Protein 2NXP (pdb70)

Structure (mmCIF, N/CA/C/O backbone):
data_2NXP
#
_entry.id   2NXP
#
_cell.length_a   93.620
_cell.length_b   61.829
_cell.length_c   133.357
_cell.angle_alpha   90.00
_cell.angle_beta   105.16
_cell.angle_gamma   90.00
#
_symmetry.space_group_name_H-M   'P 1 21 1'
#
loop_
_entity.id
_entity.type
_entity.pdbx_description
1 polymer 'Transcription initiation factor TFIID subunit 5'
2 non-polymer 'CALCIUM ION'
3 water water
#
loop_
_atom_site.group_PDB
_atom_site.id
_atom_site.type_symbol
_atom_site.label_atom_id
_atom_site.label_alt_id
_atom_site.label_comp_id
_atom_site.label_asym_id
_atom_site.label_entity_id
_atom_site.label_seq_id
_atom_site.pdbx_PDB_ins_code
_atom_site.Cartn_x
_atom_site.Cartn_y
_atom_site.Cartn_z
_atom_site.occupancy
_atom_site.B_iso_or_equiv
_atom_site.auth_seq_id
_atom_site.auth_comp_id
_atom_site.auth_asym_id
_atom_site.auth_atom_id
_atom_site.pdbx_PDB_model_num
ATOM 1 N N . GLN A 1 8 ? 28.661 5.922 45.558 1.00 76.99 195 GLN A N 1
ATOM 2 C CA . GLN A 1 8 ? 27.485 6.730 45.990 1.00 77.40 195 GLN A CA 1
ATOM 3 C C . GLN A 1 8 ? 26.263 6.385 45.144 1.00 77.27 195 GLN A C 1
ATOM 4 O O . GLN A 1 8 ? 26.379 6.202 43.932 1.00 76.24 195 GLN A O 1
ATOM 6 N N . PRO A 1 9 ? 25.082 6.296 45.779 1.00 76.99 196 PRO A N 1
ATOM 7 C CA . PRO A 1 9 ? 23.859 5.979 45.048 1.00 75.17 196 PRO A CA 1
ATOM 8 C C . PRO A 1 9 ? 23.350 7.170 44.243 1.00 72.98 196 PRO A C 1
ATOM 9 O O . PRO A 1 9 ? 23.719 8.310 44.526 1.00 70.09 196 PRO A O 1
ATOM 13 N N . ASP A 1 10 ? 22.514 6.902 43.244 1.00 70.59 197 ASP A N 1
ATOM 14 C CA . ASP A 1 10 ? 21.915 7.968 42.443 1.00 68.28 197 ASP A CA 1
ATOM 15 C C . ASP A 1 10 ? 20.704 8.557 43.165 1.00 64.59 197 ASP A C 1
ATOM 16 O O . ASP A 1 10 ? 20.295 8.057 44.213 1.00 59.88 197 ASP A O 1
ATOM 21 N N . VAL A 1 11 ? 20.138 9.621 42.604 1.00 58.57 198 VAL A N 1
ATOM 22 C CA . VAL A 1 11 ? 19.010 10.306 43.229 1.00 55.45 198 VAL A CA 1
ATOM 23 C C . VAL A 1 11 ? 17.827 9.363 43.468 1.00 53.53 198 VAL A C 1
ATOM 24 O O . VAL A 1 11 ? 17.305 9.287 44.578 1.00 50.14 198 VAL A O 1
ATOM 28 N N . SER A 1 12 ? 17.413 8.644 42.430 1.00 52.36 199 SER A N 1
ATOM 29 C CA . SER A 1 12 ? 16.255 7.758 42.530 1.00 51.41 199 SER A CA 1
ATOM 30 C C . SER A 1 12 ? 16.423 6.722 43.643 1.00 49.32 199 SER A C 1
ATOM 31 O O . SER A 1 12 ? 15.451 6.348 44.299 1.00 45.00 199 SER A O 1
ATOM 34 N N . ALA A 1 13 ? 17.654 6.257 43.847 1.00 45.20 200 ALA A N 1
ATOM 35 C CA . ALA A 1 13 ? 17.943 5.303 44.911 1.00 44.95 200 ALA A CA 1
ATOM 36 C C . ALA A 1 13 ? 17.751 5.963 46.273 1.00 43.22 200 ALA A C 1
ATOM 37 O O . ALA A 1 13 ? 17.152 5.380 47.177 1.00 40.13 200 ALA A O 1
ATOM 39 N N . VAL A 1 14 ? 18.257 7.184 46.410 1.00 38.87 201 VAL A N 1
ATOM 40 C CA . VAL A 1 14 ? 18.083 7.958 47.634 1.00 39.68 201 VAL A CA 1
ATOM 41 C C . VAL A 1 14 ? 16.601 8.161 47.955 1.00 39.32 201 VAL A C 1
ATOM 42 O O . VAL A 1 14 ? 16.179 7.984 49.097 1.00 35.49 201 VAL A O 1
ATOM 46 N N . LEU A 1 15 ? 15.816 8.517 46.939 1.00 37.44 202 LEU A N 1
ATOM 47 C CA . LEU A 1 15 ? 14.399 8.825 47.120 1.00 36.24 202 LEU A CA 1
ATOM 48 C C . LEU A 1 15 ? 13.567 7.583 47.431 1.00 37.65 202 LEU A C 1
ATOM 49 O O . LEU A 1 15 ? 12.469 7.684 47.980 1.00 36.67 202 LEU A O 1
ATOM 54 N N . SER A 1 16 ? 14.092 6.413 47.081 1.00 36.90 203 SER A N 1
ATOM 55 C CA . SER A 1 16 ? 13.429 5.155 47.395 1.00 37.22 203 SER A CA 1
ATOM 56 C C . SER A 1 16 ? 13.322 4.974 48.907 1.00 39.54 203 SER A C 1
ATOM 57 O O . SER A 1 16 ? 12.468 4.230 49.395 1.00 39.40 203 SER A O 1
ATOM 60 N N . ALA A 1 17 ? 14.191 5.664 49.642 1.00 40.76 204 ALA A N 1
ATOM 61 C CA . ALA A 1 17 ? 14.218 5.572 51.096 1.00 39.71 204 ALA A CA 1
ATOM 62 C C . ALA A 1 17 ? 12.984 6.195 51.743 1.00 39.40 204 ALA A C 1
ATOM 63 O O . ALA A 1 17 ? 12.664 5.886 52.892 1.00 40.19 204 ALA A O 1
ATOM 65 N N . TYR A 1 18 ? 12.290 7.061 51.009 1.00 37.77 205 TYR A N 1
ATOM 66 C CA . TYR A 1 18 ? 11.149 7.791 51.560 1.00 38.70 205 TYR A CA 1
ATOM 67 C C . TYR A 1 18 ? 9.801 7.261 51.083 1.00 45.34 205 TYR A C 1
ATOM 68 O O . TYR A 1 18 ? 8.788 7.953 51.195 1.00 44.53 205 TYR A O 1
ATOM 77 N N . ASN A 1 19 ? 9.785 6.036 50.563 1.00 50.71 206 ASN A N 1
ATOM 78 C CA . ASN A 1 19 ? 8.553 5.423 50.074 1.00 56.96 206 ASN A CA 1
ATOM 79 C C . ASN A 1 19 ? 7.636 4.971 51.207 1.00 58.21 206 ASN A C 1
ATOM 80 O O . ASN A 1 19 ? 6.476 5.376 51.275 1.00 63.94 206 ASN A O 1
ATOM 85 N N . GLN A 1 20 ? 8.162 4.127 52.089 1.00 60.30 207 GLN A N 1
ATOM 86 C CA . GLN A 1 20 ? 7.364 3.541 53.166 1.00 63.27 207 GLN A CA 1
ATOM 87 C C . GLN A 1 20 ? 7.069 4.546 54.274 1.00 60.15 207 GLN A C 1
ATOM 88 O O . GLN A 1 20 ? 7.731 4.549 55.311 1.00 56.00 207 GLN A O 1
ATOM 94 N N . GLN A 1 21 ? 6.069 5.391 54.049 1.00 56.64 208 GLN A N 1
ATOM 95 C CA . GLN A 1 21 ? 5.604 6.320 55.074 1.00 55.76 208 GLN A CA 1
ATOM 96 C C . GLN A 1 21 ? 4.960 5.567 56.236 1.00 51.90 208 GLN A C 1
ATOM 97 O O . GLN A 1 21 ? 4.501 4.435 56.079 1.00 49.63 208 GLN A O 1
ATOM 103 N N . GLY A 1 22 ? 4.946 6.199 57.405 1.00 46.51 209 GLY A N 1
ATOM 104 C CA . GLY A 1 22 ? 4.155 5.716 58.531 1.00 47.37 209 GLY A CA 1
ATOM 105 C C . GLY A 1 22 ? 2.909 6.574 58.628 1.00 46.32 209 GLY A C 1
ATOM 106 O O . GLY A 1 22 ? 2.568 7.274 57.676 1.00 49.60 209 GLY A O 1
ATOM 107 N N . ASP A 1 23 ? 2.225 6.527 59.767 1.00 43.45 210 ASP A N 1
ATOM 108 C CA . ASP A 1 23 ? 1.104 7.431 60.009 1.00 39.89 210 ASP A CA 1
ATOM 109 C C . ASP A 1 23 ? 1.671 8.835 60.189 1.00 36.99 210 ASP A C 1
ATOM 110 O O . ASP A 1 23 ? 2.306 9.119 61.203 1.00 37.09 210 ASP A O 1
ATOM 115 N N . PRO A 1 24 ? 1.446 9.721 59.205 1.00 35.72 211 PRO A N 1
ATOM 116 C CA . PRO A 1 24 ? 2.060 11.048 59.238 1.00 37.73 211 PRO A CA 1
ATOM 117 C C . PRO A 1 24 ? 1.561 11.919 60.387 1.00 38.96 211 PRO A C 1
ATOM 118 O O . PRO A 1 24 ? 2.222 12.891 60.754 1.00 37.00 211 PRO A O 1
ATOM 122 N N . THR A 1 25 ? 0.404 11.573 60.943 1.00 38.88 212 THR A N 1
ATOM 123 C CA . THR A 1 25 ? -0.168 12.316 62.059 1.00 42.47 212 THR A CA 1
ATOM 124 C C . THR A 1 25 ? 0.558 11.998 63.365 1.00 37.55 212 THR A C 1
ATOM 125 O O . THR A 1 25 ? 0.367 12.684 64.366 1.00 42.29 212 THR A O 1
ATOM 137 N N . TYR A 1 27 ? 4.105 11.346 63.464 1.00 30.65 214 TYR A N 1
ATOM 138 C CA . TYR A 1 27 ? 5.543 11.597 63.377 1.00 29.26 214 TYR A CA 1
ATOM 139 C C . TYR A 1 27 ? 6.046 12.461 64.529 1.00 29.37 214 TYR A C 1
ATOM 140 O O . TYR A 1 27 ? 7.059 12.140 65.149 1.00 31.76 214 TYR A O 1
ATOM 149 N N . GLU A 1 28 ? 5.334 13.544 64.824 1.00 26.46 215 GLU A N 1
ATOM 150 C CA . GLU A 1 28 ? 5.718 14.428 65.923 1.00 27.24 215 GLU A CA 1
ATOM 151 C C . GLU A 1 28 ? 5.689 13.712 67.267 1.00 28.76 215 GLU A C 1
ATOM 152 O O . GLU A 1 28 ? 6.571 13.912 68.099 1.00 31.15 215 GLU A O 1
ATOM 158 N N . GLU A 1 29 ? 4.675 12.875 67.468 1.00 23.03 216 GLU A N 1
ATOM 159 C CA . GLU A 1 29 ? 4.583 12.043 68.659 1.00 30.12 216 GLU A CA 1
ATOM 160 C C . GLU A 1 29 ? 5.794 11.112 68.778 1.00 27.27 216 GLU A C 1
ATOM 161 O O . GLU A 1 29 ? 6.405 11.007 69.839 1.00 21.99 216 GLU A O 1
ATOM 167 N N . TYR A 1 30 ? 6.141 10.438 67.687 1.00 24.75 217 TYR A N 1
ATOM 168 C CA . TYR A 1 30 ? 7.273 9.522 67.706 1.00 26.00 217 TYR A CA 1
ATOM 169 C C . TYR A 1 30 ? 8.569 10.258 68.045 1.00 22.07 217 TYR A C 1
ATOM 170 O O . TYR A 1 30 ? 9.351 9.800 68.872 1.00 21.84 217 TYR A O 1
ATOM 179 N N . TYR A 1 31 ? 8.793 11.401 67.404 1.00 22.49 218 TYR A N 1
ATOM 180 C CA . TYR A 1 31 ? 10.034 12.139 67.589 1.00 19.91 218 TYR A CA 1
ATOM 181 C C . TYR A 1 31 ? 10.096 12.765 68.978 1.00 23.85 218 TYR A C 1
ATOM 182 O O . TYR A 1 31 ? 11.147 12.749 69.624 1.00 21.09 218 TYR A O 1
ATOM 191 N N . SER A 1 32 ? 8.968 13.308 69.435 1.00 16.27 219 SER A N 1
ATOM 192 C CA . SER A 1 32 ? 8.863 13.834 70.793 1.00 20.74 219 SER A CA 1
ATOM 193 C C . SER A 1 32 ? 9.099 12.742 71.825 1.00 19.48 219 SER A C 1
ATOM 194 O O . SER A 1 32 ? 9.724 12.983 72.855 1.00 20.64 219 SER A O 1
ATOM 197 N N . GLY A 1 33 ? 8.583 11.549 71.551 1.00 22.77 220 GLY A N 1
ATOM 198 C CA . GLY A 1 33 ? 8.787 10.401 72.429 1.00 20.92 220 GLY A CA 1
ATOM 199 C C . GLY A 1 33 ? 10.258 10.049 72.543 1.00 21.53 220 GLY A C 1
ATOM 200 O O . GLY A 1 33 ? 10.767 9.814 73.638 1.00 24.80 220 GLY A O 1
ATOM 201 N N . LEU A 1 34 ? 10.947 10.020 71.405 1.00 25.89 221 LEU A N 1
ATOM 202 C CA . LEU A 1 34 ? 12.369 9.693 71.383 1.00 19.43 221 LEU A CA 1
ATOM 203 C C . LEU A 1 34 ? 13.177 10.748 72.118 1.00 20.46 221 LEU A C 1
ATOM 204 O O . LEU A 1 34 ? 14.079 10.428 72.890 1.00 21.12 221 LEU A O 1
ATOM 209 N N . LYS A 1 35 ? 12.848 12.008 71.864 1.00 20.33 222 LYS A N 1
ATOM 210 C CA . LYS A 1 35 ? 13.529 13.125 72.494 1.00 19.78 222 LYS A CA 1
ATOM 211 C C . LYS A 1 35 ? 13.440 13.026 74.014 1.00 20.40 222 LYS A C 1
ATOM 212 O O . LYS A 1 35 ? 14.442 13.165 74.711 1.00 20.50 222 LYS A O 1
ATOM 218 N N . HIS A 1 36 ? 12.235 12.786 74.525 1.00 22.93 223 HIS A N 1
ATOM 219 C CA . HIS A 1 36 ? 12.036 12.662 75.966 1.00 23.40 223 HIS A CA 1
ATOM 220 C C . HIS A 1 36 ? 12.815 11.464 76.520 1.00 19.03 223 HIS A C 1
ATOM 221 O O . HIS A 1 36 ? 13.458 11.558 77.568 1.00 20.29 223 HIS A O 1
ATOM 228 N N . PHE A 1 37 ? 12.755 10.344 75.807 1.00 19.40 224 PHE A N 1
ATOM 229 C CA . PHE A 1 37 ? 13.465 9.134 76.210 1.00 18.00 224 PHE A CA 1
ATOM 230 C C . PHE A 1 37 ? 14.965 9.393 76.300 1.00 20.91 224 PHE A C 1
ATOM 231 O O . PHE A 1 37 ? 15.606 9.075 77.302 1.00 22.96 224 PHE A O 1
ATOM 239 N N . ILE A 1 38 ? 15.513 9.987 75.247 1.00 26.06 225 ILE A N 1
ATOM 240 C CA . ILE A 1 38 ? 16.934 10.302 75.194 1.00 22.30 225 ILE A CA 1
ATOM 241 C C . ILE A 1 38 ? 17.326 11.301 76.287 1.00 26.07 225 ILE A C 1
ATOM 242 O O . ILE A 1 38 ? 18.321 11.107 76.994 1.00 23.74 225 ILE A O 1
ATOM 247 N N . GLU A 1 39 ? 16.537 12.357 76.443 1.00 22.75 226 GLU A N 1
ATOM 248 C CA . GLU A 1 39 ? 16.842 13.387 77.435 1.00 23.76 226 GLU A CA 1
ATOM 249 C C . GLU A 1 39 ? 16.720 12.888 78.881 1.00 25.87 226 GLU A C 1
ATOM 250 O O . GLU A 1 39 ? 17.350 13.436 79.783 1.00 27.76 226 GLU A O 1
ATOM 256 N N . CYS A 1 40 ? 15.930 11.840 79.094 1.00 24.76 227 CYS A N 1
ATOM 257 C CA . CYS A 1 40 ? 15.767 11.258 80.424 1.00 27.89 227 CYS A CA 1
ATOM 258 C C . CYS A 1 40 ? 16.702 10.074 80.691 1.00 30.30 227 CYS A C 1
ATOM 259 O O . CYS A 1 40 ? 16.645 9.473 81.759 1.00 27.06 227 CYS A O 1
ATOM 262 N N . SER A 1 41 ? 17.552 9.736 79.726 1.00 24.24 228 SER A N 1
ATOM 263 C CA . SER A 1 41 ? 18.491 8.635 79.889 1.00 25.18 228 SER A CA 1
ATOM 264 C C . SER A 1 41 ? 19.682 9.062 80.740 1.00 22.10 228 SER A C 1
ATOM 265 O O . SER A 1 41 ? 19.938 10.253 80.915 1.00 25.30 228 SER A O 1
ATOM 268 N N . LEU A 1 42 ? 20.412 8.079 81.257 1.00 24.47 229 LEU A N 1
ATOM 269 C CA . LEU A 1 42 ? 21.697 8.332 81.899 1.00 28.01 229 LEU A CA 1
ATOM 270 C C . LEU A 1 42 ? 22.609 9.075 80.930 1.00 26.58 229 LEU A C 1
ATOM 271 O O . LEU A 1 42 ? 22.510 8.899 79.715 1.00 24.15 229 LEU A O 1
ATOM 276 N N . ASP A 1 43 ? 23.503 9.896 81.474 1.00 27.97 230 ASP A N 1
ATOM 277 C CA . ASP A 1 43 ? 24.407 10.704 80.661 1.00 26.55 230 ASP A CA 1
ATOM 278 C C . ASP A 1 43 ? 25.083 9.904 79.548 1.00 29.06 230 ASP A C 1
ATOM 279 O O . ASP A 1 43 ? 25.144 10.360 78.406 1.00 27.11 230 ASP A O 1
ATOM 284 N N . CYS A 1 44 ? 25.593 8.721 79.884 1.00 26.93 231 CYS A N 1
ATOM 285 C CA . CYS A 1 44 ? 26.331 7.900 78.923 1.00 32.26 231 CYS A CA 1
ATOM 286 C C . CYS A 1 44 ? 25.459 7.477 77.737 1.00 29.37 231 CYS A C 1
ATOM 287 O O . CYS A 1 44 ? 25.882 7.556 76.585 1.00 30.56 231 CYS A O 1
ATOM 290 N N . HIS A 1 45 ? 24.238 7.042 78.020 1.00 28.17 232 HIS A N 1
ATOM 291 C CA . HIS A 1 45 ? 23.320 6.642 76.964 1.00 26.30 232 HIS A CA 1
ATOM 292 C C . HIS A 1 45 ? 22.841 7.854 76.168 1.00 27.98 232 HIS A C 1
ATOM 293 O O . HIS A 1 45 ? 22.725 7.792 74.946 1.00 25.32 232 HIS A O 1
ATOM 300 N N . ARG A 1 46 ? 22.576 8.957 76.864 1.00 27.15 233 ARG A N 1
ATOM 301 C CA . ARG A 1 46 ? 22.109 10.174 76.211 1.00 25.79 233 ARG A CA 1
ATOM 302 C C . ARG A 1 46 ? 23.140 10.743 75.235 1.00 23.28 233 ARG A C 1
ATOM 303 O O . ARG A 1 46 ? 22.781 11.217 74.157 1.00 20.70 233 ARG A O 1
ATOM 311 N N . ALA A 1 47 ? 24.413 10.712 75.615 1.00 25.21 234 ALA A N 1
ATOM 312 C CA . ALA A 1 47 ? 25.479 11.213 74.744 1.00 23.04 234 ALA A CA 1
ATOM 313 C C . ALA A 1 47 ? 25.512 10.441 73.424 1.00 25.59 234 ALA A C 1
ATOM 314 O O . ALA A 1 47 ? 25.606 11.034 72.350 1.00 32.85 234 ALA A O 1
ATOM 316 N N . GLU A 1 48 ? 25.425 9.119 73.513 1.00 27.26 235 GLU A N 1
ATOM 317 C CA . GLU A 1 48 ? 25.465 8.263 72.334 1.00 25.38 235 GLU A CA 1
ATOM 318 C C . GLU A 1 48 ? 24.219 8.408 71.472 1.00 22.75 235 GLU A C 1
ATOM 319 O O . GLU A 1 48 ? 24.315 8.609 70.266 1.00 28.28 235 GLU A O 1
ATOM 325 N N . LEU A 1 49 ? 23.050 8.314 72.098 1.00 28.33 236 LEU A N 1
ATOM 326 C CA . LEU A 1 49 ? 21.785 8.330 71.369 1.00 23.88 236 LEU A CA 1
ATOM 327 C C . LEU A 1 49 ? 21.469 9.678 70.731 1.00 24.00 236 LEU A C 1
ATOM 328 O O . LEU A 1 49 ? 20.767 9.738 69.719 1.00 22.81 236 LEU A O 1
ATOM 333 N N . SER A 1 50 ? 21.990 10.755 71.312 1.00 22.39 237 SER A N 1
ATOM 334 C CA . SER A 1 50 ? 21.814 12.095 70.745 1.00 27.40 237 SER A CA 1
ATOM 335 C C . SER A 1 50 ? 22.285 12.177 69.291 1.00 22.26 237 SER A C 1
ATOM 336 O O . SER A 1 50 ? 21.836 13.043 68.536 1.00 22.58 237 SER A O 1
ATOM 339 N N . GLN A 1 51 ? 23.183 11.271 68.909 1.00 25.87 238 GLN A N 1
ATOM 340 C CA . GLN A 1 51 ? 23.632 11.148 67.523 1.00 27.32 238 GLN A CA 1
ATOM 341 C C . GLN A 1 51 ? 22.463 10.899 66.564 1.00 26.83 238 GLN A C 1
ATOM 342 O O . GLN A 1 51 ? 22.550 11.224 65.381 1.00 28.20 238 GLN A O 1
ATOM 348 N N . LEU A 1 52 ? 21.384 10.310 67.073 1.00 30.94 239 LEU A N 1
ATOM 349 C CA . LEU A 1 52 ? 20.233 9.949 66.241 1.00 29.28 239 LEU A CA 1
ATOM 350 C C . LEU A 1 52 ? 19.391 11.139 65.804 1.00 28.71 239 LEU A C 1
ATOM 351 O O . LEU A 1 52 ? 18.676 11.055 64.805 1.00 29.32 239 LEU A O 1
ATOM 356 N N . PHE A 1 53 ? 19.462 12.238 66.549 1.00 24.71 240 PHE A N 1
ATOM 357 C CA . PHE A 1 53 ? 18.520 13.338 66.360 1.00 20.67 240 PHE A CA 1
ATOM 358 C C . PHE A 1 53 ? 18.478 13.893 64.934 1.00 22.50 240 PHE A C 1
ATOM 359 O O . PHE A 1 53 ? 17.409 13.957 64.325 1.00 20.62 240 PHE A O 1
ATOM 367 N N . TYR A 1 54 ? 19.624 14.299 64.398 1.00 22.52 241 TYR A N 1
ATOM 368 C CA . TYR A 1 54 ? 19.633 14.968 63.092 1.00 22.06 241 TYR A CA 1
ATOM 369 C C . TYR A 1 54 ? 19.212 14.048 61.934 1.00 21.81 241 TYR A C 1
ATOM 370 O O . TYR A 1 54 ? 18.289 14.379 61.193 1.00 22.22 241 TYR A O 1
ATOM 379 N N . PRO A 1 55 ? 19.874 12.890 61.777 1.00 20.47 242 PRO A N 1
ATOM 380 C CA . PRO A 1 55 ? 19.478 11.982 60.693 1.00 19.47 242 PRO A CA 1
ATOM 381 C C . PRO A 1 55 ? 18.016 11.525 60.752 1.00 25.90 242 PRO A C 1
ATOM 382 O O . PRO A 1 55 ? 17.382 11.353 59.708 1.00 24.00 242 PRO A O 1
ATOM 386 N N . LEU A 1 56 ? 17.487 11.314 61.953 1.00 24.74 243 LEU A N 1
ATOM 387 C CA . LEU A 1 56 ? 16.082 10.939 62.097 1.00 20.78 243 LEU A CA 1
ATOM 388 C C . LEU A 1 56 ? 15.160 12.091 61.726 1.00 21.97 243 LEU A C 1
ATOM 389 O O . LEU A 1 56 ? 14.114 11.885 61.104 1.00 25.51 243 LEU A O 1
ATOM 394 N N . PHE A 1 57 ? 15.550 13.301 62.110 1.00 22.98 244 PHE A N 1
ATOM 395 C CA . PHE A 1 57 ? 14.776 14.487 61.777 1.00 23.15 244 PHE A CA 1
ATOM 396 C C . PHE A 1 57 ? 14.740 14.714 60.264 1.00 25.88 244 PHE A C 1
ATOM 397 O O . PHE A 1 57 ? 13.676 14.962 59.692 1.00 21.04 244 PHE A O 1
ATOM 405 N N . VAL A 1 58 ? 15.899 14.631 59.617 1.00 26.42 245 VAL A N 1
ATOM 406 C CA . VAL A 1 58 ? 15.982 14.855 58.170 1.00 29.46 245 VAL A CA 1
ATOM 407 C C . VAL A 1 58 ? 15.173 13.815 57.390 1.00 27.24 245 VAL A C 1
ATOM 408 O O . VAL A 1 58 ? 14.422 14.161 56.471 1.00 26.50 245 VAL A O 1
ATOM 412 N N . HIS A 1 59 ? 15.322 12.547 57.762 1.00 23.67 246 HIS A N 1
ATOM 413 C CA . HIS A 1 59 ? 14.614 11.468 57.073 1.00 27.11 246 HIS A CA 1
ATOM 414 C C . HIS A 1 59 ? 13.099 11.575 57.225 1.00 25.95 246 HIS A C 1
ATOM 415 O O . HIS A 1 59 ? 12.365 11.390 56.264 1.00 25.50 246 HIS A O 1
ATOM 430 N N . TYR A 1 61 ? 11.204 14.260 58.036 1.00 21.72 248 TYR A N 1
ATOM 431 C CA . TYR A 1 61 ? 10.741 15.435 57.307 1.00 26.28 248 TYR A CA 1
ATOM 432 C C . TYR A 1 61 ? 10.616 15.149 55.808 1.00 31.13 248 TYR A C 1
ATOM 433 O O . TYR A 1 61 ? 9.587 15.445 55.195 1.00 30.21 248 TYR A O 1
ATOM 442 N N . LEU A 1 62 ? 11.658 14.570 55.220 1.00 26.60 249 LEU A N 1
ATOM 443 C CA . LEU A 1 62 ? 11.651 14.285 53.784 1.00 28.08 249 LEU A CA 1
ATOM 444 C C . LEU A 1 62 ? 10.633 13.207 53.431 1.00 29.30 249 LEU A C 1
ATOM 445 O O . LEU A 1 62 ? 10.063 13.216 52.342 1.00 32.70 249 LEU A O 1
ATOM 450 N N . GLU A 1 63 ? 10.404 12.288 54.359 1.00 30.88 250 GLU A N 1
ATOM 451 C CA . GLU A 1 63 ? 9.389 11.260 54.188 1.00 31.07 250 GLU A CA 1
ATOM 452 C C . GLU A 1 63 ? 7.997 11.893 54.123 1.00 33.97 250 GLU A C 1
ATOM 453 O O . GLU A 1 63 ? 7.179 11.524 53.283 1.00 26.88 250 GLU A O 1
ATOM 459 N N . LEU A 1 64 ? 7.734 12.845 55.016 1.00 31.91 251 LEU A N 1
ATOM 460 C CA . LEU A 1 64 ? 6.469 13.580 55.000 1.00 32.07 251 LEU A CA 1
ATOM 461 C C . LEU A 1 64 ? 6.297 14.369 53.702 1.00 32.44 251 LEU A C 1
ATOM 462 O O . LEU A 1 64 ? 5.222 14.358 53.098 1.00 28.70 251 LEU A O 1
ATOM 467 N N . VAL A 1 65 ? 7.353 15.060 53.283 1.00 32.27 252 VAL A N 1
ATOM 468 C CA . VAL A 1 65 ? 7.300 15.870 52.070 1.00 33.54 252 VAL A CA 1
ATOM 469 C C . VAL A 1 65 ? 7.115 14.990 50.838 1.00 38.00 252 VAL A C 1
ATOM 470 O O . VAL A 1 65 ? 6.285 15.282 49.977 1.00 38.61 252 VAL A O 1
ATOM 474 N N . TYR A 1 66 ? 7.886 13.910 50.763 1.00 37.47 253 TYR A N 1
ATOM 475 C CA . TYR A 1 66 ? 7.862 13.037 49.597 1.00 35.74 253 TYR A CA 1
ATOM 476 C C . TYR A 1 66 ? 6.500 12.382 49.410 1.00 34.44 253 TYR A C 1
ATOM 477 O O . TYR A 1 66 ? 6.082 12.112 48.287 1.00 33.82 253 TYR A O 1
ATOM 486 N N . ASN A 1 67 ? 5.817 12.123 50.517 1.00 36.86 254 ASN A N 1
ATOM 487 C CA . ASN A 1 67 ? 4.503 11.507 50.472 1.00 35.65 254 ASN A CA 1
ATOM 488 C C . ASN A 1 67 ? 3.386 12.552 50.500 1.00 36.67 254 ASN A C 1
ATOM 489 O O . ASN A 1 67 ? 2.238 12.241 50.809 1.00 37.67 254 ASN A O 1
ATOM 494 N N . GLN A 1 68 ? 3.746 13.791 50.171 1.00 36.97 255 GLN A N 1
ATOM 495 C CA . GLN A 1 68 ? 2.785 14.872 49.942 1.00 41.77 255 GLN A CA 1
ATOM 496 C C . GLN A 1 68 ? 2.013 15.299 51.191 1.00 40.56 255 GLN A C 1
ATOM 497 O O . GLN A 1 68 ? 0.901 15.819 51.092 1.00 39.78 255 GLN A O 1
ATOM 503 N N . HIS A 1 69 ? 2.609 15.086 52.360 1.00 40.74 256 HIS A N 1
ATOM 504 C CA . HIS A 1 69 ? 2.046 15.573 53.614 1.00 37.60 256 HIS A CA 1
ATOM 505 C C . HIS A 1 69 ? 2.712 16.904 53.945 1.00 37.60 256 HIS A C 1
ATOM 506 O O . HIS A 1 69 ? 3.530 16.997 54.861 1.00 38.72 256 HIS A O 1
ATOM 513 N N . GLU A 1 70 ? 2.359 17.929 53.177 1.00 37.92 257 GLU A N 1
ATOM 514 C CA . GLU A 1 70 ? 3.058 19.210 53.214 1.00 43.84 257 GLU A CA 1
ATOM 515 C C . GLU A 1 70 ? 2.791 19.972 54.507 1.00 42.77 257 GLU A C 1
ATOM 516 O O . GLU A 1 70 ? 3.711 20.527 55.107 1.00 41.20 257 GLU A O 1
ATOM 522 N N . ASN A 1 71 ? 1.528 20.005 54.923 1.00 45.66 258 ASN A N 1
ATOM 523 C CA . ASN A 1 71 ? 1.159 20.593 56.204 1.00 45.41 258 ASN A CA 1
ATOM 524 C C . ASN A 1 71 ? 1.967 19.945 57.321 1.00 42.57 258 ASN A C 1
ATOM 525 O O . ASN A 1 71 ? 2.596 20.631 58.124 1.00 39.15 258 ASN A O 1
ATOM 530 N N . GLU A 1 72 ? 1.951 18.616 57.351 1.00 41.90 259 GLU A N 1
ATOM 531 C CA . GLU A 1 72 ? 2.597 17.852 58.416 1.00 39.03 259 GLU A CA 1
ATOM 532 C C . GLU A 1 72 ? 4.111 18.055 58.433 1.00 35.12 259 GLU A C 1
ATOM 533 O O . GLU A 1 72 ? 4.720 18.104 59.500 1.00 28.67 259 GLU A O 1
ATOM 539 N N . ALA A 1 73 ? 4.708 18.176 57.251 1.00 27.41 260 ALA A N 1
ATOM 540 C CA . ALA A 1 73 ? 6.147 18.399 57.130 1.00 30.29 260 ALA A CA 1
ATOM 541 C C . ALA A 1 73 ? 6.532 19.772 57.670 1.00 31.19 260 ALA A C 1
ATOM 542 O O . ALA A 1 73 ? 7.486 19.897 58.437 1.00 35.18 260 ALA A O 1
ATOM 544 N N . LYS A 1 74 ? 5.790 20.800 57.261 1.00 31.55 261 LYS A N 1
ATOM 545 C CA . LYS A 1 74 ? 6.013 22.154 57.757 1.00 35.76 261 LYS A CA 1
ATOM 546 C C . LYS A 1 74 ? 5.919 22.186 59.277 1.00 31.03 261 LYS A C 1
ATOM 547 O O . LYS A 1 74 ? 6.770 22.767 59.947 1.00 26.47 261 LYS A O 1
ATOM 553 N N . SER A 1 75 ? 4.885 21.552 59.816 1.00 31.63 262 SER A N 1
ATOM 554 C CA . SER A 1 75 ? 4.678 21.512 61.256 1.00 33.41 262 SER A CA 1
ATOM 555 C C . SER A 1 75 ? 5.809 20.765 61.972 1.00 31.05 262 SER A C 1
ATOM 556 O O . SER A 1 75 ? 6.310 21.225 62.997 1.00 24.01 262 SER A O 1
ATOM 559 N N . PHE A 1 76 ? 6.195 19.614 61.426 1.00 28.05 263 PHE A N 1
ATOM 560 C CA . PHE A 1 76 ? 7.263 18.786 61.997 1.00 26.82 263 PHE A CA 1
ATOM 561 C C . PHE A 1 76 ? 8.583 19.549 62.019 1.00 24.15 263 PHE A C 1
ATOM 562 O O . PHE A 1 76 ? 9.332 19.490 62.995 1.00 27.11 263 PHE A O 1
ATOM 570 N N . PHE A 1 77 ? 8.854 20.272 60.938 1.00 27.92 264 PHE A N 1
ATOM 571 C CA . PHE A 1 77 ? 10.076 21.057 60.808 1.00 29.31 264 PHE A CA 1
ATOM 572 C C . PHE A 1 77 ? 10.099 22.212 61.803 1.00 30.36 264 PHE A C 1
ATOM 573 O O . PHE A 1 77 ? 11.114 22.466 62.451 1.00 29.32 264 PHE A O 1
ATOM 581 N N . GLU A 1 78 ? 8.980 22.919 61.908 1.00 33.42 265 GLU A N 1
ATOM 582 C CA . GLU A 1 78 ? 8.883 24.071 62.797 1.00 35.83 265 GLU A CA 1
ATOM 583 C C . GLU A 1 78 ? 9.095 23.665 64.253 1.00 30.46 265 GLU A C 1
ATOM 584 O O . GLU A 1 78 ? 9.686 24.410 65.036 1.00 28.73 265 GLU A O 1
ATOM 590 N N . LYS A 1 79 ? 8.633 22.471 64.605 1.00 30.63 266 LYS A N 1
ATOM 591 C CA . LYS A 1 79 ? 8.706 22.002 65.983 1.00 28.57 266 LYS A CA 1
ATOM 592 C C . LYS A 1 79 ? 10.097 21.507 66.396 1.00 32.51 266 LYS A C 1
ATOM 593 O O . LYS A 1 79 ? 10.496 21.677 67.547 1.00 27.50 266 LYS A O 1
ATOM 599 N N . PHE A 1 80 ? 10.838 20.898 65.472 1.00 25.82 267 PHE A N 1
ATOM 600 C CA . PHE A 1 80 ? 12.061 20.191 65.860 1.00 29.28 267 PHE A CA 1
ATOM 601 C C . PHE A 1 80 ? 13.376 20.709 65.261 1.00 24.41 267 PHE A C 1
ATOM 602 O O . PHE A 1 80 ? 14.452 20.276 65.680 1.00 26.68 267 PHE A O 1
ATOM 610 N N . HIS A 1 81 ? 13.315 21.621 64.298 1.00 28.01 268 HIS A N 1
ATOM 611 C CA . HIS A 1 81 ? 14.546 22.099 63.668 1.00 31.41 268 HIS A CA 1
ATOM 612 C C . HIS A 1 81 ? 15.402 22.904 64.645 1.00 32.13 268 HIS A C 1
ATOM 613 O O . HIS A 1 81 ? 16.626 22.903 64.551 1.00 27.40 268 HIS A O 1
ATOM 620 N N . GLY A 1 82 ? 14.751 23.577 65.590 1.00 30.67 269 GLY A N 1
ATOM 621 C CA . GLY A 1 82 ? 15.434 24.490 66.503 1.00 34.57 269 GLY A CA 1
ATOM 622 C C . GLY A 1 82 ? 16.425 23.844 67.454 1.00 34.08 269 GLY A C 1
ATOM 623 O O . GLY A 1 82 ? 17.430 24.455 67.808 1.00 37.62 269 GLY A O 1
ATOM 624 N N . ASP A 1 83 ? 16.147 22.611 67.866 1.00 36.51 270 ASP A N 1
ATOM 625 C CA . ASP A 1 83 ? 16.987 21.920 68.845 1.00 39.90 270 ASP A CA 1
ATOM 626 C C . ASP A 1 83 ? 18.044 21.006 68.214 1.00 38.50 270 ASP A C 1
ATOM 627 O O . ASP A 1 83 ? 18.739 20.274 68.923 1.00 38.76 270 ASP A O 1
ATOM 632 N N . GLN A 1 84 ? 18.170 21.046 66.891 1.00 34.40 271 GLN A N 1
ATOM 633 C CA . GLN A 1 84 ? 19.246 20.324 66.223 1.00 29.95 271 GLN A CA 1
ATOM 634 C C . GLN A 1 84 ? 20.550 21.073 66.480 1.00 31.36 271 GLN A C 1
ATOM 635 O O . GLN A 1 84 ? 20.530 22.270 66.785 1.00 25.42 271 GLN A O 1
ATOM 641 N N . GLU A 1 85 ? 21.676 20.372 66.370 1.00 32.23 272 GLU A N 1
ATOM 642 C CA . GLU A 1 85 ? 22.988 20.976 66.626 1.00 33.02 272 GLU A CA 1
ATOM 643 C C . GLU A 1 85 ? 23.172 22.260 65.820 1.00 32.64 272 GLU A C 1
ATOM 644 O O . GLU A 1 85 ? 22.731 22.355 64.674 1.00 33.09 272 GLU A O 1
ATOM 650 N N . CYS A 1 86 ? 23.840 23.240 66.423 1.00 36.15 273 CYS A N 1
ATOM 651 C CA . CYS A 1 86 ? 24.007 24.556 65.813 1.00 33.78 273 CYS A CA 1
ATOM 652 C C . CYS A 1 86 ? 24.656 24.485 64.430 1.00 35.63 273 CYS A C 1
ATOM 653 O O . CYS A 1 86 ? 24.358 25.301 63.560 1.00 34.89 273 CYS A O 1
ATOM 656 N N . TYR A 1 87 ? 25.529 23.503 64.222 1.00 35.34 274 TYR A N 1
ATOM 657 C CA . TYR A 1 87 ? 26.246 23.393 62.955 1.00 28.88 274 TYR A CA 1
ATOM 658 C C . TYR A 1 87 ? 25.438 22.743 61.828 1.00 30.78 274 TYR A C 1
ATOM 659 O O . TYR A 1 87 ? 25.915 22.665 60.696 1.00 31.52 274 TYR A O 1
ATOM 668 N N . TYR A 1 88 ? 24.219 22.292 62.126 1.00 30.72 275 TYR A N 1
ATOM 669 C CA . TYR A 1 88 ? 23.313 21.777 61.091 1.00 29.26 275 TYR A CA 1
ATOM 670 C C . TYR A 1 88 ? 22.313 22.832 60.610 1.00 29.47 275 TYR A C 1
ATOM 671 O O . TYR A 1 88 ? 21.506 22.567 59.720 1.00 32.28 275 TYR A O 1
ATOM 680 N N . GLN A 1 89 ? 22.354 24.020 61.198 1.00 34.18 276 GLN A N 1
ATOM 681 C CA . GLN A 1 89 ? 21.342 25.028 60.914 1.00 36.23 276 GLN A CA 1
ATOM 682 C C . GLN A 1 89 ? 21.471 25.618 59.506 1.00 38.70 276 GLN A C 1
ATOM 683 O O . GLN A 1 89 ? 20.483 26.077 58.935 1.00 38.74 276 GLN A O 1
ATOM 689 N N . ASP A 1 90 ? 22.676 25.598 58.942 1.00 39.31 277 ASP A N 1
ATOM 690 C CA . ASP A 1 90 ? 22.856 26.009 57.547 1.00 40.70 277 ASP A CA 1
ATOM 691 C C . ASP A 1 90 ? 22.314 24.943 56.596 1.00 40.50 277 ASP A C 1
ATOM 692 O O . ASP A 1 90 ? 21.714 25.264 55.568 1.00 37.64 277 ASP A O 1
ATOM 697 N N . ASP A 1 91 ? 22.512 23.676 56.953 1.00 40.41 278 ASP A N 1
ATOM 698 C CA . ASP A 1 91 ? 21.966 22.566 56.176 1.00 37.47 278 ASP A CA 1
ATOM 699 C C . ASP A 1 91 ? 20.442 22.546 56.261 1.00 37.04 278 ASP A C 1
ATOM 700 O O . ASP A 1 91 ? 19.764 22.129 55.323 1.00 32.11 278 ASP A O 1
ATOM 705 N N . LEU A 1 92 ? 19.908 22.997 57.392 1.00 37.82 279 LEU A N 1
ATOM 706 C CA . LEU A 1 92 ? 18.467 22.989 57.622 1.00 35.72 279 LEU A CA 1
ATOM 707 C C . LEU A 1 92 ? 17.732 24.071 56.824 1.00 37.09 279 LEU A C 1
ATOM 708 O O . LEU A 1 92 ? 16.592 23.867 56.403 1.00 36.78 279 LEU A O 1
ATOM 713 N N . ARG A 1 93 ? 18.375 25.216 56.618 1.00 40.45 280 ARG A N 1
ATOM 714 C CA . ARG A 1 93 ? 17.777 26.282 55.817 1.00 48.01 280 ARG A CA 1
ATOM 715 C C . ARG A 1 93 ? 17.548 25.783 54.394 1.00 44.68 280 ARG A C 1
ATOM 716 O O . ARG A 1 93 ? 16.506 26.044 53.791 1.00 44.37 280 ARG A O 1
ATOM 724 N N . VAL A 1 94 ? 18.532 25.057 53.872 1.00 40.02 281 VAL A N 1
ATOM 725 C CA . VAL A 1 94 ? 18.429 24.436 52.561 1.00 36.65 281 VAL A CA 1
ATOM 726 C C . VAL A 1 94 ? 17.361 23.349 52.558 1.00 36.83 281 VAL A C 1
ATOM 727 O O . VAL A 1 94 ? 16.613 23.205 51.591 1.00 41.38 281 VAL A O 1
ATOM 731 N N . LEU A 1 95 ? 17.291 22.582 53.642 1.00 35.72 282 LEU A N 1
ATOM 732 C CA . LEU A 1 95 ? 16.288 21.532 53.755 1.00 32.67 282 LEU A CA 1
ATOM 733 C C . LEU A 1 95 ? 14.881 22.120 53.742 1.00 31.36 282 LEU A C 1
ATOM 734 O O . LEU A 1 95 ? 13.967 21.541 53.152 1.00 30.65 282 LEU A O 1
ATOM 739 N N . SER A 1 96 ? 14.716 23.273 54.387 1.00 33.91 283 SER A N 1
ATOM 740 C CA . SER A 1 96 ? 13.408 23.913 54.514 1.00 33.35 283 SER A CA 1
ATOM 741 C C . SER A 1 96 ? 12.848 24.419 53.183 1.00 36.44 283 SER A C 1
ATOM 742 O O . SER A 1 96 ? 11.646 24.651 53.069 1.00 35.77 283 SER A O 1
ATOM 745 N N . SER A 1 97 ? 13.714 24.606 52.187 1.00 36.56 284 SER A N 1
ATOM 746 C CA . SER A 1 97 ? 13.266 25.028 50.859 1.00 38.96 284 SER A CA 1
ATOM 747 C C . SER A 1 97 ? 12.611 23.867 50.104 1.00 39.42 284 SER A C 1
ATOM 748 O O . SER A 1 97 ? 11.916 24.078 49.113 1.00 41.88 284 SER A O 1
ATOM 751 N N . LEU A 1 98 ? 12.831 22.646 50.585 1.00 37.19 285 LEU A N 1
ATOM 752 C CA . LEU A 1 98 ? 12.202 21.461 50.011 1.00 36.34 285 LEU A CA 1
ATOM 753 C C . LEU A 1 98 ? 10.883 21.184 50.724 1.00 36.93 285 LEU A C 1
ATOM 754 O O . LEU A 1 98 ? 10.859 20.512 51.755 1.00 35.39 285 LEU A O 1
ATOM 759 N N . THR A 1 99 ? 9.789 21.704 50.175 1.00 36.59 286 THR A N 1
ATOM 760 C CA . THR A 1 99 ? 8.477 21.603 50.819 1.00 36.83 286 THR A CA 1
ATOM 761 C C . THR A 1 99 ? 7.483 20.728 50.053 1.00 35.53 286 THR A C 1
ATOM 762 O O . THR A 1 99 ? 6.430 20.365 50.587 1.00 38.35 286 THR A O 1
ATOM 766 N N . LYS A 1 100 ? 7.816 20.390 48.810 1.00 37.22 287 LYS A N 1
ATOM 767 C CA . LYS A 1 100 ? 6.941 19.577 47.969 1.00 38.56 287 LYS A CA 1
ATOM 768 C C . LYS A 1 100 ? 7.713 18.427 47.336 1.00 38.66 287 LYS A C 1
ATOM 769 O O . LYS A 1 100 ? 8.924 18.518 47.133 1.00 38.08 287 LYS A O 1
ATOM 775 N N . LYS A 1 101 ? 7.000 17.351 47.020 1.00 38.85 288 LYS A N 1
ATOM 776 C CA . LYS A 1 101 ? 7.593 16.194 46.358 1.00 40.61 288 LYS A CA 1
ATOM 777 C C . LYS A 1 101 ? 8.325 16.608 45.082 1.00 42.86 288 LYS A C 1
ATOM 778 O O . LYS A 1 101 ? 9.367 16.043 44.746 1.00 40.42 288 LYS A O 1
ATOM 784 N N . GLU A 1 102 ? 7.774 17.603 44.386 1.00 45.46 289 GLU A N 1
ATOM 785 C CA . GLU A 1 102 ? 8.371 18.145 43.162 1.00 49.91 289 GLU A CA 1
ATOM 786 C C . GLU A 1 102 ? 9.804 18.605 43.381 1.00 44.05 289 GLU A C 1
ATOM 787 O O . GLU A 1 102 ? 10.661 18.431 42.514 1.00 50.98 289 GLU A O 1
ATOM 793 N N . HIS A 1 103 ? 10.052 19.212 44.538 1.00 44.58 290 HIS A N 1
ATOM 794 C CA . HIS A 1 103 ? 11.348 19.812 44.833 1.00 43.35 290 HIS A CA 1
ATOM 795 C C . HIS A 1 103 ? 12.421 18.756 45.066 1.00 41.23 290 HIS A C 1
ATOM 796 O O . HIS A 1 103 ? 13.609 19.031 44.909 1.00 38.10 290 HIS A O 1
ATOM 811 N N . LYS A 1 105 ? 12.234 15.369 43.653 1.00 49.57 292 LYS A N 1
ATOM 812 C CA . LYS A 1 105 ? 12.416 14.578 42.436 1.00 52.60 292 LYS A CA 1
ATOM 813 C C . LYS A 1 105 ? 13.424 15.223 41.489 1.00 54.37 292 LYS A C 1
ATOM 814 O O . LYS A 1 105 ? 13.372 16.427 41.237 1.00 51.69 292 LYS A O 1
ATOM 820 N N . GLY A 1 106 ? 14.346 14.410 40.979 1.00 56.34 293 GLY A N 1
ATOM 821 C CA . GLY A 1 106 ? 15.376 14.883 40.059 1.00 57.91 293 GLY A CA 1
ATOM 822 C C . GLY A 1 106 ? 16.235 15.996 40.628 1.00 57.21 293 GLY A C 1
ATOM 823 O O . GLY A 1 106 ? 16.709 16.861 39.891 1.00 62.60 293 GLY A O 1
ATOM 824 N N . ASN A 1 107 ? 16.441 15.975 41.941 1.00 56.04 294 ASN A N 1
ATOM 825 C CA . ASN A 1 107 ? 17.221 17.009 42.612 1.00 53.81 294 ASN A CA 1
ATOM 826 C C . ASN A 1 107 ? 18.507 16.434 43.207 1.00 53.58 294 ASN A C 1
ATOM 827 O O . ASN A 1 107 ? 18.467 15.546 44.061 1.00 51.52 294 ASN A O 1
ATOM 832 N N . GLU A 1 108 ? 19.642 16.954 42.747 1.00 55.33 295 GLU A N 1
ATOM 833 C CA . GLU A 1 108 ? 20.955 16.472 43.170 1.00 55.43 295 GLU A CA 1
ATOM 834 C C . GLU A 1 108 ? 21.241 16.792 44.635 1.00 53.59 295 GLU A C 1
ATOM 835 O O . GLU A 1 108 ? 22.031 16.104 45.280 1.00 53.90 295 GLU A O 1
ATOM 841 N N . THR A 1 109 ? 20.601 17.836 45.157 1.00 51.06 296 THR A N 1
ATOM 842 C CA . THR A 1 109 ? 20.792 18.232 46.552 1.00 49.08 296 THR A CA 1
ATOM 843 C C . THR A 1 109 ? 20.362 17.126 47.517 1.00 45.45 296 THR A C 1
ATOM 844 O O . THR A 1 109 ? 20.785 17.103 48.669 1.00 43.22 296 THR A O 1
ATOM 856 N N . LEU A 1 111 ? 21.361 14.241 47.525 1.00 48.45 298 LEU A N 1
ATOM 857 C CA . LEU A 1 111 ? 22.567 13.496 47.875 1.00 46.91 298 LEU A CA 1
ATOM 858 C C . LEU A 1 111 ? 23.115 13.968 49.220 1.00 44.68 298 LEU A C 1
ATOM 859 O O . LEU A 1 111 ? 23.641 13.174 49.996 1.00 44.16 298 LEU A O 1
ATOM 864 N N . ASP A 1 112 ? 22.975 15.263 49.489 1.00 45.28 299 ASP A N 1
ATOM 865 C CA . ASP A 1 112 ? 23.474 15.863 50.726 1.00 45.84 299 ASP A CA 1
ATOM 866 C C . ASP A 1 112 ? 22.679 15.451 51.963 1.00 43.49 299 ASP A C 1
ATOM 867 O O . ASP A 1 112 ? 23.176 15.569 53.084 1.00 44.38 299 ASP A O 1
ATOM 872 N N . PHE A 1 113 ? 21.447 14.989 51.766 1.00 38.54 300 PHE A N 1
ATOM 873 C CA . PHE A 1 113 ? 20.579 14.632 52.887 1.00 36.57 300 PHE A CA 1
ATOM 874 C C . PHE A 1 113 ? 20.274 13.137 52.962 1.00 36.78 300 PHE A C 1
ATOM 875 O O . PHE A 1 113 ? 19.426 12.716 53.750 1.00 32.89 300 PHE A O 1
ATOM 883 N N . ARG A 1 114 ? 20.967 12.333 52.160 1.00 38.24 301 ARG A N 1
ATOM 884 C CA . ARG A 1 114 ? 20.712 10.894 52.138 1.00 40.85 301 ARG A CA 1
ATOM 885 C C . ARG A 1 114 ? 20.991 10.278 53.509 1.00 38.58 301 ARG A C 1
ATOM 886 O O . ARG A 1 114 ? 22.065 10.454 54.081 1.00 34.12 301 ARG A O 1
ATOM 894 N N . THR A 1 115 ? 20.005 9.560 54.030 1.00 41.52 302 THR A N 1
ATOM 895 C CA . THR A 1 115 ? 20.067 9.035 55.388 1.00 40.98 302 THR A CA 1
ATOM 896 C C . THR A 1 115 ? 21.317 8.180 55.623 1.00 43.24 302 THR A C 1
ATOM 897 O O . THR A 1 115 ? 21.894 8.201 56.712 1.00 37.66 302 THR A O 1
ATOM 901 N N . SER A 1 116 ? 21.742 7.449 54.595 1.00 44.34 303 SER A N 1
ATOM 902 C CA . SER A 1 116 ? 22.843 6.494 54.727 1.00 47.20 303 SER A CA 1
ATOM 903 C C . SER A 1 116 ? 24.230 7.135 54.840 1.00 45.23 303 SER A C 1
ATOM 904 O O . SER A 1 116 ? 25.213 6.433 55.073 1.00 49.69 303 SER A O 1
ATOM 907 N N . LYS A 1 117 ? 24.320 8.454 54.683 1.00 44.41 304 LYS A N 1
ATOM 908 C CA . LYS A 1 117 ? 25.613 9.128 54.793 1.00 47.38 304 LYS A CA 1
ATOM 909 C C . LYS A 1 117 ? 25.960 9.467 56.245 1.00 48.21 304 LYS A C 1
ATOM 910 O O . LYS A 1 117 ? 27.109 9.790 56.553 1.00 49.87 304 LYS A O 1
ATOM 916 N N . PHE A 1 118 ? 24.970 9.396 57.131 1.00 47.01 305 PHE A N 1
ATOM 917 C CA . PHE A 1 118 ? 25.188 9.691 58.545 1.00 43.17 305 PHE A CA 1
ATOM 918 C C . PHE A 1 118 ? 25.612 8.434 59.300 1.00 43.53 305 PHE A C 1
ATOM 919 O O . PHE A 1 118 ? 24.778 7.594 59.644 1.00 45.81 305 PHE A O 1
ATOM 927 N N . VAL A 1 119 ? 26.912 8.314 59.553 1.00 40.75 306 VAL A N 1
ATOM 928 C CA . VAL A 1 119 ? 27.463 7.154 60.247 1.00 42.24 306 VAL A CA 1
ATOM 929 C C . VAL A 1 119 ? 27.186 7.265 61.745 1.00 38.66 306 VAL A C 1
ATOM 930 O O . VAL A 1 119 ? 27.448 8.299 62.358 1.00 38.42 306 VAL A O 1
ATOM 934 N N . LEU A 1 120 ? 26.655 6.196 62.327 1.00 36.15 307 LEU A N 1
ATOM 935 C CA . LEU A 1 120 ? 26.245 6.210 63.726 1.00 37.10 307 LEU A CA 1
ATOM 936 C C . LEU A 1 120 ? 26.774 4.990 64.465 1.00 33.31 307 LEU A C 1
ATOM 937 O O . LEU A 1 120 ? 26.593 3.858 64.022 1.00 32.52 307 LEU A O 1
ATOM 942 N N . ARG A 1 121 ? 27.420 5.236 65.600 1.00 32.12 308 ARG A N 1
ATOM 943 C CA . ARG A 1 121 ? 28.004 4.179 66.409 1.00 32.34 308 ARG A CA 1
ATOM 944 C C . ARG A 1 121 ? 27.568 4.346 67.859 1.00 27.41 308 ARG A C 1
ATOM 945 O O . ARG A 1 121 ? 27.703 5.427 68.429 1.00 25.27 308 ARG A O 1
ATOM 953 N N . ILE A 1 122 ? 27.027 3.279 68.443 1.00 27.42 309 ILE A N 1
ATOM 954 C CA . ILE A 1 122 ? 26.583 3.300 69.836 1.00 26.20 309 ILE A CA 1
ATOM 955 C C . ILE A 1 122 ? 26.879 1.978 70.531 1.00 21.86 309 ILE A C 1
ATOM 956 O O . ILE A 1 122 ? 27.124 0.963 69.882 1.00 25.26 309 ILE A O 1
ATOM 961 N N . SER A 1 123 ? 26.842 1.999 71.860 1.00 26.60 310 SER A N 1
ATOM 962 C CA . SER A 1 123 ? 27.033 0.797 72.656 1.00 27.45 310 SER A CA 1
ATOM 963 C C . SER A 1 123 ? 25.790 -0.075 72.617 1.00 28.73 310 SER A C 1
ATOM 964 O O . SER A 1 123 ? 24.692 0.411 72.341 1.00 23.95 310 SER A O 1
ATOM 967 N N . ARG A 1 124 ? 25.974 -1.361 72.905 1.00 32.32 311 ARG A N 1
ATOM 968 C CA . ARG A 1 124 ? 24.873 -2.316 72.939 1.00 33.80 311 ARG A CA 1
ATOM 969 C C . ARG A 1 124 ? 23.861 -1.924 74.007 1.00 33.34 311 ARG A C 1
ATOM 970 O O . ARG A 1 124 ? 22.656 -1.995 73.775 1.00 26.05 311 ARG A O 1
ATOM 978 N N . ASP A 1 125 ? 24.358 -1.527 75.177 1.00 28.46 312 ASP A N 1
ATOM 979 C CA . ASP A 1 125 ? 23.508 -1.009 76.253 1.00 35.59 312 ASP A CA 1
ATOM 980 C C . ASP A 1 125 ? 22.531 0.042 75.737 1.00 28.82 312 ASP A C 1
ATOM 981 O O . ASP A 1 125 ? 21.324 -0.066 75.937 1.00 28.49 312 ASP A O 1
ATOM 986 N N . SER A 1 126 ? 23.069 1.058 75.076 1.00 26.45 313 SER A N 1
ATOM 987 C CA . SER A 1 126 ? 22.259 2.138 74.534 1.00 26.78 313 SER A CA 1
ATOM 988 C C . SER A 1 126 ? 21.269 1.610 73.507 1.00 26.62 313 SER A C 1
ATOM 989 O O . SER A 1 126 ? 20.130 2.066 73.444 1.00 22.96 313 SER A O 1
ATOM 992 N N . TYR A 1 127 ? 21.713 0.649 72.701 1.00 27.21 314 TYR A N 1
ATOM 993 C CA . TYR A 1 127 ? 20.860 0.072 71.679 1.00 26.83 314 TYR A CA 1
ATOM 994 C C . TYR A 1 127 ? 19.675 -0.666 72.284 1.00 26.40 314 TYR A C 1
ATOM 995 O O . TYR A 1 127 ? 18.545 -0.447 71.851 1.00 23.96 314 TYR A O 1
ATOM 1004 N N . GLN A 1 128 ? 19.921 -1.572 73.234 1.00 32.76 315 GLN A N 1
ATOM 1005 C CA A GLN A 1 128 ? 18.936 -2.258 74.092 0.50 38.39 315 GLN A CA 1
ATOM 1006 C CA B GLN A 1 128 ? 18.730 -2.287 73.685 0.50 37.02 315 GLN A CA 1
ATOM 1007 C C . GLN A 1 128 ? 17.785 -1.386 74.520 1.00 32.49 315 GLN A C 1
ATOM 1008 O O . GLN A 1 128 ? 16.602 -1.711 74.518 1.00 26.58 315 GLN A O 1
ATOM 1019 N N . LEU A 1 129 ? 18.227 -0.257 75.067 1.00 25.56 316 LEU A N 1
ATOM 1020 C CA . LEU A 1 129 ? 17.324 0.702 75.692 1.00 25.90 316 LEU A CA 1
ATOM 1021 C C . LEU A 1 129 ? 16.520 1.421 74.621 1.00 27.20 316 LEU A C 1
ATOM 1022 O O . LEU A 1 129 ? 15.315 1.634 74.780 1.00 23.01 316 LEU A O 1
ATOM 1027 N N . LEU A 1 130 ? 17.194 1.793 73.532 1.00 23.27 317 LEU A N 1
ATOM 1028 C CA . LEU A 1 130 ? 16.535 2.417 72.387 1.00 23.94 317 LEU A CA 1
ATOM 1029 C C . LEU A 1 130 ? 15.512 1.473 71.779 1.00 20.92 317 LEU A C 1
ATOM 1030 O O . LEU A 1 130 ? 14.379 1.864 71.490 1.00 22.71 317 LEU A O 1
ATOM 1035 N N . LYS A 1 131 ? 15.925 0.230 71.567 1.00 22.15 318 LYS A N 1
ATOM 1036 C CA . LYS A 1 131 ? 15.050 -0.771 70.976 1.00 27.70 318 LYS A CA 1
ATOM 1037 C C . LYS A 1 131 ? 13.780 -0.937 71.814 1.00 27.59 318 LYS A C 1
ATOM 1038 O O . LYS A 1 131 ? 12.676 -0.991 71.277 1.00 26.23 318 LYS A O 1
ATOM 1044 N N . ARG A 1 132 ? 13.947 -1.005 73.130 1.00 29.76 319 ARG A N 1
ATOM 1045 C CA . ARG A 1 132 ? 12.816 -1.156 74.037 1.00 34.83 319 ARG A CA 1
ATOM 1046 C C . ARG A 1 132 ? 11.857 0.029 73.931 1.00 28.23 319 ARG A C 1
ATOM 1047 O O . ARG A 1 132 ? 10.651 -0.164 73.802 1.00 27.06 319 ARG A O 1
ATOM 1055 N N . HIS A 1 133 ? 12.386 1.248 73.976 1.00 24.81 320 HIS A N 1
ATOM 1056 C CA . HIS A 1 133 ? 11.549 2.442 73.827 1.00 22.71 320 HIS A CA 1
ATOM 1057 C C . HIS A 1 133 ? 10.774 2.435 72.515 1.00 25.32 320 HIS A C 1
ATOM 1058 O O . HIS A 1 133 ? 9.588 2.759 72.479 1.00 26.22 320 HIS A O 1
ATOM 1065 N N . LEU A 1 134 ? 11.455 2.077 71.433 1.00 26.08 321 LEU A N 1
ATOM 1066 C CA . LEU A 1 134 ? 10.867 2.171 70.102 1.00 29.18 321 LEU A CA 1
ATOM 1067 C C . LEU A 1 134 ? 9.843 1.077 69.843 1.00 30.37 321 LEU A C 1
ATOM 1068 O O . LEU A 1 134 ? 9.119 1.127 68.850 1.00 29.70 321 LEU A O 1
ATOM 1073 N N . GLN A 1 135 ? 9.796 0.083 70.724 1.00 32.16 322 GLN A N 1
ATOM 1074 C CA . GLN A 1 135 ? 8.822 -0.992 70.601 1.00 37.35 322 GLN A CA 1
ATOM 1075 C C . GLN A 1 135 ? 7.648 -0.812 71.568 1.00 39.31 322 GLN A C 1
ATOM 1076 O O . GLN A 1 135 ? 6.740 -1.640 71.600 1.00 43.98 322 GLN A O 1
ATOM 1082 N N . GLU A 1 136 ? 7.657 0.274 72.340 1.00 44.23 323 GLU A N 1
ATOM 1083 C CA . GLU A 1 136 ? 6.548 0.576 73.250 1.00 47.99 323 GLU A CA 1
ATOM 1084 C C . GLU A 1 136 ? 5.264 0.862 72.472 1.00 48.15 323 GLU A C 1
ATOM 1085 O O . GLU A 1 136 ? 4.220 0.276 72.753 1.00 53.47 323 GLU A O 1
ATOM 1091 N N . LYS A 1 137 ? 5.342 1.767 71.500 1.00 50.07 324 LYS A N 1
ATOM 1092 C CA . LYS A 1 137 ? 4.191 2.070 70.653 1.00 48.71 324 LYS A CA 1
ATOM 1093 C C . LYS A 1 137 ? 4.160 1.149 69.437 1.00 51.81 324 LYS A C 1
ATOM 1094 O O . LYS A 1 137 ? 5.204 0.814 68.873 1.00 51.51 324 LYS A O 1
ATOM 1100 N N . GLN A 1 138 ? 2.957 0.738 69.043 1.00 54.08 325 GLN A N 1
ATOM 1101 C CA . GLN A 1 138 ? 2.781 -0.148 67.897 1.00 55.12 325 GLN A CA 1
ATOM 1102 C C . GLN A 1 138 ? 3.211 0.544 66.611 1.00 53.66 325 GLN A C 1
ATOM 1103 O O . GLN A 1 138 ? 2.841 1.690 66.352 1.00 49.77 325 GLN A O 1
ATOM 1109 N N . ASN A 1 139 ? 3.996 -0.168 65.811 1.00 52.01 326 ASN A N 1
ATOM 1110 C CA . ASN A 1 139 ? 4.534 0.358 64.562 1.00 53.39 326 ASN A CA 1
ATOM 1111 C C . ASN A 1 139 ? 5.038 1.799 64.687 1.00 47.46 326 ASN A C 1
ATOM 1112 O O . ASN A 1 139 ? 4.612 2.686 63.947 1.00 50.25 326 ASN A O 1
ATOM 1117 N N . ASN A 1 140 ? 5.943 2.023 65.635 1.00 39.65 327 ASN A N 1
ATOM 1118 C CA . ASN A 1 140 ? 6.672 3.282 65.708 1.00 32.42 327 ASN A CA 1
ATOM 1119 C C . ASN A 1 140 ? 7.502 3.405 64.437 1.00 30.82 327 ASN A C 1
ATOM 1120 O O . ASN A 1 140 ? 8.340 2.547 64.155 1.00 31.73 327 ASN A O 1
ATOM 1125 N N . GLN A 1 141 ? 7.258 4.455 63.657 1.00 25.12 328 GLN A N 1
ATOM 1126 C CA . GLN A 1 141 ? 7.935 4.617 62.373 1.00 27.95 328 GLN A CA 1
ATOM 1127 C C . GLN A 1 141 ? 9.454 4.788 62.511 1.00 27.17 328 GLN A C 1
ATOM 1128 O O . GLN A 1 141 ? 10.201 4.488 61.581 1.00 29.45 328 GLN A O 1
ATOM 1134 N N . ILE A 1 142 ? 9.908 5.270 63.664 1.00 25.49 329 ILE A N 1
ATOM 1135 C CA . ILE A 1 142 ? 11.338 5.461 63.889 1.00 22.79 329 ILE A CA 1
ATOM 1136 C C . ILE A 1 142 ? 12.043 4.107 63.947 1.00 21.95 329 ILE A C 1
ATOM 1137 O O . ILE A 1 142 ? 13.179 3.966 63.493 1.00 27.50 329 ILE A O 1
ATOM 1142 N N . TRP A 1 143 ? 11.361 3.108 64.493 1.00 26.09 330 TRP A N 1
ATOM 1143 C CA . TRP A 1 143 ? 11.907 1.759 64.538 1.00 28.70 330 TRP A CA 1
ATOM 1144 C C . TRP A 1 143 ? 12.094 1.197 63.129 1.00 25.69 330 TRP A C 1
ATOM 1145 O O . TRP A 1 143 ? 13.039 0.456 62.882 1.00 26.24 330 TRP A O 1
ATOM 1156 N N . ASN A 1 144 ? 11.197 1.560 62.212 1.00 32.11 331 ASN A N 1
ATOM 1157 C CA . ASN A 1 144 ? 11.312 1.149 60.811 1.00 33.23 331 ASN A CA 1
ATOM 1158 C C . ASN A 1 144 ? 12.480 1.834 60.110 1.00 31.93 331 ASN A C 1
ATOM 1159 O O . ASN A 1 144 ? 13.157 1.226 59.281 1.00 30.68 331 ASN A O 1
ATOM 1164 N N . ILE A 1 145 ? 12.696 3.107 60.428 1.00 26.59 332 ILE A N 1
ATOM 1165 C CA . ILE A 1 145 ? 13.803 3.862 59.854 1.00 26.49 332 ILE A CA 1
ATOM 1166 C C . ILE A 1 145 ? 15.134 3.348 60.405 1.00 28.77 332 ILE A C 1
ATOM 1167 O O . ILE A 1 145 ? 16.127 3.269 59.678 1.00 28.37 332 ILE A O 1
ATOM 1172 N N . VAL A 1 146 ? 15.149 2.993 61.688 1.00 29.00 333 VAL A N 1
ATOM 1173 C CA . VAL A 1 146 ? 16.346 2.435 62.305 1.00 27.03 333 VAL A CA 1
ATOM 1174 C C . VAL A 1 146 ? 16.714 1.107 61.648 1.00 29.52 333 VAL A C 1
ATOM 1175 O O . VAL A 1 146 ? 17.883 0.842 61.393 1.00 26.76 333 VAL A O 1
ATOM 1179 N N . GLN A 1 147 ? 15.711 0.283 61.367 1.00 31.46 334 GLN A N 1
ATOM 1180 C CA . GLN A 1 147 ? 15.941 -1.032 60.773 1.00 32.90 334 GLN A CA 1
ATOM 1181 C C . GLN A 1 147 ? 16.372 -0.971 59.310 1.00 34.83 334 GLN A C 1
ATOM 1182 O O . GLN A 1 147 ? 17.232 -1.740 58.882 1.00 35.29 334 GLN A O 1
ATOM 1188 N N . GLU A 1 148 ? 15.775 -0.059 58.549 1.00 36.00 335 GLU A N 1
ATOM 1189 C CA . GLU A 1 148 ? 15.886 -0.092 57.095 1.00 37.34 335 GLU A CA 1
ATOM 1190 C C . GLU A 1 148 ? 16.821 0.948 56.476 1.00 33.57 335 GLU A C 1
ATOM 1191 O O . GLU A 1 148 ? 17.365 0.713 55.397 1.00 35.68 335 GLU A O 1
ATOM 1197 N N . HIS A 1 149 ? 17.015 2.091 57.131 1.00 32.61 336 HIS A N 1
ATOM 1198 C CA . HIS A 1 149 ? 17.687 3.215 56.465 1.00 28.84 336 HIS A CA 1
ATOM 1199 C C . HIS A 1 149 ? 18.881 3.832 57.189 1.00 30.00 336 HIS A C 1
ATOM 1200 O O . HIS A 1 149 ? 19.733 4.452 56.547 1.00 29.61 336 HIS A O 1
ATOM 1207 N N . LEU A 1 150 ? 18.944 3.690 58.509 1.00 33.64 337 LEU A N 1
ATOM 1208 C CA . LEU A 1 150 ? 20.038 4.285 59.272 1.00 36.58 337 LEU A CA 1
ATOM 1209 C C . LEU A 1 150 ? 21.330 3.505 59.081 1.00 39.48 337 LEU A C 1
ATOM 1210 O O . LEU A 1 150 ? 21.342 2.280 59.178 1.00 37.24 337 LEU A O 1
ATOM 1215 N N . TYR A 1 151 ? 22.418 4.220 58.809 1.00 45.46 338 TYR A N 1
ATOM 1216 C CA . TYR A 1 151 ? 23.742 3.618 58.831 1.00 51.17 338 TYR A CA 1
ATOM 1217 C C . TYR A 1 151 ? 24.183 3.549 60.289 1.00 47.05 338 TYR A C 1
ATOM 1218 O O . TYR A 1 151 ? 24.819 4.472 60.802 1.00 49.92 338 TYR A O 1
ATOM 1227 N N . ILE A 1 152 ? 23.825 2.458 60.960 1.00 42.92 339 ILE A N 1
ATOM 1228 C CA . ILE A 1 152 ? 24.060 2.338 62.396 1.00 42.50 339 ILE A CA 1
ATOM 1229 C C . ILE A 1 152 ? 24.650 0.984 62.790 1.00 40.81 339 ILE A C 1
ATOM 1230 O O . ILE A 1 152 ? 24.160 -0.065 62.377 1.00 45.07 339 ILE A O 1
ATOM 1235 N N . ASP A 1 153 ? 25.713 1.030 63.589 1.00 37.10 340 ASP A N 1
ATOM 1236 C CA . ASP A 1 153 ? 26.371 -0.165 64.098 1.00 42.12 340 ASP A CA 1
ATOM 1237 C C . ASP A 1 153 ? 26.439 -0.080 65.618 1.00 42.63 340 ASP A C 1
ATOM 1238 O O . ASP A 1 153 ? 26.545 1.013 66.182 1.00 40.80 340 ASP A O 1
ATOM 1243 N N . ILE A 1 154 ? 26.380 -1.231 66.283 1.00 43.69 341 ILE A N 1
ATOM 1244 C CA . ILE A 1 154 ? 26.475 -1.270 67.741 1.00 41.81 341 ILE A CA 1
ATOM 1245 C C . ILE A 1 154 ? 27.686 -2.089 68.165 1.00 40.97 341 ILE A C 1
ATOM 1246 O O . ILE A 1 154 ? 28.106 -2.997 67.450 1.00 43.54 341 ILE A O 1
ATOM 1251 N N . PHE A 1 155 ? 28.250 -1.754 69.322 1.00 44.03 342 PHE A N 1
ATOM 1252 C CA . PHE A 1 155 ? 29.499 -2.362 69.774 1.00 46.02 342 PHE A CA 1
ATOM 1253 C C . PHE A 1 155 ? 29.517 -2.575 71.284 1.00 49.71 342 PHE A C 1
ATOM 1254 O O . PHE A 1 155 ? 28.777 -1.924 72.023 1.00 48.58 342 PHE A O 1
ATOM 1262 N N . ASP A 1 156 ? 30.372 -3.487 71.735 1.00 52.84 343 ASP A N 1
ATOM 1263 C CA . ASP A 1 156 ? 30.606 -3.677 73.163 1.00 59.84 343 ASP A CA 1
ATOM 1264 C C . ASP A 1 156 ? 31.883 -2.956 73.587 1.00 60.95 343 ASP A C 1
ATOM 1265 O O . ASP A 1 156 ? 32.261 -1.940 72.998 1.00 63.54 343 ASP A O 1
ATOM 1270 N N . VAL B 1 11 ? 40.656 3.024 93.376 1.00 77.08 198 VAL B N 1
ATOM 1271 C CA . VAL B 1 11 ? 40.777 4.493 93.616 1.00 77.83 198 VAL B CA 1
ATOM 1272 C C . VAL B 1 11 ? 42.203 4.976 93.358 1.00 75.93 198 VAL B C 1
ATOM 1273 O O . VAL B 1 11 ? 42.407 6.013 92.731 1.00 75.85 198 VAL B O 1
ATOM 1277 N N . SER B 1 12 ? 43.184 4.225 93.848 1.00 76.05 199 SER B N 1
ATOM 1278 C CA . SER B 1 12 ? 44.588 4.546 93.607 1.00 75.71 199 SER B CA 1
ATOM 1279 C C . SER B 1 12 ? 44.949 4.274 92.151 1.00 73.45 199 SER B C 1
ATOM 1280 O O . SER B 1 12 ? 45.829 4.925 91.589 1.00 72.50 199 SER B O 1
ATOM 1283 N N . ALA B 1 13 ? 44.267 3.304 91.549 1.00 71.81 200 ALA B N 1
ATOM 1284 C CA . ALA B 1 13 ? 44.452 2.999 90.135 1.00 70.78 200 ALA B CA 1
ATOM 1285 C C . ALA B 1 13 ? 43.912 4.138 89.273 1.00 68.61 200 ALA B C 1
ATOM 1286 O O . ALA B 1 13 ? 44.435 4.416 88.194 1.00 65.65 200 ALA B O 1
ATOM 1288 N N . VAL B 1 14 ? 42.863 4.794 89.759 1.00 65.71 201 VAL B N 1
ATOM 1289 C CA . VAL B 1 14 ? 42.271 5.926 89.057 1.00 64.60 201 VAL B CA 1
ATOM 1290 C C . VAL B 1 14 ? 43.178 7.151 89.139 1.00 62.39 201 VAL B C 1
ATOM 1291 O O . VAL B 1 14 ? 43.425 7.817 88.134 1.00 65.48 201 VAL B O 1
ATOM 1295 N N . LEU B 1 15 ? 43.681 7.434 90.338 1.00 60.09 202 LEU B N 1
ATOM 1296 C CA . LEU B 1 15 ? 44.488 8.630 90.578 1.00 57.27 202 LEU B CA 1
ATOM 1297 C C . LEU B 1 15 ? 45.823 8.615 89.836 1.00 55.78 202 LEU B C 1
ATOM 1298 O O . LEU B 1 15 ? 46.434 9.667 89.638 1.00 56.57 202 LEU B O 1
ATOM 1303 N N . SER B 1 16 ? 46.271 7.431 89.426 1.00 56.32 203 SER B N 1
ATOM 1304 C CA . SER B 1 16 ? 47.553 7.287 88.739 1.00 56.98 203 SER B CA 1
ATOM 1305 C C . SER B 1 16 ? 47.524 7.861 87.321 1.00 58.86 203 SER B C 1
ATOM 1306 O O . SER B 1 16 ? 48.573 8.129 86.731 1.00 58.52 203 SER B O 1
ATOM 1309 N N . ALA B 1 17 ? 46.324 8.045 86.778 1.00 60.17 204 ALA B N 1
ATOM 1310 C CA . ALA B 1 17 ? 46.162 8.593 85.436 1.00 59.58 204 ALA B CA 1
ATOM 1311 C C . ALA B 1 17 ? 46.579 10.061 85.370 1.00 58.98 204 ALA B C 1
ATOM 1312 O O . ALA B 1 17 ? 46.850 10.586 84.291 1.00 57.21 204 ALA B O 1
ATOM 1314 N N . TYR B 1 18 ? 46.633 10.718 86.525 1.00 59.45 205 TYR B N 1
ATOM 1315 C CA . TYR B 1 18 ? 46.972 12.135 86.587 1.00 59.44 205 TYR B CA 1
ATOM 1316 C C . TYR B 1 18 ? 48.425 12.366 87.012 1.00 63.87 205 TYR B C 1
ATOM 1317 O O . TYR B 1 18 ? 48.778 13.459 87.460 1.00 64.93 205 TYR B O 1
ATOM 1326 N N . ASN B 1 19 ? 49.262 11.342 86.862 1.00 67.67 206 ASN B N 1
ATOM 1327 C CA . ASN B 1 19 ? 50.671 11.436 87.236 1.00 71.57 206 ASN B CA 1
ATOM 1328 C C . ASN B 1 19 ? 51.488 12.167 86.179 1.00 74.08 206 ASN B C 1
ATOM 1329 O O . ASN B 1 19 ? 52.194 13.131 86.480 1.00 77.14 206 ASN B O 1
ATOM 1334 N N . GLN B 1 20 ? 51.385 11.699 84.939 1.00 74.80 207 GLN B N 1
ATOM 1335 C CA . GLN B 1 20 ? 52.162 12.250 83.832 1.00 75.15 207 GLN B CA 1
ATOM 1336 C C . GLN B 1 20 ? 51.583 13.580 83.352 1.00 71.54 207 GLN B C 1
ATOM 1337 O O . GLN B 1 20 ? 50.999 13.657 82.271 1.00 71.25 207 GLN B O 1
ATOM 1343 N N . GLN B 1 21 ? 51.755 14.625 84.157 1.00 66.76 208 GLN B N 1
ATOM 1344 C CA . GLN B 1 21 ? 51.220 15.944 83.829 1.00 63.38 208 GLN B CA 1
ATOM 1345 C C . GLN B 1 21 ? 52.013 16.602 82.706 1.00 60.68 208 GLN B C 1
ATOM 1346 O O . GLN B 1 21 ? 53.010 16.058 82.230 1.00 57.61 208 GLN B O 1
ATOM 1352 N N . GLY B 1 22 ? 51.553 17.777 82.286 1.00 58.24 209 GLY B N 1
ATOM 1353 C CA . GLY B 1 22 ? 52.271 18.595 81.314 1.00 54.95 209 GLY B CA 1
ATOM 1354 C C . GLY B 1 22 ? 52.502 19.982 81.882 1.00 53.77 209 GLY B C 1
ATOM 1355 O O . GLY B 1 22 ? 52.384 20.189 83.090 1.00 52.95 209 GLY B O 1
ATOM 1356 N N . ASP B 1 23 ? 52.832 20.932 81.012 1.00 52.17 210 ASP B N 1
ATOM 1357 C CA . ASP B 1 23 ? 53.008 22.322 81.418 1.00 49.28 210 ASP B CA 1
ATOM 1358 C C . ASP B 1 23 ? 51.649 22.932 81.759 1.00 50.06 210 ASP B C 1
ATOM 1359 O O . ASP B 1 23 ? 50.857 23.217 80.863 1.00 49.27 210 ASP B O 1
ATOM 1364 N N . PRO B 1 24 ? 51.382 23.157 83.058 1.00 50.26 211 PRO B N 1
ATOM 1365 C CA . PRO B 1 24 ? 50.042 23.563 83.490 1.00 51.06 211 PRO B CA 1
ATOM 1366 C C . PRO B 1 24 ? 49.642 24.962 83.030 1.00 50.40 211 PRO B C 1
ATOM 1367 O O . PRO B 1 24 ? 48.461 25.305 83.065 1.00 50.72 211 PRO B O 1
ATOM 1371 N N . THR B 1 25 ? 50.620 25.758 82.606 1.00 53.03 212 THR B N 1
ATOM 1372 C CA . THR B 1 25 ? 50.356 27.099 82.097 1.00 50.50 212 THR B CA 1
ATOM 1373 C C . THR B 1 25 ? 49.815 27.052 80.668 1.00 51.43 212 THR B C 1
ATOM 1374 O O . THR B 1 25 ? 49.372 28.072 80.136 1.00 48.80 212 THR B O 1
ATOM 1386 N N . TYR B 1 27 ? 47.499 24.555 79.640 1.00 47.55 214 TYR B N 1
ATOM 1387 C CA . TYR B 1 27 ? 46.267 23.760 79.601 1.00 45.01 214 TYR B CA 1
ATOM 1388 C C . TYR B 1 27 ? 45.100 24.514 78.965 1.00 41.06 214 TYR B C 1
ATOM 1389 O O . TYR B 1 27 ? 44.360 23.950 78.157 1.00 37.11 214 TYR B O 1
ATOM 1398 N N . GLU B 1 28 ? 44.929 25.779 79.331 1.00 38.86 215 GLU B N 1
ATOM 1399 C CA . GLU B 1 28 ? 43.877 26.593 78.730 1.00 40.42 215 GLU B CA 1
ATOM 1400 C C . GLU B 1 28 ? 44.121 26.775 77.234 1.00 41.75 215 GLU B C 1
ATOM 1401 O O . GLU B 1 28 ? 43.182 26.727 76.440 1.00 42.31 215 GLU B O 1
ATOM 1407 N N . GLU B 1 29 ? 45.381 26.956 76.850 1.00 39.08 216 GLU B N 1
ATOM 1408 C CA . GLU B 1 29 ? 45.732 27.125 75.444 1.00 40.77 216 GLU B CA 1
ATOM 1409 C C . GLU B 1 29 ? 45.432 25.863 74.638 1.00 36.31 216 GLU B C 1
ATOM 1410 O O . GLU B 1 29 ? 44.874 25.939 73.544 1.00 35.07 216 GLU B O 1
ATOM 1416 N N . TYR B 1 30 ? 45.807 24.707 75.179 1.00 37.53 217 TYR B N 1
ATOM 1417 C CA . TYR B 1 30 ? 45.604 23.432 74.492 1.00 37.27 217 TYR B CA 1
ATOM 1418 C C . TYR B 1 30 ? 44.127 23.166 74.214 1.00 38.08 217 TYR B C 1
ATOM 1419 O O . TYR B 1 30 ? 43.764 22.680 73.140 1.00 35.88 217 TYR B O 1
ATOM 1428 N N . TYR B 1 31 ? 43.282 23.480 75.191 1.00 34.47 218 TYR B N 1
ATOM 1429 C CA . TYR B 1 31 ? 41.867 23.160 75.112 1.00 35.06 218 TYR B CA 1
ATOM 1430 C C . TYR B 1 31 ? 41.122 24.153 74.222 1.00 32.01 218 TYR B C 1
ATOM 1431 O O . TYR B 1 31 ? 40.228 23.766 73.471 1.00 29.26 218 TYR B O 1
ATOM 1440 N N . SER B 1 32 ? 41.488 25.428 74.313 1.00 31.99 219 SER B N 1
ATOM 1441 C CA . SER B 1 32 ? 40.957 26.445 73.405 1.00 31.41 219 SER B CA 1
ATOM 1442 C C . SER B 1 32 ? 41.299 26.101 71.958 1.00 31.63 219 SER B C 1
ATOM 1443 O O . SER B 1 32 ? 40.452 26.195 71.068 1.00 31.14 219 SER B O 1
ATOM 1446 N N . GLY B 1 33 ? 42.546 25.700 71.731 1.00 29.40 220 GLY B N 1
ATOM 1447 C CA . GLY B 1 33 ? 42.996 25.311 70.397 1.00 30.25 220 GLY B CA 1
ATOM 1448 C C . GLY B 1 33 ? 42.233 24.122 69.845 1.00 28.41 220 GLY B C 1
ATOM 1449 O O . GLY B 1 33 ? 41.831 24.118 68.684 1.00 29.94 220 GLY B O 1
ATOM 1450 N N . LEU B 1 34 ? 42.037 23.105 70.679 1.00 29.48 221 LEU B N 1
ATOM 1451 C CA . LEU B 1 34 ? 41.284 21.921 70.272 1.00 25.63 221 LEU B CA 1
ATOM 1452 C C . LEU B 1 34 ? 39.834 22.285 69.987 1.00 23.11 221 LEU B C 1
ATOM 1453 O O . LEU B 1 34 ? 39.219 21.756 69.057 1.00 27.41 221 LEU B O 1
ATOM 1458 N N . LYS B 1 35 ? 39.294 23.189 70.799 1.00 24.55 222 LYS B N 1
ATOM 1459 C CA . LYS B 1 35 ? 37.924 23.652 70.643 1.00 23.51 222 LYS B CA 1
ATOM 1460 C C . LYS B 1 35 ? 37.718 24.365 69.303 1.00 26.28 222 LYS B C 1
ATOM 1461 O O . LYS B 1 35 ? 36.743 24.100 68.601 1.00 31.09 222 LYS B O 1
ATOM 1467 N N . HIS B 1 36 ? 38.634 25.266 68.957 1.00 28.08 223 HIS B N 1
ATOM 1468 C CA . HIS B 1 36 ? 38.565 25.990 67.688 1.00 26.83 223 HIS B CA 1
ATOM 1469 C C . HIS B 1 36 ? 38.675 25.027 66.513 1.00 24.72 223 HIS B C 1
ATOM 1470 O O . HIS B 1 36 ? 37.915 25.125 65.547 1.00 25.31 223 HIS B O 1
ATOM 1477 N N . PHE B 1 37 ? 39.623 24.097 66.600 1.00 26.59 224 PHE B N 1
ATOM 1478 C CA . PHE B 1 37 ? 39.830 23.105 65.549 1.00 24.67 224 PHE B CA 1
ATOM 1479 C C . PHE B 1 37 ? 38.580 22.250 65.304 1.00 29.11 224 PHE B C 1
ATOM 1480 O O . PHE B 1 37 ? 38.153 22.078 64.165 1.00 28.70 224 PHE B O 1
ATOM 1488 N N . ILE B 1 38 ? 38.001 21.717 66.373 1.00 29.60 225 ILE B N 1
ATOM 1489 C CA . ILE B 1 38 ? 36.786 20.911 66.260 1.00 29.61 225 ILE B CA 1
ATOM 1490 C C . ILE B 1 38 ? 35.634 21.736 65.694 1.00 24.05 225 ILE B C 1
ATOM 1491 O O . ILE B 1 38 ? 34.975 21.326 64.739 1.00 27.87 225 ILE B O 1
ATOM 1496 N N . GLU B 1 39 ? 35.408 22.911 66.267 1.00 28.05 226 GLU B N 1
ATOM 1497 C CA . GLU B 1 39 ? 34.304 23.764 65.842 1.00 27.98 226 GLU B CA 1
ATOM 1498 C C . GLU B 1 39 ? 34.464 24.314 64.414 1.00 29.51 226 GLU B C 1
ATOM 1499 O O . GLU B 1 39 ? 33.488 24.748 63.803 1.00 28.46 226 GLU B O 1
ATOM 1505 N N . CYS B 1 40 ? 35.681 24.283 63.881 1.00 28.13 227 CYS B N 1
ATOM 1506 C CA . CYS B 1 40 ? 35.923 24.720 62.504 1.00 25.48 227 CYS B CA 1
ATOM 1507 C C . CYS B 1 40 ? 36.027 23.552 61.531 1.00 29.63 227 CYS B C 1
ATOM 1508 O O . CYS B 1 40 ? 36.314 23.745 60.350 1.00 31.62 227 CYS B O 1
ATOM 1511 N N . SER B 1 41 ? 35.791 22.341 62.026 1.00 29.32 228 SER B N 1
ATOM 1512 C CA . SER B 1 41 ? 35.844 21.149 61.189 1.00 29.39 228 SER B CA 1
ATOM 1513 C C . SER B 1 41 ? 34.552 20.997 60.408 1.00 27.92 228 SER B C 1
ATOM 1514 O O . SER B 1 41 ? 33.574 21.694 60.673 1.00 27.65 228 SER B O 1
ATOM 1517 N N . LEU B 1 42 ? 34.549 20.082 59.446 1.00 29.30 229 LEU B N 1
ATOM 1518 C CA . LEU B 1 42 ? 33.324 19.736 58.740 1.00 32.93 229 LEU B CA 1
ATOM 1519 C C . LEU B 1 42 ? 32.363 19.044 59.702 1.00 30.12 229 LEU B C 1
ATOM 1520 O O . LEU B 1 42 ? 32.788 18.413 60.672 1.00 29.40 229 LEU B O 1
ATOM 1525 N N . ASP B 1 43 ? 31.069 19.181 59.428 1.00 29.91 230 ASP B N 1
ATOM 1526 C CA . ASP B 1 43 ? 30.018 18.665 60.300 1.00 32.61 230 ASP B CA 1
ATOM 1527 C C . ASP B 1 43 ? 30.258 17.219 60.720 1.00 29.27 230 ASP B C 1
ATOM 1528 O O . ASP B 1 43 ? 30.146 16.886 61.899 1.00 33.71 230 ASP B O 1
ATOM 1533 N N . CYS B 1 44 ? 30.588 16.360 59.761 1.00 31.47 231 CYS B N 1
ATOM 1534 C CA . CYS B 1 44 ? 30.776 14.939 60.052 1.00 33.64 231 CYS B CA 1
ATOM 1535 C C . CYS B 1 44 ? 31.918 14.699 61.040 1.00 31.95 231 CYS B C 1
ATOM 1536 O O . CYS B 1 44 ? 31.825 13.830 61.908 1.00 31.55 231 CYS B O 1
ATOM 1539 N N . HIS B 1 45 ? 32.991 15.471 60.914 1.00 33.67 232 HIS B N 1
ATOM 1540 C CA . HIS B 1 45 ? 34.130 15.338 61.822 1.00 32.47 232 HIS B CA 1
ATOM 1541 C C . HIS B 1 45 ? 33.828 15.989 63.171 1.00 32.59 232 HIS B C 1
ATOM 1542 O O . HIS B 1 45 ? 34.125 15.421 64.222 1.00 30.54 232 HIS B O 1
ATOM 1549 N N . ARG B 1 46 ? 33.233 17.179 63.135 1.00 30.08 233 ARG B N 1
ATOM 1550 C CA . ARG B 1 46 ? 32.896 17.900 64.361 1.00 28.90 233 ARG B CA 1
ATOM 1551 C C . ARG B 1 46 ? 31.981 17.075 65.273 1.00 25.27 233 ARG B C 1
ATOM 1552 O O . ARG B 1 46 ? 32.140 17.081 66.494 1.00 25.13 233 ARG B O 1
ATOM 1560 N N . ALA B 1 47 ? 31.022 16.377 64.674 1.00 25.43 234 ALA B N 1
ATOM 1561 C CA . ALA B 1 47 ? 30.061 15.580 65.428 1.00 32.11 234 ALA B CA 1
ATOM 1562 C C . ALA B 1 47 ? 30.747 14.459 66.206 1.00 31.29 234 ALA B C 1
ATOM 1563 O O . ALA B 1 47 ? 30.361 14.145 67.331 1.00 37.84 234 ALA B O 1
ATOM 1565 N N . GLU B 1 48 ? 31.763 13.861 65.593 1.00 30.44 235 GLU B N 1
ATOM 1566 C CA . GLU B 1 48 ? 32.499 12.762 66.202 1.00 29.81 235 GLU B CA 1
ATOM 1567 C C . GLU B 1 48 ? 33.512 13.253 67.222 1.00 29.58 235 GLU B C 1
ATOM 1568 O O . GLU B 1 48 ? 33.590 12.735 68.334 1.00 29.01 235 GLU B O 1
ATOM 1574 N N . LEU B 1 49 ? 34.301 14.247 66.829 1.00 32.95 236 LEU B N 1
ATOM 1575 C CA . LEU B 1 49 ? 35.383 14.740 67.669 1.00 28.30 236 LEU B CA 1
ATOM 1576 C C . LEU B 1 49 ? 34.866 15.513 68.876 1.00 28.68 236 LEU B C 1
ATOM 1577 O O . LEU B 1 49 ? 35.586 15.685 69.856 1.00 26.89 236 LEU B O 1
ATOM 1582 N N . SER B 1 50 ? 33.617 15.966 68.805 1.00 28.26 237 SER B N 1
ATOM 1583 C CA . SER B 1 50 ? 32.975 16.647 69.926 1.00 32.01 237 SER B CA 1
ATOM 1584 C C . SER B 1 50 ? 32.807 15.738 71.145 1.00 32.27 237 SER B C 1
ATOM 1585 O O . SER B 1 50 ? 32.686 16.224 72.271 1.00 30.77 237 SER B O 1
ATOM 1588 N N . GLN B 1 51 ? 32.806 14.426 70.916 1.00 32.60 238 GLN B N 1
ATOM 1589 C CA . GLN B 1 51 ? 32.779 13.439 72.003 1.00 35.99 238 GLN B CA 1
ATOM 1590 C C . GLN B 1 51 ? 33.934 13.635 72.995 1.00 36.49 238 GLN B C 1
ATOM 1591 O O . GLN B 1 51 ? 33.856 13.190 74.143 1.00 33.97 238 GLN B O 1
ATOM 1597 N N . LEU B 1 52 ? 35.008 14.282 72.541 1.00 35.82 239 LEU B N 1
ATOM 1598 C CA . LEU B 1 52 ? 36.219 14.454 73.346 1.00 35.10 239 LEU B CA 1
ATOM 1599 C C . LEU B 1 52 ? 36.126 15.555 74.397 1.00 33.09 239 LEU B C 1
ATOM 1600 O O . LEU B 1 52 ? 36.931 15.591 75.328 1.00 31.66 239 LEU B O 1
ATOM 1605 N N . PHE B 1 53 ? 35.161 16.457 74.248 1.00 32.52 240 PHE B N 1
ATOM 1606 C CA . PHE B 1 53 ? 35.144 17.675 75.053 1.00 26.15 240 PHE B CA 1
ATOM 1607 C C . PHE B 1 53 ? 35.062 17.426 76.559 1.00 27.58 240 PHE B C 1
ATOM 1608 O O . PHE B 1 53 ? 35.875 17.950 77.319 1.00 25.70 240 PHE B O 1
ATOM 1616 N N . TYR B 1 54 ? 34.090 16.631 76.992 1.00 25.71 241 TYR B N 1
ATOM 1617 C CA . TYR B 1 54 ? 33.887 16.418 78.426 1.00 26.35 241 TYR B CA 1
ATOM 1618 C C . TYR B 1 54 ? 35.011 15.585 79.056 1.00 25.70 241 TYR B C 1
ATOM 1619 O O . TYR B 1 54 ? 35.595 15.995 80.061 1.00 27.42 241 TYR B O 1
ATOM 1628 N N . PRO B 1 55 ? 35.323 14.417 78.469 1.00 25.79 242 PRO B N 1
ATOM 1629 C CA . PRO B 1 55 ? 36.398 13.597 79.031 1.00 30.13 242 PRO B CA 1
ATOM 1630 C C . PRO B 1 55 ? 37.712 14.364 79.205 1.00 30.75 242 PRO B C 1
ATOM 1631 O O . PRO B 1 55 ? 38.344 14.273 80.259 1.00 33.85 242 PRO B O 1
ATOM 1635 N N . LEU B 1 56 ? 38.112 15.114 78.183 1.00 33.27 243 LEU B N 1
ATOM 1636 C CA . LEU B 1 56 ? 39.336 15.914 78.250 1.00 31.25 243 LEU B CA 1
ATOM 1637 C C . LEU B 1 56 ? 39.250 17.010 79.307 1.00 32.52 243 LEU B C 1
ATOM 1638 O O . LEU B 1 56 ? 40.224 17.277 80.008 1.00 30.23 243 LEU B O 1
ATOM 1643 N N . PHE B 1 57 ? 38.091 17.651 79.420 1.00 29.57 244 PHE B N 1
ATOM 1644 C CA . PHE B 1 57 ? 37.918 18.699 80.420 1.00 31.82 244 PHE B CA 1
ATOM 1645 C C . PHE B 1 57 ? 37.992 18.145 81.837 1.00 33.69 244 PHE B C 1
ATOM 1646 O O . PHE B 1 57 ? 38.571 18.768 82.727 1.00 36.34 244 PHE B O 1
ATOM 1654 N N . VAL B 1 58 ? 37.381 16.984 82.046 1.00 37.58 245 VAL B N 1
ATOM 1655 C CA . VAL B 1 58 ? 37.390 16.340 83.355 1.00 34.50 245 VAL B CA 1
ATOM 1656 C C . VAL B 1 58 ? 38.810 15.928 83.720 1.00 32.39 245 VAL B C 1
ATOM 1657 O O . VAL B 1 58 ? 39.297 16.239 84.808 1.00 32.72 245 VAL B O 1
ATOM 1661 N N . HIS B 1 59 ? 39.472 15.231 82.804 1.00 26.74 246 HIS B N 1
ATOM 1662 C CA . HIS B 1 59 ? 40.810 14.731 83.063 1.00 33.30 246 HIS B CA 1
ATOM 1663 C C . HIS B 1 59 ? 41.760 15.879 83.367 1.00 36.86 246 HIS B C 1
ATOM 1664 O O . HIS B 1 59 ? 42.460 15.861 84.380 1.00 39.58 246 HIS B O 1
ATOM 1679 N N . TYR B 1 61 ? 41.200 18.983 84.253 1.00 34.29 248 TYR B N 1
ATOM 1680 C CA . TYR B 1 61 ? 40.900 19.674 85.502 1.00 36.19 248 TYR B CA 1
ATOM 1681 C C . TYR B 1 61 ? 41.441 18.876 86.684 1.00 41.19 248 TYR B C 1
ATOM 1682 O O . TYR B 1 61 ? 42.110 19.425 87.560 1.00 40.79 248 TYR B O 1
ATOM 1691 N N . LEU B 1 62 ? 41.148 17.580 86.701 1.00 40.64 249 LEU B N 1
ATOM 1692 C CA . LEU B 1 62 ? 41.609 16.710 87.777 1.00 41.85 249 LEU B CA 1
ATOM 1693 C C . LEU B 1 62 ? 43.126 16.593 87.777 1.00 41.67 249 LEU B C 1
ATOM 1694 O O . LEU B 1 62 ? 43.739 16.432 88.830 1.00 39.68 249 LEU B O 1
ATOM 1699 N N . GLU B 1 63 ? 43.728 16.679 86.595 1.00 41.80 250 GLU B N 1
ATOM 1700 C CA . GLU B 1 63 ? 45.175 16.590 86.479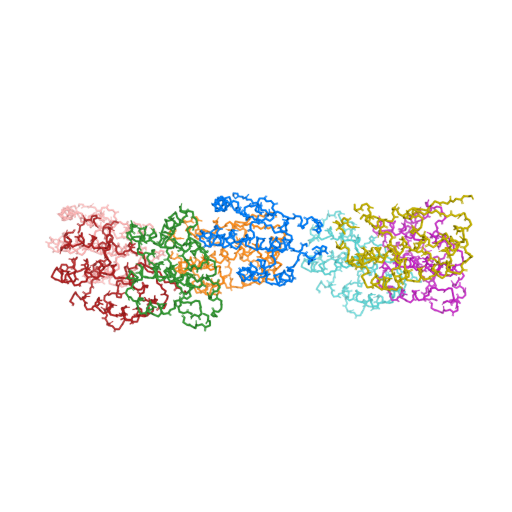 1.00 42.32 250 GLU B CA 1
ATOM 1701 C C . GLU B 1 63 ? 45.816 17.828 87.100 1.00 46.15 250 GLU B C 1
ATOM 1702 O O . GLU B 1 63 ? 46.876 17.743 87.719 1.00 51.40 250 GLU B O 1
ATOM 1708 N N . LEU B 1 64 ? 45.162 18.975 86.936 1.00 45.88 251 LEU B N 1
ATOM 1709 C CA . LEU B 1 64 ? 45.618 20.217 87.552 1.00 47.15 251 LEU B CA 1
ATOM 1710 C C . LEU B 1 64 ? 45.386 20.214 89.065 1.00 46.72 251 LEU B C 1
ATOM 1711 O O . LEU B 1 64 ? 46.204 20.736 89.824 1.00 47.93 251 LEU B O 1
ATOM 1716 N N . VAL B 1 65 ? 44.274 19.632 89.504 1.00 48.78 252 VAL B N 1
ATOM 1717 C CA . VAL B 1 65 ? 43.976 19.562 90.932 1.00 50.77 252 VAL B CA 1
ATOM 1718 C C . VAL B 1 65 ? 44.920 18.583 91.628 1.00 51.34 252 VAL B C 1
ATOM 1719 O O . VAL B 1 65 ? 45.402 18.849 92.728 1.00 46.60 252 VAL B O 1
ATOM 1723 N N . TYR B 1 66 ? 45.185 17.459 90.972 1.00 51.42 253 TYR B N 1
ATOM 1724 C CA . TYR B 1 66 ? 46.016 16.412 91.546 1.00 55.58 253 TYR B CA 1
ATOM 1725 C C . TYR B 1 66 ? 47.447 16.887 91.786 1.00 54.52 253 TYR B C 1
ATOM 1726 O O . TYR B 1 66 ? 48.035 16.582 92.824 1.00 52.44 253 TYR B O 1
ATOM 1735 N N . ASN B 1 67 ? 47.999 17.642 90.839 1.00 55.03 254 ASN B N 1
ATOM 1736 C CA . ASN B 1 67 ? 49.369 18.143 90.968 1.00 52.05 254 ASN B CA 1
ATOM 1737 C C . ASN B 1 67 ? 49.407 19.518 91.639 1.00 47.46 254 ASN B C 1
ATOM 1738 O O . ASN B 1 67 ? 50.291 20.328 91.372 1.00 46.82 254 ASN B O 1
ATOM 1743 N N . GLN B 1 68 ? 48.424 19.769 92.502 1.00 51.29 255 GLN B N 1
ATOM 1744 C CA . GLN B 1 68 ? 48.411 20.934 93.388 1.00 51.78 255 GLN B CA 1
ATOM 1745 C C . GLN B 1 68 ? 48.552 22.273 92.666 1.00 49.88 255 GLN B C 1
ATOM 1746 O O . GLN B 1 68 ? 49.134 23.218 93.202 1.00 46.54 255 GLN B O 1
ATOM 1752 N N . HIS B 1 69 ? 48.005 22.356 91.458 1.00 52.75 256 HIS B N 1
ATOM 1753 C CA . HIS B 1 69 ? 47.931 23.621 90.740 1.00 48.31 256 HIS B CA 1
ATOM 1754 C C . HIS B 1 69 ? 46.534 24.209 90.934 1.00 50.49 256 HIS B C 1
ATOM 1755 O O . HIS B 1 69 ? 45.803 24.430 89.971 1.00 52.90 256 HIS B O 1
ATOM 1762 N N . GLU B 1 70 ? 46.173 24.460 92.191 1.00 52.33 257 GLU B N 1
ATOM 1763 C CA . GLU B 1 70 ? 44.812 24.870 92.547 1.00 57.65 257 GLU B CA 1
ATOM 1764 C C . GLU B 1 70 ? 44.266 26.014 91.699 1.00 58.75 257 GLU B C 1
ATOM 1765 O O . GLU B 1 70 ? 43.187 25.898 91.116 1.00 59.57 257 GLU B O 1
ATOM 1771 N N . ASN B 1 71 ? 45.000 27.121 91.652 1.00 57.71 258 ASN B N 1
ATOM 1772 C CA . ASN B 1 71 ? 44.510 28.336 91.005 1.00 56.69 258 ASN B CA 1
ATOM 1773 C C . ASN B 1 71 ? 44.256 28.171 89.509 1.00 52.10 258 ASN B C 1
ATOM 1774 O O . ASN B 1 71 ? 43.218 28.593 89.007 1.00 46.23 258 ASN B O 1
ATOM 1779 N N . GLU B 1 72 ? 45.197 27.558 88.802 1.00 48.67 259 GLU B N 1
ATOM 1780 C CA . GLU B 1 72 ? 45.052 27.378 87.360 1.00 49.08 259 GLU B CA 1
ATOM 1781 C C . GLU B 1 72 ? 44.067 26.253 87.025 1.00 49.58 259 GLU B C 1
ATOM 1782 O O . GLU B 1 72 ? 43.596 26.153 85.893 1.00 50.73 259 GLU B O 1
ATOM 1788 N N . ALA B 1 73 ? 43.759 25.415 88.012 1.00 43.25 260 ALA B N 1
ATOM 1789 C CA . ALA B 1 73 ? 42.693 24.431 87.878 1.00 43.42 260 ALA B CA 1
ATOM 1790 C C . ALA B 1 73 ? 41.355 25.135 88.045 1.00 41.67 260 ALA B C 1
ATOM 1791 O O . ALA B 1 73 ? 40.397 24.858 87.321 1.00 44.68 260 ALA B O 1
ATOM 1793 N N . LYS B 1 74 ? 41.296 26.049 89.008 1.00 43.08 261 LYS B N 1
ATOM 1794 C CA . LYS B 1 74 ? 40.108 26.868 89.218 1.00 42.87 261 LYS B CA 1
ATOM 1795 C C . LYS B 1 74 ? 39.862 27.753 87.996 1.00 41.87 261 LYS B C 1
ATOM 1796 O O . LYS B 1 74 ? 38.717 28.040 87.651 1.00 37.74 261 LYS B O 1
ATOM 1802 N N . SER B 1 75 ? 40.943 28.177 87.348 1.00 38.49 262 SER B N 1
ATOM 1803 C CA . SER B 1 75 ? 40.856 28.993 86.141 1.00 40.11 262 SER B CA 1
ATOM 1804 C C . SER B 1 75 ? 40.342 28.163 84.967 1.00 34.67 262 SER B C 1
ATOM 1805 O O . SER B 1 75 ? 39.425 28.572 84.261 1.00 35.01 262 SER B O 1
ATOM 1808 N N . PHE B 1 76 ? 40.949 26.997 84.775 1.00 32.70 263 PHE B N 1
ATOM 1809 C CA . PHE B 1 76 ? 40.562 26.058 83.725 1.00 34.91 263 PHE B CA 1
ATOM 1810 C C . PHE B 1 76 ? 39.074 25.717 83.811 1.00 33.67 263 PHE B C 1
ATOM 1811 O O . PHE B 1 76 ? 38.367 25.718 82.803 1.00 34.20 263 PHE B O 1
ATOM 1819 N N . PHE B 1 77 ? 38.607 25.442 85.024 1.00 33.29 264 PHE B N 1
ATOM 1820 C CA . PHE B 1 77 ? 37.206 25.091 85.259 1.00 31.57 264 PHE B CA 1
ATOM 1821 C C . PHE B 1 77 ? 36.280 26.275 84.985 1.00 34.45 264 PHE B C 1
ATOM 1822 O O . PHE B 1 77 ? 35.251 26.126 84.327 1.00 33.82 264 PHE B O 1
ATOM 1830 N N . GLU B 1 78 ? 36.643 27.448 85.495 1.00 38.76 265 GLU B N 1
ATOM 1831 C CA . GLU B 1 78 ? 35.845 28.655 85.276 1.00 43.77 265 GLU B CA 1
ATOM 1832 C C . GLU B 1 78 ? 35.700 28.990 83.790 1.00 36.67 265 GLU B C 1
ATOM 1833 O O . GLU B 1 78 ? 34.686 29.550 83.372 1.00 37.80 265 GLU B O 1
ATOM 1839 N N . LYS B 1 79 ? 36.708 28.637 82.998 1.00 34.38 266 LYS B N 1
ATOM 1840 C CA . LYS B 1 79 ? 36.735 29.001 81.582 1.00 31.05 266 LYS B CA 1
ATOM 1841 C C . LYS B 1 79 ? 35.933 28.057 80.691 1.00 31.10 266 LYS B C 1
ATOM 1842 O O . LYS B 1 79 ? 35.278 28.501 79.748 1.00 30.70 266 LYS B O 1
ATOM 1848 N N . PHE B 1 80 ? 35.975 26.763 80.991 1.00 27.66 267 PHE B N 1
ATOM 1849 C CA . PHE B 1 80 ? 35.470 25.757 80.059 1.00 28.80 267 PHE B CA 1
ATOM 1850 C C . PHE B 1 80 ? 34.256 24.954 80.528 1.00 28.68 267 PHE B C 1
ATOM 1851 O O . PHE B 1 80 ? 33.675 24.208 79.737 1.00 29.60 267 PHE B O 1
ATOM 1859 N N . HIS B 1 81 ? 33.865 25.084 81.790 1.00 30.26 268 HIS B N 1
ATOM 1860 C CA . HIS B 1 81 ? 32.816 24.217 82.316 1.00 33.41 268 HIS B CA 1
ATOM 1861 C C . HIS B 1 81 ? 31.456 24.545 81.697 1.00 32.71 268 HIS B C 1
ATOM 1862 O O . HIS B 1 81 ? 30.659 23.645 81.426 1.00 34.24 268 HIS B O 1
ATOM 1869 N N . GLY B 1 82 ? 31.210 25.829 81.455 1.00 31.15 269 GLY B N 1
ATOM 1870 C CA . GLY B 1 82 ? 29.909 26.294 80.979 1.00 31.55 269 GLY B CA 1
ATOM 1871 C C . GLY B 1 82 ? 29.528 25.873 79.569 1.00 34.12 269 GLY B C 1
ATOM 1872 O O . GLY B 1 82 ? 28.348 25.876 79.225 1.00 40.61 269 GLY B O 1
ATOM 1873 N N . ASP B 1 83 ? 30.515 25.517 78.750 1.00 37.34 270 ASP B N 1
ATOM 1874 C CA . ASP B 1 83 ? 30.253 25.088 77.373 1.00 38.90 270 ASP B CA 1
ATOM 1875 C C . ASP B 1 83 ? 30.151 23.567 77.221 1.00 37.83 270 ASP B C 1
ATOM 1876 O O . ASP B 1 83 ? 29.952 23.066 76.110 1.00 31.71 270 ASP B O 1
ATOM 1881 N N . GLN B 1 84 ? 30.280 22.834 78.325 1.00 33.92 271 GLN B N 1
ATOM 1882 C CA . GLN B 1 84 ? 30.060 21.391 78.292 1.00 31.50 271 GLN B CA 1
ATOM 1883 C C . GLN B 1 84 ? 28.561 21.133 78.181 1.00 29.82 271 GLN B C 1
ATOM 1884 O O . GLN B 1 84 ? 27.753 22.020 78.463 1.00 31.66 271 GLN B O 1
ATOM 1890 N N . GLU B 1 85 ? 28.195 19.922 77.773 1.00 27.46 272 GLU B N 1
ATOM 1891 C CA . GLU B 1 85 ? 26.792 19.572 77.559 1.00 31.63 272 GLU B CA 1
ATOM 1892 C C . GLU B 1 85 ? 25.980 19.860 78.814 1.00 29.52 272 GLU B C 1
ATOM 1893 O O . GLU B 1 85 ? 26.453 19.643 79.930 1.00 28.66 272 GLU B O 1
ATOM 1899 N N . CYS B 1 86 ? 24.755 20.342 78.625 1.00 29.40 273 CYS B N 1
ATOM 1900 C CA . CYS B 1 86 ? 23.884 20.716 79.739 1.00 32.15 273 CYS B CA 1
ATOM 1901 C C . CYS B 1 86 ? 23.689 19.579 80.739 1.00 31.12 273 CYS B C 1
ATOM 1902 O O . CYS B 1 86 ? 23.472 19.818 81.928 1.00 27.27 273 CYS B O 1
ATOM 1905 N N . TYR B 1 87 ? 23.767 18.343 80.257 1.00 29.09 274 TYR B N 1
ATOM 1906 C CA . TYR B 1 87 ? 23.507 17.184 81.103 1.00 28.11 274 TYR B CA 1
ATOM 1907 C C . TYR B 1 87 ? 24.728 16.715 81.900 1.00 30.36 274 TYR B C 1
ATOM 1908 O O . TYR B 1 87 ? 24.668 15.685 82.573 1.00 33.20 274 TYR B O 1
ATOM 1917 N N . TYR B 1 88 ? 25.822 17.471 81.835 1.00 28.40 275 TYR B N 1
ATOM 1918 C CA . TYR B 1 88 ? 26.972 17.226 82.703 1.00 30.96 275 TYR B CA 1
ATOM 1919 C C . TYR B 1 88 ? 27.062 18.283 83.803 1.00 30.73 275 TYR B C 1
ATOM 1920 O O . TYR B 1 88 ? 27.987 18.260 84.609 1.00 27.16 275 TYR B O 1
ATOM 1929 N N . GLN B 1 89 ? 26.115 19.214 83.839 1.00 30.88 276 GLN B N 1
ATOM 1930 C CA . GLN B 1 89 ? 26.238 20.352 84.746 1.00 35.67 276 GLN B CA 1
ATOM 1931 C C . GLN B 1 89 ? 26.017 19.953 86.205 1.00 36.81 276 GLN B C 1
ATOM 1932 O O . GLN B 1 89 ? 26.653 20.502 87.104 1.00 37.97 276 GLN B O 1
ATOM 1938 N N . ASP B 1 90 ? 25.128 18.992 86.440 1.00 37.82 277 ASP B N 1
ATOM 1939 C CA . ASP B 1 90 ? 24.955 18.440 87.782 1.00 39.36 277 ASP B CA 1
ATOM 1940 C C . ASP B 1 90 ? 26.231 17.722 88.225 1.00 37.55 277 ASP B C 1
ATOM 1941 O O . ASP B 1 90 ? 26.574 17.720 89.407 1.00 39.66 277 ASP B O 1
ATOM 1946 N N . ASP B 1 91 ? 26.936 17.123 87.269 1.00 38.19 278 ASP B N 1
ATOM 1947 C CA . ASP B 1 91 ? 28.174 16.412 87.560 1.00 38.46 278 ASP B CA 1
ATOM 1948 C C . ASP B 1 91 ? 29.326 17.387 87.757 1.00 37.74 278 ASP B C 1
ATOM 1949 O O . ASP B 1 91 ? 30.224 17.144 88.563 1.00 36.02 278 ASP B O 1
ATOM 1954 N N . LEU B 1 92 ? 29.297 18.491 87.016 1.00 37.58 279 LEU B N 1
ATOM 1955 C CA . LEU B 1 92 ? 30.333 19.508 87.122 1.00 36.30 279 LEU B CA 1
ATOM 1956 C C . LEU B 1 92 ? 30.273 20.235 88.466 1.00 34.46 279 LEU B C 1
ATOM 1957 O O . LEU B 1 92 ? 31.308 20.627 89.009 1.00 34.15 279 LEU B O 1
ATOM 1962 N N . ARG B 1 93 ? 29.067 20.410 89.000 1.00 34.96 280 ARG B N 1
ATOM 1963 C CA . ARG B 1 93 ? 28.899 21.014 90.323 1.00 40.43 280 ARG B CA 1
ATOM 1964 C C . ARG B 1 93 ? 29.557 20.162 91.402 1.00 37.92 280 ARG B C 1
ATOM 1965 O O . ARG B 1 93 ? 30.100 20.688 92.371 1.00 39.77 280 ARG B O 1
ATOM 1973 N N . VAL B 1 94 ? 29.500 18.845 91.230 1.00 39.14 281 VAL B N 1
ATOM 1974 C CA . VAL B 1 94 ? 30.174 17.921 92.134 1.00 37.80 281 VAL B CA 1
ATOM 1975 C C . VAL B 1 94 ? 31.686 18.011 91.961 1.00 35.78 281 VAL B C 1
ATOM 1976 O O . VAL B 1 94 ? 32.428 18.038 92.941 1.00 38.53 281 VAL B O 1
ATOM 1980 N N . LEU B 1 95 ? 32.135 18.051 90.711 1.00 36.90 282 LEU B N 1
ATOM 1981 C CA . LEU B 1 95 ? 33.561 18.103 90.402 1.00 34.50 282 LEU B CA 1
ATOM 1982 C C . LEU B 1 95 ? 34.188 19.412 90.888 1.00 38.24 282 LEU B C 1
ATOM 1983 O O . LEU B 1 95 ? 35.380 19.462 91.193 1.00 33.65 282 LEU B O 1
ATOM 1988 N N . SER B 1 96 ? 33.379 20.466 90.961 1.00 40.94 283 SER B N 1
ATOM 1989 C CA . SER B 1 96 ? 33.852 21.773 91.410 1.00 42.75 283 SER B CA 1
ATOM 1990 C C . SER B 1 96 ? 34.218 21.761 92.893 1.00 46.42 283 SER B C 1
ATOM 1991 O O . SER B 1 96 ? 35.043 22.558 93.338 1.00 49.34 283 SER B O 1
ATOM 1994 N N . SER B 1 97 ? 33.602 20.858 93.652 1.00 47.69 284 SER B N 1
ATOM 1995 C CA . SER B 1 97 ? 33.894 20.727 95.077 1.00 48.42 284 SER B CA 1
ATOM 1996 C C . SER B 1 97 ? 35.268 20.095 95.308 1.00 46.49 284 SER B C 1
ATOM 1997 O O . SER B 1 97 ? 35.816 20.182 96.405 1.00 48.75 284 SER B O 1
ATOM 2000 N N . LEU B 1 98 ? 35.823 19.462 94.276 1.00 46.11 285 LEU B N 1
ATOM 2001 C CA . LEU B 1 98 ? 37.167 18.894 94.358 1.00 46.01 285 LEU B CA 1
ATOM 2002 C C . LEU B 1 98 ? 38.211 19.910 93.900 1.00 48.29 285 LEU B C 1
ATOM 2003 O O . LEU B 1 98 ? 38.508 20.020 92.709 1.00 47.38 285 LEU B O 1
ATOM 2008 N N . THR B 1 99 ? 38.766 20.645 94.859 1.00 49.08 286 THR B N 1
ATOM 2009 C CA . THR B 1 99 ? 39.707 21.728 94.573 1.00 51.06 286 THR B CA 1
ATOM 2010 C C . THR B 1 99 ? 41.161 21.374 94.900 1.00 50.86 286 THR B C 1
ATOM 2011 O O . THR B 1 99 ? 42.087 21.870 94.254 1.00 46.81 286 THR B O 1
ATOM 2015 N N . LYS B 1 100 ? 41.360 20.526 95.905 1.00 52.39 287 LYS B N 1
ATOM 2016 C CA . LYS B 1 100 ? 42.701 20.167 96.356 1.00 52.37 287 LYS B CA 1
ATOM 2017 C C . LYS B 1 100 ? 42.951 18.683 96.149 1.00 52.42 287 LYS B C 1
ATOM 2018 O O . LYS B 1 100 ? 42.013 17.885 96.160 1.00 51.42 287 LYS B O 1
ATOM 2024 N N . LYS B 1 101 ? 44.216 18.319 95.956 1.00 52.12 288 LYS B N 1
ATOM 2025 C CA . LYS B 1 101 ? 44.609 16.914 95.886 1.00 55.59 288 LYS B CA 1
ATOM 2026 C C . LYS B 1 101 ? 44.022 16.162 97.079 1.00 57.02 288 LYS B C 1
ATOM 2027 O O . LYS B 1 101 ? 43.593 15.013 96.957 1.00 57.70 288 LYS B O 1
ATOM 2033 N N . GLU B 1 102 ? 44.004 16.830 98.228 1.00 59.96 289 GLU B N 1
ATOM 2034 C CA . GLU B 1 102 ? 43.453 16.274 99.460 1.00 63.31 289 GLU B CA 1
ATOM 2035 C C . GLU B 1 102 ? 42.037 15.739 99.252 1.00 62.63 289 GLU B C 1
ATOM 2036 O O . GLU B 1 102 ? 41.675 14.698 99.801 1.00 62.37 289 GLU B O 1
ATOM 2042 N N . HIS B 1 103 ? 41.243 16.457 98.460 1.00 61.41 290 HIS B N 1
ATOM 2043 C CA . HIS B 1 103 ? 39.848 16.087 98.222 1.00 58.67 290 HIS B CA 1
ATOM 2044 C C . HIS B 1 103 ? 39.703 14.857 97.327 1.00 58.01 290 HIS B C 1
ATOM 2045 O O . HIS B 1 103 ? 38.667 14.193 97.344 1.00 53.99 290 HIS B O 1
ATOM 2060 N N . LYS B 1 105 ? 42.064 12.254 97.242 1.00 65.61 292 LYS B N 1
ATOM 2061 C CA . LYS B 1 105 ? 42.625 11.093 97.933 1.00 65.15 292 LYS B CA 1
ATOM 2062 C C . LYS B 1 105 ? 41.548 10.215 98.565 1.00 62.28 292 LYS B C 1
ATOM 2063 O O . LYS B 1 105 ? 40.761 10.682 99.388 1.00 56.46 292 LYS B O 1
ATOM 2069 N N . GLY B 1 106 ? 41.525 8.944 98.173 1.00 61.20 293 GLY B N 1
ATOM 2070 C CA . GLY B 1 106 ? 40.607 7.963 98.749 1.00 62.89 293 GLY B CA 1
ATOM 2071 C C . GLY B 1 106 ? 39.135 8.314 98.623 1.00 63.16 293 GLY B C 1
ATOM 2072 O O . GLY B 1 106 ? 38.305 7.798 99.372 1.00 65.30 293 GLY B O 1
ATOM 2073 N N . ASN B 1 107 ? 38.804 9.182 97.671 1.00 63.01 294 ASN B N 1
ATOM 2074 C CA . ASN B 1 107 ? 37.424 9.605 97.470 1.00 60.48 294 ASN B CA 1
ATOM 2075 C C . ASN B 1 107 ? 36.701 8.653 96.521 1.00 61.87 294 ASN B C 1
ATOM 2076 O O . ASN B 1 107 ? 37.229 8.296 95.466 1.00 61.23 294 ASN B O 1
ATOM 2081 N N . GLU B 1 108 ? 35.493 8.247 96.904 1.00 64.13 295 GLU B N 1
ATOM 2082 C CA . GLU B 1 108 ? 34.701 7.320 96.100 1.00 65.99 295 GLU B CA 1
ATOM 2083 C C . GLU B 1 108 ? 34.108 8.026 94.882 1.00 63.50 295 GLU B C 1
ATOM 2084 O O . GLU B 1 108 ? 33.766 7.387 93.886 1.00 64.50 295 GLU B O 1
ATOM 2090 N N . THR B 1 109 ? 33.989 9.346 94.974 1.00 61.31 296 THR B N 1
ATOM 2091 C CA . THR B 1 109 ? 33.480 10.160 93.877 1.00 59.81 296 THR B CA 1
ATOM 2092 C C . THR B 1 109 ? 34.394 10.090 92.649 1.00 58.68 296 THR B C 1
ATOM 2093 O O . THR B 1 109 ? 33.941 10.267 91.518 1.00 57.28 296 THR B O 1
ATOM 2105 N N . LEU B 1 111 ? 35.684 7.592 91.223 1.00 58.95 298 LEU B N 1
ATOM 2106 C CA . LEU B 1 111 ? 35.312 6.493 90.336 1.00 58.03 298 LEU B CA 1
ATOM 2107 C C . LEU B 1 111 ? 34.351 6.960 89.246 1.00 56.23 298 LEU B C 1
ATOM 2108 O O . LEU B 1 111 ? 34.340 6.417 88.142 1.00 52.43 298 LEU B O 1
ATOM 2113 N N . ASP B 1 112 ? 33.550 7.974 89.561 1.00 54.82 299 ASP B N 1
ATOM 2114 C CA . ASP B 1 112 ? 32.573 8.507 88.616 1.00 55.06 299 ASP B CA 1
ATOM 2115 C C . ASP B 1 112 ? 33.219 9.393 87.550 1.00 48.29 299 ASP B C 1
ATOM 2116 O O . ASP B 1 112 ? 32.588 9.711 86.545 1.00 47.92 299 ASP B O 1
ATOM 2121 N N . PHE B 1 113 ? 34.469 9.792 87.775 1.00 44.02 300 PHE B N 1
ATOM 2122 C CA . PHE B 1 113 ? 35.174 10.683 86.857 1.00 42.01 300 PHE B CA 1
ATOM 2123 C C . PHE B 1 113 ? 36.394 10.030 86.214 1.00 43.87 300 PHE B C 1
ATOM 2124 O O . PHE B 1 113 ? 37.178 10.711 85.548 1.00 48.00 300 PHE B O 1
ATOM 2132 N N . ARG B 1 114 ? 36.566 8.725 86.408 1.00 46.06 301 ARG B N 1
ATOM 2133 C CA . ARG B 1 114 ? 37.709 8.024 85.826 1.00 47.74 301 ARG B CA 1
ATOM 2134 C C . ARG B 1 114 ? 37.712 8.196 84.311 1.00 45.72 301 ARG B C 1
ATOM 2135 O O . ARG B 1 114 ? 36.684 8.034 83.650 1.00 47.29 301 ARG B O 1
ATOM 2143 N N . THR B 1 115 ? 38.876 8.540 83.771 1.00 46.66 302 THR B N 1
ATOM 2144 C CA . THR B 1 115 ? 39.013 8.835 82.351 1.00 45.57 302 THR B CA 1
ATOM 2145 C C . THR B 1 115 ? 38.755 7.587 81.511 1.00 45.68 302 THR B C 1
ATOM 2146 O O . THR B 1 115 ? 38.236 7.676 80.399 1.00 43.73 302 THR B O 1
ATOM 2150 N N . SER B 1 116 ? 39.098 6.426 82.062 1.00 47.78 303 SER B N 1
ATOM 2151 C CA . SER B 1 116 ? 39.018 5.165 81.332 1.00 48.29 303 SER B CA 1
ATOM 2152 C C . SER B 1 116 ? 37.589 4.664 81.096 1.00 47.97 303 SER B C 1
ATOM 2153 O O . SER B 1 116 ? 37.390 3.716 80.338 1.00 49.10 303 SER B O 1
ATOM 2156 N N . LYS B 1 117 ? 36.599 5.285 81.734 1.00 47.52 304 LYS B N 1
ATOM 2157 C CA . LYS B 1 117 ? 35.213 4.844 81.572 1.00 51.05 304 LYS B CA 1
ATOM 2158 C C . LYS B 1 117 ? 34.545 5.461 80.341 1.00 52.21 304 LYS B C 1
ATOM 2159 O O . LYS B 1 117 ? 33.662 4.845 79.740 1.00 51.80 304 LYS B O 1
ATOM 2165 N N . PHE B 1 118 ? 34.959 6.672 79.972 1.00 51.52 305 PHE B N 1
ATOM 2166 C CA . PHE B 1 118 ? 34.358 7.372 78.837 1.00 49.65 305 PHE B CA 1
ATOM 2167 C C . PHE B 1 118 ? 34.688 6.675 77.520 1.00 50.54 305 PHE B C 1
ATOM 2168 O O . PHE B 1 118 ? 35.838 6.673 77.079 1.00 49.38 305 PHE B O 1
ATOM 2176 N N . VAL B 1 119 ? 33.671 6.085 76.899 1.00 51.60 306 VAL B N 1
ATOM 2177 C CA . VAL B 1 119 ? 33.852 5.368 75.643 1.00 52.48 306 VAL B CA 1
ATOM 2178 C C . VAL B 1 119 ? 33.788 6.355 74.485 1.00 53.01 306 VAL B C 1
ATOM 2179 O O . VAL B 1 119 ? 32.924 7.237 74.457 1.00 49.88 306 VAL B O 1
ATOM 2183 N N . LEU B 1 120 ? 34.707 6.204 73.534 1.00 47.11 307 LEU B N 1
ATOM 2184 C CA . LEU B 1 120 ? 34.812 7.132 72.416 1.00 44.10 307 LEU B CA 1
ATOM 2185 C C . LEU B 1 120 ? 35.085 6.386 71.118 1.00 39.81 307 LEU B C 1
ATOM 2186 O O . LEU B 1 120 ? 36.008 5.582 71.039 1.00 42.45 307 LEU B O 1
ATOM 2191 N N . ARG B 1 121 ? 34.271 6.660 70.103 1.00 38.53 308 ARG B N 1
ATOM 2192 C CA . ARG B 1 121 ? 34.424 6.033 68.797 1.00 34.12 308 ARG B CA 1
ATOM 2193 C C . ARG B 1 121 ? 34.419 7.095 67.708 1.00 33.52 308 ARG B C 1
ATOM 2194 O O . ARG B 1 121 ? 33.489 7.895 67.618 1.00 33.63 308 ARG B O 1
ATOM 2202 N N . ILE B 1 122 ? 35.461 7.104 66.882 1.00 37.33 309 ILE B N 1
ATOM 2203 C CA . ILE B 1 122 ? 35.527 8.030 65.756 1.00 38.55 309 ILE B CA 1
ATOM 2204 C C . ILE B 1 122 ? 36.087 7.343 64.515 1.00 37.39 309 ILE B C 1
ATOM 2205 O O . ILE B 1 122 ? 36.648 6.252 64.595 1.00 45.46 309 ILE B O 1
ATOM 2210 N N . SER B 1 123 ? 35.919 7.994 63.369 1.00 41.41 310 SER B N 1
ATOM 2211 C CA . SER B 1 123 ? 36.349 7.447 62.091 1.00 39.43 310 SER B CA 1
ATOM 2212 C C . SER B 1 123 ? 37.823 7.746 61.851 1.00 42.23 310 SER B C 1
ATOM 2213 O O . SER B 1 123 ? 38.389 8.651 62.468 1.00 37.36 310 SER B O 1
ATOM 2216 N N . ARG B 1 124 ? 38.433 6.983 60.948 1.00 42.27 311 ARG B N 1
ATOM 2217 C CA . ARG B 1 124 ? 39.853 7.124 60.635 1.00 48.80 311 ARG B CA 1
ATOM 2218 C C . ARG B 1 124 ? 40.198 8.535 60.167 1.00 46.93 311 ARG B C 1
ATOM 2219 O O . ARG B 1 124 ? 41.187 9.118 60.612 1.00 48.62 311 ARG B O 1
ATOM 2227 N N . ASP B 1 125 ? 39.387 9.075 59.262 1.00 44.53 312 ASP B N 1
ATOM 2228 C CA . ASP B 1 125 ? 39.641 10.406 58.715 1.00 44.42 312 ASP B CA 1
ATOM 2229 C C . ASP B 1 125 ? 39.529 11.487 59.792 1.00 42.45 312 ASP B C 1
ATOM 2230 O O . ASP B 1 125 ? 40.316 12.433 59.806 1.00 42.75 312 ASP B O 1
ATOM 2235 N N . SER B 1 126 ? 38.565 11.341 60.698 1.00 42.83 313 SER B N 1
ATOM 2236 C CA . SER B 1 126 ? 38.431 12.269 61.821 1.00 39.95 313 SER B CA 1
ATOM 2237 C C . SER B 1 126 ? 39.652 12.169 62.731 1.00 39.47 313 SER B C 1
ATOM 2238 O O . SER B 1 126 ? 40.162 13.180 63.218 1.00 36.24 313 SER B O 1
ATOM 2241 N N . TYR B 1 127 ? 40.118 10.944 62.952 1.00 40.13 314 TYR B N 1
ATOM 2242 C CA . TYR B 1 127 ? 41.273 10.712 63.810 1.00 43.97 314 TYR B CA 1
ATOM 2243 C C . TYR B 1 127 ? 42.551 11.320 63.233 1.00 41.98 314 TYR B C 1
ATOM 2244 O O . TYR B 1 127 ? 43.367 11.867 63.972 1.00 42.86 314 TYR B O 1
ATOM 2253 N N . GLN B 1 128 ? 42.724 11.221 61.919 1.00 45.24 315 GLN B N 1
ATOM 2254 C CA . GLN B 1 128 ? 43.919 11.757 61.266 1.00 48.16 315 GLN B CA 1
ATOM 2255 C C . GLN B 1 128 ? 43.994 13.275 61.401 1.00 46.03 315 GLN B C 1
ATOM 2256 O O . GLN B 1 128 ? 45.053 13.824 61.707 1.00 40.42 315 GLN B O 1
ATOM 2262 N N . LEU B 1 129 ? 42.868 13.947 61.176 1.00 41.06 316 LEU B N 1
ATOM 2263 C CA . LEU B 1 129 ? 42.800 15.397 61.329 1.00 41.59 316 LEU B CA 1
ATOM 2264 C C . LEU B 1 129 ? 43.092 15.797 62.772 1.00 39.66 316 LEU B C 1
ATOM 2265 O O . LEU B 1 129 ? 43.728 16.820 63.026 1.00 40.10 316 LEU B O 1
ATOM 2270 N N . LEU B 1 130 ? 42.625 14.980 63.713 1.00 38.99 317 LEU B N 1
ATOM 2271 C CA . LEU B 1 130 ? 42.833 15.238 65.133 1.00 36.95 317 LEU B CA 1
ATOM 2272 C C . LEU B 1 130 ? 44.301 15.091 65.510 1.00 41.16 317 LEU B C 1
ATOM 2273 O O . LEU B 1 130 ? 44.867 15.950 66.190 1.00 39.42 317 LEU B O 1
ATOM 2278 N N . LYS B 1 131 ? 44.897 13.980 65.084 1.00 43.35 318 LYS B N 1
ATOM 2279 C CA . LYS B 1 131 ? 46.305 13.701 65.336 1.00 47.46 318 LYS B CA 1
ATOM 2280 C C . LYS B 1 131 ? 47.167 14.817 64.767 1.00 44.95 318 LYS B C 1
ATOM 2281 O O . LYS B 1 131 ? 48.083 15.309 65.427 1.00 39.29 318 LYS B O 1
ATOM 2287 N N . ARG B 1 132 ? 46.861 15.203 63.532 1.00 45.26 319 ARG B N 1
ATOM 2288 C CA . ARG B 1 132 ? 47.533 16.310 62.867 1.00 48.71 319 ARG B CA 1
ATOM 2289 C C . ARG B 1 132 ? 47.509 17.568 63.735 1.00 46.97 319 ARG B C 1
ATOM 2290 O O . ARG B 1 132 ? 48.558 18.129 64.054 1.00 51.56 319 ARG B O 1
ATOM 2298 N N . HIS B 1 133 ? 46.313 18.000 64.125 1.00 42.03 320 HIS B N 1
ATOM 2299 C CA . HIS B 1 133 ? 46.157 19.213 64.928 1.00 38.77 320 HIS B CA 1
ATOM 2300 C C . HIS B 1 133 ? 46.968 19.189 66.224 1.00 39.44 320 HIS B C 1
ATOM 2301 O O . HIS B 1 133 ? 47.594 20.184 66.590 1.00 39.48 320 HIS B O 1
ATOM 2308 N N . LEU B 1 134 ? 46.942 18.058 66.923 1.00 38.30 321 LEU B N 1
ATOM 2309 C CA . LEU B 1 134 ? 47.590 17.955 68.227 1.00 42.87 321 LEU B CA 1
ATOM 2310 C C . LEU B 1 134 ? 49.115 17.903 68.117 1.00 47.19 321 LEU B C 1
ATOM 2311 O O . LEU B 1 134 ? 49.824 18.218 69.076 1.00 48.64 321 LEU B O 1
ATOM 2316 N N . GLN B 1 135 ? 49.612 17.514 66.946 1.00 52.99 322 GLN B N 1
ATOM 2317 C CA . GLN B 1 135 ? 51.050 17.411 66.707 1.00 53.26 322 GLN B CA 1
ATOM 2318 C C . GLN B 1 135 ? 51.661 18.720 66.207 1.00 55.06 322 GLN B C 1
ATOM 2319 O O . GLN B 1 135 ? 52.884 18.853 66.149 1.00 57.95 322 GLN B O 1
ATOM 2325 N N . GLU B 1 136 ? 50.816 19.682 65.848 1.00 58.32 323 GLU B N 1
ATOM 2326 C CA . GLU B 1 136 ? 51.293 20.965 65.333 1.00 61.03 323 GLU B CA 1
ATOM 2327 C C . GLU B 1 136 ? 52.037 21.769 66.394 1.00 60.06 323 GLU B C 1
ATOM 2328 O O . GLU B 1 136 ? 52.764 22.708 66.073 1.00 63.54 323 GLU B O 1
ATOM 2334 N N . LYS B 1 137 ? 51.845 21.400 67.657 1.00 59.99 324 LYS B N 1
ATOM 2335 C CA . LYS B 1 137 ? 52.536 22.041 68.766 1.00 60.84 324 LYS B CA 1
ATOM 2336 C C . LYS B 1 137 ? 53.324 20.988 69.539 1.00 62.56 324 LYS B C 1
ATOM 2337 O O . LYS B 1 137 ? 52.846 19.872 69.747 1.00 63.29 324 LYS B O 1
ATOM 2343 N N . GLN B 1 138 ? 54.531 21.348 69.962 1.00 66.21 325 GLN B N 1
ATOM 2344 C CA . GLN B 1 138 ? 55.423 20.400 70.623 1.00 67.70 325 GLN B CA 1
ATOM 2345 C C . GLN B 1 138 ? 54.902 20.010 72.004 1.00 65.11 325 GLN B C 1
ATOM 2346 O O . GLN B 1 138 ? 54.608 20.869 72.837 1.00 61.31 325 GLN B O 1
ATOM 2352 N N . ASN B 1 139 ? 54.795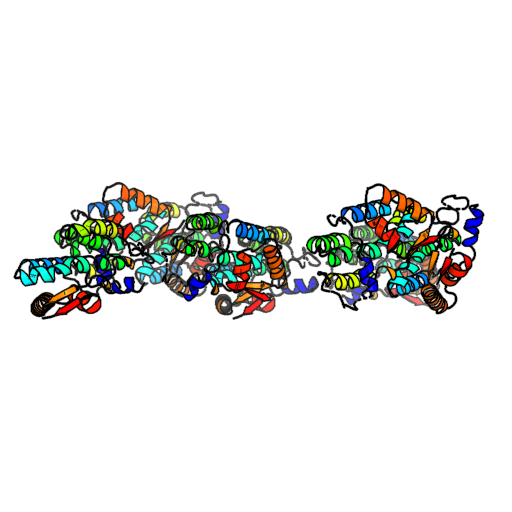 18.704 72.231 1.00 64.05 326 ASN B N 1
ATOM 2353 C CA . ASN B 1 139 ? 54.296 18.158 73.494 1.00 64.70 326 ASN B CA 1
ATOM 2354 C C . ASN B 1 139 ? 52.946 18.733 73.921 1.00 60.47 326 ASN B C 1
ATOM 2355 O O . ASN B 1 139 ? 52.831 19.375 74.968 1.00 63.10 326 ASN B O 1
ATOM 2360 N N . ASN B 1 140 ? 51.926 18.496 73.102 1.00 52.80 327 ASN B N 1
ATOM 2361 C CA . ASN B 1 140 ? 50.564 18.868 73.461 1.00 47.72 327 ASN B CA 1
ATOM 2362 C C . ASN B 1 140 ? 50.023 17.864 74.474 1.00 44.75 327 ASN B C 1
ATOM 2363 O O . ASN B 1 140 ? 49.848 16.686 74.160 1.00 47.94 327 ASN B O 1
ATOM 2368 N N . GLN B 1 141 ? 49.771 18.331 75.693 1.00 40.60 328 GLN B N 1
ATOM 2369 C CA . GLN B 1 141 ? 49.318 17.456 76.773 1.00 43.63 328 GLN B CA 1
ATOM 2370 C C . GLN B 1 141 ? 48.055 16.677 76.398 1.00 41.67 328 GLN B C 1
ATOM 2371 O O . GLN B 1 141 ? 47.847 15.561 76.876 1.00 49.39 328 GLN B O 1
ATOM 2377 N N . ILE B 1 142 ? 47.218 17.255 75.541 1.00 42.25 329 ILE B N 1
ATOM 2378 C CA . ILE B 1 142 ? 46.015 16.565 75.078 1.00 43.38 329 ILE B CA 1
ATOM 2379 C C . ILE B 1 142 ? 46.382 15.333 74.250 1.00 45.06 329 ILE B C 1
ATOM 2380 O O . ILE B 1 142 ? 45.719 14.297 74.339 1.00 42.89 329 ILE B O 1
ATOM 2385 N N . TRP B 1 143 ? 47.444 15.446 73.456 1.00 44.84 330 TRP B N 1
ATOM 2386 C CA . TRP B 1 143 ? 47.940 14.317 72.672 1.00 48.22 330 TRP B CA 1
ATOM 2387 C C . TRP B 1 143 ? 48.405 13.173 73.577 1.00 47.27 330 TRP B C 1
ATOM 2388 O O . TRP B 1 143 ? 48.231 12.001 73.246 1.00 48.88 330 TRP B O 1
ATOM 2399 N N . ASN B 1 144 ? 48.996 13.520 74.716 1.00 49.50 331 ASN B N 1
ATOM 2400 C CA . ASN B 1 144 ? 49.417 12.521 75.693 1.00 50.20 331 ASN B CA 1
ATOM 2401 C C . ASN B 1 144 ? 48.214 11.828 76.313 1.00 49.20 331 ASN B C 1
ATOM 2402 O O . ASN B 1 144 ? 48.190 10.606 76.449 1.00 45.00 331 ASN B O 1
ATOM 2407 N N . ILE B 1 145 ? 47.214 12.622 76.685 1.00 46.12 332 ILE B N 1
ATOM 2408 C CA . ILE B 1 145 ? 46.003 12.093 77.300 1.00 44.97 332 ILE B CA 1
ATOM 2409 C C . ILE B 1 145 ? 45.279 11.170 76.320 1.00 45.22 332 ILE B C 1
ATOM 2410 O O . ILE B 1 145 ? 44.855 10.074 76.686 1.00 42.80 332 ILE B O 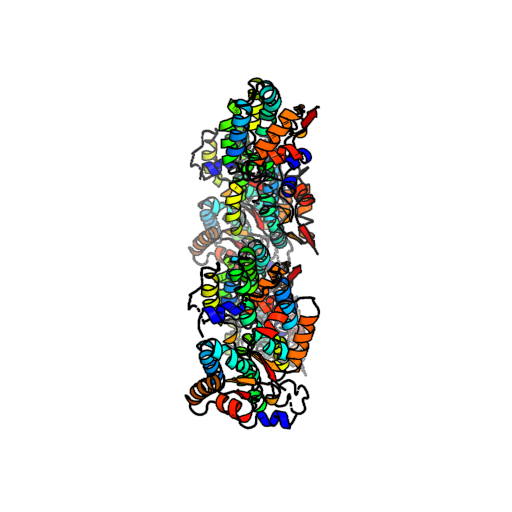1
ATOM 2415 N N . VAL B 1 146 ? 45.161 11.609 75.071 1.00 47.16 333 VAL B N 1
ATOM 2416 C CA . VAL B 1 146 ? 44.538 10.796 74.030 1.00 49.27 333 VAL B CA 1
ATOM 2417 C C . VAL B 1 146 ? 45.275 9.467 73.849 1.00 52.57 333 VAL B C 1
ATOM 2418 O O . VAL B 1 146 ? 44.648 8.430 73.629 1.00 54.83 333 VAL B O 1
ATOM 2422 N N . GLN B 1 147 ? 46.601 9.501 73.952 1.00 56.29 334 GLN B N 1
ATOM 2423 C CA . GLN B 1 147 ? 47.419 8.309 73.719 1.00 57.66 334 GLN B CA 1
ATOM 2424 C C . GLN B 1 147 ? 47.466 7.363 74.916 1.00 58.90 334 GLN B C 1
ATOM 2425 O O . GLN B 1 147 ? 47.361 6.147 74.752 1.00 59.54 334 GLN B O 1
ATOM 2431 N N . GLU B 1 148 ? 47.630 7.921 76.113 1.00 61.11 335 GLU B N 1
ATOM 2432 C CA . GLU B 1 148 ? 47.828 7.114 77.317 1.00 63.13 335 GLU B CA 1
ATOM 2433 C C . GLU B 1 148 ? 46.545 6.847 78.107 1.00 62.82 335 GLU B C 1
ATOM 2434 O O . GLU B 1 148 ? 46.305 5.718 78.538 1.00 64.02 335 GLU B O 1
ATOM 2440 N N . HIS B 1 149 ? 45.726 7.879 78.300 1.00 60.71 336 HIS B N 1
ATOM 2441 C CA . HIS B 1 149 ? 44.620 7.802 79.258 1.00 60.33 336 HIS B CA 1
ATOM 2442 C C . HIS B 1 149 ? 43.221 7.761 78.640 1.00 58.45 336 HIS B C 1
ATOM 2443 O O . HIS B 1 149 ? 42.245 7.521 79.349 1.00 57.39 336 HIS B O 1
ATOM 2450 N N . LEU B 1 150 ? 43.117 7.989 77.335 1.00 58.95 337 LEU B N 1
ATOM 2451 C CA . LEU B 1 150 ? 41.808 8.100 76.695 1.00 60.60 337 LEU B CA 1
ATOM 2452 C C . LEU B 1 150 ? 41.480 6.864 75.860 1.00 63.12 337 LEU B C 1
ATOM 2453 O O . LEU B 1 150 ? 42.310 6.384 75.086 1.00 64.01 337 LEU B O 1
ATOM 2458 N N . TYR B 1 151 ? 40.259 6.362 76.025 1.00 67.64 338 TYR B N 1
ATOM 2459 C CA . TYR B 1 151 ? 39.813 5.143 75.356 1.00 68.70 338 TYR B CA 1
ATOM 2460 C C . TYR B 1 151 ? 39.108 5.464 74.040 1.00 64.68 338 TYR B C 1
ATOM 2461 O O . TYR B 1 151 ? 37.879 5.538 73.987 1.00 64.97 338 TYR B O 1
ATOM 2470 N N . ILE B 1 152 ? 39.893 5.653 72.983 1.00 58.35 339 ILE B N 1
ATOM 2471 C CA . ILE B 1 152 ? 39.355 5.960 71.660 1.00 57.02 339 ILE B CA 1
ATOM 2472 C C . ILE B 1 152 ? 39.559 4.802 70.692 1.00 55.13 339 ILE B C 1
ATOM 2473 O O . ILE B 1 152 ? 40.693 4.439 70.382 1.00 56.79 339 ILE B O 1
ATOM 2478 N N . ASP B 1 153 ? 38.457 4.237 70.207 1.00 52.09 340 ASP B N 1
ATOM 2479 C CA . ASP B 1 153 ? 38.509 3.222 69.161 1.00 49.15 340 ASP B CA 1
ATOM 2480 C C . ASP B 1 153 ? 38.412 3.906 67.803 1.00 47.38 340 ASP B C 1
ATOM 2481 O O . ASP B 1 153 ? 37.621 4.833 67.624 1.00 40.63 340 ASP B O 1
ATOM 2486 N N . ILE B 1 154 ? 39.222 3.457 66.850 1.00 45.71 341 ILE B N 1
ATOM 2487 C CA . ILE B 1 154 ? 39.216 4.039 65.514 1.00 45.16 341 ILE B CA 1
ATOM 2488 C C . ILE B 1 154 ? 38.567 3.071 64.539 1.00 42.26 341 ILE B C 1
ATOM 2489 O O . ILE B 1 154 ? 38.773 1.862 64.626 1.00 48.55 341 ILE B O 1
ATOM 2494 N N . PHE B 1 155 ? 37.783 3.610 63.611 1.00 44.38 342 PHE B N 1
ATOM 2495 C CA . PHE B 1 155 ? 37.068 2.798 62.636 1.00 46.20 342 PHE B CA 1
ATOM 2496 C C . PHE B 1 155 ? 37.374 3.261 61.217 1.00 46.10 342 PHE B C 1
ATOM 2497 O O . PHE B 1 155 ? 37.267 4.446 60.905 1.00 45.05 342 PHE B O 1
ATOM 2505 N N . ASP C 1 10 ? 6.015 34.578 73.794 1.00 68.07 197 ASP C N 1
ATOM 2506 C CA . ASP C 1 10 ? 5.033 34.767 72.686 1.00 68.59 197 ASP C CA 1
ATOM 2507 C C . ASP C 1 10 ? 3.758 33.978 72.977 1.00 66.74 197 ASP C C 1
ATOM 2508 O O . ASP C 1 10 ? 3.818 32.786 73.275 1.00 67.70 197 ASP C O 1
ATOM 2513 N N . VAL C 1 11 ? 2.609 34.643 72.883 1.00 61.76 198 VAL C N 1
ATOM 2514 C CA . VAL C 1 11 ? 1.333 34.026 73.249 1.00 59.27 198 VAL C CA 1
ATOM 2515 C C . VAL C 1 11 ? 0.900 32.958 72.244 1.00 57.56 198 VAL C C 1
ATOM 2516 O O . VAL C 1 11 ? 0.408 31.899 72.633 1.00 55.45 198 VAL C O 1
ATOM 2520 N N . SER C 1 12 ? 1.083 33.239 70.957 1.00 57.11 199 SER C N 1
ATOM 2521 C CA . SER C 1 12 ? 0.712 32.296 69.905 1.00 56.51 199 SER C CA 1
ATOM 2522 C C . SER C 1 12 ? 1.518 31.007 70.009 1.00 53.25 199 SER C C 1
ATOM 2523 O O . SER C 1 12 ? 1.026 29.929 69.675 1.00 50.93 199 SER C O 1
ATOM 2526 N N . ALA C 1 13 ? 2.760 31.126 70.470 1.00 53.28 200 ALA C N 1
ATOM 2527 C CA . ALA C 1 13 ? 3.620 29.966 70.672 1.00 53.64 200 ALA C CA 1
ATOM 2528 C C . ALA C 1 13 ? 3.121 29.140 71.850 1.00 52.24 200 ALA C C 1
ATOM 2529 O O . ALA C 1 13 ? 3.181 27.909 71.828 1.00 50.40 200 ALA C O 1
ATOM 2531 N N . VAL C 1 14 ? 2.631 29.824 72.879 1.00 47.56 201 VAL C N 1
ATOM 2532 C CA . VAL C 1 14 ? 2.094 29.147 74.053 1.00 47.90 201 VAL C CA 1
ATOM 2533 C C . VAL C 1 14 ? 0.853 28.342 73.677 1.00 44.80 201 VAL C C 1
ATOM 2534 O O . VAL C 1 14 ? 0.679 27.216 74.140 1.00 44.04 201 VAL C O 1
ATOM 2538 N N . LEU C 1 15 ? 0.004 28.916 72.826 1.00 42.57 202 LEU C N 1
ATOM 2539 C CA . LEU C 1 15 ? -1.256 28.279 72.447 1.00 42.97 202 LEU C CA 1
ATOM 2540 C C . LEU C 1 15 ? -1.075 27.039 71.571 1.00 41.18 202 LEU C C 1
ATOM 2541 O O . LEU C 1 15 ? -1.954 26.178 71.524 1.00 39.65 202 LEU C O 1
ATOM 2546 N N . SER C 1 16 ? 0.056 26.948 70.877 1.00 40.63 203 SER C N 1
ATOM 2547 C CA . SER C 1 16 ? 0.336 25.787 70.035 1.00 42.27 203 SER C CA 1
ATOM 2548 C C . SER C 1 16 ? 0.594 24.540 70.885 1.00 39.40 203 SER C C 1
ATOM 2549 O O . SER C 1 16 ? 0.651 23.426 70.368 1.00 44.09 203 SER C O 1
ATOM 2552 N N . ALA C 1 17 ? 0.753 24.737 72.189 1.00 41.35 204 ALA C N 1
ATOM 2553 C CA . ALA C 1 17 ? 0.964 23.632 73.116 1.00 40.08 204 ALA C CA 1
ATOM 2554 C C . ALA C 1 17 ? -0.328 22.871 73.432 1.00 38.78 204 ALA C C 1
ATOM 2555 O O . ALA C 1 17 ? -0.275 21.741 73.916 1.00 37.60 204 ALA C O 1
ATOM 2557 N N . TYR C 1 18 ? -1.480 23.480 73.152 1.00 39.37 205 TYR C N 1
ATOM 2558 C CA . TYR C 1 18 ? -2.770 22.902 73.546 1.00 39.13 205 TYR C CA 1
ATOM 2559 C C . TYR C 1 18 ? -3.574 22.317 72.389 1.00 44.88 205 TYR C C 1
ATOM 2560 O O . TYR C 1 18 ? -4.732 21.940 72.574 1.00 47.91 205 TYR C O 1
ATOM 2569 N N . ASN C 1 19 ? -2.974 22.230 71.207 1.00 52.84 206 ASN C N 1
ATOM 2570 C CA . ASN C 1 19 ? -3.693 21.715 70.039 1.00 59.06 206 ASN C CA 1
ATOM 2571 C C . ASN C 1 19 ? -3.687 20.185 69.924 1.00 61.55 206 ASN C C 1
ATOM 2572 O O . ASN C 1 19 ? -4.607 19.606 69.346 1.00 65.98 206 ASN C O 1
ATOM 2577 N N . GLN C 1 20 ? -2.669 19.534 70.483 1.00 60.60 207 GLN C N 1
ATOM 2578 C CA . GLN C 1 20 ? -2.580 18.073 70.446 1.00 61.65 207 GLN C CA 1
ATOM 2579 C C . GLN C 1 20 ? -3.352 17.452 71.609 1.00 58.46 207 GLN C C 1
ATOM 2580 O O . GLN C 1 20 ? -2.760 17.004 72.590 1.00 58.23 207 GLN C O 1
ATOM 2586 N N . GLN C 1 21 ? -4.676 17.424 71.486 1.00 50.03 208 GLN C N 1
ATOM 2587 C CA . GLN C 1 21 ? -5.552 16.923 72.546 1.00 48.81 208 GLN C CA 1
ATOM 2588 C C . GLN C 1 21 ? -5.663 15.396 72.559 1.00 48.02 208 GLN C C 1
ATOM 2589 O O . GLN C 1 21 ? -5.327 14.728 71.580 1.00 48.96 208 GLN C O 1
ATOM 2595 N N . GLY C 1 22 ? -6.139 14.859 73.680 1.00 39.32 209 GLY C N 1
ATOM 2596 C CA . GLY C 1 22 ? -6.494 13.445 73.778 1.00 38.14 209 GLY C CA 1
ATOM 2597 C C . GLY C 1 22 ? -8.007 13.312 73.801 1.00 37.26 209 GLY C C 1
ATOM 2598 O O . GLY C 1 22 ? -8.713 14.216 73.351 1.00 37.56 209 GLY C O 1
ATOM 2599 N N . ASP C 1 23 ? -8.509 12.193 74.321 1.00 35.78 210 ASP C N 1
ATOM 2600 C CA . ASP C 1 23 ? -9.951 12.003 74.476 1.00 32.17 210 ASP C CA 1
ATOM 2601 C C . ASP C 1 23 ? -10.439 12.796 75.685 1.00 30.67 210 ASP C C 1
ATOM 2602 O O . ASP C 1 23 ? -10.110 12.455 76.823 1.00 31.33 210 ASP C O 1
ATOM 2607 N N . PRO C 1 24 ? -11.238 13.850 75.446 1.00 26.30 211 PRO C N 1
ATOM 2608 C CA . PRO C 1 24 ? -11.640 14.760 76.524 1.00 26.56 211 PRO C CA 1
ATOM 2609 C C . PRO C 1 24 ? -12.442 14.097 77.645 1.00 30.74 211 PRO C C 1
ATOM 2610 O O . PRO C 1 24 ? -12.390 14.551 78.788 1.00 27.51 211 PRO C O 1
ATOM 2614 N N . THR C 1 25 ? -13.168 13.030 77.318 1.00 28.83 212 THR C N 1
ATOM 2615 C CA . THR C 1 25 ? -14.006 12.334 78.291 1.00 32.44 212 THR C CA 1
ATOM 2616 C C . THR C 1 25 ? -13.196 11.486 79.278 1.00 29.94 212 THR C C 1
ATOM 2617 O O . THR C 1 25 ? -13.729 11.033 80.289 1.00 29.93 212 THR C O 1
ATOM 2629 N N . TYR C 1 27 ? -10.061 12.620 80.515 1.00 26.42 214 TYR C N 1
ATOM 2630 C CA . TYR C 1 27 ? -9.107 13.480 81.223 1.00 25.83 214 TYR C CA 1
ATOM 2631 C C . TYR C 1 27 ? -9.215 13.357 82.741 1.00 24.62 214 TYR C C 1
ATOM 2632 O O . TYR C 1 27 ? -8.197 13.299 83.437 1.00 18.13 214 TYR C O 1
ATOM 2641 N N . GLU C 1 28 ? -10.442 13.312 83.253 1.00 21.17 215 GLU C N 1
ATOM 2642 C CA . GLU C 1 28 ? -10.655 13.163 84.690 1.00 24.43 215 GLU C CA 1
ATOM 2643 C C . GLU C 1 28 ? -10.134 11.811 85.183 1.00 24.86 215 GLU C C 1
ATOM 2644 O O . GLU C 1 28 ? -9.527 11.723 86.258 1.00 21.11 215 GLU C O 1
ATOM 2650 N N . GLU C 1 29 ? -10.350 10.770 84.383 1.00 24.46 216 GLU C N 1
ATOM 2651 C CA . GLU C 1 29 ? -9.862 9.430 84.706 1.00 25.94 216 GLU C CA 1
ATOM 2652 C C . GLU C 1 29 ? -8.343 9.409 84.838 1.00 23.25 216 GLU C C 1
ATOM 2653 O O . GLU C 1 29 ? -7.803 8.838 85.782 1.00 23.00 216 GLU C O 1
ATOM 2659 N N . TYR C 1 30 ? -7.661 10.027 83.878 1.00 25.96 217 TYR C N 1
ATOM 2660 C CA . TYR C 1 30 ? -6.201 10.043 83.859 1.00 24.57 217 TYR C CA 1
ATOM 2661 C C . TYR C 1 30 ? -5.666 10.791 85.069 1.00 19.99 217 TYR C C 1
ATOM 2662 O O . TYR C 1 30 ? -4.733 10.345 85.732 1.00 20.89 217 TYR C O 1
ATOM 2671 N N . TYR C 1 31 ? -6.254 11.944 85.350 1.00 19.74 218 TYR C N 1
ATOM 2672 C CA . TYR C 1 31 ? -5.771 12.767 86.443 1.00 21.36 218 TYR C CA 1
ATOM 2673 C C . TYR C 1 31 ? -6.069 12.077 87.774 1.00 21.31 218 TYR C C 1
ATOM 2674 O O . TYR C 1 31 ? -5.209 12.034 88.656 1.00 15.81 218 TYR C O 1
ATOM 2683 N N . SER C 1 32 ? -7.274 11.521 87.904 1.00 20.94 219 SER C N 1
ATOM 2684 C CA . SER C 1 32 ? -7.649 10.738 89.093 1.00 25.45 219 SER C CA 1
ATOM 2685 C C . SER C 1 32 ? -6.709 9.558 89.324 1.00 20.89 219 SER C C 1
ATOM 2686 O O . SER C 1 32 ? -6.274 9.317 90.442 1.00 22.31 219 SER C O 1
ATOM 2689 N N . GLY C 1 33 ? -6.404 8.820 88.262 1.00 21.76 220 GLY C N 1
ATOM 2690 C CA . GLY C 1 33 ? -5.466 7.708 88.350 1.00 19.53 220 GLY C CA 1
ATOM 2691 C C . GLY C 1 33 ? -4.114 8.145 88.881 1.00 19.39 220 GLY C C 1
ATOM 2692 O O . GLY C 1 33 ? -3.552 7.507 89.776 1.00 22.84 220 GLY C O 1
ATOM 2693 N N . LEU C 1 34 ? -3.601 9.247 88.337 1.00 18.57 221 LEU C N 1
ATOM 2694 C CA . LEU C 1 34 ? -2.306 9.781 88.741 1.00 17.16 221 LEU C CA 1
ATOM 2695 C C . LEU C 1 34 ? -2.325 10.237 90.197 1.00 21.56 221 LEU C C 1
ATOM 2696 O O . LEU C 1 34 ? -1.394 9.957 90.957 1.00 24.93 221 LEU C O 1
ATOM 2701 N N . LYS C 1 35 ? -3.386 10.942 90.574 1.00 22.18 222 LYS C N 1
ATOM 2702 C CA . LYS C 1 35 ? -3.575 11.391 91.951 1.00 22.10 222 LYS C CA 1
ATOM 2703 C C . LYS C 1 35 ? -3.518 10.216 92.926 1.00 21.45 222 LYS C C 1
ATOM 2704 O O . LYS C 1 35 ? -2.824 10.276 93.945 1.00 17.84 222 LYS C O 1
ATOM 2710 N N . HIS C 1 36 ? -4.247 9.148 92.612 1.00 23.00 223 HIS C N 1
ATOM 2711 C CA . HIS C 1 36 ? -4.263 7.961 93.458 1.00 22.05 223 HIS C CA 1
ATOM 2712 C C . HIS C 1 36 ? -2.876 7.304 93.503 1.00 20.20 223 HIS C C 1
ATOM 2713 O O . HIS C 1 36 ? -2.415 6.886 94.563 1.00 20.10 223 HIS C O 1
ATOM 2720 N N . PHE C 1 37 ? -2.214 7.224 92.353 1.00 21.57 224 PHE C N 1
ATOM 2721 C CA . PHE C 1 37 ? -0.866 6.663 92.280 1.00 23.70 224 PHE C CA 1
ATOM 2722 C C . PHE C 1 37 ? 0.119 7.447 93.149 1.00 21.98 224 PHE C C 1
ATOM 2723 O O . PHE C 1 37 ? 0.900 6.865 93.899 1.00 25.88 224 PHE C O 1
ATOM 2731 N N . ILE C 1 38 ? 0.078 8.771 93.044 1.00 23.46 225 ILE C N 1
ATOM 2732 C CA . ILE C 1 38 ? 0.996 9.623 93.789 1.00 22.35 225 ILE C CA 1
ATOM 2733 C C . ILE C 1 38 ? 0.719 9.572 95.294 1.00 24.71 225 ILE C C 1
ATOM 2734 O O . ILE C 1 38 ? 1.644 9.436 96.099 1.00 19.79 225 ILE C O 1
ATOM 2739 N N . GLU C 1 39 ? -0.554 9.662 95.668 1.00 20.02 226 GLU C N 1
ATOM 2740 C CA . GLU C 1 39 ? -0.925 9.714 97.075 1.00 24.51 226 GLU C CA 1
ATOM 2741 C C . GLU C 1 39 ? -0.676 8.378 97.782 1.00 22.11 226 GLU C C 1
ATOM 2742 O O . GLU C 1 39 ? -0.544 8.337 99.000 1.00 24.10 226 GLU C O 1
ATOM 2748 N N . CYS C 1 40 ? -0.584 7.299 97.009 1.00 25.85 227 CYS C N 1
ATOM 2749 C CA . CYS C 1 40 ? -0.285 5.973 97.548 1.00 27.50 227 CYS C CA 1
ATOM 2750 C C . CYS C 1 40 ? 1.199 5.645 97.515 1.00 29.84 227 CYS C C 1
ATOM 2751 O O . CYS C 1 40 ? 1.607 4.585 97.981 1.00 27.40 227 CYS C O 1
ATOM 2754 N N . SER C 1 41 ? 2.006 6.536 96.957 1.00 22.99 228 SER C N 1
ATOM 2755 C CA . SER C 1 41 ? 3.426 6.255 96.808 1.00 28.12 228 SER C CA 1
ATOM 2756 C C . SER C 1 41 ? 4.171 6.478 98.117 1.00 26.13 228 SER C C 1
ATOM 2757 O O . SER C 1 41 ? 3.640 7.074 99.057 1.00 24.62 228 SER C O 1
ATOM 2760 N N . LEU C 1 42 ? 5.402 5.976 98.166 1.00 24.74 229 LEU C N 1
ATOM 2761 C CA . LEU C 1 42 ? 6.305 6.224 99.276 1.00 24.84 229 LEU C CA 1
ATOM 2762 C C . LEU C 1 42 ? 6.371 7.729 99.535 1.00 26.34 229 LEU C C 1
ATOM 2763 O O . LEU C 1 42 ? 6.344 8.528 98.593 1.00 24.25 229 LEU C O 1
ATOM 2768 N N . ASP C 1 43 ? 6.455 8.112 100.807 1.00 20.89 230 ASP C N 1
ATOM 2769 C CA . ASP C 1 43 ? 6.383 9.520 101.189 1.00 26.96 230 ASP C CA 1
ATOM 2770 C C . ASP C 1 43 ? 7.362 10.408 100.414 1.00 26.20 230 ASP C C 1
ATOM 2771 O O . ASP C 1 43 ? 6.982 11.482 99.942 1.00 25.67 230 ASP C O 1
ATOM 2776 N N . CYS C 1 44 ? 8.613 9.973 100.284 1.00 26.08 231 CYS C N 1
ATOM 2777 C CA . CYS C 1 44 ? 9.613 10.782 99.584 1.00 29.81 231 CYS C CA 1
ATOM 2778 C C . CYS C 1 44 ? 9.269 10.953 98.097 1.00 27.58 231 CYS C C 1
ATOM 2779 O O . CYS C 1 44 ? 9.480 12.024 97.529 1.00 29.33 231 CYS C O 1
ATOM 2782 N N . HIS C 1 45 ? 8.723 9.910 97.479 1.00 28.66 232 HIS C N 1
ATOM 2783 C CA . HIS C 1 45 ? 8.284 9.992 96.084 1.00 27.13 232 HIS C CA 1
ATOM 2784 C C . HIS C 1 45 ? 7.054 10.888 95.938 1.00 30.12 232 HIS C C 1
ATOM 2785 O O . HIS C 1 45 ? 6.982 11.713 95.027 1.00 22.40 232 HIS C O 1
ATOM 2792 N N . ARG C 1 46 ? 6.085 10.710 96.831 1.00 29.01 233 ARG C N 1
ATOM 2793 C CA . ARG C 1 46 ? 4.885 11.543 96.847 1.00 27.83 233 ARG C CA 1
ATOM 2794 C C . ARG C 1 46 ? 5.254 13.019 96.885 1.00 21.87 233 ARG C C 1
ATOM 2795 O O . ARG C 1 46 ? 4.706 13.826 96.131 1.00 23.76 233 ARG C O 1
ATOM 2803 N N . ALA C 1 47 ? 6.195 13.363 97.757 1.00 24.93 234 ALA C N 1
ATOM 2804 C CA . ALA C 1 47 ? 6.657 14.738 97.894 1.00 24.94 234 ALA C CA 1
ATOM 2805 C C . ALA C 1 47 ? 7.161 15.290 96.566 1.00 23.72 234 ALA C C 1
ATOM 2806 O O . ALA C 1 47 ? 6.816 16.408 96.179 1.00 31.88 234 ALA C O 1
ATOM 2808 N N . GLU C 1 48 ? 7.979 14.501 95.875 1.00 28.47 235 GLU C N 1
ATOM 2809 C CA . GLU C 1 48 ? 8.563 14.908 94.594 1.00 26.93 235 GLU C CA 1
ATOM 2810 C C . GLU C 1 48 ? 7.519 14.989 93.485 1.00 20.00 235 GLU C C 1
ATOM 2811 O O . GLU C 1 48 ? 7.417 15.998 92.795 1.00 21.73 235 GLU C O 1
ATOM 2817 N N . LEU C 1 49 ? 6.748 13.921 93.320 1.00 18.53 236 LEU C N 1
ATOM 2818 C CA . LEU C 1 49 ? 5.792 13.815 92.218 1.00 22.84 236 LEU C CA 1
ATOM 2819 C C . LEU C 1 49 ? 4.620 14.785 92.353 1.00 22.14 236 LEU C C 1
ATOM 2820 O O . LEU C 1 49 ? 3.957 15.108 91.365 1.00 25.37 236 LEU C O 1
ATOM 2825 N N . SER C 1 50 ? 4.368 15.250 93.572 1.00 23.46 237 SER C N 1
ATOM 2826 C CA . SER C 1 50 ? 3.287 16.202 93.823 1.00 26.60 237 SER C CA 1
ATOM 2827 C C . SER C 1 50 ? 3.510 17.547 93.131 1.00 25.70 237 SER C C 1
ATOM 2828 O O . SER C 1 50 ? 2.568 18.321 92.979 1.00 21.35 237 SER C O 1
ATOM 2831 N N . GLN C 1 51 ? 4.749 17.815 92.715 1.00 24.20 238 GLN C N 1
ATOM 2832 C CA . GLN C 1 51 ? 5.073 18.999 91.915 1.00 26.53 238 GLN C CA 1
ATOM 2833 C C . GLN C 1 51 ? 4.350 18.975 90.574 1.00 23.17 238 GLN C C 1
ATOM 2834 O O . GLN C 1 51 ? 4.157 20.019 89.945 1.00 24.49 238 GLN C O 1
ATOM 2840 N N . LEU C 1 52 ? 3.989 17.780 90.118 1.00 25.33 239 LEU C N 1
ATOM 2841 C CA . LEU C 1 52 ? 3.323 17.609 88.828 1.00 23.34 239 LEU C CA 1
ATOM 2842 C C . LEU C 1 52 ? 1.872 18.075 88.845 1.00 19.42 239 LEU C C 1
ATOM 2843 O O . LEU C 1 52 ? 1.319 18.425 87.805 1.00 21.41 239 LEU C O 1
ATOM 2848 N N . PHE C 1 53 ? 1.242 18.051 90.012 1.00 20.25 240 PHE C N 1
ATOM 2849 C CA . PHE C 1 53 ? -0.200 18.271 90.082 1.00 15.91 240 PHE C CA 1
ATOM 2850 C C . PHE C 1 53 ? -0.641 19.556 89.394 1.00 15.10 240 PHE C C 1
ATOM 2851 O O . PHE C 1 53 ? -1.487 19.527 88.495 1.00 22.86 240 PHE C O 1
ATOM 2859 N N . TYR C 1 54 ? -0.062 20.683 89.802 1.00 22.36 241 TYR C N 1
ATOM 2860 C CA . TYR C 1 54 ? -0.505 21.981 89.297 1.00 17.94 241 TYR C CA 1
ATOM 2861 C C . TYR C 1 54 ? -0.247 22.188 87.796 1.00 18.32 241 TYR C C 1
ATOM 2862 O O . TYR C 1 54 ? -1.183 22.466 87.047 1.00 16.41 241 TYR C O 1
ATOM 2871 N N . PRO C 1 55 ? 1.016 22.077 87.348 1.00 20.55 242 PRO C N 1
ATOM 2872 C CA . PRO C 1 55 ? 1.259 22.210 85.904 1.00 24.06 242 PRO C CA 1
ATOM 2873 C C . PRO C 1 55 ? 0.394 21.301 85.018 1.00 20.56 242 PRO C C 1
ATOM 2874 O O . PRO C 1 55 ? -0.032 21.723 83.942 1.00 22.01 242 PRO C O 1
ATOM 2878 N N . LEU C 1 56 ? 0.138 20.072 85.467 1.00 23.72 243 LEU C N 1
ATOM 2879 C CA . LEU C 1 56 ? -0.701 19.127 84.720 1.00 21.09 243 LEU C CA 1
ATOM 2880 C C . LEU C 1 56 ? -2.165 19.537 84.711 1.00 20.43 243 LEU C C 1
ATOM 2881 O O . LEU C 1 56 ? -2.834 19.466 83.682 1.00 17.98 243 LEU C O 1
ATOM 2886 N N . PHE C 1 57 ? -2.662 19.941 85.873 1.00 17.71 244 PHE C N 1
ATOM 2887 C CA . PHE C 1 57 ? -4.039 20.391 85.993 1.00 21.51 244 PHE C CA 1
ATOM 2888 C C . PHE C 1 57 ? -4.276 21.573 85.058 1.00 21.41 244 PHE C C 1
ATOM 2889 O O . PHE C 1 57 ? -5.250 21.599 84.313 1.00 19.72 244 PHE C O 1
ATOM 2897 N N . VAL C 1 58 ? -3.357 22.533 85.090 1.00 21.28 245 VAL C N 1
ATOM 2898 C CA . VAL C 1 58 ? -3.454 23.736 84.270 1.00 23.55 245 VAL C CA 1
ATOM 2899 C C . VAL C 1 58 ? -3.403 23.412 82.781 1.00 22.06 245 VAL C C 1
ATOM 2900 O O . VAL C 1 58 ? -4.242 23.875 82.006 1.00 20.11 245 VAL C O 1
ATOM 2904 N N . HIS C 1 59 ? -2.419 22.614 82.382 1.00 20.94 246 HIS C N 1
ATOM 2905 C CA . HIS C 1 59 ? -2.280 22.255 80.976 1.00 21.00 246 HIS C CA 1
ATOM 2906 C C . HIS C 1 59 ? -3.528 21.556 80.468 1.00 21.31 246 HIS C C 1
ATOM 2907 O O . HIS C 1 59 ? -4.061 21.912 79.419 1.00 20.33 246 HIS C O 1
ATOM 2922 N N . TYR C 1 61 ? -6.623 21.444 81.731 1.00 18.79 248 TYR C N 1
ATOM 2923 C CA . TYR C 1 61 ? -7.765 22.344 81.716 1.00 22.56 248 TYR C CA 1
ATOM 2924 C C . TYR C 1 61 ? -7.751 23.205 80.453 1.00 22.86 248 TYR C C 1
ATOM 2925 O O . TYR C 1 61 ? -8.738 23.260 79.721 1.00 17.44 248 TYR C O 1
ATOM 2934 N N . LEU C 1 62 ? -6.625 23.863 80.197 1.00 18.44 249 LEU C N 1
ATOM 2935 C CA . LEU C 1 62 ? -6.499 24.751 79.041 1.00 22.90 249 LEU C CA 1
ATOM 2936 C C . LEU C 1 62 ? -6.592 23.991 77.717 1.00 25.67 249 LEU C C 1
ATOM 2937 O O . LEU C 1 62 ? -7.091 24.521 76.727 1.00 26.06 249 LEU C O 1
ATOM 2942 N N . GLU C 1 63 ? -6.115 22.750 77.704 1.00 23.63 250 GLU C N 1
ATOM 2943 C CA . GLU C 1 63 ? -6.265 21.892 76.531 1.00 23.29 250 GLU C CA 1
ATOM 2944 C C . GLU C 1 63 ? -7.757 21.657 76.237 1.00 26.64 250 GLU C C 1
ATOM 2945 O O . GLU C 1 63 ? -8.213 21.793 75.101 1.00 26.07 250 GLU C O 1
ATOM 2951 N N . LEU C 1 64 ? -8.525 21.326 77.269 1.00 25.63 251 LEU C N 1
ATOM 2952 C CA . LEU C 1 64 ? -9.962 21.152 77.106 1.00 25.87 251 LEU C CA 1
ATOM 2953 C C . LEU C 1 64 ? -10.626 22.441 76.599 1.00 24.35 251 LEU C C 1
ATOM 2954 O O . LEU C 1 64 ? -11.462 22.401 75.696 1.00 23.22 251 LEU C O 1
ATOM 2959 N N . VAL C 1 65 ? -10.242 23.581 77.167 1.00 26.44 252 VAL C N 1
ATOM 2960 C CA . VAL C 1 65 ? -10.843 24.862 76.784 1.00 25.38 252 VAL C CA 1
ATOM 2961 C C . VAL C 1 65 ? -10.468 25.241 75.356 1.00 25.98 252 VAL C C 1
ATOM 2962 O O . VAL C 1 65 ? -11.323 25.642 74.568 1.00 27.70 252 VAL C O 1
ATOM 2966 N N . TYR C 1 66 ? -9.188 25.101 75.024 1.00 28.24 253 TYR C N 1
ATOM 2967 C CA . TYR C 1 66 ? -8.692 25.492 73.708 1.00 31.52 253 TYR C CA 1
ATOM 2968 C C . TYR C 1 66 ? -9.333 24.686 72.580 1.00 31.14 253 TYR C C 1
ATOM 2969 O O . TYR C 1 66 ? -9.555 25.204 71.490 1.00 29.41 253 TYR C O 1
ATOM 2978 N N . ASN C 1 67 ? -9.636 23.421 72.849 1.00 32.90 254 ASN C N 1
ATOM 2979 C CA . ASN C 1 67 ? -10.240 22.550 71.845 1.00 31.04 254 ASN C CA 1
ATOM 2980 C C . ASN C 1 67 ? -11.759 22.515 71.951 1.00 31.86 254 ASN C C 1
ATOM 2981 O O . ASN C 1 67 ? -12.411 21.652 71.369 1.00 28.87 254 ASN C O 1
ATOM 2986 N N . GLN C 1 68 ? -12.303 23.459 72.713 1.00 30.54 255 GLN C N 1
ATOM 2987 C CA . GLN C 1 68 ? -13.735 23.739 72.738 1.00 36.55 255 GLN C CA 1
ATOM 2988 C C . GLN C 1 68 ? -14.567 22.615 73.351 1.00 35.29 255 GLN C C 1
ATOM 2989 O O . GLN C 1 68 ? -15.657 22.306 72.872 1.00 39.00 255 GLN C O 1
ATOM 2995 N N . HIS C 1 69 ? -14.047 22.016 74.419 1.00 33.49 256 HIS C N 1
ATOM 2996 C CA . HIS C 1 69 ? -14.803 21.060 75.217 1.00 32.83 256 HIS C CA 1
ATOM 2997 C C . HIS C 1 69 ? -15.196 21.761 76.519 1.00 34.71 256 HIS C C 1
ATOM 2998 O O . HIS C 1 69 ? -14.698 21.423 77.592 1.00 35.09 256 HIS C O 1
ATOM 3005 N N . GLU C 1 70 ? -16.089 22.743 76.408 1.00 31.86 257 GLU C N 1
ATOM 3006 C CA . GLU C 1 70 ? -16.414 23.643 77.519 1.00 38.55 257 GLU C CA 1
ATOM 3007 C C . GLU C 1 70 ? -16.987 22.920 78.733 1.00 35.90 257 GLU C C 1
ATOM 3008 O O . GLU C 1 70 ? -16.641 23.244 79.867 1.00 34.12 257 GLU C O 1
ATOM 3014 N N . ASN C 1 71 ? -17.873 21.959 78.490 1.00 31.32 258 ASN C N 1
ATOM 3015 C CA . ASN C 1 71 ? -18.461 21.166 79.565 1.00 39.19 258 ASN C CA 1
ATOM 3016 C C . ASN C 1 71 ? -17.408 20.339 80.292 1.00 35.61 258 ASN C C 1
ATOM 3017 O O . ASN C 1 71 ? -17.376 20.308 81.518 1.00 33.47 258 ASN C O 1
ATOM 3022 N N . GLU C 1 72 ? -16.545 19.678 79.527 1.00 31.77 259 GLU C N 1
ATOM 3023 C CA . GLU C 1 72 ? -15.495 18.849 80.103 1.00 34.80 259 GLU C CA 1
ATOM 3024 C C . GLU C 1 72 ? -14.524 19.689 80.923 1.00 32.86 259 GLU C C 1
ATOM 3025 O O . GLU C 1 72 ? -14.112 19.283 82.010 1.00 30.30 259 GLU C O 1
ATOM 3031 N N . ALA C 1 73 ? -14.175 20.863 80.400 1.00 28.61 260 ALA C N 1
ATOM 3032 C CA . ALA C 1 73 ? -13.230 21.756 81.059 1.00 29.43 260 ALA C CA 1
ATOM 3033 C C . ALA C 1 73 ? -13.725 22.180 82.437 1.00 29.66 260 ALA C C 1
ATOM 3034 O O . ALA C 1 73 ? -12.984 22.111 83.425 1.00 23.62 260 ALA C O 1
ATOM 3036 N N . LYS C 1 74 ? -14.976 22.631 82.491 1.00 25.46 261 LYS C N 1
ATOM 3037 C CA . LYS C 1 74 ? -15.581 23.089 83.734 1.00 29.57 261 LYS C CA 1
ATOM 3038 C C . LYS C 1 74 ? -15.652 21.950 84.745 1.00 24.39 261 LYS C C 1
ATOM 3039 O O . LYS C 1 74 ? -15.348 22.133 85.921 1.00 26.14 261 LYS C O 1
ATOM 3045 N N . SER C 1 75 ? -16.058 20.773 84.279 1.00 25.65 262 SER C N 1
ATOM 3046 C CA . SER C 1 75 ? -16.163 19.601 85.149 1.00 26.11 262 SER C CA 1
ATOM 3047 C C . SER C 1 75 ? -14.792 19.208 85.703 1.00 25.17 262 SER C C 1
ATOM 3048 O O . SER C 1 75 ? -14.661 18.887 86.887 1.00 21.84 262 SER C O 1
ATOM 3051 N N . PHE C 1 76 ? -13.778 19.247 84.840 1.00 23.10 263 PHE C N 1
ATOM 3052 C CA . PHE C 1 76 ? -12.399 18.940 85.224 1.00 20.56 263 PHE C CA 1
ATOM 3053 C C . PHE C 1 76 ? -11.907 19.914 86.289 1.00 22.31 263 PHE C C 1
ATOM 3054 O O . PHE C 1 76 ? -11.328 19.512 87.299 1.00 21.32 263 PHE C O 1
ATOM 3062 N N . PHE C 1 77 ? -12.144 21.200 86.054 1.00 25.36 264 PHE C N 1
ATOM 3063 C CA . PHE C 1 77 ? -11.755 22.241 86.998 1.00 23.52 264 PHE C CA 1
ATOM 3064 C C . PHE C 1 77 ? -12.467 22.066 88.335 1.00 26.14 264 PHE C C 1
ATOM 3065 O O . PHE C 1 77 ? -11.847 22.159 89.394 1.00 24.34 264 PHE C O 1
ATOM 3073 N N . GLU C 1 78 ? -13.776 21.837 88.277 1.00 27.87 265 GLU C N 1
ATOM 3074 C CA . GLU C 1 78 ? -14.580 21.654 89.477 1.00 33.28 265 GLU C CA 1
ATOM 3075 C C . GLU C 1 78 ? -14.062 20.488 90.310 1.00 26.46 265 GLU C C 1
ATOM 3076 O O . GLU C 1 78 ? -14.053 20.544 91.537 1.00 26.25 265 GLU C O 1
ATOM 3082 N N . LYS C 1 79 ? -13.624 19.433 89.637 1.00 27.14 266 LYS C N 1
ATOM 3083 C CA . LYS C 1 79 ? -13.205 18.226 90.333 1.00 28.32 266 LYS C CA 1
ATOM 3084 C C . LYS C 1 79 ? -11.843 18.364 91.013 1.00 26.26 266 LYS C C 1
ATOM 3085 O O . LYS C 1 79 ? -11.661 17.876 92.124 1.00 25.10 266 LYS C O 1
ATOM 3091 N N . PHE C 1 80 ? -10.890 19.034 90.370 1.00 26.42 267 PHE C N 1
ATOM 3092 C CA . PHE C 1 80 ? -9.501 18.965 90.845 1.00 23.25 267 PHE C CA 1
ATOM 3093 C C . PHE C 1 80 ? -8.866 20.257 91.356 1.00 23.39 267 PHE C C 1
ATOM 3094 O O . PHE C 1 80 ? -7.782 20.211 91.947 1.00 24.68 267 PHE C O 1
ATOM 3102 N N . HIS C 1 81 ? -9.501 21.405 91.142 1.00 24.47 268 HIS C N 1
ATOM 3103 C CA . HIS C 1 81 ? -8.873 22.669 91.543 1.00 25.12 268 HIS C CA 1
ATOM 3104 C C . HIS C 1 81 ? -8.689 22.757 93.061 1.00 26.03 268 HIS C C 1
ATOM 3105 O O . HIS C 1 81 ? -7.730 23.362 93.543 1.00 23.16 268 HIS C O 1
ATOM 3112 N N . GLY C 1 82 ? -9.601 22.135 93.803 1.00 27.94 269 GLY C N 1
ATOM 3113 C CA . GLY C 1 82 ? -9.610 22.218 95.263 1.00 31.00 269 GLY C CA 1
ATOM 3114 C C . GLY C 1 82 ? -8.383 21.651 95.958 1.00 33.92 269 GLY C C 1
ATOM 3115 O O . GLY C 1 82 ? -7.911 22.216 96.944 1.00 36.22 269 GLY C O 1
ATOM 3116 N N . ASP C 1 83 ? -7.859 20.541 95.449 1.00 35.22 270 ASP C N 1
ATOM 3117 C CA . ASP C 1 83 ? -6.725 19.881 96.093 1.00 34.99 270 ASP C CA 1
ATOM 3118 C C . ASP C 1 83 ? -5.362 20.428 95.671 1.00 32.29 270 ASP C C 1
ATOM 3119 O O . ASP C 1 83 ? -4.338 19.971 96.171 1.00 31.65 270 ASP C O 1
ATOM 3124 N N . GLN C 1 84 ? -5.338 21.412 94.775 1.00 28.80 271 GLN C N 1
ATOM 3125 C CA . GLN C 1 84 ? -4.078 22.066 94.421 1.00 27.40 271 GLN C CA 1
ATOM 3126 C C . GLN C 1 84 ? -3.586 22.836 95.641 1.00 26.16 271 GLN C C 1
ATOM 3127 O O . GLN C 1 84 ? -4.385 23.196 96.505 1.00 28.27 271 GLN C O 1
ATOM 3133 N N . GLU C 1 85 ? -2.279 23.084 95.713 1.00 25.86 272 GLU C N 1
ATOM 3134 C CA . GLU C 1 85 ? -1.695 23.804 96.846 1.00 26.64 272 GLU C CA 1
ATOM 3135 C C . GLU C 1 85 ? -2.444 25.106 97.104 1.00 26.68 272 GLU C C 1
ATOM 3136 O O . GLU C 1 85 ? -2.846 25.801 96.170 1.00 23.15 272 GLU C O 1
ATOM 3142 N N . CYS C 1 86 ? -2.628 25.440 98.376 1.00 27.21 273 CYS C N 1
ATOM 3143 C CA . CYS C 1 86 ? -3.403 26.623 98.732 1.00 27.57 273 CYS C CA 1
ATOM 3144 C C . CYS C 1 86 ? -2.836 27.884 98.084 1.00 26.81 273 CYS C C 1
ATOM 3145 O O . CYS C 1 86 ? -3.587 28.782 97.718 1.00 25.48 273 CYS C O 1
ATOM 3148 N N . TYR C 1 87 ? -1.517 27.943 97.914 1.00 24.37 274 TYR C N 1
ATOM 3149 C CA . TYR C 1 87 ? -0.891 29.130 97.321 1.00 24.13 274 TYR C CA 1
ATOM 3150 C C . TYR C 1 87 ? -1.106 29.288 95.805 1.00 24.35 274 TYR C C 1
ATOM 3151 O O . TYR C 1 87 ? -0.702 30.298 95.225 1.00 28.65 274 TYR C O 1
ATOM 3160 N N . TYR C 1 88 ? -1.758 28.315 95.171 1.00 23.64 275 TYR C N 1
ATOM 3161 C CA . TYR C 1 88 ? -2.161 28.450 93.768 1.00 24.73 275 TYR C CA 1
ATOM 3162 C C . TYR C 1 88 ? -3.623 28.872 93.611 1.00 22.49 275 TYR C C 1
ATOM 3163 O O . TYR C 1 88 ? -4.114 28.990 92.487 1.00 22.10 275 TYR C O 1
ATOM 3172 N N . GLN C 1 89 ? -4.332 29.072 94.717 1.00 22.27 276 GLN C N 1
ATOM 3173 C CA . GLN C 1 89 ? -5.775 29.291 94.629 1.00 25.12 276 GLN C CA 1
ATOM 3174 C C . GLN C 1 89 ? -6.128 30.665 94.051 1.00 26.62 276 GLN C C 1
ATOM 3175 O O . GLN C 1 89 ? -7.197 30.831 93.463 1.00 22.14 276 GLN C O 1
ATOM 3181 N N . ASP C 1 90 ? -5.235 31.643 94.194 1.00 24.27 277 ASP C N 1
ATOM 3182 C CA . ASP C 1 90 ? -5.445 32.931 93.532 1.00 26.66 277 ASP C CA 1
ATOM 3183 C C . ASP C 1 90 ? -5.229 32.801 92.022 1.00 27.08 277 ASP C C 1
ATOM 3184 O O . ASP C 1 90 ? -5.963 33.392 91.229 1.00 28.27 277 ASP C O 1
ATOM 3189 N N . ASP C 1 91 ? -4.244 32.001 91.632 1.00 24.39 278 ASP C N 1
ATOM 3190 C CA . ASP C 1 91 ? -3.967 31.753 90.215 1.00 24.20 278 ASP C CA 1
ATOM 3191 C C . ASP C 1 91 ? -5.084 30.963 89.554 1.00 22.25 278 ASP C C 1
ATOM 3192 O O . ASP C 1 91 ? -5.391 31.164 88.377 1.00 23.76 278 ASP C O 1
ATOM 3197 N N . LEU C 1 92 ? -5.692 30.063 90.317 1.00 22.00 279 LEU C N 1
ATOM 3198 C CA . LEU C 1 92 ? -6.787 29.248 89.810 1.00 23.41 279 LEU C CA 1
ATOM 3199 C C . LEU C 1 92 ? -8.049 30.071 89.550 1.00 22.93 279 LEU C C 1
ATOM 3200 O O . LEU C 1 92 ? -8.834 29.747 88.664 1.00 25.79 279 LEU C O 1
ATOM 3205 N N . ARG C 1 93 ? -8.247 31.138 90.313 1.00 29.42 280 ARG C N 1
ATOM 3206 C CA . ARG C 1 93 ? -9.392 32.013 90.089 1.00 27.09 280 ARG C CA 1
ATOM 3207 C C . ARG C 1 93 ? -9.247 32.734 88.752 1.00 26.67 280 ARG C C 1
ATOM 3208 O O . ARG C 1 93 ? -10.221 32.879 88.006 1.00 25.53 280 ARG C O 1
ATOM 3216 N N . VAL C 1 94 ? -8.026 33.176 88.457 1.00 25.66 281 VAL C N 1
ATOM 3217 C CA . VAL C 1 94 ? -7.714 33.803 87.173 1.00 24.67 281 VAL C CA 1
ATOM 3218 C C . VAL C 1 94 ? -7.923 32.794 86.046 1.00 22.33 281 VAL C C 1
ATOM 3219 O O . VAL C 1 94 ? -8.510 33.114 85.014 1.00 24.84 281 VAL C O 1
ATOM 3223 N N . LEU C 1 95 ? -7.446 31.571 86.257 1.00 23.38 282 LEU C N 1
ATOM 3224 C CA . LEU C 1 95 ? -7.602 30.496 85.281 1.00 22.57 282 LEU C CA 1
ATOM 3225 C C . LEU C 1 95 ? -9.077 30.174 85.022 1.00 23.93 282 LEU C C 1
ATOM 3226 O O . LEU C 1 95 ? -9.474 29.931 83.882 1.00 23.06 282 LEU C O 1
ATOM 3231 N N . SER C 1 96 ? -9.884 30.194 86.079 1.00 24.19 283 SER C N 1
ATOM 3232 C CA . SER C 1 96 ? -11.298 29.833 85.982 1.00 25.09 283 SER C CA 1
ATOM 3233 C C . SER C 1 96 ? -12.109 30.776 85.089 1.00 26.23 283 SER C C 1
ATOM 3234 O O . SER C 1 96 ? -13.196 30.418 84.639 1.00 23.64 283 SER C O 1
ATOM 3237 N N . SER C 1 97 ? -11.598 31.977 84.838 1.00 26.51 284 SER C N 1
ATOM 3238 C CA . SER C 1 97 ? -12.304 32.924 83.981 1.00 29.95 284 SER C CA 1
ATOM 3239 C C . SER C 1 97 ? -11.948 32.726 82.500 1.00 29.49 284 SER C C 1
ATOM 3240 O O . SER C 1 97 ? -12.527 33.375 81.630 1.00 33.07 284 SER C O 1
ATOM 3243 N N . LEU C 1 98 ? -11.003 31.829 82.220 1.00 28.03 285 LEU C N 1
ATOM 3244 C CA . LEU C 1 98 ? -10.751 31.370 80.852 1.00 26.38 285 LEU C CA 1
ATOM 3245 C C . LEU C 1 98 ? -11.581 30.111 80.590 1.00 27.97 285 LEU C C 1
ATOM 3246 O O . LEU C 1 98 ? -11.208 29.012 80.997 1.00 24.62 285 LEU C O 1
ATOM 3251 N N . THR C 1 99 ? -12.715 30.282 79.920 1.00 26.73 286 THR C N 1
ATOM 3252 C CA . THR C 1 99 ? -13.653 29.184 79.704 1.00 28.24 286 THR C CA 1
ATOM 3253 C C . THR C 1 99 ? -13.923 28.909 78.224 1.00 30.18 286 THR C C 1
ATOM 3254 O O . THR C 1 99 ? -14.577 27.922 77.885 1.00 31.95 286 THR C O 1
ATOM 3258 N N . LYS C 1 100 ? -13.411 29.774 77.352 1.00 28.94 287 LYS C N 1
ATOM 3259 C CA . LYS C 1 100 ? -13.588 29.625 75.914 1.00 29.92 287 LYS C CA 1
ATOM 3260 C C . LYS C 1 100 ? -12.276 29.899 75.199 1.00 29.77 287 LYS C C 1
ATOM 3261 O O . LYS C 1 100 ? -11.431 30.642 75.696 1.00 26.30 287 LYS C O 1
ATOM 3267 N N . LYS C 1 101 ? -12.121 29.299 74.022 1.00 29.24 288 LYS C N 1
ATOM 3268 C CA . LYS C 1 101 ? -10.925 29.473 73.210 1.00 30.90 288 LYS C CA 1
ATOM 3269 C C . LYS C 1 101 ? -10.641 30.947 72.969 1.00 28.36 288 LYS C C 1
ATOM 3270 O O . LYS C 1 101 ? -9.494 31.383 73.010 1.00 29.07 288 LYS C O 1
ATOM 3276 N N . GLU C 1 102 ? -11.700 31.709 72.723 1.00 32.79 289 GLU C N 1
ATOM 3277 C CA . GLU C 1 102 ? -11.581 33.126 72.402 1.00 36.18 289 GLU C CA 1
ATOM 3278 C C . GLU C 1 102 ? -10.970 33.921 73.557 1.00 35.61 289 GLU C C 1
ATOM 3279 O O . GLU C 1 102 ? -10.363 34.971 73.339 1.00 34.89 289 GLU C O 1
ATOM 3285 N N . HIS C 1 103 ? -11.127 33.417 74.780 1.00 31.19 290 HIS C N 1
ATOM 3286 C CA . HIS C 1 103 ? -10.552 34.068 75.955 1.00 30.22 290 HIS C CA 1
ATOM 3287 C C . HIS C 1 103 ? -9.038 33.901 76.010 1.00 30.80 290 HIS C C 1
ATOM 3288 O O . HIS C 1 103 ? -8.352 34.697 76.644 1.00 29.16 290 HIS C O 1
ATOM 3303 N N . LYS C 1 105 ? -6.936 33.420 73.140 1.00 36.14 292 LYS C N 1
ATOM 3304 C CA . LYS C 1 105 ? -6.283 34.050 71.989 1.00 38.22 292 LYS C CA 1
ATOM 3305 C C . LYS C 1 105 ? -5.802 35.466 72.292 1.00 36.40 292 LYS C C 1
ATOM 3306 O O . LYS C 1 105 ? -6.581 36.320 72.711 1.00 37.98 292 LYS C O 1
ATOM 3312 N N . GLY C 1 106 ? -4.512 35.707 72.080 1.00 35.28 293 GLY C N 1
ATOM 3313 C CA . GLY C 1 106 ? -3.933 37.034 72.270 1.00 36.04 293 GLY C CA 1
ATOM 3314 C C . GLY C 1 106 ? -3.920 37.510 73.713 1.00 36.67 293 GLY C C 1
ATOM 3315 O O . GLY C 1 106 ? -3.635 38.676 73.981 1.00 35.31 293 GLY C O 1
ATOM 3316 N N . ASN C 1 107 ? -4.211 36.605 74.644 1.00 36.31 294 ASN C N 1
ATOM 3317 C CA . ASN C 1 107 ? -4.331 36.955 76.058 1.00 32.59 294 ASN C CA 1
ATOM 3318 C C . ASN C 1 107 ? -3.019 36.732 76.810 1.00 35.59 294 ASN C C 1
ATOM 3319 O O . ASN C 1 107 ? -2.576 35.598 76.966 1.00 36.56 294 ASN C O 1
ATOM 3324 N N . GLU C 1 108 ? -2.411 37.821 77.279 1.00 36.43 295 GLU C N 1
ATOM 3325 C CA . GLU C 1 108 ? -1.124 37.764 77.982 1.00 41.47 295 GLU C CA 1
ATOM 3326 C C . GLU C 1 108 ? -1.177 36.985 79.299 1.00 37.11 295 GLU C C 1
ATOM 3327 O O . GLU C 1 108 ? -0.141 36.581 79.823 1.00 32.14 295 GLU C O 1
ATOM 3333 N N . THR C 1 109 ? -2.376 36.796 79.841 1.00 35.44 296 THR C N 1
ATOM 3334 C CA . THR C 1 109 ? -2.569 35.947 81.012 1.00 31.26 296 THR C CA 1
ATOM 3335 C C . THR C 1 109 ? -1.982 34.554 80.761 1.00 29.45 296 THR C C 1
ATOM 3336 O O . THR C 1 109 ? -1.478 33.909 81.681 1.00 30.54 296 THR C O 1
ATOM 3348 N N . LEU C 1 111 ? 0.707 33.684 79.456 1.00 37.24 298 LEU C N 1
ATOM 3349 C CA . LEU C 1 111 ? 2.135 33.598 79.735 1.00 38.15 298 LEU C CA 1
ATOM 3350 C C . LEU C 1 111 ? 2.381 33.069 81.147 1.00 36.02 298 LEU C C 1
ATOM 3351 O O . LEU C 1 111 ? 3.370 32.384 81.393 1.00 35.41 298 LEU C O 1
ATOM 3356 N N . ASP C 1 112 ? 1.470 33.376 82.067 1.00 38.21 299 ASP C N 1
ATOM 3357 C CA . ASP C 1 112 ? 1.589 32.918 83.450 1.00 37.41 299 ASP C CA 1
ATOM 3358 C C . ASP C 1 112 ? 1.242 31.442 83.619 1.00 33.84 299 ASP C C 1
ATOM 3359 O O . ASP C 1 112 ? 1.497 30.865 84.673 1.00 39.99 299 ASP C O 1
ATOM 3364 N N . PHE C 1 113 ? 0.650 30.835 82.595 1.00 33.34 300 PHE C N 1
ATOM 3365 C CA . PHE C 1 113 ? 0.205 29.447 82.689 1.00 31.36 300 PHE C CA 1
ATOM 3366 C C . PHE C 1 113 ? 0.911 28.534 81.690 1.00 33.64 300 PHE C C 1
ATOM 3367 O O . PHE C 1 113 ? 0.517 27.378 81.523 1.00 34.59 300 PHE C O 1
ATOM 3375 N N . ARG C 1 114 ? 1.948 29.045 81.032 1.00 36.15 301 ARG C N 1
ATOM 3376 C CA . ARG C 1 114 ? 2.657 28.265 80.024 1.00 40.29 301 ARG C CA 1
ATOM 3377 C C . ARG C 1 114 ? 3.368 27.081 80.673 1.00 35.42 301 ARG C C 1
ATOM 3378 O O . ARG C 1 114 ? 4.164 27.238 81.597 1.00 37.01 301 ARG C O 1
ATOM 3386 N N . THR C 1 115 ? 3.059 25.889 80.179 1.00 38.30 302 THR C N 1
ATOM 3387 C CA . THR C 1 115 ? 3.511 24.646 80.792 1.00 39.85 302 THR C CA 1
ATOM 3388 C C . THR C 1 115 ? 5.026 24.588 81.003 1.00 40.82 302 THR C C 1
ATOM 3389 O O . THR C 1 115 ? 5.505 23.972 81.956 1.00 43.02 302 THR C O 1
ATOM 3393 N N . SER C 1 116 ? 5.774 25.246 80.124 1.00 45.24 303 SER C N 1
ATOM 3394 C CA . SER C 1 116 ? 7.233 25.197 80.172 1.00 48.51 303 SER C CA 1
ATOM 3395 C C . SER C 1 116 ? 7.857 26.142 81.209 1.00 48.88 303 SER C C 1
ATOM 3396 O O . SER C 1 116 ? 9.081 26.222 81.309 1.00 50.93 303 SER C O 1
ATOM 3399 N N . LYS C 1 117 ? 7.032 26.843 81.986 1.00 51.62 304 LYS C N 1
ATOM 3400 C CA . LYS C 1 117 ? 7.546 27.752 83.012 1.00 52.69 304 LYS C CA 1
ATOM 3401 C C . LYS C 1 117 ? 7.681 27.079 84.379 1.00 53.93 304 LYS C C 1
ATOM 3402 O O . LYS C 1 117 ? 8.152 27.700 85.333 1.00 51.97 304 LYS C O 1
ATOM 3408 N N . PHE C 1 118 ? 7.263 25.819 84.475 1.00 54.92 305 PHE C N 1
ATOM 3409 C CA . PHE C 1 118 ? 7.326 25.088 85.740 1.00 53.66 305 PHE C CA 1
ATOM 3410 C C . PHE C 1 118 ? 8.490 24.098 85.747 1.00 55.61 305 PHE C C 1
ATOM 3411 O O . PHE C 1 118 ? 8.511 23.139 84.976 1.00 54.28 305 PHE C O 1
ATOM 3419 N N . VAL C 1 119 ? 9.454 24.346 86.629 1.00 55.18 306 VAL C N 1
ATOM 3420 C CA . VAL C 1 119 ? 10.663 23.532 86.718 1.00 57.03 306 VAL C CA 1
ATOM 3421 C C . VAL C 1 119 ? 10.393 22.308 87.588 1.00 52.72 306 VAL C C 1
ATOM 3422 O O . VAL C 1 119 ? 10.143 22.441 88.784 1.00 55.33 306 VAL C O 1
ATOM 3426 N N . LEU C 1 120 ? 10.439 21.120 86.988 1.00 46.50 307 LEU C N 1
ATOM 3427 C CA . LEU C 1 120 ? 10.123 19.887 87.708 1.00 43.65 307 LEU C CA 1
ATOM 3428 C C . LEU C 1 120 ? 11.341 18.974 87.846 1.00 42.06 307 LEU C C 1
ATOM 3429 O O . LEU C 1 120 ? 11.845 18.438 86.858 1.00 41.30 307 LEU C O 1
ATOM 3434 N N . ARG C 1 121 ? 11.796 18.797 89.084 1.00 37.09 308 ARG C N 1
ATOM 3435 C CA . ARG C 1 121 ? 12.993 18.021 89.383 1.00 36.62 308 ARG C CA 1
ATOM 3436 C C . ARG C 1 121 ? 12.660 16.820 90.265 1.00 29.47 308 ARG C C 1
ATOM 3437 O O . ARG C 1 121 ? 12.183 16.984 91.385 1.00 25.02 308 ARG C O 1
ATOM 3445 N N . ILE C 1 122 ? 12.914 15.615 89.766 1.00 30.29 309 ILE C N 1
ATOM 3446 C CA . ILE C 1 122 ? 12.630 14.402 90.529 1.00 31.10 309 ILE C CA 1
ATOM 3447 C C . ILE C 1 122 ? 13.751 13.367 90.413 1.00 30.64 309 ILE C C 1
ATOM 3448 O O . ILE C 1 122 ? 14.566 13.413 89.495 1.00 35.03 309 ILE C O 1
ATOM 3453 N N . SER C 1 123 ? 13.770 12.428 91.351 1.00 33.16 310 SER C N 1
ATOM 3454 C CA . SER C 1 123 ? 14.759 11.360 91.358 1.00 32.38 310 SER C CA 1
ATOM 3455 C C . SER C 1 123 ? 14.427 10.323 90.287 1.00 31.09 310 SER C C 1
ATOM 3456 O O . SER C 1 123 ? 13.297 10.263 89.797 1.00 27.87 310 SER C O 1
ATOM 3459 N N . ARG C 1 124 ? 15.414 9.506 89.927 1.00 33.87 311 ARG C N 1
ATOM 3460 C CA . ARG C 1 124 ? 15.225 8.488 88.897 1.00 32.26 311 ARG C CA 1
ATOM 3461 C C . ARG C 1 124 ? 14.227 7.416 89.322 1.00 32.97 311 ARG C C 1
ATOM 3462 O O . ARG C 1 124 ? 13.446 6.940 88.502 1.00 32.19 311 ARG C O 1
ATOM 3470 N N . ASP C 1 125 ? 14.254 7.036 90.598 1.00 34.15 312 ASP C N 1
ATOM 3471 C CA . ASP C 1 125 ? 13.301 6.055 91.123 1.00 35.60 312 ASP C CA 1
ATOM 3472 C C . ASP C 1 125 ? 11.869 6.543 90.939 1.00 29.94 312 ASP C C 1
ATOM 3473 O O . ASP C 1 125 ? 11.007 5.801 90.467 1.00 27.03 312 ASP C O 1
ATOM 3478 N N . SER C 1 126 ? 11.626 7.794 91.319 1.00 27.25 313 SER C N 1
ATOM 3479 C CA . SER C 1 126 ? 10.299 8.399 91.190 1.00 26.93 313 SER C CA 1
ATOM 3480 C C . SER C 1 126 ? 9.839 8.438 89.735 1.00 22.60 313 SER C C 1
ATOM 3481 O O . SER C 1 126 ? 8.693 8.107 89.430 1.00 21.27 313 SER C O 1
ATOM 3484 N N . TYR C 1 127 ? 10.733 8.852 88.840 1.00 25.26 314 TYR C N 1
ATOM 3485 C CA . TYR C 1 127 ? 10.404 8.918 87.422 1.00 27.42 314 TYR C CA 1
ATOM 3486 C C . TYR C 1 127 ? 10.066 7.538 86.870 1.00 23.63 314 TYR C C 1
ATOM 3487 O O . TYR C 1 127 ? 9.153 7.394 86.058 1.00 22.00 314 TYR C O 1
ATOM 3496 N N . GLN C 1 128 ? 10.802 6.523 87.310 1.00 28.51 315 GLN C N 1
ATOM 3497 C CA . GLN C 1 128 ? 10.586 5.163 86.821 1.00 32.20 315 GLN C CA 1
ATOM 3498 C C . GLN C 1 128 ? 9.212 4.636 87.231 1.00 27.60 315 GLN C C 1
ATOM 3499 O O . GLN C 1 128 ? 8.525 3.998 86.436 1.00 27.81 315 GLN C O 1
ATOM 3505 N N . LEU C 1 129 ? 8.806 4.921 88.465 1.00 27.64 316 LEU C N 1
ATOM 3506 C CA . LEU C 1 129 ? 7.481 4.533 88.942 1.00 27.13 316 LEU C CA 1
ATOM 3507 C C . LEU C 1 129 ? 6.394 5.327 88.223 1.00 23.25 316 LEU C C 1
ATOM 3508 O O . LEU C 1 129 ? 5.374 4.775 87.824 1.00 21.95 316 LEU C O 1
ATOM 3513 N N . LEU C 1 130 ? 6.616 6.627 88.064 1.00 22.68 317 LEU C N 1
ATOM 3514 C CA . LEU C 1 130 ? 5.688 7.482 87.328 1.00 24.80 317 LEU C CA 1
ATOM 3515 C C . LEU C 1 130 ? 5.519 6.995 85.888 1.00 23.89 317 LEU C C 1
ATOM 3516 O O . LEU C 1 130 ? 4.398 6.852 85.400 1.00 22.22 317 LEU C O 1
ATOM 3521 N N . LYS C 1 131 ? 6.639 6.748 85.215 1.00 28.87 318 LYS C N 1
ATOM 3522 C CA . LYS C 1 131 ? 6.638 6.254 83.834 1.00 26.60 318 LYS C CA 1
ATOM 3523 C C . LYS C 1 131 ? 5.844 4.952 83.709 1.00 23.31 318 LYS C C 1
ATOM 3524 O O . LYS C 1 131 ? 4.986 4.809 82.831 1.00 18.91 318 LYS C O 1
ATOM 3530 N N . ARG C 1 132 ? 6.122 4.012 84.606 1.00 25.35 319 ARG C N 1
ATOM 3531 C CA . ARG C 1 132 ? 5.391 2.754 84.645 1.00 27.46 319 ARG C CA 1
ATOM 3532 C C . ARG C 1 132 ? 3.885 2.971 84.826 1.00 27.90 319 ARG C C 1
ATOM 3533 O O . ARG C 1 132 ? 3.087 2.356 84.121 1.00 25.49 319 ARG C O 1
ATOM 3541 N N . HIS C 1 133 ? 3.492 3.839 85.759 1.00 24.57 320 HIS C N 1
ATOM 3542 C CA . HIS C 1 133 ? 2.069 4.147 85.947 1.00 22.84 320 HIS C CA 1
ATOM 3543 C C . HIS C 1 133 ? 1.438 4.758 84.694 1.00 22.62 320 HIS C C 1
ATOM 3544 O O . HIS C 1 133 ? 0.328 4.390 84.298 1.00 23.97 320 HIS C O 1
ATOM 3551 N N . LEU C 1 134 ? 2.141 5.707 84.090 1.00 25.90 321 LEU C N 1
ATOM 3552 C CA . LEU C 1 134 ? 1.627 6.425 82.921 1.00 29.39 321 LEU C CA 1
ATOM 3553 C C . LEU C 1 134 ? 1.580 5.566 81.654 1.00 33.00 321 LEU C C 1
ATOM 3554 O O . LEU C 1 134 ? 0.775 5.823 80.757 1.00 31.74 321 LEU C O 1
ATOM 3559 N N . GLN C 1 135 ? 2.437 4.549 81.586 1.00 39.36 322 GLN C N 1
ATOM 3560 C CA . GLN C 1 135 ? 2.526 3.701 80.394 1.00 40.80 322 GLN C CA 1
ATOM 3561 C C . GLN C 1 135 ? 1.554 2.529 80.399 1.00 39.96 322 GLN C C 1
ATOM 3562 O O . GLN C 1 135 ? 1.420 1.842 79.391 1.00 43.58 322 GLN C O 1
ATOM 3568 N N . GLU C 1 136 ? 0.880 2.289 81.518 1.00 44.38 323 GLU C N 1
ATOM 3569 C CA . GLU C 1 136 ? 0.061 1.086 81.641 1.00 43.08 323 GLU C CA 1
ATOM 3570 C C . GLU C 1 136 ? -1.302 1.219 80.964 1.00 47.67 323 GLU C C 1
ATOM 3571 O O . GLU C 1 136 ? -1.839 0.237 80.455 1.00 49.41 323 GLU C O 1
ATOM 3577 N N . LYS C 1 137 ? -1.859 2.424 80.951 1.00 48.17 324 LYS C N 1
ATOM 3578 C CA . LYS C 1 137 ? -3.154 2.640 80.319 1.00 49.74 324 LYS C CA 1
ATOM 3579 C C . LYS C 1 137 ? -2.962 3.187 78.910 1.00 52.45 324 LYS C C 1
ATOM 3580 O O . LYS C 1 137 ? -2.250 4.171 78.708 1.00 50.48 324 LYS C O 1
ATOM 3586 N N . GLN C 1 138 ? -3.599 2.534 77.942 1.00 57.57 325 GLN C N 1
ATOM 3587 C CA . GLN C 1 138 ? -3.484 2.909 76.534 1.00 60.36 325 GLN C CA 1
ATOM 3588 C C . GLN C 1 138 ? -3.935 4.345 76.288 1.00 57.21 325 GLN C C 1
ATOM 3589 O O . GLN C 1 138 ? -5.053 4.721 76.641 1.00 56.60 325 GLN C O 1
ATOM 3595 N N . ASN C 1 139 ? -3.051 5.137 75.685 1.00 50.50 326 ASN C N 1
ATOM 3596 C CA . ASN C 1 139 ? -3.362 6.511 75.286 1.00 49.93 326 ASN C CA 1
ATOM 3597 C C . ASN C 1 139 ? -3.639 7.468 76.451 1.00 42.95 326 ASN C C 1
ATOM 3598 O O . ASN C 1 139 ? -4.412 8.419 76.317 1.00 46.60 326 ASN C O 1
ATOM 3603 N N . ASN C 1 140 ? -2.998 7.219 77.588 1.00 33.13 327 ASN C N 1
ATOM 3604 C CA . ASN C 1 140 ? -3.040 8.154 78.707 1.00 30.65 327 ASN C CA 1
ATOM 3605 C C . ASN C 1 140 ? -2.473 9.503 78.254 1.00 27.76 327 ASN C C 1
ATOM 3606 O O . ASN C 1 140 ? -1.289 9.615 77.948 1.00 23.14 327 ASN C O 1
ATOM 3611 N N . GLN C 1 141 ? -3.326 10.517 78.192 1.00 26.96 328 GLN C N 1
ATOM 3612 C CA . GLN C 1 141 ? -2.921 11.828 77.688 1.00 26.37 328 GLN C CA 1
ATOM 3613 C C . GLN C 1 141 ? -1.838 12.473 78.545 1.00 22.12 328 GLN C C 1
ATOM 3614 O O . GLN C 1 141 ? -1.039 13.263 78.046 1.00 23.99 328 GLN C O 1
ATOM 3620 N N . ILE C 1 142 ? -1.806 12.143 79.831 1.00 19.78 329 ILE C N 1
ATOM 3621 C CA . ILE C 1 142 ? -0.803 12.720 80.722 1.00 20.28 329 ILE C CA 1
ATOM 3622 C C . ILE C 1 142 ? 0.606 12.272 80.328 1.00 19.90 329 ILE C C 1
ATOM 3623 O O . ILE C 1 142 ? 1.567 13.029 80.457 1.00 21.90 329 ILE C O 1
ATOM 3628 N N . TRP C 1 143 ? 0.727 11.041 79.847 1.00 23.74 330 TRP C N 1
ATOM 3629 C CA . TRP C 1 143 ? 2.011 10.548 79.372 1.00 24.96 330 TRP C CA 1
ATOM 3630 C C . TRP C 1 143 ? 2.461 11.367 78.159 1.00 26.79 330 TRP C C 1
ATOM 3631 O O . TRP C 1 143 ? 3.629 11.727 78.048 1.00 23.64 330 TRP C O 1
ATOM 3642 N N . ASN C 1 144 ? 1.523 11.671 77.267 1.00 28.96 331 ASN C N 1
ATOM 3643 C CA . ASN C 1 144 ? 1.805 12.534 76.121 1.00 34.38 331 ASN C CA 1
ATOM 3644 C C . ASN C 1 144 ? 2.255 13.922 76.554 1.00 32.67 331 ASN C C 1
ATOM 3645 O O . ASN C 1 144 ? 3.222 14.463 76.019 1.00 28.67 331 ASN C O 1
ATOM 3650 N N . ILE C 1 145 ? 1.549 14.493 77.528 1.00 32.28 332 ILE C N 1
ATOM 3651 C CA . ILE C 1 145 ? 1.876 15.821 78.029 1.00 29.55 332 ILE C CA 1
ATOM 3652 C C . ILE C 1 145 ? 3.254 15.821 78.675 1.00 26.68 332 ILE C C 1
ATOM 3653 O O . ILE C 1 145 ? 4.039 16.751 78.483 1.00 28.84 332 ILE C O 1
ATOM 3658 N N . VAL C 1 146 ? 3.534 14.781 79.455 1.00 26.74 333 VAL C N 1
ATOM 3659 C CA . VAL C 1 146 ? 4.816 14.648 80.139 1.00 28.80 333 VAL C CA 1
ATOM 3660 C C . VAL C 1 146 ? 5.966 14.545 79.139 1.00 31.78 333 VAL C C 1
ATOM 3661 O O . VAL C 1 146 ? 7.027 15.133 79.339 1.00 34.21 333 VAL C O 1
ATOM 3665 N N . GLN C 1 147 ? 5.749 13.793 78.065 1.00 32.67 334 GLN C N 1
ATOM 3666 C CA . GLN C 1 147 ? 6.775 13.592 77.047 1.00 36.17 334 GLN C CA 1
ATOM 3667 C C . GLN C 1 147 ? 7.030 14.848 76.214 1.00 39.47 334 GLN C C 1
ATOM 3668 O O . GLN C 1 147 ? 8.166 15.115 75.826 1.00 38.86 334 GLN C O 1
ATOM 3674 N N . GLU C 1 148 ? 5.978 15.613 75.941 1.00 41.16 335 GLU C N 1
ATOM 3675 C CA . GLU C 1 148 ? 6.074 16.746 75.023 1.00 46.34 335 GLU C CA 1
ATOM 3676 C C . GLU C 1 148 ? 6.286 18.093 75.707 1.00 44.16 335 GLU C C 1
ATOM 3677 O O . GLU C 1 148 ? 7.168 18.857 75.312 1.00 49.45 335 GLU C O 1
ATOM 3683 N N . HIS C 1 149 ? 5.488 18.380 76.732 1.00 40.30 336 HIS C N 1
ATOM 3684 C CA . HIS C 1 149 ? 5.371 19.746 77.245 1.00 37.40 336 HIS C CA 1
ATOM 3685 C C . HIS C 1 149 ? 6.027 20.019 78.595 1.00 38.29 336 HIS C C 1
ATOM 3686 O O . HIS C 1 149 ? 6.406 21.156 78.870 1.00 37.99 336 HIS C O 1
ATOM 3693 N N . LEU C 1 150 ? 6.156 19.001 79.441 1.00 42.86 337 LEU C N 1
ATOM 3694 C CA . LEU C 1 150 ? 6.649 19.221 80.800 1.00 45.93 337 LEU C CA 1
ATOM 3695 C C . LEU C 1 150 ? 8.161 19.422 80.863 1.00 50.22 337 LEU C C 1
ATOM 3696 O O . LEU C 1 150 ? 8.925 18.759 80.161 1.00 49.79 337 LEU C O 1
ATOM 3701 N N . TYR C 1 151 ? 8.573 20.351 81.722 1.00 56.19 338 TYR C N 1
ATOM 3702 C CA . TYR C 1 151 ? 9.979 20.653 81.949 1.00 62.52 338 TYR C CA 1
ATOM 3703 C C . TYR C 1 151 ? 10.517 19.752 83.066 1.00 60.41 338 TYR C C 1
ATOM 3704 O O . TYR C 1 151 ? 10.640 20.179 84.216 1.00 61.60 338 TYR C O 1
ATOM 3713 N N . ILE C 1 152 ? 10.830 18.505 82.721 1.00 57.04 339 ILE C N 1
ATOM 3714 C CA . ILE C 1 152 ? 11.248 17.504 83.705 1.00 58.12 339 ILE C CA 1
ATOM 3715 C C . ILE C 1 152 ? 12.762 17.310 83.737 1.00 56.17 339 ILE C C 1
ATOM 3716 O O . ILE C 1 152 ? 13.417 17.294 82.697 1.00 57.74 339 ILE C O 1
ATOM 3721 N N . ASP C 1 153 ? 13.300 17.140 84.943 1.00 55.78 340 ASP C N 1
ATOM 3722 C CA . ASP C 1 153 ? 14.737 16.997 85.150 1.00 54.63 340 ASP C CA 1
ATOM 3723 C C . ASP C 1 153 ? 15.008 15.845 86.117 1.00 50.79 340 ASP C C 1
ATOM 3724 O O . ASP C 1 153 ? 14.685 15.934 87.301 1.00 47.95 340 ASP C O 1
ATOM 3729 N N . ILE C 1 154 ? 15.602 14.768 85.612 1.00 47.72 341 ILE C N 1
ATOM 3730 C CA . ILE C 1 154 ? 15.849 13.572 86.418 1.00 46.44 341 ILE C CA 1
ATOM 3731 C C . ILE C 1 154 ? 17.189 13.697 87.132 1.00 45.58 341 ILE C C 1
ATOM 3732 O O 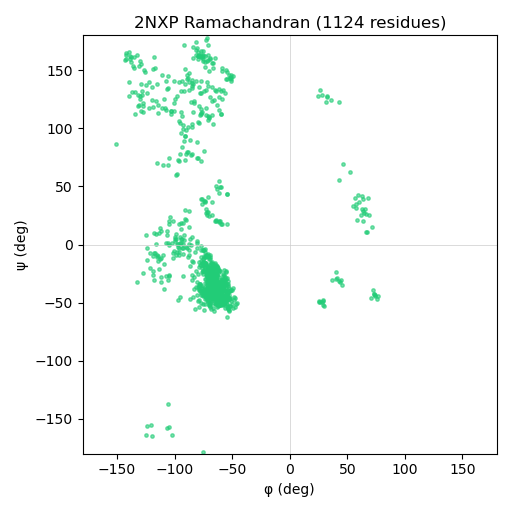. ILE C 1 154 ? 18.118 14.302 86.602 1.00 48.49 341 ILE C O 1
ATOM 3737 N N . PHE C 1 155 ? 17.291 13.119 88.327 1.00 49.16 342 PHE C N 1
ATOM 3738 C CA . PHE C 1 155 ? 18.528 13.183 89.102 1.00 53.05 342 PHE C CA 1
ATOM 3739 C C . PHE C 1 155 ? 18.869 11.873 89.801 1.00 57.65 342 PHE C C 1
ATOM 3740 O O . PHE C 1 155 ? 17.997 11.187 90.334 1.00 53.54 342 PHE C O 1
ATOM 3748 N N . ASP C 1 156 ? 20.157 11.541 89.790 1.00 62.55 343 ASP C N 1
ATOM 3749 C CA . ASP C 1 156 ? 20.654 10.310 90.389 1.00 65.78 343 ASP C CA 1
ATOM 3750 C C . ASP C 1 156 ? 21.502 10.622 91.616 1.00 69.00 343 ASP C C 1
ATOM 3751 O O . ASP C 1 156 ? 21.113 10.316 92.744 1.00 72.55 343 ASP C O 1
ATOM 3756 N N . ASP D 1 10 ? 24.709 4.292 110.717 1.00 91.19 197 ASP D N 1
ATOM 3757 C CA . ASP D 1 10 ? 24.897 3.951 112.158 1.00 92.94 197 ASP D CA 1
ATOM 3758 C C . ASP D 1 10 ? 24.297 5.039 113.046 1.00 91.07 197 ASP D C 1
ATOM 3759 O O . ASP D 1 10 ? 24.320 6.218 112.695 1.00 92.51 197 ASP D O 1
ATOM 3764 N N . VAL D 1 11 ? 23.769 4.635 114.198 1.00 87.48 198 VAL D N 1
ATOM 3765 C CA . VAL D 1 11 ? 23.058 5.550 115.091 1.00 84.74 198 VAL D CA 1
ATOM 3766 C C . VAL D 1 11 ? 23.978 6.625 115.674 1.00 83.14 198 VAL D C 1
ATOM 3767 O O . VAL D 1 11 ? 23.594 7.791 115.765 1.00 82.45 198 VAL D O 1
ATOM 3771 N N . SER D 1 12 ? 25.187 6.230 116.066 1.00 81.85 199 SER D N 1
ATOM 3772 C CA . SER D 1 12 ? 26.154 7.164 116.643 1.00 80.94 199 SER D CA 1
ATOM 3773 C C . SER D 1 12 ? 26.409 8.357 115.724 1.00 77.72 199 SER D C 1
ATOM 3774 O O . SER D 1 12 ? 26.469 9.499 116.180 1.00 76.54 199 SER D O 1
ATOM 3777 N N . ALA D 1 13 ? 26.564 8.082 114.432 1.00 75.30 200 ALA D N 1
ATOM 3778 C CA . ALA D 1 13 ? 26.788 9.129 113.439 1.00 74.93 200 ALA D CA 1
ATOM 3779 C C . ALA D 1 13 ? 25.577 10.053 113.328 1.00 72.54 200 ALA D C 1
ATOM 3780 O O . ALA D 1 13 ? 25.722 11.269 113.189 1.00 74.60 200 ALA D O 1
ATOM 3782 N N . VAL D 1 14 ? 24.384 9.468 113.391 1.00 68.55 201 VAL D N 1
ATOM 3783 C CA . VAL D 1 14 ? 23.143 10.228 113.281 1.00 64.73 201 VAL D CA 1
ATOM 3784 C C . VAL D 1 14 ? 22.922 11.123 114.502 1.00 61.01 201 VAL D C 1
ATOM 3785 O O . VAL D 1 14 ? 22.552 12.290 114.360 1.00 60.59 201 VAL D O 1
ATOM 3789 N N . LEU D 1 15 ? 23.160 10.576 115.694 1.00 53.44 202 LEU D N 1
ATOM 3790 C CA . LEU D 1 15 ? 22.927 11.308 116.944 1.00 51.21 202 LEU D CA 1
ATOM 3791 C C . LEU D 1 15 ? 23.867 12.497 117.122 1.00 53.09 202 LEU D C 1
ATOM 3792 O O . LEU D 1 15 ? 23.552 13.438 117.852 1.00 53.56 202 LEU D O 1
ATOM 3797 N N . SER D 1 16 ? 25.023 12.448 116.465 1.00 53.49 203 SER D N 1
ATOM 3798 C CA . SER D 1 16 ? 26.021 13.506 116.592 1.00 55.34 203 SER D CA 1
ATOM 3799 C C . SER D 1 16 ? 25.541 14.809 115.962 1.00 52.96 203 SER D C 1
ATOM 3800 O O . SER D 1 16 ? 26.104 15.873 116.217 1.00 55.18 203 SER D O 1
ATOM 3803 N N . ALA D 1 17 ? 24.502 14.725 115.139 1.00 50.27 204 ALA D N 1
ATOM 3804 C CA . ALA D 1 17 ? 23.962 15.904 114.475 1.00 44.35 204 ALA D CA 1
ATOM 3805 C C . ALA D 1 17 ? 23.191 16.821 115.426 1.00 42.15 204 ALA D C 1
ATOM 3806 O O . ALA D 1 17 ? 22.839 17.938 115.051 1.00 41.11 204 ALA D O 1
ATOM 3808 N N . TYR D 1 18 ? 22.946 16.362 116.652 1.00 39.50 205 TYR D N 1
ATOM 3809 C CA . TYR D 1 18 ? 22.100 17.096 117.597 1.00 42.01 205 TYR D CA 1
ATOM 3810 C C . TYR D 1 18 ? 22.852 17.650 118.811 1.00 47.68 205 TYR D C 1
ATOM 3811 O O . TYR D 1 18 ? 22.227 18.062 119.792 1.00 48.88 205 TYR D O 1
ATOM 3820 N N . ASN D 1 19 ? 24.180 17.672 118.752 1.00 54.39 206 ASN D N 1
ATOM 3821 C CA . ASN D 1 19 ? 24.978 18.122 119.896 1.00 62.80 206 ASN D CA 1
ATOM 3822 C C . ASN D 1 19 ? 25.333 19.613 119.854 1.00 64.65 206 ASN D C 1
ATOM 3823 O O . ASN D 1 19 ? 25.532 20.236 120.898 1.00 69.27 206 ASN D O 1
ATOM 3828 N N . GLN D 1 20 ? 25.409 20.179 118.652 1.00 64.96 207 GLN D N 1
ATOM 3829 C CA . GLN D 1 20 ? 25.675 21.609 118.490 1.00 63.84 207 GLN D CA 1
ATOM 3830 C C . GLN D 1 20 ? 24.363 22.395 118.432 1.00 61.28 207 GLN D C 1
ATOM 3831 O O . GLN D 1 20 ? 23.958 22.882 117.377 1.00 57.27 207 GLN D O 1
ATOM 3837 N N . GLN D 1 21 ? 23.713 22.514 119.587 1.00 56.12 208 GLN D N 1
ATOM 3838 C CA . GLN D 1 21 ? 22.405 23.157 119.699 1.00 54.24 208 GLN D CA 1
ATOM 3839 C C . GLN D 1 21 ? 22.487 24.684 119.612 1.00 53.80 208 GLN D C 1
ATOM 3840 O O . GLN D 1 21 ? 23.565 25.251 119.429 1.00 56.77 208 GLN D O 1
ATOM 3846 N N . GLY D 1 22 ? 21.331 25.333 119.738 1.00 50.24 209 GLY D N 1
ATOM 3847 C CA . GLY D 1 22 ? 21.247 26.790 119.833 1.00 47.40 209 GLY D CA 1
ATOM 3848 C C . GLY D 1 22 ? 20.503 27.176 121.099 1.00 46.76 209 GLY D C 1
ATOM 3849 O O . GLY D 1 22 ? 20.458 26.399 122.052 1.00 47.69 209 GLY D O 1
ATOM 3850 N N . ASP D 1 23 ? 19.917 28.369 121.119 1.00 43.69 210 ASP D N 1
ATOM 3851 C CA . ASP D 1 23 ? 19.116 28.802 122.263 1.00 44.37 210 ASP D CA 1
ATOM 3852 C C . ASP D 1 23 ? 17.733 28.152 122.183 1.00 46.24 210 ASP D C 1
ATOM 3853 O O . ASP D 1 23 ? 16.894 28.584 121.394 1.00 50.56 210 ASP D O 1
ATOM 3858 N N . PRO D 1 24 ? 17.482 27.125 123.016 1.00 46.84 211 PRO D N 1
ATOM 3859 C CA . PRO D 1 24 ? 16.251 26.337 122.910 1.00 44.78 211 PRO D CA 1
ATOM 3860 C C . PRO D 1 24 ? 14.971 27.160 123.043 1.00 45.44 211 PRO D C 1
ATOM 3861 O O . PRO D 1 24 ? 13.930 26.770 122.512 1.00 43.30 211 PRO D O 1
ATOM 3865 N N . THR D 1 25 ? 15.053 28.283 123.753 1.00 45.69 212 THR D N 1
ATOM 3866 C CA . THR D 1 25 ? 13.903 29.161 123.945 1.00 44.78 212 THR D CA 1
ATOM 3867 C C . THR D 1 25 ? 13.562 29.944 122.675 1.00 41.46 212 THR D C 1
ATOM 3868 O O . THR D 1 25 ? 12.477 30.513 122.565 1.00 37.35 212 THR D O 1
ATOM 3880 N N . TYR D 1 27 ? 13.858 28.455 119.549 1.00 38.62 214 TYR D N 1
ATOM 3881 C CA . TYR D 1 27 ? 13.580 27.486 118.488 1.00 34.62 214 TYR D CA 1
ATOM 3882 C C . TYR D 1 27 ? 12.245 27.743 117.793 1.00 30.55 214 TYR D C 1
ATOM 3883 O O . TYR D 1 27 ? 12.172 27.742 116.563 1.00 26.41 214 TYR D O 1
ATOM 3892 N N . GLU D 1 28 ? 11.198 27.975 118.579 1.00 26.80 215 GLU D N 1
ATOM 3893 C CA . GLU D 1 28 ? 9.885 28.273 118.024 1.00 29.61 215 GLU D CA 1
ATOM 3894 C C . GLU D 1 28 ? 9.895 29.574 117.231 1.00 32.46 215 GLU D C 1
ATOM 3895 O O . GLU D 1 28 ? 9.208 29.690 116.218 1.00 32.30 215 GLU D O 1
ATOM 3901 N N . GLU D 1 29 ? 10.683 30.545 117.685 1.00 35.05 216 GLU D N 1
ATOM 3902 C CA . GLU D 1 29 ? 10.774 31.831 117.002 1.00 35.50 216 GLU D CA 1
ATOM 3903 C C . GLU D 1 29 ? 11.435 31.684 115.634 1.00 30.75 216 GLU D C 1
ATOM 3904 O O . GLU D 1 29 ? 10.958 32.245 114.648 1.00 34.18 216 GLU D O 1
ATOM 3910 N N . TYR D 1 30 ? 12.527 30.925 115.575 1.00 33.77 217 TYR D N 1
ATOM 3911 C CA . TYR D 1 30 ? 13.227 30.683 114.315 1.00 33.48 217 TYR D CA 1
ATOM 3912 C C . TYR D 1 30 ? 12.322 29.993 113.299 1.00 30.64 217 TYR D C 1
ATOM 3913 O O . TYR D 1 30 ? 12.293 30.371 112.127 1.00 31.53 217 TYR D O 1
ATOM 3922 N N . TYR D 1 31 ? 11.592 28.977 113.752 1.00 33.20 218 TYR D N 1
ATOM 3923 C CA . TYR D 1 31 ? 10.737 28.194 112.866 1.00 30.07 218 TYR D CA 1
ATOM 3924 C C . TYR D 1 31 ? 9.531 29.014 112.411 1.00 26.63 218 TYR D C 1
ATOM 3925 O O . TYR D 1 31 ? 9.175 29.002 111.233 1.00 22.18 218 TYR D O 1
ATOM 3934 N N . SER D 1 32 ? 8.913 29.725 113.350 1.00 25.11 219 SER D N 1
ATOM 3935 C CA . SER D 1 32 ? 7.811 30.635 113.035 1.00 28.80 219 SER D CA 1
ATOM 3936 C C . SER D 1 32 ? 8.228 31.657 111.990 1.00 21.46 219 SER D C 1
ATOM 3937 O O . SER D 1 32 ? 7.458 31.981 111.089 1.00 26.69 219 SER D O 1
ATOM 3940 N N . GLY D 1 33 ? 9.453 32.153 112.113 1.00 26.11 220 GLY D N 1
ATOM 3941 C CA . GLY D 1 33 ? 9.976 33.148 111.187 1.00 25.05 220 GLY D CA 1
ATOM 3942 C C . GLY D 1 33 ? 10.208 32.606 109.790 1.00 26.27 220 GLY D C 1
ATOM 3943 O O . GLY D 1 33 ? 9.898 33.271 108.802 1.00 29.57 220 GLY D O 1
ATOM 3944 N N . LEU D 1 34 ? 10.766 31.402 109.705 1.00 23.87 221 LEU D N 1
ATOM 3945 C CA . LEU D 1 34 ? 10.972 30.742 108.421 1.00 23.13 221 LEU D CA 1
ATOM 3946 C C . LEU D 1 34 ? 9.626 30.490 107.760 1.00 24.20 221 LEU D C 1
ATOM 3947 O O . LEU D 1 34 ? 9.440 30.744 106.570 1.00 23.38 221 LEU D O 1
ATOM 3952 N N . LYS D 1 35 ? 8.688 29.990 108.551 1.00 21.42 222 LYS D N 1
ATOM 3953 C CA . LYS D 1 35 ? 7.330 29.758 108.092 1.00 27.21 222 LYS D CA 1
ATOM 3954 C C . LYS D 1 35 ? 6.747 31.018 107.444 1.00 24.05 222 LYS D C 1
ATOM 3955 O O . LYS D 1 35 ? 6.175 30.955 106.355 1.00 24.99 222 LYS D O 1
ATOM 3961 N N . HIS D 1 36 ? 6.905 32.161 108.108 1.00 30.04 223 HIS D N 1
ATOM 3962 C CA . HIS D 1 36 ? 6.389 33.427 107.585 1.00 29.24 223 HIS D CA 1
ATOM 3963 C C . HIS D 1 36 ? 7.095 33.825 106.292 1.00 25.41 223 HIS D C 1
ATOM 3964 O O . HIS D 1 36 ? 6.459 34.270 105.338 1.00 22.41 223 HIS D O 1
ATOM 3971 N N . PHE D 1 37 ? 8.416 33.674 106.272 1.00 26.41 224 PHE D N 1
ATOM 3972 C CA . PHE D 1 37 ? 9.208 34.019 105.097 1.00 26.46 224 PHE D CA 1
ATOM 3973 C C . PHE D 1 37 ? 8.801 33.183 103.878 1.00 26.49 224 PHE D C 1
ATOM 3974 O O . PHE D 1 37 ? 8.676 33.704 102.772 1.00 26.15 224 PHE D O 1
ATOM 3982 N N . ILE D 1 38 ? 8.580 31.890 104.081 1.00 26.30 225 ILE D N 1
ATOM 3983 C CA . ILE D 1 38 ? 8.209 31.011 102.977 1.00 22.25 225 ILE D CA 1
ATOM 3984 C C . ILE D 1 38 ? 6.772 31.276 102.507 1.00 25.16 225 ILE D C 1
ATOM 3985 O O . ILE D 1 38 ? 6.508 31.340 101.308 1.00 22.76 225 ILE D O 1
ATOM 3990 N N . GLU D 1 39 ? 5.849 31.448 103.447 1.00 26.80 226 GLU D N 1
ATOM 3991 C CA . GLU D 1 39 ? 4.444 31.649 103.091 1.00 32.20 226 GLU D CA 1
ATOM 3992 C C . GLU D 1 39 ? 4.191 32.945 102.314 1.00 32.73 226 GLU D C 1
ATOM 3993 O O . GLU D 1 39 ? 3.269 33.011 101.501 1.00 33.45 226 GLU D O 1
ATOM 3999 N N . CYS D 1 40 ? 5.011 33.963 102.548 1.00 30.30 227 CYS D N 1
ATOM 4000 C CA . CYS D 1 40 ? 4.847 35.242 101.860 1.00 33.13 227 CYS D CA 1
ATOM 4001 C C . CYS D 1 40 ? 5.717 35.364 100.608 1.00 32.25 227 CYS D C 1
ATOM 4002 O O . CYS D 1 40 ? 5.737 36.413 99.962 1.00 34.14 227 CYS D O 1
ATOM 4005 N N . SER D 1 41 ? 6.419 34.287 100.264 1.00 25.34 228 SER D N 1
ATOM 4006 C CA . SER D 1 41 ? 7.246 34.246 99.058 1.00 25.81 228 SER D CA 1
ATOM 4007 C C . SER D 1 41 ? 6.410 33.997 97.809 1.00 23.31 228 SER D C 1
ATOM 4008 O O . SER D 1 41 ? 5.270 33.537 97.894 1.00 25.22 228 SER D O 1
ATOM 4011 N N . LEU D 1 42 ? 6.994 34.299 96.649 1.00 23.59 229 LEU D N 1
ATOM 4012 C CA . LEU D 1 42 ? 6.395 33.957 95.359 1.00 26.53 229 LEU D CA 1
ATOM 4013 C C . LEU D 1 42 ? 6.185 32.454 95.267 1.00 24.62 229 LEU D C 1
ATOM 4014 O O . LEU D 1 42 ? 6.922 31.686 95.879 1.00 22.50 229 LEU D O 1
ATOM 4019 N N . ASP D 1 43 ? 5.188 32.044 94.488 1.00 24.89 230 ASP D N 1
ATOM 4020 C CA . ASP D 1 43 ? 4.811 30.634 94.387 1.00 27.76 230 ASP D CA 1
ATOM 4021 C C . ASP D 1 43 ? 6.002 29.732 94.083 1.00 29.16 230 ASP D C 1
ATOM 4022 O O . ASP D 1 43 ? 6.184 28.699 94.724 1.00 29.45 230 ASP D O 1
ATOM 4027 N N . CYS D 1 44 ? 6.795 30.119 93.088 1.00 32.55 231 CYS D N 1
ATOM 4028 C CA . CYS D 1 44 ? 7.904 29.290 92.629 1.00 35.04 231 CYS D CA 1
ATOM 4029 C C . CYS D 1 44 ? 8.926 29.072 93.740 1.00 34.37 231 CYS D C 1
ATOM 4030 O O . CYS D 1 44 ? 9.472 27.980 93.878 1.00 34.28 231 CYS D O 1
ATOM 4033 N N . HIS D 1 45 ? 9.168 30.109 94.538 1.00 32.86 232 HIS D N 1
ATOM 4034 C CA . HIS D 1 45 ? 10.105 30.013 95.652 1.00 31.24 232 HIS D CA 1
ATOM 4035 C C . HIS D 1 45 ? 9.503 29.238 96.820 1.00 29.92 232 HIS D C 1
ATOM 4036 O O . HIS D 1 45 ? 10.187 28.449 97.471 1.00 30.85 232 HIS D O 1
ATOM 4043 N N . ARG D 1 46 ? 8.221 29.475 97.082 1.00 28.64 233 ARG D N 1
ATOM 4044 C CA . ARG D 1 46 ? 7.523 28.807 98.172 1.00 24.34 233 ARG D CA 1
ATOM 4045 C C . ARG D 1 46 ? 7.416 27.300 97.935 1.00 19.69 233 ARG D C 1
ATOM 4046 O O . ARG D 1 46 ? 7.575 26.506 98.865 1.00 24.98 233 ARG D O 1
ATOM 4054 N N . ALA D 1 47 ? 7.154 26.907 96.693 1.00 20.61 234 ALA D N 1
ATOM 4055 C CA . ALA D 1 47 ? 7.048 25.497 96.349 1.00 25.15 234 ALA D CA 1
ATOM 4056 C C . ALA D 1 47 ? 8.353 24.769 96.668 1.00 28.13 234 ALA D C 1
ATOM 4057 O O . ALA D 1 47 ? 8.340 23.685 97.255 1.00 31.56 234 ALA D O 1
ATOM 4059 N N . GLU D 1 48 ? 9.473 25.382 96.295 1.00 31.55 235 GLU D N 1
ATOM 4060 C CA . GLU D 1 48 ? 10.797 24.808 96.547 1.00 29.86 235 GLU D CA 1
ATOM 4061 C C . GLU D 1 48 ? 11.191 24.818 98.025 1.00 29.72 235 GLU D C 1
ATOM 4062 O O . GLU D 1 48 ? 11.662 23.813 98.553 1.00 29.58 235 GLU D O 1
ATOM 4068 N N . LEU D 1 49 ? 11.012 25.952 98.690 1.00 29.37 236 LEU D N 1
ATOM 4069 C CA . LEU D 1 49 ? 11.483 26.089 100.068 1.00 26.16 236 LEU D CA 1
ATOM 4070 C C . LEU D 1 49 ? 10.621 25.324 101.070 1.00 25.39 236 LEU D C 1
ATOM 4071 O O . LEU D 1 49 ? 11.082 25.012 102.164 1.00 23.11 236 LEU D O 1
ATOM 4076 N N . SER D 1 50 ? 9.381 25.017 100.692 1.00 24.95 237 SER D N 1
ATOM 4077 C CA . SER D 1 50 ? 8.488 24.218 101.531 1.00 27.47 237 SER D CA 1
ATOM 4078 C C . SER D 1 50 ? 9.041 22.819 101.802 1.00 27.03 237 SER D C 1
ATOM 4079 O O . SER D 1 50 ? 8.667 22.184 102.784 1.00 26.77 237 SER D O 1
ATOM 4082 N N . GLN D 1 51 ? 9.933 22.349 100.934 1.00 30.06 238 GLN D N 1
ATOM 4083 C CA . GLN D 1 51 ? 10.618 21.071 101.139 1.00 30.82 238 GLN D CA 1
ATOM 4084 C C . GLN D 1 51 ? 11.373 21.048 102.463 1.00 28.52 238 GLN D C 1
ATOM 4085 O O . GLN D 1 51 ? 11.670 19.980 102.996 1.00 32.80 238 GLN D O 1
ATOM 4091 N N . LEU D 1 52 ? 11.689 22.231 102.982 1.00 30.68 239 LEU D N 1
ATOM 4092 C CA . LEU D 1 52 ? 12.476 22.370 104.206 1.00 28.12 239 LEU D CA 1
ATOM 4093 C C . LEU D 1 52 ? 11.705 22.094 105.489 1.00 29.10 239 LEU D C 1
ATOM 4094 O O . LEU D 1 52 ? 12.312 21.774 106.511 1.00 24.95 239 LEU D O 1
ATOM 4099 N N . PHE D 1 53 ? 10.381 22.238 105.446 1.00 24.20 240 PHE D N 1
ATOM 4100 C CA . PHE D 1 53 ? 9.582 22.254 106.671 1.00 19.14 240 PHE D CA 1
ATOM 4101 C C . PHE D 1 53 ? 9.751 20.999 107.527 1.00 20.69 240 PHE D C 1
ATOM 4102 O O . PHE D 1 53 ? 10.001 21.094 108.729 1.00 21.97 240 PHE D O 1
ATOM 4110 N N . TYR D 1 54 ? 9.616 19.830 106.913 1.00 22.86 241 TYR D N 1
ATOM 4111 C CA . TYR D 1 54 ? 9.610 18.579 107.668 1.00 18.72 241 TYR D CA 1
ATOM 4112 C C . TYR D 1 54 ? 11.001 18.190 108.186 1.00 15.78 241 TYR D C 1
ATOM 4113 O O . TYR D 1 54 ? 11.157 17.907 109.368 1.00 22.34 241 TYR D O 1
ATOM 4122 N N . PRO D 1 55 ? 12.017 18.171 107.308 1.00 18.19 242 PRO D N 1
ATOM 4123 C CA . PRO D 1 55 ? 13.381 17.906 107.777 1.00 19.28 242 PRO D CA 1
ATOM 4124 C C . PRO D 1 55 ? 13.835 18.842 108.904 1.00 21.65 242 PRO D C 1
ATOM 4125 O O . PRO D 1 55 ? 14.391 18.384 109.900 1.00 26.70 242 PRO D O 1
ATOM 4129 N N . LEU D 1 56 ? 13.602 20.141 108.744 1.00 26.69 243 LEU D N 1
ATOM 4130 C CA . LEU D 1 56 ? 13.921 21.110 109.791 1.00 27.47 243 LEU D CA 1
ATOM 4131 C C . LEU D 1 56 ? 13.141 20.827 111.068 1.00 28.01 243 LEU D C 1
ATOM 4132 O O . LEU D 1 56 ? 13.711 20.844 112.158 1.00 29.94 243 LEU D O 1
ATOM 4137 N N . PHE D 1 57 ? 11.842 20.569 110.939 1.00 26.45 244 PHE D N 1
ATOM 4138 C CA . PHE D 1 57 ? 11.029 20.271 112.111 1.00 23.88 244 PHE D CA 1
ATOM 4139 C C . PHE D 1 57 ? 11.591 19.068 112.858 1.00 24.90 244 PHE D C 1
ATOM 4140 O O . PHE D 1 57 ? 11.761 19.112 114.074 1.00 23.24 244 PHE D O 1
ATOM 4148 N N . VAL D 1 58 ? 11.865 17.999 112.114 1.00 24.16 245 VAL D N 1
ATOM 4149 C CA . VAL D 1 58 ? 12.383 16.761 112.682 1.00 26.96 245 VAL D CA 1
ATOM 4150 C C . VAL D 1 58 ? 13.700 16.999 113.413 1.00 22.52 245 VAL D C 1
ATOM 4151 O O . VAL D 1 58 ? 13.866 16.589 114.563 1.00 25.73 245 VAL D O 1
ATOM 4155 N N . HIS D 1 59 ? 14.634 17.666 112.747 1.00 26.88 246 HIS D N 1
ATOM 4156 C CA . HIS D 1 59 ? 15.946 17.906 113.333 1.00 28.31 246 HIS D CA 1
ATOM 4157 C C . HIS D 1 59 ? 15.855 18.733 114.613 1.00 31.71 246 HIS D C 1
ATOM 4158 O O . HIS D 1 59 ? 16.443 18.375 115.632 1.00 35.07 246 HIS D O 1
ATOM 4173 N N . TYR D 1 61 ? 13.388 19.294 116.654 1.00 29.11 248 TYR D N 1
ATOM 4174 C CA . TYR D 1 61 ? 12.714 18.606 117.743 1.00 31.21 248 TYR D CA 1
ATOM 4175 C C . TYR D 1 61 ? 13.677 17.673 118.459 1.00 31.22 248 TYR D C 1
ATOM 4176 O O . TYR D 1 61 ? 13.752 17.657 119.687 1.00 32.15 248 TYR D O 1
ATOM 4185 N N . LEU D 1 62 ? 14.404 16.885 117.679 1.00 30.53 249 LEU D N 1
ATOM 4186 C CA . LEU D 1 62 ? 15.317 15.902 118.232 1.00 33.67 249 LEU D CA 1
ATOM 4187 C C . LEU D 1 62 ? 16.447 16.596 118.979 1.00 36.08 249 LEU D C 1
ATOM 4188 O O . LEU D 1 62 ? 16.929 16.087 119.989 1.00 33.52 249 LEU D O 1
ATOM 4193 N N . GLU D 1 63 ? 16.838 17.770 118.486 1.00 35.63 250 GLU D N 1
ATOM 4194 C CA . GLU D 1 63 ? 17.897 18.567 119.099 1.00 37.30 250 GLU D CA 1
ATOM 4195 C C . GLU D 1 63 ? 17.481 19.018 120.501 1.00 39.39 250 GLU D C 1
ATOM 4196 O O . GLU D 1 63 ? 18.285 18.989 121.435 1.00 40.95 250 GLU D O 1
ATOM 4202 N N . LEU D 1 64 ? 16.221 19.421 120.647 1.00 37.49 251 LEU D N 1
ATOM 4203 C CA . LEU D 1 64 ? 15.687 19.814 121.949 1.00 35.30 251 LEU D CA 1
ATOM 4204 C C . LEU D 1 64 ? 15.589 18.622 122.901 1.00 39.10 251 LEU D C 1
ATOM 4205 O O . LEU D 1 64 ? 15.952 18.725 124.072 1.00 39.37 251 LEU D O 1
ATOM 4210 N N . VAL D 1 65 ? 15.087 17.498 122.396 1.00 34.79 252 VAL D N 1
ATOM 4211 C CA . VAL D 1 65 ? 14.985 16.274 123.188 1.00 37.76 252 VAL D CA 1
ATOM 4212 C C . VAL D 1 65 ? 16.359 15.817 123.664 1.00 37.00 252 VAL D C 1
ATOM 4213 O O . VAL D 1 65 ? 16.569 15.583 124.855 1.00 34.69 252 VAL D O 1
ATOM 4217 N N . TYR D 1 66 ? 17.285 15.703 122.717 1.00 36.45 253 TYR D N 1
ATOM 4218 C CA . TYR D 1 66 ? 18.627 15.189 122.972 1.00 40.84 253 TYR D CA 1
ATOM 4219 C C . TYR D 1 66 ? 19.366 16.007 124.033 1.00 43.28 253 TYR D C 1
ATOM 4220 O O . TYR D 1 66 ? 20.103 15.454 124.852 1.00 47.19 253 TYR D O 1
ATOM 4229 N N . ASN D 1 67 ? 19.164 17.321 124.021 1.00 41.49 254 ASN D N 1
ATOM 4230 C CA . ASN D 1 67 ? 19.781 18.196 125.012 1.00 39.34 254 ASN D CA 1
ATOM 4231 C C . ASN D 1 67 ? 18.893 18.382 126.242 1.00 39.42 254 ASN D C 1
ATOM 4232 O O . ASN D 1 67 ? 19.039 19.346 126.992 1.00 41.48 254 ASN D O 1
ATOM 4237 N N . GLN D 1 68 ? 17.967 17.447 126.433 1.00 43.96 255 GLN D N 1
ATOM 4238 C CA . GLN D 1 68 ? 17.191 17.339 127.666 1.00 47.29 255 GLN D CA 1
ATOM 4239 C C . GLN D 1 68 ? 16.306 18.559 127.932 1.00 46.37 255 GLN D C 1
ATOM 4240 O O . GLN D 1 68 ? 16.009 18.878 129.083 1.00 39.80 255 GLN D O 1
ATOM 4246 N N . HIS D 1 69 ? 15.879 19.222 126.860 1.00 48.37 256 HIS D N 1
ATOM 4247 C CA . HIS D 1 69 ? 14.940 20.336 126.954 1.00 47.65 256 HIS D CA 1
ATOM 4248 C C . HIS D 1 69 ? 13.534 19.827 126.666 1.00 50.73 256 HIS D C 1
ATOM 4249 O O . HIS D 1 69 ? 12.884 20.272 125.720 1.00 52.79 256 HIS D O 1
ATOM 4256 N N . GLU D 1 70 ? 13.063 18.892 127.484 1.00 52.16 257 GLU D N 1
ATOM 4257 C CA . GLU D 1 70 ? 11.818 18.183 127.188 1.00 55.46 257 GLU D CA 1
ATOM 4258 C C . GLU D 1 70 ? 10.562 19.048 127.336 1.00 54.54 257 GLU D C 1
ATOM 4259 O O . GLU D 1 70 ? 9.513 18.717 126.784 1.00 50.35 257 GLU D O 1
ATOM 4265 N N . ASN D 1 71 ? 10.670 20.154 128.067 1.00 55.13 258 ASN D N 1
ATOM 4266 C CA . ASN D 1 71 ? 9.571 21.113 128.155 1.00 58.39 258 ASN D CA 1
ATOM 4267 C C . ASN D 1 71 ? 9.428 21.894 126.852 1.00 52.79 258 ASN D C 1
ATOM 4268 O O . ASN D 1 71 ? 8.319 22.176 126.402 1.00 51.64 258 ASN D O 1
ATOM 4273 N N . GLU D 1 72 ? 10.565 22.233 126.253 1.00 48.10 259 GLU D N 1
ATOM 4274 C CA . GLU D 1 72 ? 10.591 22.978 125.002 1.00 49.21 259 GLU D CA 1
ATOM 4275 C C . GLU D 1 72 ? 10.301 22.067 123.806 1.00 48.56 259 GLU D C 1
ATOM 4276 O O . GLU D 1 72 ? 9.690 22.490 122.823 1.00 43.21 259 GLU D O 1
ATOM 4282 N N . ALA D 1 73 ? 10.747 20.817 123.895 1.00 45.15 260 ALA D N 1
ATOM 4283 C CA . ALA D 1 73 ? 10.539 19.852 122.821 1.00 42.70 260 ALA D CA 1
ATOM 4284 C C . ALA D 1 73 ? 9.054 19.565 122.635 1.00 40.82 260 ALA D C 1
ATOM 4285 O O . ALA D 1 73 ? 8.560 19.541 121.508 1.00 34.35 260 ALA D O 1
ATOM 4287 N N . LYS D 1 74 ? 8.345 19.355 123.741 1.00 41.18 261 LYS D N 1
ATOM 4288 C CA . LYS D 1 74 ? 6.908 19.095 123.684 1.00 42.45 261 LYS D CA 1
ATOM 4289 C C . LYS D 1 74 ? 6.160 20.296 123.111 1.00 39.89 261 LYS D C 1
ATOM 4290 O O . LYS D 1 74 ? 5.269 20.140 122.280 1.00 36.15 261 LYS D O 1
ATOM 4296 N N . SER D 1 75 ? 6.527 21.490 123.567 1.00 37.56 262 SER D N 1
ATOM 4297 C CA . SER D 1 75 ? 5.910 22.725 123.094 1.00 37.91 262 SER D CA 1
ATOM 4298 C C . SER D 1 75 ? 6.196 22.970 121.613 1.00 35.00 262 SER D C 1
ATOM 4299 O O . SER D 1 75 ? 5.328 23.430 120.877 1.00 35.76 262 SER D O 1
ATOM 4302 N N . PHE D 1 76 ? 7.422 22.670 121.193 1.00 30.07 263 PHE D N 1
ATOM 4303 C CA . PHE D 1 76 ? 7.831 22.823 119.802 1.00 31.53 263 PHE D CA 1
ATOM 4304 C C . PHE D 1 76 ? 7.050 21.848 118.931 1.00 31.54 263 PHE D C 1
ATOM 4305 O O . PHE D 1 76 ? 6.529 22.221 117.879 1.00 33.78 263 PHE D O 1
ATOM 4313 N N . PHE D 1 77 ? 6.966 20.599 119.383 1.00 33.76 264 PHE D N 1
ATOM 4314 C CA . PHE D 1 77 ? 6.233 19.571 118.659 1.00 30.15 264 PHE D CA 1
ATOM 4315 C C . PHE D 1 77 ? 4.753 19.916 118.590 1.00 32.22 264 PHE D C 1
ATOM 4316 O O . PHE D 1 77 ? 4.131 19.793 117.538 1.00 33.13 264 PHE D O 1
ATOM 4324 N N . GLU D 1 78 ? 4.191 20.344 119.716 1.00 35.92 265 GLU D N 1
ATOM 4325 C CA . GLU D 1 78 ? 2.772 20.695 119.778 1.00 40.64 265 GLU D CA 1
ATOM 4326 C C . GLU D 1 78 ? 2.416 21.830 118.820 1.00 32.39 265 GLU D C 1
ATOM 4327 O O . GLU D 1 78 ? 1.326 21.853 118.247 1.00 33.12 265 GLU D O 1
ATOM 4333 N N . LYS D 1 79 ? 3.334 22.774 118.653 1.00 29.85 266 LYS D N 1
ATOM 4334 C CA . LYS D 1 79 ? 3.046 23.966 117.872 1.00 30.25 266 LYS D CA 1
ATOM 4335 C C . LYS D 1 79 ? 3.124 23.739 116.361 1.00 30.46 266 LYS D C 1
ATOM 4336 O O . LYS D 1 79 ? 2.317 24.292 115.616 1.00 27.26 266 LYS D O 1
ATOM 4342 N N . PHE D 1 80 ? 4.081 22.932 115.910 1.00 29.25 267 PHE D N 1
ATOM 4343 C CA . PHE D 1 80 ? 4.389 22.862 114.479 1.00 26.32 267 PHE D CA 1
ATOM 4344 C C . PHE D 1 80 ? 4.095 21.531 113.785 1.00 27.44 267 PHE D C 1
ATOM 4345 O O . PHE D 1 80 ? 4.159 21.463 112.557 1.00 24.78 267 PHE D O 1
ATOM 4353 N N . HIS D 1 81 ? 3.783 20.481 114.540 1.00 26.54 268 HIS D N 1
ATOM 4354 C CA . HIS D 1 81 ? 3.575 19.161 113.932 1.00 26.15 268 HIS D CA 1
ATOM 4355 C C . HIS D 1 81 ? 2.303 19.114 113.079 1.00 27.98 268 HIS D C 1
ATOM 4356 O O . HIS D 1 81 ? 2.256 18.420 112.066 1.00 26.27 268 HIS D O 1
ATOM 4363 N N . GLY D 1 82 ? 1.281 19.858 113.490 1.00 29.91 269 GLY D N 1
ATOM 4364 C CA . GLY D 1 82 ? -0.006 19.853 112.799 1.00 27.29 269 GLY D CA 1
ATOM 4365 C C . GLY D 1 82 ? 0.064 20.283 111.344 1.00 29.20 269 GLY D C 1
ATOM 4366 O O . GLY D 1 82 ? -0.600 19.697 110.489 1.00 32.25 269 GLY D O 1
ATOM 4367 N N . ASP D 1 83 ? 0.872 21.298 111.053 1.00 30.62 270 ASP D N 1
ATOM 4368 C CA . ASP D 1 83 ? 0.964 21.833 109.694 1.00 34.68 270 ASP D CA 1
ATOM 4369 C C . ASP D 1 83 ? 1.976 21.115 108.784 1.00 32.10 270 ASP D C 1
ATOM 4370 O O . ASP D 1 83 ? 2.183 21.536 107.649 1.00 29.54 270 ASP D O 1
ATOM 4375 N N . GLN D 1 84 ? 2.600 20.043 109.263 1.00 28.53 271 GLN D N 1
ATOM 4376 C CA . GLN D 1 84 ? 3.415 19.206 108.379 1.00 29.10 271 GLN D CA 1
ATOM 4377 C C . GLN D 1 84 ? 2.476 18.433 107.450 1.00 25.36 271 GLN D C 1
ATOM 4378 O O . GLN D 1 84 ? 1.300 18.258 107.768 1.00 24.13 271 GLN D O 1
ATOM 4384 N N . GLU D 1 85 ? 2.994 17.976 106.311 1.00 25.42 272 GLU D N 1
ATOM 4385 C CA . GLU D 1 85 ? 2.188 17.222 105.339 1.00 22.48 272 GLU D CA 1
ATOM 4386 C C . GLU D 1 85 ? 1.402 16.098 106.009 1.00 24.15 272 GLU D C 1
ATOM 4387 O O . GLU D 1 85 ? 1.881 15.466 106.954 1.00 23.20 272 GLU D O 1
ATOM 4393 N N . CYS D 1 86 ? 0.199 15.844 105.504 1.00 25.90 273 CYS D N 1
ATOM 4394 C CA . CYS D 1 86 ? -0.681 14.836 106.086 1.00 27.81 273 CYS D CA 1
ATOM 4395 C C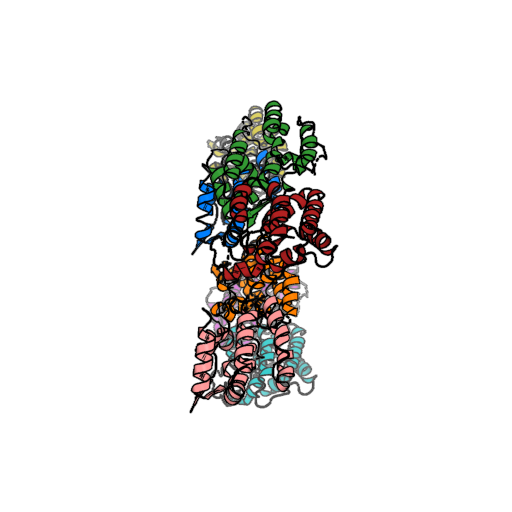 . CYS D 1 86 ? -0.029 13.455 106.082 1.00 24.37 273 CYS D C 1
ATOM 4396 O O . CYS D 1 86 ? -0.221 12.665 107.008 1.00 25.82 273 CYS D O 1
ATOM 4399 N N . TYR D 1 87 ? 0.757 13.173 105.048 1.00 21.62 274 TYR D N 1
ATOM 4400 C CA . TYR D 1 87 ? 1.424 11.881 104.933 1.00 21.69 274 TYR D CA 1
ATOM 4401 C C . TYR D 1 87 ? 2.635 11.712 105.869 1.00 20.84 274 TYR D C 1
ATOM 4402 O O . TYR D 1 87 ? 3.214 10.627 105.933 1.00 22.09 274 TYR D O 1
ATOM 4411 N N . TYR D 1 88 ? 3.003 12.762 106.603 1.00 21.40 275 TYR D N 1
ATOM 4412 C CA . TYR D 1 88 ? 4.037 12.643 107.634 1.00 22.96 275 TYR D CA 1
ATOM 4413 C C . TYR D 1 88 ? 3.441 12.477 109.039 1.00 23.89 275 TYR D C 1
ATOM 4414 O O . TYR D 1 88 ? 4.172 12.250 109.999 1.00 21.00 275 TYR D O 1
ATOM 4423 N N . GLN D 1 89 ? 2.125 12.585 109.170 1.00 25.09 276 GLN D N 1
ATOM 4424 C CA . GLN D 1 89 ? 1.522 12.597 110.500 1.00 24.41 276 GLN D CA 1
ATOM 4425 C C . GLN D 1 89 ? 1.708 11.263 111.218 1.00 25.06 276 GLN D C 1
ATOM 4426 O O . GLN D 1 89 ? 1.851 11.234 112.441 1.00 22.25 276 GLN D O 1
ATOM 4432 N N . ASP D 1 90 ? 1.721 10.165 110.465 1.00 22.17 277 ASP D N 1
ATOM 4433 C CA . ASP D 1 90 ? 2.008 8.854 111.051 1.00 24.83 277 ASP D CA 1
ATOM 4434 C C . ASP D 1 90 ? 3.453 8.782 111.550 1.00 25.64 277 ASP D C 1
ATOM 4435 O O . ASP D 1 90 ? 3.727 8.217 112.616 1.00 24.71 277 ASP D O 1
ATOM 4440 N N . ASP D 1 91 ? 4.372 9.362 110.783 1.00 19.96 278 ASP D N 1
ATOM 4441 C CA . ASP D 1 91 ? 5.788 9.363 111.152 1.00 21.67 278 ASP D CA 1
ATOM 4442 C C . ASP D 1 91 ? 6.009 10.198 112.409 1.00 25.90 278 ASP D C 1
ATOM 4443 O O . ASP D 1 91 ? 6.813 9.841 113.271 1.00 25.92 278 ASP D O 1
ATOM 4448 N N . LEU D 1 92 ? 5.289 11.312 112.506 1.00 28.09 279 LEU D N 1
ATOM 4449 C CA . LEU D 1 92 ? 5.398 12.200 113.658 1.00 27.95 279 LEU D CA 1
ATOM 4450 C C . LEU D 1 92 ? 4.894 11.555 114.952 1.00 25.09 279 LEU D C 1
ATOM 4451 O O . LEU D 1 92 ? 5.408 11.845 116.028 1.00 28.16 279 LEU D O 1
ATOM 4456 N N . ARG D 1 93 ? 3.897 10.682 114.854 1.00 24.04 280 ARG D N 1
ATOM 4457 C CA . ARG D 1 93 ? 3.383 10.000 116.042 1.00 29.83 280 ARG D CA 1
ATOM 4458 C C . ARG D 1 93 ? 4.410 9.008 116.603 1.00 28.07 280 ARG D C 1
ATOM 4459 O O . ARG D 1 93 ? 4.425 8.740 117.800 1.00 35.29 280 ARG D O 1
ATOM 4467 N N . VAL D 1 94 ? 5.269 8.477 115.737 1.00 25.03 281 VAL D N 1
ATOM 4468 C CA . VAL D 1 94 ? 6.408 7.682 116.180 1.00 28.78 281 VAL D CA 1
ATOM 4469 C C . VAL D 1 94 ? 7.482 8.585 116.789 1.00 30.51 281 VAL D C 1
ATOM 4470 O O . VAL D 1 94 ? 8.019 8.287 117.857 1.00 32.03 281 VAL D O 1
ATOM 4474 N N . LEU D 1 95 ? 7.793 9.682 116.102 1.00 28.40 282 LEU D N 1
ATOM 4475 C CA . LEU D 1 95 ? 8.792 10.638 116.581 1.00 27.94 282 LEU D CA 1
ATOM 4476 C C . LEU D 1 95 ? 8.458 11.162 117.980 1.00 27.42 282 LEU D C 1
ATOM 4477 O O . LEU D 1 95 ? 9.357 11.415 118.784 1.00 28.46 282 LEU D O 1
ATOM 4482 N N . SER D 1 96 ? 7.168 11.320 118.265 1.00 27.33 283 SER D N 1
ATOM 4483 C CA . SER D 1 96 ? 6.724 11.871 119.543 1.00 32.25 283 SER D CA 1
ATOM 4484 C C . SER D 1 96 ? 6.905 10.900 120.713 1.00 35.29 283 SER D C 1
ATOM 4485 O O . SER D 1 96 ? 6.729 11.285 121.872 1.00 35.79 283 SER D O 1
ATOM 4488 N N . SER D 1 97 ? 7.244 9.647 120.416 1.00 34.49 284 SER D N 1
ATOM 4489 C CA . SER D 1 97 ? 7.547 8.676 121.463 1.00 34.83 284 SER D CA 1
ATOM 4490 C C . SER D 1 97 ? 8.943 8.942 122.037 1.00 38.66 284 SER D C 1
ATOM 4491 O O . SER D 1 97 ? 9.262 8.501 123.142 1.00 40.57 284 SER D O 1
ATOM 4494 N N . LEU D 1 98 ? 9.771 9.657 121.276 1.00 35.67 285 LEU D N 1
ATOM 4495 C CA . LEU D 1 98 ? 11.082 10.091 121.752 1.00 37.93 285 LEU D CA 1
ATOM 4496 C C . LEU D 1 98 ? 10.936 11.392 122.543 1.00 38.04 285 LEU D C 1
ATOM 4497 O O . LEU D 1 98 ? 10.808 12.478 121.968 1.00 33.16 285 LEU D O 1
ATOM 4502 N N . THR D 1 99 ? 10.949 11.267 123.866 1.00 36.36 286 THR D N 1
ATOM 4503 C CA . THR D 1 99 ? 10.719 12.393 124.766 1.00 39.54 286 THR D CA 1
ATOM 4504 C C . THR D 1 99 ? 11.968 12.744 125.583 1.00 41.03 286 THR D C 1
ATOM 4505 O O . THR D 1 99 ? 12.100 13.870 126.068 1.00 42.67 286 THR D O 1
ATOM 4509 N N . LYS D 1 100 ? 12.887 11.789 125.720 1.00 44.58 287 LYS D N 1
ATOM 4510 C CA . LYS D 1 100 ? 14.111 11.995 126.494 1.00 41.68 287 LYS D CA 1
ATOM 4511 C C . LYS D 1 100 ? 15.349 11.592 125.703 1.00 41.42 287 LYS D C 1
ATOM 4512 O O . LYS D 1 100 ? 15.275 10.767 124.794 1.00 33.01 287 LYS D O 1
ATOM 4518 N N . LYS D 1 101 ? 16.490 12.176 126.059 1.00 40.98 288 LYS D N 1
ATOM 4519 C CA . LYS D 1 101 ? 17.762 11.838 125.425 1.00 42.92 288 LYS D CA 1
ATOM 4520 C C . LYS D 1 101 ? 18.010 10.330 125.461 1.00 44.03 288 LYS D C 1
ATOM 4521 O O . LYS D 1 101 ? 18.511 9.752 124.499 1.00 46.63 288 LYS D O 1
ATOM 4527 N N . GLU D 1 102 ? 17.661 9.703 126.580 1.00 48.30 289 GLU D N 1
ATOM 4528 C CA . GLU D 1 102 ? 17.876 8.267 126.764 1.00 52.41 289 GLU D CA 1
ATOM 4529 C C . GLU D 1 102 ? 17.059 7.404 125.794 1.00 48.73 289 GLU D C 1
ATOM 4530 O O . GLU D 1 102 ? 17.438 6.269 125.502 1.00 46.74 289 GLU D O 1
ATOM 4536 N N . HIS D 1 103 ? 15.945 7.940 125.299 1.00 46.47 290 HIS D N 1
ATOM 4537 C CA . HIS D 1 103 ? 15.128 7.235 124.310 1.00 43.23 290 HIS D CA 1
ATOM 4538 C C . HIS D 1 103 ? 15.811 7.171 122.946 1.00 42.66 290 HIS D C 1
ATOM 4539 O O . HIS D 1 103 ? 15.510 6.295 122.140 1.00 46.43 290 HIS D O 1
ATOM 4554 N N . LYS D 1 105 ? 19.361 7.220 122.461 1.00 60.35 292 LYS D N 1
ATOM 4555 C CA . LYS D 1 105 ? 20.619 6.472 122.517 1.00 61.22 292 LYS D CA 1
ATOM 4556 C C . LYS D 1 105 ? 20.426 4.997 122.181 1.00 60.07 292 LYS D C 1
ATOM 4557 O O . LYS D 1 105 ? 19.576 4.325 122.766 1.00 58.57 292 LYS D O 1
ATOM 4563 N N . GLY D 1 106 ? 21.225 4.505 121.236 1.00 58.53 293 GLY D N 1
ATOM 4564 C CA . GLY D 1 106 ? 21.186 3.101 120.834 1.00 58.39 293 GLY D CA 1
ATOM 4565 C C . GLY D 1 106 ? 19.827 2.679 120.314 1.00 57.79 293 GLY D C 1
ATOM 4566 O O . GLY D 1 106 ? 19.340 1.596 120.638 1.00 59.33 293 GLY D O 1
ATOM 4567 N N . ASN D 1 107 ? 19.217 3.540 119.504 1.00 57.33 294 ASN D N 1
ATOM 4568 C CA . ASN D 1 107 ? 17.879 3.300 118.977 1.00 53.18 294 ASN D CA 1
ATOM 4569 C C . ASN D 1 107 ? 17.893 3.307 117.454 1.00 55.49 294 ASN D C 1
ATOM 4570 O O . ASN D 1 107 ? 18.217 4.320 116.837 1.00 55.46 294 ASN D O 1
ATOM 4575 N N . GLU D 1 108 ? 17.540 2.173 116.852 1.00 56.49 295 GLU D N 1
ATOM 4576 C CA . GLU D 1 108 ? 17.563 2.039 115.396 1.00 57.38 295 GLU D CA 1
ATOM 4577 C C . GLU D 1 108 ? 16.428 2.807 114.723 1.00 52.03 295 GLU D C 1
ATOM 4578 O O . GLU D 1 108 ? 16.460 3.031 113.512 1.00 46.65 295 GLU D O 1
ATOM 4584 N N . THR D 1 109 ? 15.425 3.200 115.506 1.00 44.74 296 THR D N 1
ATOM 4585 C CA . THR D 1 109 ? 14.350 4.049 115.007 1.00 44.59 296 THR D CA 1
ATOM 4586 C C . THR D 1 109 ? 14.913 5.389 114.530 1.00 45.76 296 THR D C 1
ATOM 4587 O O . THR D 1 109 ? 14.345 6.031 113.648 1.00 38.88 296 THR D O 1
ATOM 4599 N N . LEU D 1 111 ? 17.503 5.974 112.768 1.00 44.23 298 LEU D N 1
ATOM 4600 C CA . LEU D 1 111 ? 18.021 5.934 111.405 1.00 44.64 298 LEU D CA 1
ATOM 4601 C C . LEU D 1 111 ? 17.013 6.495 110.413 1.00 44.75 298 LEU D C 1
ATOM 4602 O O . LEU D 1 111 ? 17.393 7.087 109.404 1.00 45.49 298 LEU D O 1
ATOM 4607 N N . ASP D 1 112 ? 15.729 6.305 110.703 1.00 46.22 299 ASP D N 1
ATOM 4608 C CA . ASP D 1 112 ? 14.664 6.787 109.827 1.00 46.16 299 ASP D CA 1
ATOM 4609 C C . ASP D 1 112 ? 14.508 8.304 109.870 1.00 39.96 299 ASP D C 1
ATOM 4610 O O . ASP D 1 112 ? 14.037 8.903 108.905 1.00 40.03 299 ASP D O 1
ATOM 4615 N N . PHE D 1 113 ? 14.902 8.921 110.981 1.00 35.84 300 PHE D N 1
ATOM 4616 C CA . PHE D 1 113 ? 14.750 10.366 111.143 1.00 35.26 300 PHE D CA 1
ATOM 4617 C C . PHE D 1 113 ? 16.036 11.150 110.882 1.00 35.16 300 PHE D C 1
ATOM 4618 O O . PHE D 1 113 ? 16.073 12.363 111.096 1.00 33.94 300 PHE D O 1
ATOM 4626 N N . ARG D 1 114 ? 17.084 10.477 110.413 1.00 37.32 301 ARG D N 1
ATOM 4627 C CA . ARG D 1 114 ? 18.374 11.147 110.241 1.00 38.87 301 ARG D CA 1
ATOM 4628 C C . ARG D 1 114 ? 18.287 12.261 109.192 1.00 38.64 301 ARG D C 1
ATOM 4629 O O . ARG D 1 114 ? 17.746 12.072 108.100 1.00 37.21 301 ARG D O 1
ATOM 4637 N N . THR D 1 115 ? 18.822 13.425 109.548 1.00 39.18 302 THR D N 1
ATOM 4638 C CA . THR D 1 115 ? 18.647 14.639 108.759 1.00 38.17 302 THR D CA 1
ATOM 4639 C C . THR D 1 115 ? 19.215 14.499 107.352 1.00 38.10 302 THR D C 1
ATOM 4640 O O . THR D 1 115 ? 18.642 15.018 106.390 1.00 34.47 302 THR D O 1
ATOM 4644 N N . SER D 1 116 ? 20.331 13.784 107.240 1.00 42.02 303 SER D N 1
ATOM 4645 C CA . SER D 1 116 ? 21.032 13.612 105.970 1.00 44.27 303 SER D CA 1
ATOM 4646 C C . SER D 1 116 ? 20.286 12.715 104.978 1.00 46.76 303 SER D C 1
ATOM 4647 O O . SER D 1 116 ? 20.658 12.634 103.809 1.00 47.22 303 SER D O 1
ATOM 4650 N N . LYS D 1 117 ? 19.238 12.044 105.448 1.00 52.94 304 LYS D N 1
ATOM 4651 C CA . LYS D 1 117 ? 18.437 11.163 104.603 1.00 55.16 304 LYS D CA 1
ATOM 4652 C C . LYS D 1 117 ? 17.591 11.945 103.599 1.00 55.62 304 LYS D C 1
ATOM 4653 O O . LYS D 1 117 ? 17.404 11.506 102.463 1.00 54.42 304 LYS D O 1
ATOM 4659 N N . PHE D 1 118 ? 17.082 13.100 104.021 1.00 52.95 305 PHE D N 1
ATOM 4660 C CA . PHE D 1 118 ? 16.163 13.886 103.198 1.00 52.24 305 PHE D CA 1
ATOM 4661 C C . PHE D 1 118 ? 16.869 14.578 102.033 1.00 51.38 305 PHE D C 1
ATOM 4662 O O . PHE D 1 118 ? 17.732 15.430 102.239 1.00 49.45 305 PHE D O 1
ATOM 4670 N N . VAL D 1 119 ? 16.486 14.214 100.811 1.00 51.21 306 VAL D N 1
ATOM 4671 C CA . VAL D 1 119 ? 17.036 14.835 99.607 1.00 51.80 306 VAL D CA 1
ATOM 4672 C C . VAL D 1 119 ? 16.257 16.100 99.267 1.00 48.05 306 VAL D C 1
ATOM 4673 O O . VAL D 1 119 ? 15.042 16.050 99.080 1.00 43.10 306 VAL D O 1
ATOM 4677 N N . LEU D 1 120 ? 16.961 17.228 99.184 1.00 45.37 307 LEU D N 1
ATOM 4678 C CA . LEU D 1 120 ? 16.329 18.519 98.908 1.00 43.73 307 LEU D CA 1
ATOM 4679 C C . LEU D 1 120 ? 17.023 19.217 97.748 1.00 41.48 307 LEU D C 1
ATOM 4680 O O . LEU D 1 120 ? 18.246 19.316 97.716 1.00 45.53 307 LEU D O 1
ATOM 4685 N N . ARG D 1 121 ? 16.235 19.707 96.799 1.00 42.08 308 ARG D N 1
ATOM 4686 C CA . ARG D 1 121 ? 16.775 20.384 95.628 1.00 43.78 308 ARG D CA 1
ATOM 4687 C C . ARG D 1 121 ? 16.053 21.705 95.420 1.00 41.51 308 ARG D C 1
ATOM 4688 O O . ARG D 1 121 ? 14.835 21.731 95.245 1.00 39.32 308 ARG D O 1
ATOM 4696 N N . ILE D 1 122 ? 16.805 22.800 95.448 1.00 40.72 309 ILE D N 1
ATOM 4697 C CA . ILE D 1 122 ? 16.231 24.127 95.257 1.00 44.55 309 ILE D CA 1
ATOM 4698 C C . ILE D 1 122 ? 17.120 24.968 94.352 1.00 42.14 309 ILE D C 1
ATOM 4699 O O . ILE D 1 122 ? 18.315 24.704 94.225 1.00 47.41 309 ILE D O 1
ATOM 4704 N N . SER D 1 123 ? 16.530 25.981 93.727 1.00 44.43 310 SER D N 1
ATOM 4705 C CA . SER D 1 123 ? 17.254 26.836 92.792 1.00 43.32 310 SER D CA 1
ATOM 4706 C C . SER D 1 123 ? 18.175 27.807 93.522 1.00 44.42 310 SER D C 1
ATOM 4707 O O . SER D 1 123 ? 18.073 27.986 94.737 1.00 40.27 310 SER D O 1
ATOM 4710 N N . ARG D 1 124 ? 19.070 28.434 92.764 1.00 45.35 311 ARG D N 1
ATOM 4711 C CA . ARG D 1 124 ? 20.021 29.395 93.313 1.00 47.22 311 ARG D CA 1
ATOM 4712 C C . ARG D 1 124 ? 19.319 30.616 93.905 1.00 45.38 311 ARG D C 1
ATOM 4713 O O . ARG D 1 124 ? 19.712 31.114 94.960 1.00 45.60 311 ARG D O 1
ATOM 4721 N N . ASP D 1 125 ? 18.280 31.093 93.227 1.00 45.45 312 ASP D N 1
ATOM 4722 C CA . ASP D 1 125 ? 17.559 32.284 93.673 1.00 45.95 312 ASP D CA 1
ATOM 4723 C C . ASP D 1 125 ? 16.794 32.010 94.964 1.00 43.71 312 ASP D C 1
ATOM 4724 O O . ASP D 1 125 ? 16.747 32.855 95.859 1.00 41.57 312 ASP D O 1
ATOM 4729 N N . SER D 1 126 ? 16.192 30.829 95.054 1.00 42.02 313 SER D N 1
ATOM 4730 C CA . SER D 1 126 ? 15.478 30.433 96.260 1.00 37.86 313 SER D CA 1
ATOM 4731 C C . SER D 1 126 ? 16.450 30.318 97.426 1.00 35.66 313 SER D C 1
ATOM 4732 O O . SER D 1 126 ? 16.144 30.735 98.544 1.00 32.65 313 SER D O 1
ATOM 4735 N N . TYR D 1 127 ? 17.623 29.749 97.160 1.00 38.62 314 TYR D N 1
ATOM 4736 C CA . TYR D 1 127 ? 18.638 29.575 98.195 1.00 38.68 314 TYR D CA 1
ATOM 4737 C C . TYR D 1 127 ? 19.128 30.922 98.718 1.00 37.84 314 TYR D C 1
ATOM 4738 O O . TYR D 1 127 ? 19.322 31.093 99.920 1.00 34.42 314 TYR D O 1
ATOM 4747 N N . GLN D 1 128 ? 19.322 31.874 97.810 1.00 39.35 315 GLN D N 1
ATOM 4748 C CA . GLN D 1 128 ? 19.793 33.206 98.182 1.00 41.54 315 GLN D CA 1
ATOM 4749 C C . GLN D 1 128 ? 18.769 33.946 99.037 1.00 38.75 315 GLN D C 1
ATOM 4750 O O . GLN D 1 128 ? 19.127 34.601 100.015 1.00 38.63 315 GLN D O 1
ATOM 4756 N N . LEU D 1 129 ? 17.496 33.840 98.665 1.00 38.10 316 LEU D N 1
ATOM 4757 C CA . LEU D 1 129 ? 16.421 34.435 99.450 1.00 33.14 316 LEU D CA 1
ATOM 4758 C C . LEU D 1 129 ? 16.344 33.783 100.825 1.00 34.77 316 LEU D C 1
ATOM 4759 O O . LEU D 1 129 ? 16.177 34.465 101.838 1.00 30.99 316 LEU D O 1
ATOM 4764 N N . LEU D 1 130 ? 16.465 32.459 100.857 1.00 34.07 317 LEU D N 1
ATOM 4765 C CA . LEU D 1 130 ? 16.498 31.724 102.116 1.00 34.17 317 LEU D CA 1
ATOM 4766 C C . LEU D 1 130 ? 17.675 32.192 102.967 1.00 35.85 317 LEU D C 1
ATOM 4767 O O . LEU D 1 130 ? 17.528 32.451 104.162 1.00 36.24 317 LEU D O 1
ATOM 4772 N N . LYS D 1 131 ? 18.841 32.293 102.334 1.00 41.96 318 LYS D N 1
ATOM 4773 C CA . LYS D 1 131 ? 20.067 32.696 103.012 1.00 41.79 318 LYS D CA 1
ATOM 4774 C C . LYS D 1 131 ? 19.928 34.080 103.640 1.00 37.78 318 LYS D C 1
ATOM 4775 O O . LYS D 1 131 ? 20.245 34.268 104.816 1.00 41.93 318 LYS D O 1
ATOM 4781 N N . ARG D 1 132 ? 19.451 35.046 102.862 1.00 40.33 319 ARG D N 1
ATOM 4782 C CA . ARG D 1 132 ? 19.251 36.397 103.384 1.00 42.21 319 ARG D CA 1
ATOM 4783 C C . ARG D 1 132 ? 18.321 36.406 104.593 1.00 38.92 319 ARG D C 1
ATOM 4784 O O . ARG D 1 132 ? 18.592 37.089 105.580 1.00 41.74 319 ARG D O 1
ATOM 4792 N N . HIS D 1 133 ? 17.230 35.646 104.521 1.00 34.31 320 HIS D N 1
ATOM 4793 C CA . HIS D 1 133 ? 16.283 35.584 105.633 1.00 31.10 320 HIS D CA 1
ATOM 4794 C C . HIS D 1 133 ? 16.920 35.007 106.893 1.00 33.83 320 HIS D C 1
ATOM 4795 O O . HIS D 1 133 ? 16.687 35.502 107.995 1.00 36.62 320 HIS D O 1
ATOM 4802 N N . LEU D 1 134 ? 17.717 33.955 106.735 1.00 35.04 321 LEU D N 1
ATOM 4803 C CA . LEU D 1 134 ? 18.296 33.269 107.891 1.00 36.75 321 LEU D CA 1
ATOM 4804 C C . LEU D 1 134 ? 19.480 34.021 108.497 1.00 41.09 321 LEU D C 1
ATOM 4805 O O . LEU D 1 134 ? 19.937 33.680 109.590 1.00 43.70 321 LEU D O 1
ATOM 4810 N N . GLN D 1 135 ? 19.967 35.041 107.794 1.00 45.46 322 GLN D N 1
ATOM 4811 C CA . GLN D 1 135 ? 21.090 35.846 108.274 1.00 49.68 322 GLN D CA 1
ATOM 4812 C C . GLN D 1 135 ? 20.646 37.162 108.921 1.00 53.09 322 GLN D C 1
ATOM 4813 O O . GLN D 1 135 ? 21.458 37.861 109.528 1.00 54.28 322 GLN D O 1
ATOM 4819 N N . GLU D 1 136 ? 19.363 37.496 108.800 1.00 55.40 323 GLU D N 1
ATOM 4820 C CA . GLU D 1 136 ? 18.823 38.678 109.466 1.00 58.87 323 GLU D CA 1
ATOM 4821 C C . GLU D 1 136 ? 19.121 38.610 110.961 1.00 57.95 323 GLU D C 1
ATOM 4822 O O . GLU D 1 136 ? 19.832 39.458 111.497 1.00 61.17 323 GLU D O 1
ATOM 4828 N N . LYS D 1 137 ? 18.577 37.597 111.629 1.00 58.96 324 LYS D N 1
ATOM 4829 C CA . LYS D 1 137 ? 18.892 37.351 113.031 1.00 59.14 324 LYS D CA 1
ATOM 4830 C C . LYS D 1 137 ? 20.323 36.850 113.161 1.00 59.74 324 LYS D C 1
ATOM 4831 O O . LYS D 1 137 ? 20.839 36.180 112.267 1.00 60.27 324 LYS D O 1
ATOM 4837 N N . GLN D 1 138 ? 20.962 37.174 114.279 1.00 61.42 325 GLN D N 1
ATOM 4838 C CA . GLN D 1 138 ? 22.262 36.605 114.592 1.00 64.82 325 GLN D CA 1
ATOM 4839 C C . GLN D 1 138 ? 22.057 35.253 115.263 1.00 62.10 325 GLN D C 1
ATOM 4840 O O . GLN D 1 138 ? 21.135 35.082 116.062 1.00 59.68 325 GLN D O 1
ATOM 4846 N N . ASN D 1 139 ? 22.915 34.296 114.928 1.00 57.61 326 ASN D N 1
ATOM 4847 C CA . ASN D 1 139 ? 22.882 32.973 115.545 1.00 58.14 326 ASN D CA 1
ATOM 4848 C C . ASN D 1 139 ? 21.553 32.243 115.335 1.00 52.42 326 ASN D C 1
ATOM 4849 O O . ASN D 1 139 ? 21.080 31.542 116.231 1.00 54.86 326 ASN D O 1
ATOM 4854 N N . ASN D 1 140 ? 20.952 32.410 114.158 1.00 46.51 327 ASN D N 1
ATOM 4855 C CA . ASN D 1 140 ? 19.739 31.671 113.811 1.00 42.27 327 ASN D CA 1
ATOM 4856 C C . ASN D 1 140 ? 20.095 30.206 113.580 1.00 36.80 327 ASN D C 1
ATOM 4857 O O . ASN D 1 140 ? 20.760 29.866 112.603 1.00 35.76 327 ASN D O 1
ATOM 4862 N N . GLN D 1 141 ? 19.649 29.344 114.488 1.00 34.01 328 GLN D N 1
ATOM 4863 C CA . GLN D 1 141 ? 20.038 27.936 114.473 1.00 36.75 328 GLN D CA 1
ATOM 4864 C C . GLN D 1 141 ? 19.684 27.225 113.166 1.00 34.23 328 GLN D C 1
ATOM 4865 O O . GLN D 1 141 ? 20.385 26.299 112.762 1.00 39.09 328 GLN D O 1
ATOM 4871 N N . ILE D 1 142 ? 18.611 27.653 112.503 1.00 35.07 329 ILE D N 1
ATOM 4872 C CA . ILE D 1 142 ? 18.217 27.049 111.227 1.00 32.77 329 ILE D CA 1
ATOM 4873 C C . ILE D 1 142 ? 19.318 27.199 110.191 1.00 33.74 329 ILE D C 1
ATOM 4874 O O . ILE D 1 142 ? 19.560 26.291 109.399 1.00 41.03 329 ILE D O 1
ATOM 4879 N N . TRP D 1 143 ? 19.979 28.353 110.191 1.00 39.86 330 TRP D N 1
ATOM 4880 C CA . TRP D 1 143 ? 21.097 28.592 109.281 1.00 38.70 330 TRP D CA 1
ATOM 4881 C C . TRP D 1 143 ? 22.226 27.591 109.530 1.00 37.52 330 TRP D C 1
ATOM 4882 O O . TRP D 1 143 ? 22.847 27.101 108.589 1.00 36.86 330 TRP D O 1
ATOM 4893 N N . ASN D 1 144 ? 22.477 27.283 110.800 1.00 42.30 331 ASN D N 1
ATOM 4894 C CA . ASN D 1 144 ? 23.478 26.281 111.166 1.00 41.98 331 ASN D CA 1
ATOM 4895 C C . ASN D 1 144 ? 23.042 24.873 110.770 1.00 40.81 331 ASN D C 1
ATOM 4896 O O . ASN D 1 144 ? 23.867 24.057 110.361 1.00 41.05 331 ASN D O 1
ATOM 4901 N N . ILE D 1 145 ? 21.746 24.593 110.893 1.00 37.35 332 ILE D N 1
ATOM 4902 C CA . ILE D 1 145 ? 21.200 23.309 110.459 1.00 35.97 332 ILE D CA 1
ATOM 4903 C C . ILE D 1 145 ? 21.274 23.178 108.939 1.00 35.79 332 ILE D C 1
ATOM 4904 O O . ILE D 1 145 ? 21.626 22.119 108.420 1.00 40.14 332 ILE D O 1
ATOM 4909 N N . VAL D 1 146 ? 20.948 24.257 108.231 1.00 36.92 333 VAL D N 1
ATOM 4910 C CA . VAL D 1 146 ? 20.988 24.267 106.767 1.00 39.40 333 VAL D CA 1
ATOM 4911 C C . VAL D 1 146 ? 22.410 24.100 106.227 1.00 44.81 333 VAL D C 1
ATOM 4912 O O . VAL D 1 146 ? 22.608 23.540 105.147 1.00 48.57 333 VAL D O 1
ATOM 4916 N N . GLN D 1 147 ? 23.394 24.586 106.977 1.00 49.78 334 GLN D N 1
ATOM 4917 C CA . GLN D 1 147 ? 24.794 24.501 106.561 1.00 53.04 334 GLN D CA 1
ATOM 4918 C C . GLN D 1 147 ? 25.439 23.162 106.913 1.00 54.18 334 GLN D C 1
ATOM 4919 O O . GLN D 1 147 ? 26.124 22.560 106.087 1.00 53.03 334 GLN D O 1
ATOM 4925 N N . GLU D 1 148 ? 25.214 22.701 108.140 1.00 57.05 335 GLU D N 1
ATOM 4926 C CA . GLU D 1 148 ? 26.008 21.613 108.711 1.00 59.00 335 GLU D CA 1
ATOM 4927 C C . GLU D 1 148 ? 25.332 20.239 108.685 1.00 56.53 335 GLU D C 1
ATOM 4928 O O . GLU D 1 148 ? 25.988 19.228 108.938 1.00 59.71 335 GLU D O 1
ATOM 4934 N N . HIS D 1 149 ? 24.036 20.189 108.382 1.00 53.06 336 HIS D N 1
ATOM 4935 C CA . HIS D 1 149 ? 23.294 18.930 108.481 1.00 51.29 336 HIS D CA 1
ATOM 4936 C C . HIS D 1 149 ? 22.412 18.592 107.272 1.00 52.98 336 HIS D C 1
ATOM 4937 O O . HIS D 1 149 ? 22.230 17.415 106.951 1.00 50.81 336 HIS D O 1
ATOM 4944 N N . LEU D 1 150 ? 21.866 19.607 106.605 1.00 52.50 337 LEU D N 1
ATOM 4945 C CA . LEU D 1 150 ? 20.904 19.371 105.528 1.00 52.17 337 LEU D CA 1
ATOM 4946 C C . LEU D 1 150 ? 21.557 19.029 104.190 1.00 55.37 337 LEU D C 1
ATOM 4947 O O . LEU D 1 150 ? 22.574 19.609 103.811 1.00 51.61 337 LEU D O 1
ATOM 4952 N N . TYR D 1 151 ? 20.938 18.088 103.481 1.00 59.14 338 TYR D N 1
ATOM 4953 C CA . TYR D 1 151 ? 21.392 17.640 102.168 1.00 63.31 338 TYR D CA 1
ATOM 4954 C C . TYR D 1 151 ? 20.711 18.463 101.071 1.00 59.96 338 TYR D C 1
ATOM 4955 O O . TYR D 1 151 ? 19.642 18.094 100.579 1.00 60.87 338 TYR D O 1
ATOM 4964 N N . ILE D 1 152 ? 21.327 19.584 100.699 1.00 54.26 339 ILE D N 1
ATOM 4965 C CA . ILE D 1 152 ? 20.755 20.480 99.693 1.00 53.77 339 ILE D CA 1
ATOM 4966 C C . ILE D 1 152 ? 21.745 20.794 98.575 1.00 51.22 339 ILE D C 1
ATOM 4967 O O . ILE D 1 152 ? 22.808 21.361 98.823 1.00 52.10 339 ILE D O 1
ATOM 4972 N N . ASP D 1 153 ? 21.393 20.437 97.344 1.00 49.64 340 ASP D N 1
ATOM 4973 C CA . ASP D 1 153 ? 22.189 20.842 96.192 1.00 50.99 340 ASP D CA 1
ATOM 4974 C C . ASP D 1 153 ? 21.464 21.946 95.426 1.00 47.41 340 ASP D C 1
ATOM 4975 O O . ASP D 1 153 ? 20.260 21.864 95.177 1.00 45.89 340 ASP D O 1
ATOM 4980 N N . ILE D 1 154 ? 22.211 22.983 95.066 1.00 46.99 341 ILE D N 1
ATOM 4981 C CA . ILE D 1 154 ? 21.639 24.161 94.436 1.00 47.99 341 ILE D CA 1
ATOM 4982 C C . ILE D 1 154 ? 21.764 24.067 92.923 1.00 49.87 341 ILE D C 1
ATOM 4983 O O . ILE D 1 154 ? 22.789 23.626 92.403 1.00 54.50 341 ILE D O 1
ATOM 4988 N N . PHE D 1 155 ? 20.715 24.483 92.223 1.00 57.60 342 PHE D N 1
ATOM 4989 C CA . PHE D 1 155 ? 20.720 24.527 90.768 1.00 63.93 342 PHE D CA 1
ATOM 4990 C C . PHE D 1 155 ? 20.705 25.967 90.279 1.00 67.97 342 PHE D C 1
ATOM 4991 O O . PHE D 1 155 ? 20.094 26.836 90.903 1.00 66.98 342 PHE D O 1
ATOM 4999 N N . ASP D 1 156 ? 21.377 26.214 89.160 1.00 73.10 343 ASP D N 1
ATOM 5000 C CA . ASP D 1 156 ? 21.394 27.538 88.551 1.00 76.24 343 ASP D CA 1
ATOM 5001 C C . ASP D 1 156 ? 20.637 27.514 87.229 1.00 75.96 343 ASP D C 1
ATOM 5002 O O . ASP D 1 156 ? 19.554 26.936 87.139 1.00 71.70 343 ASP D O 1
ATOM 5007 N N . PRO E 1 9 ? 71.606 33.952 9.844 1.00 76.13 196 PRO E N 1
ATOM 5008 C CA . PRO E 1 9 ? 71.293 33.741 8.439 1.00 74.06 196 PRO E CA 1
ATOM 5009 C C . PRO E 1 9 ? 69.986 34.412 8.032 1.00 71.38 196 PRO E C 1
ATOM 5010 O O . PRO E 1 9 ? 69.301 34.994 8.872 1.00 69.62 196 PRO E O 1
ATOM 5014 N N . ASP E 1 10 ? 69.654 34.331 6.748 1.00 68.10 197 ASP E N 1
ATOM 5015 C CA . ASP E 1 10 ? 68.413 34.898 6.238 1.00 64.60 197 ASP E CA 1
ATOM 5016 C C . ASP E 1 10 ? 67.237 34.030 6.664 1.00 59.74 197 ASP E C 1
ATOM 5017 O O . ASP E 1 10 ? 67.390 32.828 6.871 1.00 54.44 197 ASP E O 1
ATOM 5022 N N . VAL E 1 11 ? 66.065 34.642 6.792 1.00 50.08 198 VAL E N 1
ATOM 5023 C CA . VAL E 1 11 ? 64.867 33.913 7.191 1.00 50.33 198 VAL E CA 1
ATOM 5024 C C . VAL E 1 11 ? 64.560 32.800 6.187 1.00 46.94 198 VAL E C 1
ATOM 5025 O O . VAL E 1 11 ? 64.186 31.696 6.571 1.00 46.14 198 VAL E O 1
ATOM 5029 N N . SER E 1 12 ? 64.733 33.097 4.902 1.00 43.61 199 SER E N 1
ATOM 5030 C CA . SER E 1 12 ? 64.517 32.117 3.842 1.00 46.06 199 SER E CA 1
ATOM 5031 C C . SER E 1 12 ? 65.401 30.889 4.033 1.00 42.36 199 SER E C 1
ATOM 5032 O O . SER E 1 12 ? 64.995 29.768 3.732 1.00 42.73 199 SER E O 1
ATOM 5035 N N . ALA E 1 13 ? 66.616 31.106 4.524 1.00 41.79 200 ALA E N 1
ATOM 5036 C CA . ALA E 1 13 ? 67.537 30.006 4.784 1.00 43.81 200 ALA E CA 1
ATOM 5037 C C . ALA E 1 13 ? 67.032 29.134 5.930 1.00 42.57 200 ALA E C 1
ATOM 5038 O O . ALA E 1 13 ? 67.139 27.907 5.878 1.00 38.00 200 ALA E O 1
ATOM 5040 N N . VAL E 1 14 ? 66.470 29.767 6.958 1.00 38.98 201 VAL E N 1
ATOM 5041 C CA . VAL E 1 14 ? 65.997 29.023 8.123 1.00 41.54 201 VAL E CA 1
ATOM 5042 C C . VAL E 1 14 ? 64.719 28.263 7.790 1.00 37.03 201 VAL E C 1
ATOM 5043 O O . VAL E 1 14 ? 64.464 27.204 8.357 1.00 34.23 201 VAL E O 1
ATOM 5047 N N . LEU E 1 15 ? 63.928 28.801 6.862 1.00 36.62 202 LEU E N 1
ATOM 5048 C CA . LEU E 1 15 ? 62.650 28.192 6.491 1.00 39.30 202 LEU E CA 1
ATOM 5049 C C . LEU E 1 15 ? 62.814 26.954 5.614 1.00 41.10 202 LEU E C 1
ATOM 5050 O O . LEU E 1 15 ? 61.919 26.109 5.555 1.00 41.51 202 LEU E O 1
ATOM 5055 N N . SER E 1 16 ? 63.952 26.847 4.935 1.00 40.36 203 SER E N 1
ATOM 5056 C CA . SER E 1 16 ? 64.220 25.696 4.075 1.00 39.56 203 SER E CA 1
ATOM 5057 C C . SER E 1 16 ? 64.317 24.399 4.884 1.00 37.81 203 SER E C 1
ATOM 5058 O O . SER E 1 16 ? 64.117 23.308 4.348 1.00 37.72 203 SER E O 1
ATOM 5061 N N . ALA E 1 17 ? 64.610 24.527 6.176 1.00 34.70 204 ALA E N 1
ATOM 5062 C CA . ALA E 1 17 ? 64.750 23.371 7.060 1.00 32.45 204 ALA E CA 1
ATOM 5063 C C . ALA E 1 17 ? 63.421 22.677 7.363 1.00 28.44 204 ALA E C 1
ATOM 5064 O O . ALA E 1 17 ? 63.415 21.585 7.936 1.00 29.57 204 ALA E O 1
ATOM 5066 N N . TYR E 1 18 ? 62.305 23.295 6.973 1.00 30.14 205 TYR E N 1
ATOM 5067 C CA . TYR E 1 18 ? 60.973 22.762 7.283 1.00 30.85 205 TYR E CA 1
ATOM 5068 C C . TYR E 1 18 ? 60.259 22.148 6.079 1.00 38.42 205 TYR E C 1
ATOM 5069 O O . TYR E 1 18 ? 59.067 21.843 6.150 1.00 39.74 205 TYR E O 1
ATOM 5078 N N . ASN E 1 19 ? 60.984 21.954 4.982 1.00 42.98 206 ASN E N 1
ATOM 5079 C CA . ASN E 1 19 ? 60.377 21.455 3.752 1.00 50.96 206 ASN E CA 1
ATOM 5080 C C . ASN E 1 19 ? 60.099 19.952 3.769 1.00 52.17 206 ASN E C 1
ATOM 5081 O O . ASN E 1 19 ? 58.984 19.520 3.467 1.00 54.29 206 ASN E O 1
ATOM 5086 N N . GLN E 1 20 ? 61.108 19.164 4.128 1.00 51.47 207 GLN E N 1
ATOM 5087 C CA . GLN E 1 20 ? 61.000 17.709 4.083 1.00 54.01 207 GLN E CA 1
ATOM 5088 C C . GLN E 1 20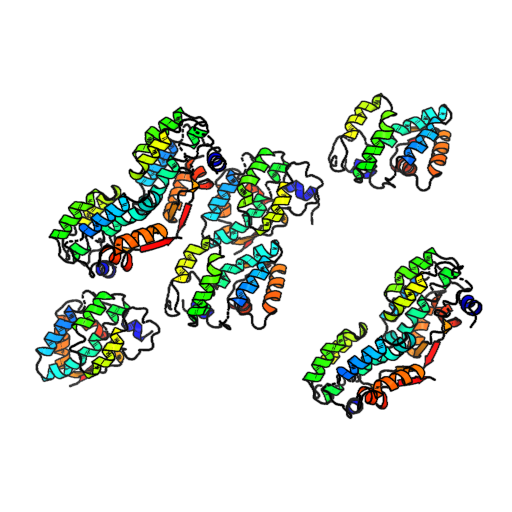 ? 60.256 17.157 5.304 1.00 50.21 207 GLN E C 1
ATOM 5089 O O . GLN E 1 20 ? 60.855 16.581 6.212 1.00 49.14 207 GLN E O 1
ATOM 5095 N N . GLN E 1 21 ? 58.940 17.338 5.302 1.00 42.81 208 GLN E N 1
ATOM 5096 C CA . GLN E 1 21 ? 58.076 16.860 6.376 1.00 42.92 208 GLN E CA 1
ATOM 5097 C C . GLN E 1 21 ? 57.952 15.338 6.369 1.00 39.37 208 GLN E C 1
ATOM 5098 O O . GLN E 1 21 ? 58.269 14.683 5.378 1.00 41.98 208 GLN E O 1
ATOM 5104 N N . GLY E 1 22 ? 57.495 14.785 7.489 1.00 38.33 209 GLY E N 1
ATOM 5105 C CA . GLY E 1 22 ? 57.126 13.375 7.568 1.00 33.85 209 GLY E CA 1
ATOM 5106 C C . GLY E 1 22 ? 55.613 13.257 7.568 1.00 33.36 209 GLY E C 1
ATOM 5107 O O . GLY E 1 22 ? 54.919 14.161 7.103 1.00 30.96 209 GLY E O 1
ATOM 5108 N N . ASP E 1 23 ? 55.097 12.149 8.094 1.00 30.64 210 ASP E N 1
ATOM 5109 C CA . ASP E 1 23 ? 53.655 11.964 8.225 1.00 28.91 210 ASP E CA 1
ATOM 5110 C C . ASP E 1 23 ? 53.153 12.766 9.423 1.00 29.14 210 ASP E C 1
ATOM 5111 O O . ASP E 1 23 ? 53.460 12.428 10.567 1.00 29.22 210 ASP E O 1
ATOM 5116 N N . PRO E 1 24 ? 52.367 13.827 9.167 1.00 29.33 211 PRO E N 1
ATOM 5117 C CA . PRO E 1 24 ? 51.961 14.740 10.233 1.00 26.97 211 PRO E CA 1
ATOM 5118 C C . PRO E 1 24 ? 51.108 14.085 11.314 1.00 29.48 211 PRO E C 1
ATOM 5119 O O . PRO E 1 24 ? 51.099 14.550 12.455 1.00 22.61 211 PRO E O 1
ATOM 5123 N N . THR E 1 25 ? 50.402 13.017 10.954 1.00 27.75 212 THR E N 1
ATOM 5124 C CA . THR E 1 25 ? 49.527 12.310 11.886 1.00 29.34 212 THR E CA 1
ATOM 5125 C C . THR E 1 25 ? 50.312 11.492 12.907 1.00 27.15 212 THR E C 1
ATOM 5126 O O . THR E 1 25 ? 49.743 10.989 13.876 1.00 25.03 212 THR E O 1
ATOM 5138 N N . TYR E 1 27 ? 53.412 12.655 14.268 1.00 25.87 214 TYR E N 1
ATOM 5139 C CA . TYR E 1 27 ? 54.351 13.508 15.002 1.00 26.22 214 TYR E CA 1
ATOM 5140 C C . TYR E 1 27 ? 54.221 13.368 16.519 1.00 23.75 214 TYR E C 1
ATOM 5141 O O . TYR E 1 27 ? 55.229 13.289 17.227 1.00 16.08 214 TYR E O 1
ATOM 5150 N N . GLU E 1 28 ? 52.985 13.331 17.009 1.00 25.20 215 GLU E N 1
ATOM 5151 C CA . GLU E 1 28 ? 52.728 13.186 18.437 1.00 24.74 215 GLU E CA 1
ATOM 5152 C C . GLU E 1 28 ? 53.229 11.835 18.945 1.00 23.49 215 GLU E C 1
ATOM 5153 O O . GLU E 1 28 ? 53.765 11.742 20.048 1.00 22.74 215 GLU E O 1
ATOM 5159 N N . GLU E 1 29 ? 53.065 10.798 18.128 1.00 25.54 216 GLU E N 1
ATOM 5160 C CA . GLU E 1 29 ? 53.539 9.465 18.479 1.00 24.59 216 GLU E CA 1
ATOM 5161 C C . GLU E 1 29 ? 55.065 9.434 18.574 1.00 23.24 216 GLU E C 1
ATOM 5162 O O . GLU E 1 29 ? 55.617 8.865 19.506 1.00 17.87 216 GLU E O 1
ATOM 5168 N N . TYR E 1 30 ? 55.744 10.045 17.610 1.00 22.67 217 TYR E N 1
ATOM 5169 C CA . TYR E 1 30 ? 57.204 10.055 17.617 1.00 23.51 217 TYR E CA 1
ATOM 5170 C C . TYR E 1 30 ? 57.719 10.756 18.869 1.00 19.72 217 TYR E C 1
ATOM 5171 O O . TYR E 1 30 ? 58.612 10.251 19.543 1.00 23.03 217 TYR E O 1
ATOM 5180 N N . TYR E 1 31 ? 57.139 11.912 19.178 1.00 21.84 218 TYR E N 1
ATOM 5181 C CA . TYR E 1 31 ? 57.600 12.733 20.297 1.00 21.01 218 TYR E CA 1
ATOM 5182 C C . TYR E 1 31 ? 57.240 12.095 21.637 1.00 21.02 218 TYR E C 1
ATOM 5183 O O . TYR E 1 31 ? 58.051 12.102 22.567 1.00 15.77 218 TYR E O 1
ATOM 5192 N N . SER E 1 32 ? 56.028 11.550 21.733 1.00 17.19 219 SER E N 1
ATOM 5193 C CA . SER E 1 32 ? 55.618 10.781 22.914 1.00 21.65 219 SER E CA 1
ATOM 5194 C C . SER E 1 32 ? 56.594 9.641 23.179 1.00 21.43 219 SER E C 1
ATOM 5195 O O . SER E 1 32 ? 57.048 9.444 24.307 1.00 24.55 219 SER E O 1
ATOM 5198 N N . GLY E 1 33 ? 56.902 8.887 22.129 1.00 22.86 220 GLY E N 1
ATOM 5199 C CA . GLY E 1 33 ? 57.813 7.753 22.232 1.00 22.06 220 GLY E CA 1
ATOM 5200 C C . GLY E 1 33 ? 59.178 8.172 22.736 1.00 19.48 220 GLY E C 1
ATOM 5201 O O . GLY E 1 33 ? 59.751 7.522 23.603 1.00 22.92 220 GLY E O 1
ATOM 5202 N N . LEU E 1 34 ? 59.695 9.267 22.185 1.00 23.65 221 LEU E N 1
ATOM 5203 C CA . LEU E 1 34 ? 60.976 9.821 22.612 1.00 18.58 221 LEU E CA 1
ATOM 5204 C C . LEU E 1 34 ? 60.934 10.284 24.071 1.00 19.93 221 LEU E C 1
ATOM 5205 O O . LEU E 1 34 ? 61.836 9.985 24.856 1.00 23.75 221 LEU E O 1
ATOM 5210 N N . LYS E 1 35 ? 59.885 11.015 24.430 1.00 17.75 222 LYS E N 1
ATOM 5211 C CA . LYS E 1 35 ? 59.692 11.460 25.811 1.00 21.20 222 LYS E CA 1
ATOM 5212 C C . LYS E 1 35 ? 59.719 10.281 26.791 1.00 19.55 222 LYS E C 1
ATOM 5213 O O . LYS E 1 35 ? 60.401 10.331 27.810 1.00 20.77 222 LYS E O 1
ATOM 5219 N N . HIS E 1 36 ? 58.980 9.220 26.477 1.00 25.22 223 HIS E N 1
ATOM 5220 C CA . HIS E 1 36 ? 58.954 8.023 27.320 1.00 21.44 223 HIS E CA 1
ATOM 5221 C C . HIS E 1 36 ? 60.335 7.371 27.388 1.00 23.79 223 HIS E C 1
ATOM 5222 O O . HIS E 1 36 ? 60.779 6.935 28.450 1.00 21.17 223 HIS E O 1
ATOM 5229 N N . PHE E 1 37 ? 61.013 7.308 26.248 1.00 21.58 224 PHE E N 1
ATOM 5230 C CA . PHE E 1 37 ? 62.349 6.722 26.188 1.00 20.90 224 PHE E CA 1
ATOM 5231 C C . PHE E 1 37 ? 63.364 7.504 27.026 1.00 17.90 224 PHE E C 1
ATOM 5232 O O . PHE E 1 37 ? 64.142 6.920 27.780 1.00 22.34 224 PHE E O 1
ATOM 5240 N N . ILE E 1 38 ? 63.360 8.825 26.890 1.00 19.96 225 ILE E N 1
ATOM 5241 C CA . ILE E 1 38 ? 64.299 9.671 27.625 1.00 16.10 225 ILE E CA 1
ATOM 5242 C C . ILE E 1 38 ? 64.027 9.641 29.125 1.00 21.29 225 ILE E C 1
ATOM 5243 O O . ILE E 1 38 ? 64.948 9.515 29.941 1.00 20.14 225 ILE E O 1
ATOM 5248 N N . GLU E 1 39 ? 62.757 9.744 29.490 1.00 20.30 226 GLU E N 1
ATOM 5249 C CA . GLU E 1 39 ? 62.388 9.814 30.893 1.00 22.32 226 GLU E CA 1
ATOM 5250 C C . GLU E 1 39 ? 62.657 8.502 31.637 1.00 23.01 226 GLU E C 1
ATOM 5251 O O . GLU E 1 39 ? 62.881 8.510 32.843 1.00 23.23 226 GLU E O 1
ATOM 5257 N N . CYS E 1 40 ? 62.668 7.384 30.915 1.00 27.20 227 CYS E N 1
ATOM 5258 C CA . CYS E 1 40 ? 62.990 6.090 31.516 1.00 25.88 227 CYS E CA 1
ATOM 5259 C C . CYS E 1 40 ? 64.481 5.744 31.468 1.00 31.52 227 CYS E C 1
ATOM 5260 O O . CYS E 1 40 ? 64.888 4.702 31.975 1.00 31.00 227 CYS E O 1
ATOM 5263 N N . SER E 1 41 ? 65.298 6.605 30.871 1.00 25.04 228 SER E N 1
ATOM 5264 C CA . SER E 1 41 ? 66.713 6.292 30.704 1.00 25.64 228 SER E CA 1
ATOM 5265 C C . SER E 1 41 ? 67.493 6.480 32.002 1.00 22.88 228 SER E C 1
ATOM 5266 O O . SER E 1 41 ? 66.994 7.061 32.967 1.00 18.60 228 SER E O 1
ATOM 5269 N N . LEU E 1 42 ? 68.718 5.967 32.022 1.00 25.82 229 LEU E N 1
ATOM 5270 C CA . LEU E 1 42 ? 69.627 6.193 33.136 1.00 26.82 229 LEU E CA 1
ATOM 5271 C C . LEU E 1 42 ? 69.689 7.698 33.403 1.00 22.87 229 LEU E C 1
ATOM 5272 O O . LEU E 1 42 ? 69.625 8.491 32.473 1.00 20.94 229 LEU E O 1
ATOM 5277 N N . ASP E 1 43 ? 69.805 8.095 34.664 1.00 23.84 230 ASP E N 1
ATOM 5278 C CA . ASP E 1 43 ? 69.721 9.517 35.015 1.00 21.96 230 ASP E CA 1
ATOM 5279 C C . ASP E 1 43 ? 70.639 10.406 34.168 1.00 26.72 230 ASP E C 1
ATOM 5280 O O . ASP E 1 43 ? 70.189 11.408 33.605 1.00 24.00 230 ASP E O 1
ATOM 5285 N N . CYS E 1 44 ? 71.916 10.046 34.074 1.00 23.54 231 CYS E N 1
ATOM 5286 C CA . CYS E 1 44 ? 72.875 10.870 33.340 1.00 30.32 231 CYS E CA 1
ATOM 5287 C C . CYS E 1 44 ? 72.532 10.958 31.853 1.00 26.55 231 CYS E C 1
ATOM 5288 O O . CYS E 1 44 ? 72.761 11.985 31.223 1.00 27.98 231 CYS E O 1
ATOM 5291 N N . HIS E 1 45 ? 71.977 9.886 31.293 1.00 27.60 232 HIS E N 1
ATOM 5292 C CA . HIS E 1 45 ? 71.507 9.924 29.910 1.00 26.28 232 HIS E CA 1
ATOM 5293 C C . HIS E 1 45 ? 70.292 10.836 29.782 1.00 30.05 232 HIS E C 1
ATOM 5294 O O . HIS E 1 45 ? 70.193 11.617 28.838 1.00 25.81 232 HIS E O 1
ATOM 5301 N N . ARG E 1 46 ? 69.372 10.733 30.738 1.00 28.03 233 ARG E N 1
ATOM 5302 C CA . ARG E 1 46 ? 68.179 11.572 30.754 1.00 26.07 233 ARG E CA 1
ATOM 5303 C C . ARG E 1 46 ? 68.550 13.050 30.815 1.00 23.02 233 ARG E C 1
ATOM 5304 O O . ARG E 1 46 ? 67.947 13.877 30.136 1.00 24.93 233 ARG E O 1
ATOM 5312 N N . ALA E 1 47 ? 69.540 13.378 31.636 1.00 26.46 234 ALA E N 1
ATOM 5313 C CA . ALA E 1 47 ? 69.977 14.758 31.788 1.00 23.19 234 ALA E CA 1
ATOM 5314 C C . ALA E 1 47 ? 70.467 15.326 30.455 1.00 24.78 234 ALA E C 1
ATOM 5315 O O . ALA E 1 47 ? 70.104 16.441 30.075 1.00 25.89 234 ALA E O 1
ATOM 5317 N N . GLU E 1 48 ? 71.287 14.547 29.753 1.00 20.97 235 GLU E N 1
ATOM 5318 C CA . GLU E 1 48 ? 71.871 14.964 28.472 1.00 25.31 235 GLU E CA 1
ATOM 5319 C C . GLU E 1 48 ? 70.865 14.980 27.326 1.00 21.35 235 GLU E C 1
ATOM 5320 O O . GLU E 1 48 ? 70.833 15.917 26.533 1.00 24.90 235 GLU E O 1
ATOM 5326 N N . LEU E 1 49 ? 70.067 13.924 27.224 1.00 21.64 236 LEU E N 1
ATOM 5327 C CA . LEU E 1 49 ? 69.113 13.788 26.125 1.00 22.47 236 LEU E CA 1
ATOM 5328 C C . LEU E 1 49 ? 67.940 14.758 26.237 1.00 25.06 236 LEU E C 1
ATOM 5329 O O . LEU E 1 49 ? 67.285 15.063 25.238 1.00 23.11 236 LEU E O 1
ATOM 5334 N N . SER E 1 50 ? 67.675 15.231 27.452 1.00 24.85 237 SER E N 1
ATOM 5335 C CA . SER E 1 50 ? 66.614 16.212 27.684 1.00 23.38 237 SER E CA 1
ATOM 5336 C C . SER E 1 50 ? 66.869 17.549 26.977 1.00 22.70 237 SER E C 1
ATOM 5337 O O . SER E 1 50 ? 65.935 18.323 26.774 1.00 19.29 237 SER E O 1
ATOM 5340 N N . GLN E 1 51 ? 68.121 17.809 26.600 1.00 23.37 238 GLN E N 1
ATOM 5341 C CA . GLN E 1 51 ? 68.466 18.966 25.764 1.00 27.80 238 GLN E CA 1
ATOM 5342 C C . GLN E 1 51 ? 67.688 18.953 24.455 1.00 24.35 238 GLN E C 1
ATOM 5343 O O . GLN E 1 51 ? 67.449 20.003 23.859 1.00 23.61 238 GLN E O 1
ATOM 5349 N N . LEU E 1 52 ? 67.327 17.760 23.993 1.00 23.34 239 LEU E N 1
ATOM 5350 C CA . LEU E 1 52 ? 66.673 17.599 22.696 1.00 26.83 239 LEU E CA 1
ATOM 5351 C C . LEU E 1 52 ? 65.225 18.072 22.692 1.00 22.56 239 LEU E C 1
ATOM 5352 O O . LEU E 1 52 ? 64.680 18.395 21.639 1.00 23.81 239 LEU E O 1
ATOM 5357 N N . PHE E 1 53 ? 64.597 18.098 23.862 1.00 21.68 240 PHE E N 1
ATOM 5358 C CA . PHE E 1 53 ? 63.152 18.300 23.926 1.00 18.29 240 PHE E CA 1
ATOM 5359 C C . PHE E 1 53 ? 62.702 19.594 23.269 1.00 18.60 240 PHE E C 1
ATOM 5360 O O . PHE E 1 53 ? 61.802 19.582 22.426 1.00 17.66 240 PHE E O 1
ATOM 5368 N N . TYR E 1 54 ? 63.318 20.709 23.646 1.00 20.40 241 TYR E N 1
ATOM 5369 C CA . TYR E 1 54 ? 62.881 22.004 23.137 1.00 18.81 241 TYR E CA 1
ATOM 5370 C C . TYR E 1 54 ? 63.183 22.189 21.642 1.00 17.13 241 TYR E C 1
ATOM 5371 O O . TYR E 1 54 ? 62.279 22.483 20.866 1.00 17.88 241 TYR E O 1
ATOM 5380 N N . PRO E 1 55 ? 64.443 21.993 21.220 1.00 21.16 242 PRO E N 1
ATOM 5381 C CA . PRO E 1 55 ? 64.730 22.156 19.787 1.00 21.52 242 PRO E CA 1
ATOM 5382 C C . PRO E 1 55 ? 63.878 21.251 18.889 1.00 19.94 242 PRO E C 1
ATOM 5383 O O . PRO E 1 55 ? 63.492 21.639 17.787 1.00 20.06 242 PRO E O 1
ATOM 5387 N N . LEU E 1 56 ? 63.585 20.048 19.363 1.00 20.57 243 LEU E N 1
ATOM 5388 C CA . LEU E 1 56 ? 62.811 19.101 18.575 1.00 19.44 243 LEU E CA 1
ATOM 5389 C C . LEU E 1 56 ? 61.346 19.524 18.537 1.00 19.90 243 LEU E C 1
ATOM 5390 O O . LEU E 1 56 ? 60.712 19.501 17.480 1.00 22.94 243 LEU E O 1
ATOM 5395 N N . PHE E 1 57 ? 60.814 19.924 19.690 1.00 20.62 244 PHE E N 1
ATOM 5396 C CA . PHE E 1 57 ? 59.440 20.408 19.771 1.00 19.06 244 PHE E CA 1
ATOM 5397 C C . PHE E 1 57 ? 59.220 21.585 18.823 1.00 19.75 244 PHE E C 1
ATOM 5398 O O . PHE E 1 57 ? 58.233 21.628 18.097 1.00 20.30 244 PHE E O 1
ATOM 5406 N N . VAL E 1 58 ? 60.149 22.535 18.833 1.00 19.89 245 VAL E N 1
ATOM 5407 C CA . VAL E 1 58 ? 60.027 23.743 18.014 1.00 21.30 245 VAL E CA 1
ATOM 5408 C C . VAL E 1 58 ? 60.077 23.411 16.528 1.00 19.18 245 VAL E C 1
ATOM 5409 O O . VAL E 1 58 ? 59.245 23.877 15.752 1.00 18.96 245 VAL E O 1
ATOM 5413 N N . HIS E 1 59 ? 61.055 22.605 16.132 1.00 20.97 246 HIS E N 1
ATOM 5414 C CA . HIS E 1 59 ? 61.197 22.212 14.731 1.00 19.76 246 HIS E CA 1
ATOM 5415 C C . HIS E 1 59 ? 59.969 21.468 14.221 1.00 22.10 246 HIS E C 1
ATOM 5416 O O . HIS E 1 59 ? 59.490 21.724 13.117 1.00 20.68 246 HIS E O 1
ATOM 5431 N N . TYR E 1 61 ? 56.825 21.465 15.500 1.00 22.01 248 TYR E N 1
ATOM 5432 C CA . TYR E 1 61 ? 55.680 22.365 15.449 1.00 23.79 248 TYR E CA 1
ATOM 5433 C C . TYR E 1 61 ? 55.724 23.219 14.183 1.00 25.32 248 TYR E C 1
ATOM 5434 O O . TYR E 1 61 ? 54.735 23.317 13.449 1.00 21.21 248 TYR E O 1
ATOM 5443 N N . LEU E 1 62 ? 56.877 23.831 13.935 1.00 21.49 249 LEU E N 1
ATOM 5444 C CA . LEU E 1 62 ? 57.043 24.725 12.792 1.00 26.87 249 LEU E CA 1
ATOM 5445 C C . LEU E 1 62 ? 56.973 23.974 11.466 1.00 27.32 249 LEU E C 1
ATOM 5446 O O . LEU E 1 62 ? 56.491 24.513 10.470 1.00 27.51 249 LEU E O 1
ATOM 5451 N N . GLU E 1 63 ? 57.444 22.731 11.460 1.00 27.54 250 GLU E N 1
ATOM 5452 C CA . GLU E 1 63 ? 57.354 21.882 10.277 1.00 26.79 250 GLU E CA 1
ATOM 5453 C C . GLU E 1 63 ? 55.889 21.632 9.941 1.00 29.53 250 GLU E C 1
ATOM 5454 O O . GLU E 1 63 ? 55.489 21.669 8.776 1.00 27.86 250 GLU E O 1
ATOM 5460 N N . LEU E 1 64 ? 55.086 21.389 10.972 1.00 29.91 251 LEU E N 1
ATOM 5461 C CA . LEU E 1 64 ? 53.661 21.174 10.791 1.00 24.61 251 LEU E CA 1
ATOM 5462 C C . LEU E 1 64 ? 52.971 22.436 10.270 1.00 29.01 251 LEU E C 1
ATOM 5463 O O . LEU E 1 64 ? 52.179 22.371 9.332 1.00 30.96 251 LEU E O 1
ATOM 5468 N N . VAL E 1 65 ? 53.280 23.579 10.875 1.00 22.04 252 VAL E N 1
ATOM 5469 C CA . VAL E 1 65 ? 52.696 24.851 10.455 1.00 29.53 252 VAL E CA 1
ATOM 5470 C C . VAL E 1 65 ? 53.113 25.195 9.028 1.00 29.38 252 VAL E C 1
ATOM 5471 O O . VAL E 1 65 ? 52.269 25.522 8.194 1.00 28.32 252 VAL E O 1
ATOM 5475 N N . TYR E 1 66 ? 54.412 25.104 8.750 1.00 29.02 253 TYR E N 1
ATOM 5476 C CA . TYR E 1 66 ? 54.952 25.504 7.453 1.00 32.56 253 TYR E CA 1
ATOM 5477 C C . TYR E 1 66 ? 54.345 24.702 6.307 1.00 32.39 253 TYR E C 1
ATOM 5478 O O . TYR E 1 66 ? 54.173 25.214 5.201 1.00 32.50 253 TYR E O 1
ATOM 5487 N N . ASN E 1 67 ? 54.019 23.443 6.579 1.00 33.64 254 ASN E N 1
ATOM 5488 C CA . ASN E 1 67 ? 53.450 22.564 5.567 1.00 32.88 254 ASN E CA 1
ATOM 5489 C C . ASN E 1 67 ? 51.927 22.540 5.649 1.00 33.17 254 ASN E C 1
ATOM 5490 O O . ASN E 1 67 ? 51.274 21.638 5.122 1.00 33.04 254 ASN E O 1
ATOM 5495 N N . GLN E 1 68 ? 51.381 23.544 6.331 1.00 35.80 255 GLN E N 1
ATOM 5496 C CA . GLN E 1 68 ? 49.945 23.804 6.367 1.00 39.63 255 GLN E CA 1
ATOM 5497 C C . GLN E 1 68 ? 49.138 22.677 7.005 1.00 38.17 255 GLN E C 1
ATOM 5498 O O . GLN E 1 68 ? 47.978 22.456 6.655 1.00 40.37 255 GLN E O 1
ATOM 5504 N N . HIS E 1 69 ? 49.754 21.975 7.951 1.00 34.46 256 HIS E N 1
ATOM 5505 C CA . HIS E 1 69 ? 49.039 21.005 8.768 1.00 31.13 256 HIS E CA 1
ATOM 5506 C C . HIS E 1 69 ? 48.667 21.701 10.074 1.00 35.17 256 HIS E C 1
ATOM 5507 O O . HIS E 1 69 ? 49.244 21.427 11.126 1.00 29.39 256 HIS E O 1
ATOM 5514 N N . GLU E 1 70 ? 47.689 22.600 9.987 1.00 32.04 257 GLU E N 1
ATOM 5515 C CA . GLU E 1 70 ? 47.405 23.557 11.058 1.00 37.46 257 GLU E CA 1
ATOM 5516 C C . GLU E 1 70 ? 46.672 22.957 12.259 1.00 35.40 257 GLU E C 1
ATOM 5517 O O . GLU E 1 70 ? 46.941 23.332 13.398 1.00 33.22 257 GLU E O 1
ATOM 5523 N N . ASN E 1 71 ? 45.744 22.038 12.008 1.00 37.76 258 ASN E N 1
ATOM 5524 C CA . ASN E 1 71 ? 45.096 21.301 13.091 1.00 40.68 258 ASN E CA 1
ATOM 5525 C C . ASN E 1 71 ? 46.111 20.466 13.867 1.00 39.08 258 ASN E C 1
ATOM 5526 O O . ASN E 1 71 ? 46.134 20.478 15.098 1.00 34.76 258 ASN E O 1
ATOM 5531 N N . GLU E 1 72 ? 46.950 19.744 13.132 1.00 36.88 259 GLU E N 1
ATOM 5532 C CA . GLU E 1 72 ? 47.975 18.897 13.729 1.00 34.74 259 GLU E CA 1
ATOM 5533 C C . GLU E 1 72 ? 48.968 19.733 14.525 1.00 34.03 259 GLU E C 1
ATOM 5534 O O . GLU E 1 72 ? 49.480 19.291 15.556 1.00 31.82 259 GLU E O 1
ATOM 5540 N N . ALA E 1 73 ? 49.234 20.941 14.032 1.00 31.70 260 ALA E N 1
ATOM 5541 C CA . ALA E 1 73 ? 50.156 21.860 14.679 1.00 32.53 260 ALA E CA 1
ATOM 5542 C C . ALA E 1 73 ? 49.666 22.251 16.066 1.00 31.42 260 ALA E C 1
ATOM 5543 O O . ALA E 1 73 ? 50.410 22.150 17.044 1.00 28.00 260 ALA E O 1
ATOM 5545 N N . LYS E 1 74 ? 48.417 22.702 16.146 1.00 28.87 261 LYS E N 1
ATOM 5546 C CA . LYS E 1 74 ? 47.847 23.142 17.413 1.00 34.20 261 LYS E CA 1
ATOM 5547 C C . LYS E 1 74 ? 47.789 21.990 18.409 1.00 28.82 261 LYS E C 1
ATOM 5548 O O . LYS E 1 74 ? 48.131 22.154 19.578 1.00 26.25 261 LYS E O 1
ATOM 5554 N N . SER E 1 75 ? 47.350 20.828 17.939 1.00 23.49 262 SER E N 1
ATOM 5555 C CA . SER E 1 75 ? 47.234 19.650 18.788 1.00 28.61 262 SER E CA 1
ATOM 5556 C C . SER E 1 75 ? 48.606 19.255 19.345 1.00 24.88 262 SER E C 1
ATOM 5557 O O . SER E 1 75 ? 48.744 18.957 20.530 1.00 28.19 262 SER E O 1
ATOM 5560 N N . PHE E 1 76 ? 49.617 19.271 18.482 1.00 27.42 263 PHE E N 1
ATOM 5561 C CA . PHE E 1 76 ? 50.988 18.995 18.894 1.00 22.40 263 PHE E CA 1
ATOM 5562 C C . PHE E 1 76 ? 51.434 19.988 19.965 1.00 22.64 263 PHE E C 1
ATOM 5563 O O . PHE E 1 76 ? 51.950 19.598 21.016 1.00 24.17 263 PHE E O 1
ATOM 5571 N N . PHE E 1 77 ? 51.225 21.274 19.701 1.00 22.82 264 PHE E N 1
ATOM 5572 C CA . PHE E 1 77 ? 51.633 22.310 20.642 1.00 23.87 264 PHE E CA 1
ATOM 5573 C C . PHE E 1 77 ? 50.961 22.093 21.989 1.00 25.21 264 PHE E C 1
ATOM 5574 O O . PHE E 1 77 ? 51.618 22.059 23.026 1.00 22.88 264 PHE E O 1
ATOM 5582 N N . GLU E 1 78 ? 49.644 21.940 21.966 1.00 27.45 265 GLU E N 1
ATOM 5583 C CA . GLU E 1 78 ? 48.876 21.845 23.194 1.00 33.71 265 GLU E CA 1
ATOM 5584 C C . GLU E 1 78 ? 49.298 20.628 24.013 1.00 31.71 265 GLU E C 1
ATOM 5585 O O . GLU E 1 78 ? 49.296 20.672 25.243 1.00 32.13 265 GLU E O 1
ATOM 5591 N N . LYS E 1 79 ? 49.669 19.548 23.335 1.00 28.54 266 LYS E N 1
ATOM 5592 C CA . LYS E 1 79 ? 50.052 18.329 24.030 1.00 27.75 266 LYS E CA 1
ATOM 5593 C C . LYS E 1 79 ? 51.425 18.409 24.706 1.00 27.55 266 LYS E C 1
ATOM 5594 O O . LYS E 1 79 ? 51.603 17.859 25.794 1.00 22.50 266 LYS E O 1
ATOM 5600 N N . PHE E 1 80 ? 52.388 19.092 24.085 1.00 23.27 267 PHE E N 1
ATOM 5601 C CA . PHE E 1 80 ? 53.776 19.021 24.566 1.00 22.11 267 PHE E CA 1
ATOM 5602 C C . PHE E 1 80 ? 54.406 20.319 25.074 1.00 22.28 267 PHE E C 1
ATOM 5603 O O . PHE E 1 80 ? 55.517 20.290 25.606 1.00 21.02 267 PHE E O 1
ATOM 5611 N N . HIS E 1 81 ? 53.732 21.454 24.929 1.00 25.72 268 HIS E N 1
ATOM 5612 C CA . HIS E 1 81 ? 54.361 22.720 25.321 1.00 26.30 268 HIS E CA 1
ATOM 5613 C C . HIS E 1 81 ? 54.579 22.817 26.835 1.00 27.88 268 HIS E C 1
ATOM 5614 O O . HIS E 1 81 ? 55.542 23.433 27.291 1.00 23.47 268 HIS E O 1
ATOM 5621 N N . GLY E 1 82 ? 53.693 22.191 27.604 1.00 28.50 269 GLY E N 1
ATOM 5622 C CA . GLY E 1 82 ? 53.688 22.330 29.060 1.00 30.20 269 GLY E CA 1
ATOM 5623 C C . GLY E 1 82 ? 54.878 21.714 29.773 1.00 29.44 269 GLY E C 1
ATOM 5624 O O . GLY E 1 82 ? 55.282 22.189 30.833 1.00 30.44 269 GLY E O 1
ATOM 5625 N N . ASP E 1 83 ? 55.446 20.658 29.201 1.00 29.94 270 ASP E N 1
ATOM 5626 C CA . ASP E 1 83 ? 56.559 19.963 29.843 1.00 34.63 270 ASP E CA 1
ATOM 5627 C C . ASP E 1 83 ? 57.939 20.455 29.393 1.00 33.55 270 ASP E C 1
ATOM 5628 O O . ASP E 1 83 ? 58.957 19.896 29.794 1.00 34.41 270 ASP E O 1
ATOM 5633 N N . GLN E 1 84 ? 57.983 21.502 28.574 1.00 31.70 271 GLN E N 1
ATOM 5634 C CA . GLN E 1 84 ? 59.260 22.117 28.230 1.00 27.84 271 GLN E CA 1
ATOM 5635 C C . GLN E 1 84 ? 59.757 22.837 29.465 1.00 25.30 271 GLN E C 1
ATOM 5636 O O . GLN E 1 84 ? 58.967 23.159 30.350 1.00 23.25 271 GLN E O 1
ATOM 5642 N N . GLU E 1 85 ? 61.059 23.092 29.525 1.00 26.00 272 GLU E N 1
ATOM 5643 C CA . GLU E 1 85 ? 61.645 23.808 30.655 1.00 26.58 272 GLU E CA 1
ATOM 5644 C C . GLU E 1 85 ? 60.901 25.115 30.885 1.00 25.71 272 GLU E C 1
ATOM 5645 O O . GLU E 1 85 ? 60.448 25.759 29.937 1.00 23.43 272 GLU E O 1
ATOM 5651 N N . CYS E 1 86 ? 60.791 25.507 32.150 1.00 23.70 273 CYS E N 1
ATOM 5652 C CA . CYS E 1 86 ? 59.981 26.658 32.538 1.00 28.75 273 CYS E CA 1
ATOM 5653 C C . CYS E 1 86 ? 60.498 27.963 31.944 1.00 25.60 273 CYS E C 1
ATOM 5654 O O . CYS E 1 86 ? 59.720 28.882 31.679 1.00 26.88 273 CYS E O 1
ATOM 5657 N N . TYR E 1 87 ? 61.807 28.049 31.729 1.00 24.80 274 TYR E N 1
ATOM 5658 C CA . TYR E 1 87 ? 62.390 29.259 31.162 1.00 19.21 274 TYR E CA 1
ATOM 5659 C C . TYR E 1 87 ? 62.124 29.421 29.658 1.00 19.52 274 TYR E C 1
ATOM 5660 O O . TYR E 1 87 ? 62.473 30.447 29.076 1.00 21.57 274 TYR E O 1
ATOM 5669 N N . TYR E 1 88 ? 61.497 28.425 29.033 1.00 19.62 275 TYR E N 1
ATOM 5670 C CA . TYR E 1 88 ? 61.095 28.534 27.627 1.00 22.45 275 TYR E CA 1
ATOM 5671 C C . TYR E 1 88 ? 59.642 28.963 27.455 1.00 20.79 275 TYR E C 1
ATOM 5672 O O . TYR E 1 88 ? 59.177 29.133 26.329 1.00 17.92 275 TYR E O 1
ATOM 5681 N N . GLN E 1 89 ? 58.912 29.116 28.553 1.00 22.64 276 GLN E N 1
ATOM 5682 C CA . GLN E 1 89 ? 57.479 29.354 28.446 1.00 23.65 276 GLN E CA 1
ATOM 5683 C C . GLN E 1 89 ? 57.168 30.709 27.810 1.00 24.04 276 GLN E C 1
ATOM 5684 O O . GLN E 1 89 ? 56.175 30.839 27.095 1.00 19.73 276 GLN E O 1
ATOM 5690 N N . ASP E 1 90 ? 58.015 31.709 28.042 1.00 21.02 277 ASP E N 1
ATOM 5691 C CA . ASP E 1 90 ? 57.827 32.998 27.374 1.00 21.84 277 ASP E CA 1
ATOM 5692 C C . ASP E 1 90 ? 58.053 32.871 25.863 1.00 23.28 277 ASP E C 1
ATOM 5693 O O . ASP E 1 90 ? 57.314 33.457 25.072 1.00 26.14 277 ASP E O 1
ATOM 5698 N N . ASP E 1 91 ? 59.046 32.081 25.464 1.00 21.86 278 ASP E N 1
ATOM 5699 C CA . ASP E 1 91 ? 59.298 31.836 24.045 1.00 23.66 278 ASP E CA 1
ATOM 5700 C C . ASP E 1 91 ? 58.165 31.048 23.400 1.00 25.98 278 ASP E C 1
ATOM 5701 O O . ASP E 1 91 ? 57.827 31.277 22.242 1.00 25.70 278 ASP E O 1
ATOM 5706 N N . LEU E 1 92 ? 57.588 30.113 24.148 1.00 23.03 279 LEU E N 1
ATOM 5707 C CA . LEU E 1 92 ? 56.524 29.258 23.622 1.00 20.03 279 LEU E CA 1
ATOM 5708 C C . LEU E 1 92 ? 55.242 30.044 23.345 1.00 21.24 279 LEU E C 1
ATOM 5709 O O . LEU E 1 92 ? 54.451 29.676 22.471 1.00 21.84 279 LEU E O 1
ATOM 5714 N N . ARG E 1 93 ? 55.042 31.128 24.089 1.00 27.19 280 ARG E N 1
ATOM 5715 C CA . ARG E 1 93 ? 53.914 32.017 23.848 1.00 26.45 280 ARG E CA 1
ATOM 5716 C C . ARG E 1 93 ? 54.094 32.743 22.517 1.00 25.65 280 ARG E C 1
ATOM 5717 O O . ARG E 1 93 ? 53.145 32.891 21.751 1.00 27.74 280 ARG E O 1
ATOM 5725 N N . VAL E 1 94 ? 55.318 33.188 22.247 1.00 27.63 281 VAL E N 1
ATOM 5726 C CA . VAL E 1 94 ? 55.655 33.788 20.958 1.00 25.31 281 VAL E CA 1
ATOM 5727 C C . VAL E 1 94 ? 55.476 32.758 19.844 1.00 18.42 281 VAL E C 1
ATOM 5728 O O . VAL E 1 94 ? 54.906 33.062 18.801 1.00 25.20 281 VAL E O 1
ATOM 5732 N N . LEU E 1 95 ? 55.954 31.537 20.077 1.00 20.23 282 LEU E N 1
ATOM 5733 C CA . LEU E 1 95 ? 55.838 30.455 19.095 1.00 22.28 282 LEU E CA 1
ATOM 5734 C C . LEU E 1 95 ? 54.378 30.124 18.760 1.00 22.42 282 LEU E C 1
ATOM 5735 O O . LEU E 1 95 ? 54.052 29.812 17.612 1.00 21.22 282 LEU E O 1
ATOM 5740 N N . SER E 1 96 ? 53.503 30.194 19.760 1.00 22.94 283 SER E N 1
ATOM 5741 C CA . SER E 1 96 ? 52.090 29.858 19.568 1.00 24.60 283 SER E CA 1
ATOM 5742 C C . SER E 1 96 ? 51.344 30.853 18.671 1.00 27.25 283 SER E C 1
ATOM 5743 O O . SER E 1 96 ? 50.245 30.555 18.203 1.00 29.05 283 SER E O 1
ATOM 5746 N N . SER E 1 97 ? 51.929 32.027 18.436 1.00 26.90 284 SER E N 1
ATOM 5747 C CA . SER E 1 97 ? 51.322 33.024 17.546 1.00 26.41 284 SER E CA 1
ATOM 5748 C C . SER E 1 97 ? 51.644 32.765 16.072 1.00 29.75 284 SER E C 1
ATOM 5749 O O . SER E 1 97 ? 51.014 33.345 15.189 1.00 32.52 284 SER E O 1
ATOM 5752 N N . LEU E 1 98 ? 52.632 31.910 15.812 1.00 26.10 285 LEU E N 1
ATOM 5753 C CA . LEU E 1 98 ? 52.913 31.450 14.454 1.00 21.88 285 LEU E CA 1
ATOM 5754 C C . LEU E 1 98 ? 52.099 30.191 14.192 1.00 21.86 285 LEU E C 1
ATOM 5755 O O . LEU E 1 98 ? 52.491 29.098 14.603 1.00 23.65 285 LEU E O 1
ATOM 5760 N N . THR E 1 99 ? 50.966 30.347 13.516 1.00 22.72 286 THR E N 1
ATOM 5761 C CA . THR E 1 99 ? 50.051 29.235 13.280 1.00 28.43 286 THR E CA 1
ATOM 5762 C C . THR E 1 99 ? 49.754 29.005 11.793 1.00 31.17 286 THR E C 1
ATOM 5763 O O . THR E 1 99 ? 49.043 28.064 11.433 1.00 29.36 286 THR E O 1
ATOM 5767 N N . LYS E 1 100 ? 50.300 29.867 10.939 1.00 27.68 287 LYS E N 1
ATOM 5768 C CA . LYS E 1 100 ? 50.134 29.742 9.502 1.00 31.32 287 LYS E CA 1
ATOM 5769 C C . LYS E 1 100 ? 51.471 29.966 8.813 1.00 26.83 287 LYS E C 1
ATOM 5770 O O . LYS E 1 100 ? 52.337 30.669 9.330 1.00 26.80 287 LYS E O 1
ATOM 5776 N N . LYS E 1 101 ? 51.633 29.355 7.646 1.00 30.13 288 LYS E N 1
ATOM 5777 C CA . LYS E 1 101 ? 52.832 29.535 6.839 1.00 31.04 288 LYS E CA 1
ATOM 5778 C C . LYS E 1 101 ? 53.137 31.013 6.613 1.00 34.40 288 LYS E C 1
ATOM 5779 O O . LYS E 1 101 ? 54.297 31.425 6.644 1.00 34.22 288 LYS E O 1
ATOM 5785 N N . GLU E 1 102 ? 52.096 31.807 6.379 1.00 36.60 289 GLU E N 1
ATOM 5786 C CA . GLU E 1 102 ? 52.277 33.228 6.075 1.00 39.84 289 GLU E CA 1
ATOM 5787 C C . GLU E 1 102 ? 52.815 34.017 7.271 1.00 37.16 289 GLU E C 1
ATOM 5788 O O . GLU E 1 102 ? 53.437 35.064 7.095 1.00 38.72 289 GLU E O 1
ATOM 5794 N N . HIS E 1 103 ? 52.590 33.513 8.482 1.00 35.87 290 HIS E N 1
ATOM 5795 C CA . HIS E 1 103 ? 53.150 34.140 9.681 1.00 32.99 290 HIS E CA 1
ATOM 5796 C C . HIS E 1 103 ? 54.665 33.957 9.761 1.00 32.48 290 HIS E C 1
ATOM 5797 O O . HIS E 1 103 ? 55.354 34.734 10.420 1.00 34.50 290 HIS E O 1
ATOM 5812 N N . LYS E 1 105 ? 56.843 33.378 6.883 1.00 37.80 292 LYS E N 1
ATOM 5813 C CA . LYS E 1 105 ? 57.540 33.976 5.747 1.00 39.42 292 LYS E CA 1
ATOM 5814 C C . LYS E 1 105 ? 57.961 35.409 6.044 1.00 36.60 292 LYS E C 1
ATOM 5815 O O . LYS E 1 105 ? 57.133 36.248 6.384 1.00 34.50 292 LYS E O 1
ATOM 5821 N N . GLY E 1 106 ? 59.261 35.672 5.930 1.00 36.06 293 GLY E N 1
ATOM 5822 C CA . GLY E 1 106 ? 59.805 37.017 6.090 1.00 35.48 293 GLY E CA 1
ATOM 5823 C C . GLY E 1 106 ? 59.787 37.541 7.514 1.00 35.99 293 GLY E C 1
ATOM 5824 O O . GLY E 1 106 ? 59.966 38.736 7.739 1.00 32.83 293 GLY E O 1
ATOM 5825 N N . ASN E 1 107 ? 59.590 36.647 8.476 1.00 32.98 294 ASN E N 1
ATOM 5826 C CA . ASN E 1 107 ? 59.458 37.031 9.878 1.00 29.55 294 ASN E CA 1
ATOM 5827 C C . ASN E 1 107 ? 60.741 36.744 10.658 1.00 30.80 294 ASN E C 1
ATOM 5828 O O . ASN E 1 107 ? 61.115 35.586 10.832 1.00 33.65 294 ASN E O 1
ATOM 5833 N N . GLU E 1 108 ? 61.406 37.794 11.141 1.00 29.46 295 GLU E N 1
ATOM 5834 C CA . GLU E 1 108 ? 62.697 37.632 11.819 1.00 36.60 295 GLU E CA 1
ATOM 5835 C C . GLU E 1 108 ? 62.578 36.986 13.208 1.00 35.25 295 GLU E C 1
ATOM 5836 O O . GLU E 1 108 ? 63.587 36.635 13.821 1.00 32.15 295 GLU E O 1
ATOM 5842 N N . THR E 1 109 ? 61.352 36.836 13.701 1.00 30.31 296 THR E N 1
ATOM 5843 C CA . THR E 1 109 ? 61.091 36.001 14.874 1.00 31.01 296 THR E CA 1
ATOM 5844 C C . THR E 1 109 ? 61.636 34.592 14.644 1.00 29.90 296 THR E C 1
ATOM 5845 O O . THR E 1 109 ? 62.100 33.933 15.576 1.00 25.67 296 THR E O 1
ATOM 5857 N N . LEU E 1 111 ? 64.300 33.674 13.443 1.00 26.87 298 LEU E N 1
ATOM 5858 C CA . LEU E 1 111 ? 65.718 33.581 13.800 1.00 30.53 298 LEU E CA 1
ATOM 5859 C C . LEU E 1 111 ? 65.907 33.103 15.240 1.00 32.55 298 LEU E C 1
ATOM 5860 O O . LEU E 1 111 ? 66.904 32.461 15.557 1.00 30.84 298 LEU E O 1
ATOM 5865 N N . ASP E 1 112 ? 64.941 33.405 16.105 1.00 33.55 299 ASP E N 1
ATOM 5866 C CA . ASP E 1 112 ? 64.987 32.953 17.491 1.00 32.96 299 ASP E CA 1
ATOM 5867 C C . ASP E 1 112 ? 64.672 31.461 17.635 1.00 27.56 299 ASP E C 1
ATOM 5868 O O . ASP E 1 112 ? 64.965 30.864 18.672 1.00 33.39 299 ASP E O 1
ATOM 5873 N N . PHE E 1 113 ? 64.075 30.860 16.606 1.00 26.49 300 PHE E N 1
ATOM 5874 C CA . PHE E 1 113 ? 63.615 29.471 16.693 1.00 25.62 300 PHE E CA 1
ATOM 5875 C C . PHE E 1 113 ? 64.328 28.523 15.738 1.00 29.66 300 PHE E C 1
ATOM 5876 O O . PHE E 1 113 ? 64.028 27.325 15.706 1.00 28.70 300 PHE E O 1
ATOM 5884 N N . ARG E 1 114 ? 65.267 29.047 14.958 1.00 30.81 301 ARG E N 1
ATOM 5885 C CA . ARG E 1 114 ? 65.920 28.236 13.945 1.00 32.85 301 ARG E CA 1
ATOM 5886 C C . ARG E 1 114 ? 66.620 27.058 14.615 1.00 29.45 301 ARG E C 1
ATOM 5887 O O . ARG E 1 114 ? 67.316 27.213 15.614 1.00 27.75 301 ARG E O 1
ATOM 5895 N N . THR E 1 115 ? 66.401 25.874 14.060 1.00 31.83 302 THR E N 1
ATOM 5896 C CA . THR E 1 115 ? 66.845 24.632 14.673 1.00 33.29 302 THR E CA 1
ATOM 5897 C C . THR E 1 115 ? 68.358 24.598 14.889 1.00 36.21 302 THR E C 1
ATOM 5898 O O . THR E 1 115 ? 68.846 23.981 15.840 1.00 35.23 302 THR E O 1
ATOM 5902 N N . SER E 1 116 ? 69.089 25.277 14.011 1.00 41.27 303 SER E N 1
ATOM 5903 C CA . SER E 1 116 ? 70.547 25.224 14.011 1.00 43.88 303 SER E CA 1
ATOM 5904 C C . SER E 1 116 ? 71.197 26.024 15.145 1.00 43.82 303 SER E C 1
ATOM 5905 O O . SER E 1 116 ? 72.369 25.817 15.452 1.00 40.83 303 SER E O 1
ATOM 5908 N N . LYS E 1 117 ? 70.446 26.931 15.768 1.00 45.18 304 LYS E N 1
ATOM 5909 C CA . LYS E 1 117 ? 70.995 27.754 16.846 1.00 44.87 304 LYS E CA 1
ATOM 5910 C C . LYS E 1 117 ? 71.227 26.947 18.126 1.00 44.76 304 LYS E C 1
ATOM 5911 O O . LYS E 1 117 ? 72.079 27.298 18.942 1.00 40.08 304 LYS E O 1
ATOM 5917 N N . PHE E 1 118 ? 70.469 25.867 18.295 1.00 45.81 305 PHE E N 1
ATOM 5918 C CA . PHE E 1 118 ? 70.498 25.097 19.537 1.00 43.79 305 PHE E CA 1
ATOM 5919 C C . PHE E 1 118 ? 71.622 24.064 19.542 1.00 45.09 305 PHE E C 1
ATOM 5920 O O . PHE E 1 118 ? 71.520 23.010 18.913 1.00 44.05 305 PHE E O 1
ATOM 5928 N N . VAL E 1 119 ? 72.691 24.380 20.267 1.00 45.32 306 VAL E N 1
ATOM 5929 C CA . VAL E 1 119 ? 73.890 23.548 20.296 1.00 47.78 306 VAL E CA 1
ATOM 5930 C C . VAL E 1 119 ? 73.681 22.349 21.216 1.00 43.94 306 VAL E C 1
ATOM 5931 O O . VAL E 1 119 ? 73.451 22.513 22.412 1.00 43.27 306 VAL E O 1
ATOM 5935 N N . LEU E 1 120 ? 73.766 21.147 20.652 1.00 36.49 307 LEU E N 1
ATOM 5936 C CA . LEU E 1 120 ? 73.506 19.927 21.408 1.00 36.60 307 LEU E CA 1
ATOM 5937 C C . LEU E 1 120 ? 74.751 19.053 21.519 1.00 35.04 307 LEU E C 1
ATOM 5938 O O . LEU E 1 120 ? 75.345 18.667 20.513 1.00 35.77 307 LEU E O 1
ATOM 5943 N N . ARG E 1 121 ? 75.129 18.740 22.757 1.00 34.78 308 ARG E N 1
ATOM 5944 C CA . ARG E 1 121 ? 76.337 17.974 23.047 1.00 31.42 308 ARG E CA 1
ATOM 5945 C C . ARG E 1 121 ? 76.009 16.788 23.942 1.00 28.97 308 ARG E C 1
ATOM 5946 O O . ARG E 1 121 ? 75.618 16.973 25.093 1.00 24.27 308 ARG E O 1
ATOM 5954 N N . ILE E 1 122 ? 76.168 15.571 23.425 1.00 23.92 309 ILE E N 1
ATOM 5955 C CA . ILE E 1 122 ? 75.887 14.379 24.226 1.00 29.74 309 ILE E CA 1
ATOM 5956 C C . ILE E 1 122 ? 76.996 13.330 24.151 1.00 28.44 309 ILE E C 1
ATOM 5957 O O . ILE E 1 122 ? 77.842 13.356 23.261 1.00 32.78 309 ILE E O 1
ATOM 5962 N N . SER E 1 123 ? 76.968 12.407 25.104 1.00 28.49 310 SER E N 1
ATOM 5963 C CA . SER E 1 123 ? 77.937 11.329 25.178 1.00 29.13 310 SER E CA 1
ATOM 5964 C C . SER E 1 123 ? 77.611 10.240 24.155 1.00 29.00 310 SER E C 1
ATOM 5965 O O . SER E 1 123 ? 76.479 10.154 23.661 1.00 21.27 310 SER E O 1
ATOM 5968 N N . ARG E 1 124 ? 78.603 9.406 23.851 1.00 29.77 311 ARG E N 1
ATOM 5969 C CA . ARG E 1 124 ? 78.448 8.366 22.837 1.00 30.92 311 ARG E CA 1
ATOM 5970 C C . ARG E 1 124 ? 77.423 7.318 23.247 1.00 29.36 311 ARG E C 1
ATOM 5971 O O . ARG E 1 124 ? 76.604 6.907 22.431 1.00 26.63 311 ARG E O 1
ATOM 5979 N N . ASP E 1 125 ? 77.480 6.881 24.503 1.00 27.78 312 ASP E N 1
ATOM 5980 C CA . ASP E 1 125 ? 76.486 5.953 25.037 1.00 29.26 312 ASP E CA 1
ATOM 5981 C C . ASP E 1 125 ? 75.073 6.482 24.805 1.00 30.10 312 ASP E C 1
ATOM 5982 O O . ASP E 1 125 ? 74.191 5.751 24.353 1.00 28.18 312 ASP E O 1
ATOM 5987 N N . SER E 1 126 ? 74.868 7.758 25.120 1.00 25.13 313 SER E N 1
ATOM 5988 C CA . SER E 1 126 ? 73.556 8.378 25.002 1.00 26.14 313 SER E CA 1
ATOM 5989 C C . SER E 1 126 ? 73.105 8.389 23.555 1.00 21.40 313 SER E C 1
ATOM 5990 O O . SER E 1 126 ? 71.965 8.042 23.248 1.00 23.45 313 SER E O 1
ATOM 5993 N N . TYR E 1 127 ? 74.008 8.789 22.665 1.00 21.84 314 TYR E N 1
ATOM 5994 C CA . TYR E 1 127 ? 73.697 8.825 21.248 1.00 23.74 314 TYR E CA 1
ATOM 5995 C C . TYR E 1 127 ? 73.326 7.435 20.734 1.00 21.09 314 TYR E C 1
ATOM 5996 O O . TYR E 1 127 ? 72.376 7.286 19.968 1.00 23.07 314 TYR E O 1
ATOM 6005 N N . GLN E 1 128 ? 74.069 6.423 21.167 1.00 24.43 315 GLN E N 1
ATOM 6006 C CA . GLN E 1 128 ? 73.832 5.054 20.726 1.00 28.07 315 GLN E CA 1
ATOM 6007 C C . GLN E 1 128 ? 72.444 4.574 21.140 1.00 26.60 315 GLN E C 1
ATOM 6008 O O . GLN E 1 128 ? 71.738 3.939 20.363 1.00 23.15 315 GLN E O 1
ATOM 6014 N N . LEU E 1 129 ? 72.051 4.890 22.368 1.00 29.31 316 LEU E N 1
ATOM 6015 C CA . LEU E 1 129 ? 70.720 4.549 22.847 1.00 29.71 316 LEU E CA 1
ATOM 6016 C C . LEU E 1 129 ? 69.650 5.329 22.086 1.00 24.26 316 LEU E C 1
ATOM 6017 O O . LEU E 1 129 ? 68.625 4.772 21.717 1.00 21.28 316 LEU E O 1
ATOM 6022 N N . LEU E 1 130 ? 69.892 6.616 21.858 1.00 23.02 317 LEU E N 1
ATOM 6023 C CA . LEU E 1 130 ? 68.948 7.457 21.125 1.00 22.50 317 LEU E CA 1
ATOM 6024 C C . LEU E 1 130 ? 68.759 6.968 19.689 1.00 19.38 317 LEU E C 1
ATOM 6025 O O . LEU E 1 130 ? 67.631 6.831 19.210 1.00 18.57 317 LEU E O 1
ATOM 6030 N N . LYS E 1 131 ? 69.870 6.716 19.007 1.00 24.54 318 LYS E N 1
ATOM 6031 C CA . LYS E 1 131 ? 69.841 6.204 17.639 1.00 23.39 318 LYS E CA 1
ATOM 6032 C C . LYS E 1 131 ? 69.071 4.883 17.548 1.00 27.38 318 LYS E C 1
ATOM 6033 O O . LYS E 1 131 ? 68.269 4.687 16.630 1.00 22.17 318 LYS E O 1
ATOM 6039 N N . ARG E 1 132 ? 69.306 3.982 18.502 1.00 28.09 319 ARG E N 1
ATOM 6040 C CA . ARG E 1 132 ? 68.607 2.700 18.507 1.00 32.07 319 ARG E CA 1
ATOM 6041 C C . ARG E 1 132 ? 67.107 2.898 18.696 1.00 28.57 319 ARG E C 1
ATOM 6042 O O . ARG E 1 132 ? 66.305 2.277 18.002 1.00 30.72 319 ARG E O 1
ATOM 6050 N N . HIS E 1 133 ? 66.730 3.761 19.635 1.00 24.34 320 HIS E N 1
ATOM 6051 C CA . HIS E 1 133 ? 65.321 4.075 19.856 1.00 24.32 320 HIS E CA 1
ATOM 6052 C C . HIS E 1 133 ? 64.659 4.660 18.612 1.00 22.35 320 HIS E C 1
ATOM 6053 O O . HIS E 1 133 ? 63.534 4.298 18.263 1.00 24.67 320 HIS E O 1
ATOM 6060 N N . LEU E 1 134 ? 65.355 5.577 17.955 1.00 21.82 321 LEU E N 1
ATOM 6061 C CA . LEU E 1 134 ? 64.801 6.276 16.799 1.00 27.44 321 LEU E CA 1
ATOM 6062 C C . LEU E 1 134 ? 64.769 5.421 15.533 1.00 29.44 321 LEU E C 1
ATOM 6063 O O . LEU E 1 134 ? 64.094 5.778 14.570 1.00 28.05 321 LEU E O 1
ATOM 6068 N N . GLN E 1 135 ? 65.493 4.304 15.532 1.00 37.03 322 GLN E N 1
ATOM 6069 C CA . GLN E 1 135 ? 65.538 3.425 14.359 1.00 38.10 322 GLN E CA 1
ATOM 6070 C C . GLN E 1 135 ? 64.546 2.266 14.448 1.00 41.39 322 GLN E C 1
ATOM 6071 O O . GLN E 1 135 ? 64.374 1.528 13.482 1.00 45.20 322 GLN E O 1
ATOM 6077 N N . GLU E 1 136 ? 63.881 2.114 15.590 1.00 42.57 323 GLU E N 1
ATOM 6078 C CA . GLU E 1 136 ? 63.003 0.966 15.799 1.00 47.77 323 GLU E CA 1
ATOM 6079 C C . GLU E 1 136 ? 61.690 1.085 15.025 1.00 48.28 323 GLU E C 1
ATOM 6080 O O . GLU E 1 136 ? 61.195 0.092 14.493 1.00 49.78 323 GLU E O 1
ATOM 6086 N N . LYS E 1 137 ? 61.127 2.289 14.963 1.00 51.82 324 LYS E N 1
ATOM 6087 C CA . LYS E 1 137 ? 59.966 2.540 14.109 1.00 48.98 324 LYS E CA 1
ATOM 6088 C C . LYS E 1 137 ? 60.435 2.934 12.720 1.00 48.04 324 LYS E C 1
ATOM 6089 O O . LYS E 1 137 ? 61.438 3.633 12.573 1.00 46.03 324 LYS E O 1
ATOM 6095 N N . GLN E 1 138 ? 59.701 2.485 11.707 1.00 49.46 325 GLN E N 1
ATOM 6096 C CA . GLN E 1 138 ? 59.983 2.846 10.322 1.00 52.67 325 GLN E CA 1
ATOM 6097 C C . GLN E 1 138 ? 59.586 4.298 10.063 1.00 48.14 325 GLN E C 1
ATOM 6098 O O . GLN E 1 138 ? 58.501 4.729 10.451 1.00 47.95 325 GLN E O 1
ATOM 6104 N N . ASN E 1 139 ? 60.474 5.045 9.415 1.00 45.44 326 ASN E N 1
ATOM 6105 C CA . ASN E 1 139 ? 60.195 6.427 9.012 1.00 46.10 326 ASN E CA 1
ATOM 6106 C C . ASN E 1 139 ? 59.972 7.404 10.174 1.00 41.43 326 ASN E C 1
ATOM 6107 O O . ASN E 1 139 ? 59.277 8.408 10.013 1.00 41.55 326 ASN E O 1
ATOM 6112 N N . ASN E 1 140 ? 60.561 7.121 11.333 1.00 34.50 327 ASN E N 1
ATOM 6113 C CA . ASN E 1 140 ? 60.483 8.045 12.461 1.00 28.30 327 ASN E CA 1
ATOM 6114 C C . ASN E 1 140 ? 61.096 9.390 12.062 1.00 23.10 327 ASN E C 1
ATOM 6115 O O . ASN E 1 140 ? 62.298 9.493 11.824 1.00 25.21 327 ASN E O 1
ATOM 6120 N N . GLN E 1 141 ? 60.251 10.410 11.978 1.00 17.78 328 GLN E N 1
ATOM 6121 C CA . GLN E 1 141 ? 60.651 11.717 11.473 1.00 22.04 328 GLN E CA 1
ATOM 6122 C C . GLN E 1 141 ? 61.700 12.378 12.360 1.00 21.14 328 GLN E C 1
ATOM 6123 O O . GLN E 1 141 ? 62.532 13.138 11.875 1.00 20.91 328 GLN E O 1
ATOM 6129 N N . ILE E 1 142 ? 61.675 12.081 13.655 1.00 23.01 329 ILE E N 1
ATOM 6130 C CA . ILE E 1 142 ? 62.677 12.620 14.567 1.00 23.04 329 ILE E CA 1
ATOM 6131 C C . ILE E 1 142 ? 64.084 12.177 14.157 1.00 23.16 329 ILE E C 1
ATOM 6132 O O . ILE E 1 142 ? 65.043 12.930 14.311 1.00 23.24 329 ILE E O 1
ATOM 6137 N N . TRP E 1 143 ? 64.202 10.964 13.627 1.00 27.17 330 TRP E N 1
ATOM 6138 C CA . TRP E 1 143 ? 65.485 10.466 13.127 1.00 22.57 330 TRP E CA 1
ATOM 6139 C C . TRP E 1 143 ? 65.970 11.292 11.941 1.00 24.11 330 TRP E C 1
ATOM 6140 O O . TRP E 1 143 ? 67.155 11.588 11.824 1.00 19.01 330 TRP E O 1
ATOM 6151 N N . ASN E 1 144 ? 65.045 11.658 11.062 1.00 24.95 331 ASN E N 1
ATOM 6152 C CA . ASN E 1 144 ? 65.360 12.521 9.931 1.00 31.19 331 ASN E CA 1
ATOM 6153 C C . ASN E 1 144 ? 65.821 13.892 10.410 1.00 27.76 331 ASN E C 1
ATOM 6154 O O . ASN E 1 144 ? 66.809 14.435 9.917 1.00 28.75 331 ASN E O 1
ATOM 6159 N N . ILE E 1 145 ? 65.102 14.436 11.387 1.00 23.02 332 ILE E N 1
ATOM 6160 C CA . ILE E 1 145 ? 65.434 15.734 11.960 1.00 22.78 332 ILE E CA 1
ATOM 6161 C C . ILE E 1 145 ? 66.797 15.722 12.651 1.00 22.25 332 ILE E C 1
ATOM 6162 O O . ILE E 1 145 ? 67.558 16.683 12.541 1.00 23.27 332 ILE E O 1
ATOM 6167 N N . VAL E 1 146 ? 67.103 14.641 13.362 1.00 25.93 333 VAL E N 1
ATOM 6168 C CA . VAL E 1 146 ? 68.384 14.518 14.054 1.00 25.95 333 VAL E CA 1
ATOM 6169 C C . VAL E 1 146 ? 69.530 14.453 13.052 1.00 28.85 333 VAL E C 1
ATOM 6170 O O . VAL E 1 146 ? 70.585 15.044 13.267 1.00 28.17 333 VAL E O 1
ATOM 6174 N N . GLN E 1 147 ? 69.308 13.726 11.961 1.00 29.65 334 GLN E N 1
ATOM 6175 C CA . GLN E 1 147 ? 70.319 13.543 10.930 1.00 31.78 334 GLN E CA 1
ATOM 6176 C C . GLN E 1 147 ? 70.576 14.799 10.099 1.00 36.32 334 GLN E C 1
ATOM 6177 O O . GLN E 1 147 ? 71.695 15.012 9.642 1.00 34.26 334 GLN E O 1
ATOM 6183 N N . GLU E 1 148 ? 69.547 15.621 9.899 1.00 37.44 335 GLU E N 1
ATOM 6184 C CA . GLU E 1 148 ? 69.621 16.709 8.923 1.00 41.86 335 GLU E CA 1
ATOM 6185 C C . GLU E 1 148 ? 69.621 18.122 9.505 1.00 39.12 335 GLU E C 1
ATOM 6186 O O . GLU E 1 148 ? 70.235 19.018 8.931 1.00 42.24 335 GLU E O 1
ATOM 6192 N N . HIS E 1 149 ? 68.935 18.335 10.625 1.00 35.41 336 HIS E N 1
ATOM 6193 C CA . HIS E 1 149 ? 68.688 19.697 11.097 1.00 33.75 336 HIS E CA 1
ATOM 6194 C C . HIS E 1 149 ? 69.282 20.037 12.463 1.00 34.28 336 HIS E C 1
ATOM 6195 O O . HIS E 1 149 ? 69.627 21.190 12.709 1.00 35.45 336 HIS E O 1
ATOM 6202 N N . LEU E 1 150 ? 69.402 19.057 13.351 1.00 37.62 337 LEU E N 1
ATOM 6203 C CA . LEU E 1 150 ? 69.938 19.324 14.686 1.00 39.84 337 LEU E CA 1
ATOM 6204 C C . LEU E 1 150 ? 71.437 19.616 14.646 1.00 41.12 337 LEU E C 1
ATOM 6205 O O . LEU E 1 150 ? 72.196 18.941 13.952 1.00 43.42 337 LEU E O 1
ATOM 6210 N N . TYR E 1 151 ? 71.849 20.636 15.393 1.00 45.86 338 TYR E N 1
ATOM 6211 C CA . TYR E 1 151 ? 73.259 20.948 15.576 1.00 50.84 338 TYR E CA 1
ATOM 6212 C C . TYR E 1 151 ? 73.758 20.105 16.741 1.00 47.45 338 TYR E C 1
ATOM 6213 O O . TYR E 1 151 ? 73.707 20.530 17.896 1.00 45.14 338 TYR E O 1
ATOM 6222 N N . ILE E 1 152 ? 74.234 18.905 16.428 1.00 42.53 339 ILE E N 1
ATOM 6223 C CA . ILE E 1 152 ? 74.481 17.890 17.445 1.00 43.81 339 ILE E CA 1
ATOM 6224 C C . ILE E 1 152 ? 75.898 17.320 17.324 1.00 41.91 339 ILE E C 1
ATOM 6225 O O . ILE E 1 152 ? 76.319 16.909 16.244 1.00 43.33 339 ILE E O 1
ATOM 6230 N N . ASP E 1 153 ? 76.627 17.317 18.440 1.00 40.75 340 ASP E N 1
ATOM 6231 C CA . ASP E 1 153 ? 78.000 16.818 18.485 1.00 43.45 340 ASP E CA 1
ATOM 6232 C C . ASP E 1 153 ? 78.153 15.743 19.561 1.00 43.39 340 ASP E C 1
ATOM 6233 O O . ASP E 1 153 ? 77.633 15.882 20.670 1.00 34.50 340 ASP E O 1
ATOM 6238 N N . ILE E 1 154 ? 78.877 14.677 19.222 1.00 39.20 341 ILE E N 1
ATOM 6239 C CA . ILE E 1 154 ? 78.996 13.498 20.081 1.00 39.46 341 ILE E CA 1
ATOM 6240 C C . ILE E 1 154 ? 80.367 13.447 20.735 1.00 41.61 341 ILE E C 1
ATOM 6241 O O . ILE E 1 154 ? 81.365 13.827 20.125 1.00 41.22 341 ILE E O 1
ATOM 6246 N N . PHE E 1 155 ? 80.419 12.963 21.972 1.00 45.24 342 PHE E N 1
ATOM 6247 C CA . PHE E 1 155 ? 81.666 12.953 22.722 1.00 49.59 342 PHE E CA 1
ATOM 6248 C C . PHE E 1 155 ? 81.868 11.664 23.510 1.00 52.30 342 PHE E C 1
ATOM 6249 O O . PHE E 1 155 ? 80.926 10.907 23.740 1.00 51.06 342 PHE E O 1
ATOM 6257 N N . ASP E 1 156 ? 83.113 11.427 23.911 1.00 57.04 343 ASP E N 1
ATOM 6258 C CA . ASP E 1 156 ? 83.493 10.207 24.614 1.00 61.67 343 ASP E CA 1
ATOM 6259 C C . ASP E 1 156 ? 84.098 10.531 25.976 1.00 64.50 343 ASP E C 1
ATOM 6260 O O . ASP E 1 156 ? 85.203 11.066 26.065 1.00 66.37 343 ASP E O 1
ATOM 6265 N N . VAL F 1 11 ? 87.781 4.769 47.295 1.00 58.73 198 VAL F N 1
ATOM 6266 C CA . VAL F 1 11 ? 87.030 5.645 48.243 1.00 57.92 198 VAL F CA 1
ATOM 6267 C C . VAL F 1 11 ? 87.901 6.796 48.742 1.00 56.56 198 VAL F C 1
ATOM 6268 O O . VAL F 1 11 ? 87.490 7.955 48.691 1.00 54.66 198 VAL F O 1
ATOM 6272 N N . SER F 1 12 ? 89.102 6.476 49.220 1.00 54.36 199 SER F N 1
ATOM 6273 C CA . SER F 1 12 ? 90.013 7.498 49.735 1.00 55.30 199 SER F CA 1
ATOM 6274 C C . SER F 1 12 ? 90.260 8.573 48.681 1.00 51.69 199 SER F C 1
ATOM 6275 O O . SER F 1 12 ? 90.292 9.763 48.993 1.00 54.29 199 SER F O 1
ATOM 6278 N N . ALA F 1 13 ? 90.426 8.145 47.433 1.00 50.54 200 ALA F N 1
ATOM 6279 C CA . ALA F 1 13 ? 90.599 9.071 46.318 1.00 50.62 200 ALA F CA 1
ATOM 6280 C C . ALA F 1 13 ? 89.389 9.994 46.182 1.00 47.50 200 ALA F C 1
ATOM 6281 O O . ALA F 1 13 ? 89.537 11.195 45.952 1.00 51.13 200 ALA F O 1
ATOM 6283 N N . VAL F 1 14 ? 88.196 9.425 46.330 1.00 44.31 201 VAL F N 1
ATOM 6284 C CA . VAL F 1 14 ? 86.952 10.190 46.250 1.00 40.75 201 VAL F CA 1
ATOM 6285 C C . VAL F 1 14 ? 86.848 11.210 47.388 1.00 38.51 201 VAL F C 1
ATOM 6286 O O . VAL F 1 14 ? 86.420 12.344 47.174 1.00 35.75 201 VAL F O 1
ATOM 6290 N N . LEU F 1 15 ? 87.255 10.802 48.588 1.00 35.86 202 LEU F N 1
ATOM 6291 C CA . LEU F 1 15 ? 87.139 11.645 49.780 1.00 34.20 202 LEU F CA 1
ATOM 6292 C C . LEU F 1 15 ? 88.166 12.774 49.813 1.00 37.04 202 LEU F C 1
ATOM 6293 O O . LEU F 1 15 ? 88.006 13.742 50.557 1.00 34.64 202 LEU F O 1
ATOM 6298 N N . SER F 1 16 ? 89.221 12.653 49.014 1.00 38.42 203 SER F N 1
ATOM 6299 C CA . SER F 1 16 ? 90.222 13.710 48.926 1.00 41.59 203 SER F CA 1
ATOM 6300 C C . SER F 1 16 ? 89.632 14.961 48.278 1.00 42.53 203 SER F C 1
ATOM 6301 O O . SER F 1 16 ? 90.197 16.045 48.395 1.00 33.13 203 SER F O 1
ATOM 6304 N N . ALA F 1 17 ? 88.495 14.806 47.600 1.00 36.57 204 ALA F N 1
ATOM 6305 C CA . ALA F 1 17 ? 87.814 15.926 46.951 1.00 35.62 204 ALA F CA 1
ATOM 6306 C C . ALA F 1 17 ? 87.266 16.940 47.956 1.00 33.49 204 ALA F C 1
ATOM 6307 O O . ALA F 1 17 ? 87.015 18.095 47.606 1.00 37.85 204 ALA F O 1
ATOM 6309 N N . TYR F 1 18 ? 87.081 16.504 49.198 1.00 30.79 205 TYR F N 1
ATOM 6310 C CA . TYR F 1 18 ? 86.509 17.349 50.241 1.00 35.25 205 TYR F CA 1
ATOM 6311 C C . TYR F 1 18 ? 87.579 17.859 51.208 1.00 41.73 205 TYR F C 1
ATOM 6312 O O . TYR F 1 18 ? 87.271 18.210 52.346 1.00 39.74 205 TYR F O 1
ATOM 6321 N N . ASN F 1 19 ? 88.827 17.912 50.748 1.00 45.99 206 ASN F N 1
ATOM 6322 C CA . ASN F 1 19 ? 89.951 18.273 51.617 1.00 50.74 206 ASN F CA 1
ATOM 6323 C C . ASN F 1 19 ? 90.192 19.782 51.722 1.00 53.10 206 ASN F C 1
ATOM 6324 O O . ASN F 1 19 ? 90.849 20.242 52.653 1.00 56.25 206 ASN F O 1
ATOM 6329 N N . GLN F 1 20 ? 89.649 20.541 50.772 1.00 52.64 207 GLN F N 1
ATOM 6330 C CA . GLN F 1 20 ? 89.847 21.987 50.716 1.00 51.54 207 GLN F CA 1
ATOM 6331 C C . GLN F 1 20 ? 88.526 22.732 50.934 1.00 47.52 207 GLN F C 1
ATOM 6332 O O . GLN F 1 20 ? 87.993 23.344 50.010 1.00 43.30 207 GLN F O 1
ATOM 6338 N N . GLN F 1 21 ? 88.006 22.681 52.158 1.00 45.03 208 GLN F N 1
ATOM 6339 C CA . GLN F 1 21 ? 86.706 23.277 52.479 1.00 44.82 208 GLN F CA 1
ATOM 6340 C C . GLN F 1 21 ? 86.729 24.807 52.490 1.00 45.34 208 GLN F C 1
ATOM 6341 O O . GLN F 1 21 ? 87.788 25.431 52.410 1.00 42.27 208 GLN F O 1
ATOM 6347 N N . GLY F 1 22 ? 85.543 25.398 52.598 1.00 42.71 209 GLY F N 1
ATOM 6348 C CA . GLY F 1 22 ? 85.400 26.842 52.761 1.00 41.78 209 GLY F CA 1
ATOM 6349 C C . GLY F 1 22 ? 84.696 27.147 54.068 1.00 40.46 209 GLY F C 1
ATOM 6350 O O . GLY F 1 22 ? 84.595 26.282 54.936 1.00 41.32 209 GLY F O 1
ATOM 6351 N N . ASP F 1 23 ? 84.209 28.376 54.214 1.00 38.60 210 ASP F N 1
ATOM 6352 C CA . ASP F 1 23 ? 83.425 28.746 55.388 1.00 36.28 210 ASP F CA 1
ATOM 6353 C C . ASP F 1 23 ? 82.049 28.100 55.279 1.00 37.32 210 ASP F C 1
ATOM 6354 O O . ASP F 1 23 ? 81.245 28.500 54.434 1.00 41.18 210 ASP F O 1
ATOM 6359 N N . PRO F 1 24 ? 81.762 27.118 56.152 1.00 33.84 211 PRO F N 1
ATOM 6360 C CA . PRO F 1 24 ? 80.527 26.343 56.054 1.00 33.10 211 PRO F CA 1
ATOM 6361 C C . PRO F 1 24 ? 79.265 27.173 56.260 1.00 31.85 211 PRO F C 1
ATOM 6362 O O . PRO F 1 24 ? 78.219 26.842 55.703 1.00 31.49 211 PRO F O 1
ATOM 6366 N N . THR F 1 25 ? 79.365 28.234 57.057 1.00 32.31 212 THR F N 1
ATOM 6367 C CA . THR F 1 25 ? 78.224 29.103 57.350 1.00 33.59 212 THR F CA 1
ATOM 6368 C C . THR F 1 25 ? 77.745 29.886 56.122 1.00 31.06 212 THR F C 1
ATOM 6369 O O . THR F 1 25 ? 76.642 30.442 56.123 1.00 34.89 212 THR F O 1
ATOM 6381 N N . TYR F 1 27 ? 77.807 28.429 52.923 1.00 31.27 214 TYR F N 1
ATOM 6382 C CA . TYR F 1 27 ? 77.494 27.487 51.843 1.00 26.80 214 TYR F CA 1
ATOM 6383 C C . TYR F 1 27 ? 76.116 27.729 51.232 1.00 21.44 214 TYR F C 1
ATOM 6384 O O . TYR F 1 27 ? 75.963 27.720 50.011 1.00 23.53 214 TYR F O 1
ATOM 6393 N N . GLU F 1 28 ? 75.116 27.953 52.074 1.00 25.75 215 GLU F N 1
ATOM 6394 C CA . GLU F 1 28 ? 73.773 28.222 51.578 1.00 26.03 215 GLU F CA 1
ATOM 6395 C C . GLU F 1 28 ? 73.734 29.525 50.790 1.00 28.67 215 GLU F C 1
ATOM 6396 O O . GLU F 1 28 ? 73.047 29.622 49.773 1.00 28.94 215 GLU F O 1
ATOM 6402 N N . GLU F 1 29 ? 74.495 30.513 51.250 1.00 28.88 216 GLU F N 1
ATOM 6403 C CA . GLU F 1 29 ? 74.601 31.787 50.550 1.00 31.57 216 GLU F CA 1
ATOM 6404 C C . GLU F 1 29 ? 75.225 31.635 49.156 1.00 29.05 216 GLU F C 1
ATOM 6405 O O . GLU F 1 29 ? 74.708 32.179 48.181 1.00 26.09 216 GLU F O 1
ATOM 6411 N N . TYR F 1 30 ? 76.327 30.897 49.053 1.00 27.40 217 TYR F N 1
ATOM 6412 C CA . TYR F 1 30 ? 76.965 30.684 47.748 1.00 27.97 217 TYR F CA 1
ATOM 6413 C C . TYR F 1 30 ? 76.009 29.987 46.778 1.00 23.25 217 TYR F C 1
ATOM 6414 O O . TYR F 1 30 ? 75.951 30.325 45.596 1.00 25.49 217 TYR F O 1
ATOM 6423 N N . TYR F 1 31 ? 75.253 29.021 47.289 1.00 23.09 218 TYR F N 1
ATOM 6424 C CA . TYR F 1 31 ? 74.380 28.217 46.445 1.00 24.30 218 TYR F CA 1
ATOM 6425 C C . TYR F 1 31 ? 73.111 28.974 46.033 1.00 21.21 218 TYR F C 1
ATOM 6426 O O . TYR F 1 31 ? 72.668 28.880 44.883 1.00 19.54 218 TYR F O 1
ATOM 6435 N N . SER F 1 32 ? 72.530 29.719 46.968 1.00 20.55 219 SER F N 1
ATOM 6436 C CA . SER F 1 32 ? 71.401 30.597 46.660 1.00 23.77 219 SER F CA 1
ATOM 6437 C C . SER F 1 32 ? 71.799 31.637 45.622 1.00 19.09 219 SER F C 1
ATOM 6438 O O . SER F 1 32 ? 71.061 31.888 44.665 1.00 26.01 219 SER F O 1
ATOM 6441 N N . GLY F 1 33 ? 72.970 32.236 45.814 1.00 20.52 220 GLY F N 1
ATOM 6442 C CA . GLY F 1 33 ? 73.498 33.220 44.873 1.00 22.81 220 GLY F CA 1
ATOM 6443 C C . GLY F 1 33 ? 73.711 32.665 43.475 1.00 22.59 220 GLY F C 1
ATOM 6444 O O . GLY F 1 33 ? 73.513 33.369 42.483 1.00 26.75 220 GLY F O 1
ATOM 6445 N N . LEU F 1 34 ? 74.116 31.400 43.396 1.00 21.30 221 LEU F N 1
ATOM 6446 C CA . LEU F 1 34 ? 74.356 30.750 42.114 1.00 18.84 221 LEU F CA 1
ATOM 6447 C C . LEU F 1 34 ? 73.041 30.483 41.410 1.00 20.35 221 LEU F C 1
ATOM 6448 O O . LEU F 1 34 ? 72.897 30.716 40.210 1.00 23.05 221 LEU F O 1
ATOM 6453 N N . LYS F 1 35 ? 72.086 29.985 42.182 1.00 16.97 222 LYS F N 1
ATOM 6454 C CA . LYS F 1 35 ? 70.754 29.695 41.694 1.00 22.26 222 LYS F CA 1
ATOM 6455 C C . LYS F 1 35 ? 70.110 30.955 41.108 1.00 17.66 222 LYS F C 1
ATOM 6456 O O . LYS F 1 35 ? 69.517 30.905 40.033 1.00 19.77 222 LYS F O 1
ATOM 6462 N N . HIS F 1 36 ? 70.242 32.080 41.804 1.00 21.87 223 HIS F N 1
ATOM 6463 C CA . HIS F 1 36 ? 69.677 33.348 41.333 1.00 25.10 223 HIS F CA 1
ATOM 6464 C C . HIS F 1 36 ? 70.371 33.814 40.058 1.00 19.46 223 HIS F C 1
ATOM 6465 O O . HIS F 1 36 ? 69.719 34.224 39.106 1.00 23.82 223 HIS F O 1
ATOM 6472 N N . PHE F 1 37 ? 71.698 33.743 40.043 1.00 26.70 224 PHE F N 1
ATOM 6473 C CA . PHE F 1 37 ? 72.467 34.082 38.852 1.00 25.88 224 PHE F CA 1
ATOM 6474 C C . PHE F 1 37 ? 72.042 33.244 37.641 1.00 26.43 224 PHE F C 1
ATOM 6475 O O . PHE F 1 37 ? 71.805 33.779 36.560 1.00 26.52 224 PHE F O 1
ATOM 6483 N N . ILE F 1 38 ? 71.934 31.933 37.824 1.00 22.96 225 ILE F N 1
ATOM 6484 C CA . ILE F 1 38 ? 71.579 31.045 36.718 1.00 23.02 225 ILE F CA 1
ATOM 6485 C C . ILE F 1 38 ? 70.137 31.283 36.265 1.00 22.07 225 ILE F C 1
ATOM 6486 O O . ILE F 1 38 ? 69.859 31.346 35.065 1.00 21.45 225 ILE F O 1
ATOM 6491 N N . GLU F 1 39 ? 69.228 31.439 37.222 1.00 23.61 226 GLU F N 1
ATOM 6492 C CA . GLU F 1 39 ? 67.809 31.594 36.914 1.00 28.43 226 GLU F CA 1
ATOM 6493 C C . GLU F 1 39 ? 67.491 32.896 36.175 1.00 30.21 226 GLU F C 1
ATOM 6494 O O . GLU F 1 39 ? 66.518 32.959 35.426 1.00 35.76 226 GLU F O 1
ATOM 6500 N N . CYS F 1 40 ? 68.311 33.923 36.378 1.00 30.32 227 CYS F N 1
ATOM 6501 C CA . CYS F 1 40 ? 68.135 35.194 35.672 1.00 34.10 227 CYS F CA 1
ATOM 6502 C C . CYS F 1 40 ? 68.943 35.282 34.378 1.00 31.70 227 CYS F C 1
ATOM 6503 O O . CYS F 1 40 ? 68.899 36.302 33.692 1.00 34.93 227 CYS F O 1
ATOM 6506 N N . SER F 1 41 ? 69.678 34.222 34.044 1.00 28.01 228 SER F N 1
ATOM 6507 C CA . SER F 1 41 ? 70.498 34.202 32.828 1.00 27.21 228 SER F CA 1
ATOM 6508 C C . SER F 1 41 ? 69.649 33.997 31.578 1.00 26.20 228 SER F C 1
ATOM 6509 O O . SER F 1 41 ? 68.518 33.524 31.658 1.00 19.74 228 SER F O 1
ATOM 6512 N N . LEU F 1 42 ? 70.206 34.346 30.421 1.00 29.92 229 LEU F N 1
ATOM 6513 C CA . LEU F 1 42 ? 69.565 34.042 29.147 1.00 29.71 229 LEU F CA 1
ATOM 6514 C C . LEU F 1 42 ? 69.378 32.536 29.028 1.00 30.46 229 LEU F C 1
ATOM 6515 O O . LEU F 1 42 ? 70.182 31.764 29.553 1.00 25.60 229 LEU F O 1
ATOM 6520 N N . ASP F 1 43 ? 68.329 32.127 28.320 1.00 30.44 230 ASP F N 1
ATOM 6521 C CA . ASP F 1 43 ? 67.975 30.714 28.207 1.00 27.18 230 ASP F CA 1
ATOM 6522 C C . ASP F 1 43 ? 69.170 29.825 27.881 1.00 30.59 230 ASP F C 1
ATOM 6523 O O . ASP F 1 43 ? 69.398 28.823 28.551 1.00 24.90 230 ASP F O 1
ATOM 6528 N N . CYS F 1 44 ? 69.921 30.185 26.845 1.00 29.33 231 CYS F N 1
ATOM 6529 C CA . CYS F 1 44 ? 71.021 29.347 26.376 1.00 31.71 231 CYS F CA 1
ATOM 6530 C C . CYS F 1 44 ? 72.083 29.152 27.455 1.00 31.47 231 CYS F C 1
ATOM 6531 O O . CYS F 1 44 ? 72.692 28.086 27.543 1.00 31.24 231 CYS F O 1
ATOM 6534 N N . HIS F 1 45 ? 72.298 30.176 28.277 1.00 28.82 232 HIS F N 1
ATOM 6535 C CA . HIS F 1 45 ? 73.258 30.076 29.371 1.00 29.18 232 HIS F CA 1
ATOM 6536 C C . HIS F 1 45 ? 72.680 29.310 30.560 1.00 28.70 232 HIS F C 1
ATOM 6537 O O . HIS F 1 45 ? 73.395 28.574 31.244 1.00 28.79 232 HIS F O 1
ATOM 6544 N N . ARG F 1 46 ? 71.386 29.487 30.802 1.00 27.31 233 ARG F N 1
ATOM 6545 C CA . ARG F 1 46 ? 70.712 28.790 31.888 1.00 23.52 233 ARG F CA 1
ATOM 6546 C C . ARG F 1 46 ? 70.615 27.289 31.616 1.00 19.65 233 ARG F C 1
ATOM 6547 O O . ARG F 1 46 ? 70.767 26.485 32.529 1.00 21.70 233 ARG F O 1
ATOM 6555 N N . ALA F 1 47 ? 70.363 26.912 30.363 1.00 18.74 234 ALA F N 1
ATOM 6556 C CA . ALA F 1 47 ? 70.296 25.503 29.997 1.00 19.05 234 ALA F CA 1
ATOM 6557 C C . ALA F 1 47 ? 71.624 24.790 30.291 1.00 22.97 234 ALA F C 1
ATOM 6558 O O . ALA F 1 47 ? 71.637 23.697 30.856 1.00 29.28 234 ALA F O 1
ATOM 6560 N N . GLU F 1 48 ? 72.736 25.414 29.913 1.00 24.87 235 GLU F N 1
ATOM 6561 C CA . GLU F 1 48 ? 74.061 24.835 30.148 1.00 23.32 235 GLU F CA 1
ATOM 6562 C C . GLU F 1 48 ? 74.462 24.851 31.621 1.00 24.84 235 GLU F C 1
ATOM 6563 O O . GLU F 1 48 ? 74.906 23.839 32.160 1.00 23.21 235 GLU F O 1
ATOM 6569 N N . LEU F 1 49 ? 74.300 25.996 32.274 1.00 22.96 236 LEU F N 1
ATOM 6570 C CA . LEU F 1 49 ? 74.784 26.157 33.640 1.00 22.31 236 LEU F CA 1
ATOM 6571 C C . LEU F 1 49 ? 73.958 25.388 34.664 1.00 21.93 236 LEU F C 1
ATOM 6572 O O . LEU F 1 49 ? 74.456 25.055 35.737 1.00 18.05 236 LEU F O 1
ATOM 6577 N N . SER F 1 50 ? 72.703 25.098 34.331 1.00 25.28 237 SER F N 1
ATOM 6578 C CA . SER F 1 50 ? 71.823 24.344 35.227 1.00 24.80 237 SER F CA 1
ATOM 6579 C C . SER F 1 50 ? 72.342 22.938 35.534 1.00 25.12 237 SER F C 1
ATOM 6580 O O . SER F 1 50 ? 71.964 22.341 36.543 1.00 23.33 237 SER F O 1
ATOM 6583 N N . GLN F 1 51 ? 73.204 22.408 34.670 1.00 27.29 238 GLN F N 1
ATOM 6584 C CA . GLN F 1 51 ? 73.744 21.062 34.870 1.00 26.92 238 GLN F CA 1
ATOM 6585 C C . GLN F 1 51 ? 74.728 20.997 36.042 1.00 22.51 238 GLN F C 1
ATOM 6586 O O . GLN F 1 51 ? 75.139 19.915 36.449 1.00 29.44 238 GLN F O 1
ATOM 6592 N N . LEU F 1 52 ? 75.078 22.156 36.594 1.00 23.01 239 LEU F N 1
ATOM 6593 C CA . LEU F 1 52 ? 75.925 22.233 37.783 1.00 24.63 239 LEU F CA 1
ATOM 6594 C C . LEU F 1 52 ? 75.161 22.016 39.090 1.00 23.79 239 LEU F C 1
ATOM 6595 O O . LEU F 1 52 ? 75.758 21.667 40.102 1.00 23.19 239 LEU F O 1
ATOM 6600 N N . PHE F 1 53 ? 73.851 22.250 39.077 1.00 21.59 240 PHE F N 1
ATOM 6601 C CA . PHE F 1 53 ? 73.063 22.268 40.310 1.00 20.43 240 PHE F CA 1
ATOM 6602 C C . PHE F 1 53 ? 73.226 21.002 41.151 1.00 19.81 240 PHE F C 1
ATOM 6603 O O . PHE F 1 53 ? 73.527 21.077 42.344 1.00 17.30 240 PHE F O 1
ATOM 6611 N N . TYR F 1 54 ? 73.009 19.843 40.539 1.00 21.47 241 TYR F N 1
ATOM 6612 C CA . TYR F 1 54 ? 73.052 18.586 41.280 1.00 22.60 241 TYR F CA 1
ATOM 6613 C C . TYR F 1 54 ? 74.483 18.222 41.711 1.00 18.37 241 TYR F C 1
ATOM 6614 O O . TYR F 1 54 ? 74.725 17.975 42.888 1.00 18.37 241 TYR F O 1
ATOM 6623 N N . PRO F 1 55 ? 75.439 18.207 40.766 1.00 22.24 242 PRO F N 1
ATOM 6624 C CA . PRO F 1 55 ? 76.827 17.939 41.155 1.00 20.69 242 PRO F CA 1
ATOM 6625 C C . PRO F 1 55 ? 77.339 18.851 42.276 1.00 20.97 242 PRO F C 1
ATOM 6626 O O . PRO F 1 55 ? 77.992 18.374 43.208 1.00 23.26 242 PRO F O 1
ATOM 6630 N N . LEU F 1 56 ? 77.038 20.145 42.203 1.00 21.81 243 LEU F N 1
ATOM 6631 C CA . LEU F 1 56 ? 77.445 21.076 43.260 1.00 20.51 243 LEU F CA 1
ATOM 6632 C C . LEU F 1 56 ? 76.713 20.815 44.572 1.00 22.81 243 LEU F C 1
ATOM 6633 O O . LEU F 1 56 ? 77.321 20.824 45.640 1.00 17.49 243 LEU F O 1
ATOM 6638 N N . PHE F 1 57 ? 75.408 20.582 44.499 1.00 21.05 244 PHE F N 1
ATOM 6639 C CA . PHE F 1 57 ? 74.648 20.252 45.694 1.00 19.99 244 PHE F CA 1
ATOM 6640 C C . PHE F 1 57 ? 75.248 19.046 46.407 1.00 21.66 244 PHE F C 1
ATOM 6641 O O . PHE F 1 57 ? 75.482 19.077 47.614 1.00 22.15 244 PHE F O 1
ATOM 6649 N N . VAL F 1 58 ? 75.484 17.978 45.653 1.00 20.24 245 VAL F N 1
ATOM 6650 C CA . VAL F 1 58 ? 76.033 16.754 46.223 1.00 24.33 245 VAL F CA 1
ATOM 6651 C C . VAL F 1 58 ? 77.426 16.988 46.821 1.00 16.76 245 VAL F C 1
ATOM 6652 O O . VAL F 1 58 ? 77.702 16.575 47.948 1.00 22.28 245 VAL F O 1
ATOM 6656 N N . HIS F 1 59 ? 78.300 17.650 46.074 1.00 19.41 246 HIS F N 1
ATOM 6657 C CA . HIS F 1 59 ? 79.653 17.896 46.561 1.00 19.76 246 HIS F CA 1
ATOM 6658 C C . HIS F 1 59 ? 79.626 18.731 47.835 1.00 23.19 246 HIS F C 1
ATOM 6659 O O . HIS F 1 59 ? 80.230 18.361 48.841 1.00 24.55 246 HIS F O 1
ATOM 6674 N N . TYR F 1 61 ? 77.233 19.286 49.972 1.00 25.13 248 TYR F N 1
ATOM 6675 C CA . TYR F 1 61 ? 76.625 18.575 51.088 1.00 25.81 248 TYR F CA 1
ATOM 6676 C C . TYR F 1 61 ? 77.642 17.653 51.763 1.00 27.19 248 TYR F C 1
ATOM 6677 O O . TYR F 1 61 ? 77.831 17.704 52.978 1.00 28.83 248 TYR F O 1
ATOM 6686 N N . LEU F 1 62 ? 78.291 16.810 50.965 1.00 24.40 249 LEU F N 1
ATOM 6687 C CA . LEU F 1 62 ? 79.250 15.845 51.485 1.00 28.08 249 LEU F CA 1
ATOM 6688 C C . LEU F 1 62 ? 80.512 16.527 52.003 1.00 29.58 249 LEU F C 1
ATOM 6689 O O . LEU F 1 62 ? 81.151 16.031 52.931 1.00 30.77 249 LEU F O 1
ATOM 6694 N N . GLU F 1 63 ? 80.863 17.667 51.416 1.00 29.40 250 GLU F N 1
ATOM 6695 C CA . GLU F 1 63 ? 82.001 18.440 51.904 1.00 31.46 250 GLU F CA 1
ATOM 6696 C C . GLU F 1 63 ? 81.712 18.944 53.319 1.00 32.69 250 GLU F C 1
ATOM 6697 O O . GLU F 1 63 ? 82.601 18.967 54.170 1.00 29.69 250 GLU F O 1
ATOM 6703 N N . LEU F 1 64 ? 80.463 19.332 53.566 1.00 32.43 251 LEU F N 1
ATOM 6704 C CA . LEU F 1 64 ? 80.035 19.759 54.897 1.00 31.62 251 LEU F CA 1
ATOM 6705 C C . LEU F 1 64 ? 80.026 18.594 55.885 1.00 33.27 251 LEU F C 1
ATOM 6706 O O . LEU F 1 64 ? 80.405 18.761 57.042 1.00 34.36 251 LEU F O 1
ATOM 6711 N N . VAL F 1 65 ? 79.585 17.421 55.431 1.00 32.05 252 VAL F N 1
ATOM 6712 C CA . VAL F 1 65 ? 79.529 16.237 56.287 1.00 32.75 252 VAL F CA 1
ATOM 6713 C C . VAL F 1 65 ? 80.932 15.734 56.626 1.00 34.76 252 VAL F C 1
ATOM 6714 O O . VAL F 1 65 ? 81.241 15.466 57.786 1.00 32.37 252 VAL F O 1
ATOM 6718 N N . TYR F 1 66 ? 81.779 15.608 55.610 1.00 35.99 253 TYR F N 1
ATOM 6719 C CA . TYR F 1 66 ? 83.132 15.099 55.805 1.00 37.10 253 TYR F CA 1
ATOM 6720 C C . TYR F 1 66 ? 83.942 15.994 56.744 1.00 40.48 253 TYR F C 1
ATOM 6721 O O . TYR F 1 66 ? 84.750 15.504 57.533 1.00 35.91 253 TYR F O 1
ATOM 6730 N N . ASN F 1 67 ? 83.721 17.304 56.655 1.00 38.28 254 ASN F N 1
ATOM 6731 C CA . ASN F 1 67 ? 84.389 18.260 57.538 1.00 34.21 254 ASN F CA 1
ATOM 6732 C C . ASN F 1 67 ? 83.621 18.467 58.845 1.00 35.58 254 ASN F C 1
ATOM 6733 O O . ASN F 1 67 ? 83.866 19.423 59.571 1.00 31.90 254 ASN F O 1
ATOM 6738 N N . GLN F 1 68 ? 82.679 17.563 59.113 1.00 37.45 255 GLN F N 1
ATOM 6739 C CA . GLN F 1 68 ? 82.042 17.415 60.424 1.00 43.93 255 GLN F CA 1
ATOM 6740 C C . GLN F 1 68 ? 81.128 18.570 60.828 1.00 44.34 255 GLN F C 1
ATOM 6741 O O . GLN F 1 68 ? 80.894 18.798 62.016 1.00 47.32 255 GLN F O 1
ATOM 6747 N N . HIS F 1 69 ? 80.594 19.282 59.842 1.00 43.56 256 HIS F N 1
ATOM 6748 C CA . HIS F 1 69 ? 79.606 20.325 60.105 1.00 39.75 256 HIS F CA 1
ATOM 6749 C C . HIS F 1 69 ? 78.205 19.739 59.941 1.00 39.39 256 HIS F C 1
ATOM 6750 O O . HIS F 1 69 ? 77.543 19.952 58.923 1.00 40.53 256 HIS F O 1
ATOM 6757 N N . GLU F 1 70 ? 77.766 19.003 60.959 1.00 41.68 257 GLU F N 1
ATOM 6758 C CA . GLU F 1 70 ? 76.546 18.199 60.889 1.00 46.46 257 GLU F CA 1
ATOM 6759 C C . GLU F 1 70 ? 75.270 19.033 60.799 1.00 45.47 257 GLU F C 1
ATOM 6760 O O . GLU F 1 70 ? 74.347 18.685 60.065 1.00 42.69 257 GLU F O 1
ATOM 6766 N N . ASN F 1 71 ? 75.212 20.118 61.563 1.00 46.81 258 ASN F N 1
ATOM 6767 C CA . ASN F 1 71 ? 74.059 21.012 61.528 1.00 46.74 258 ASN F CA 1
ATOM 6768 C C . ASN F 1 71 ? 73.964 21.732 60.188 1.00 41.14 258 ASN F C 1
ATOM 6769 O O . ASN F 1 71 ? 72.881 21.904 59.635 1.00 36.41 258 ASN F O 1
ATOM 6774 N N . GLU F 1 72 ? 75.112 22.148 59.672 1.00 36.90 259 GLU F N 1
ATOM 6775 C CA . GLU F 1 72 ? 75.169 22.899 58.429 1.00 39.52 259 GLU F CA 1
ATOM 6776 C C . GLU F 1 72 ? 74.756 22.028 57.242 1.00 36.16 259 GLU F C 1
ATOM 6777 O O . GLU F 1 72 ? 74.024 22.476 56.361 1.00 34.70 259 GLU F O 1
ATOM 6783 N N . ALA F 1 73 ? 75.224 20.782 57.235 1.00 35.74 260 ALA F N 1
ATOM 6784 C CA . ALA F 1 73 ? 74.901 19.833 56.174 1.00 32.00 260 ALA F CA 1
ATOM 6785 C C . ALA F 1 73 ? 73.404 19.553 56.127 1.00 30.93 260 ALA F C 1
ATOM 6786 O O . ALA F 1 73 ? 72.797 19.555 55.060 1.00 30.12 260 ALA F O 1
ATOM 6788 N N . LYS F 1 74 ? 72.819 19.310 57.293 1.00 30.59 261 LYS F N 1
ATOM 6789 C CA . LYS F 1 74 ? 71.398 19.012 57.398 1.00 30.95 261 LYS F CA 1
ATOM 6790 C C . LYS F 1 74 ? 70.552 20.171 56.873 1.00 33.59 261 LYS F C 1
ATOM 6791 O O . LYS F 1 74 ? 69.642 19.975 56.067 1.00 30.13 261 LYS F O 1
ATOM 6797 N N . SER F 1 75 ? 70.859 21.376 57.339 1.00 31.68 262 SER F N 1
ATOM 6798 C CA . SER F 1 75 ? 70.134 22.574 56.928 1.00 29.50 262 SER F CA 1
ATOM 6799 C C . SER F 1 75 ? 70.266 22.821 55.425 1.00 28.96 262 SER F C 1
ATOM 6800 O O . SER F 1 75 ? 69.296 23.181 54.762 1.00 23.71 262 SER F O 1
ATOM 6803 N N . PHE F 1 76 ? 71.473 22.617 54.906 1.00 28.32 263 PHE F N 1
ATOM 6804 C CA . PHE F 1 76 ? 71.779 22.792 53.485 1.00 26.99 263 PHE F CA 1
ATOM 6805 C C . PHE F 1 76 ? 70.981 21.811 52.628 1.00 27.81 263 PHE F C 1
ATOM 6806 O O . PHE F 1 76 ? 70.395 22.185 51.608 1.00 24.63 263 PHE F O 1
ATOM 6814 N N . PHE F 1 77 ? 70.951 20.555 53.055 1.00 26.55 264 PHE F N 1
ATOM 6815 C CA . PHE F 1 77 ? 70.175 19.538 52.371 1.00 25.31 264 PHE F CA 1
ATOM 6816 C C . PHE F 1 77 ? 68.688 19.878 52.388 1.00 26.79 264 PHE F C 1
ATOM 6817 O O . PHE F 1 77 ? 68.003 19.756 51.372 1.00 27.32 264 PHE F O 1
ATOM 6825 N N . GLU F 1 78 ? 68.187 20.286 53.548 1.00 28.93 265 GLU F N 1
ATOM 6826 C CA . GLU F 1 78 ? 66.772 20.624 53.694 1.00 31.66 265 GLU F CA 1
ATOM 6827 C C . GLU F 1 78 ? 66.358 21.741 52.737 1.00 28.87 265 GLU F C 1
ATOM 6828 O O . GLU F 1 78 ? 65.278 21.701 52.151 1.00 28.04 265 GLU F O 1
ATOM 6834 N N . LYS F 1 79 ? 67.227 22.730 52.569 1.00 28.04 266 LYS F N 1
ATOM 6835 C CA . LYS F 1 79 ? 66.893 23.899 51.773 1.00 26.14 266 LYS F CA 1
ATOM 6836 C C . LYS F 1 79 ? 66.893 23.654 50.264 1.00 26.49 266 LYS F C 1
ATOM 6837 O O . LYS F 1 79 ? 66.016 24.155 49.564 1.00 24.25 266 LYS F O 1
ATOM 6843 N N . PHE F 1 80 ? 67.858 22.887 49.761 1.00 26.35 267 PHE F N 1
ATOM 6844 C CA . PHE F 1 80 ? 68.089 22.827 48.316 1.00 21.93 267 PHE F CA 1
ATOM 6845 C C . PHE F 1 80 ? 67.759 21.506 47.631 1.00 20.97 267 PHE F C 1
ATOM 6846 O O . PHE F 1 80 ? 67.726 21.444 46.401 1.00 18.52 267 PHE F O 1
ATOM 6854 N N . HIS F 1 81 ? 67.515 20.449 48.396 1.00 20.06 268 HIS F N 1
ATOM 6855 C CA . HIS F 1 81 ? 67.319 19.137 47.776 1.00 22.16 268 HIS F CA 1
ATOM 6856 C C . HIS F 1 81 ? 66.032 19.092 46.951 1.00 26.76 268 HIS F C 1
ATOM 6857 O O . HIS F 1 81 ? 65.982 18.450 45.900 1.00 24.89 268 HIS F O 1
ATOM 6864 N N . GLY F 1 82 ? 65.005 19.793 47.424 1.00 30.18 269 GLY F N 1
ATOM 6865 C CA . GLY F 1 82 ? 63.681 19.753 46.808 1.00 30.43 269 GLY F CA 1
ATOM 6866 C C . GLY F 1 82 ? 63.630 20.227 45.368 1.00 31.02 269 GLY F C 1
ATOM 6867 O O . GLY F 1 82 ? 62.868 19.695 44.565 1.00 29.86 269 GLY F O 1
ATOM 6868 N N . ASP F 1 83 ? 64.446 21.221 45.035 1.00 29.48 270 ASP F N 1
ATOM 6869 C CA . ASP F 1 83 ? 64.443 21.786 43.688 1.00 34.95 270 ASP F CA 1
ATOM 6870 C C . ASP F 1 83 ? 65.368 21.058 42.703 1.00 31.55 270 ASP F C 1
ATOM 6871 O O . ASP F 1 83 ? 65.454 21.450 41.541 1.00 29.97 270 ASP F O 1
ATOM 6876 N N . GLN F 1 84 ? 66.054 20.007 43.151 1.00 31.06 271 GLN F N 1
ATOM 6877 C CA . GLN F 1 84 ? 66.841 19.188 42.230 1.00 22.66 271 GLN F CA 1
ATOM 6878 C C . GLN F 1 84 ? 65.860 18.427 41.336 1.00 22.96 271 GLN F C 1
ATOM 6879 O O . GLN F 1 84 ? 64.696 18.274 41.695 1.00 26.61 271 GLN F O 1
ATOM 6885 N N . GLU F 1 85 ? 66.323 17.957 40.181 1.00 24.90 272 GLU F N 1
ATOM 6886 C CA . GLU F 1 85 ? 65.458 17.239 39.225 1.00 22.87 272 GLU F CA 1
ATOM 6887 C C . GLU F 1 85 ? 64.701 16.096 39.896 1.00 23.49 272 GLU F C 1
ATOM 6888 O O . GLU F 1 85 ? 65.243 15.416 40.765 1.00 23.40 272 GLU F O 1
ATOM 6894 N N . CYS F 1 86 ? 63.456 15.875 39.476 1.00 19.25 273 CYS F N 1
ATOM 6895 C CA . CYS F 1 86 ? 62.630 14.805 40.025 1.00 26.96 273 CYS F CA 1
ATOM 6896 C C . CYS F 1 86 ? 63.355 13.458 40.047 1.00 25.69 273 CYS F C 1
ATOM 6897 O O . CYS F 1 86 ? 63.231 12.700 41.010 1.00 25.59 273 CYS F O 1
ATOM 6900 N N . TYR F 1 87 ? 64.125 13.172 38.999 1.00 22.16 274 TYR F N 1
ATOM 6901 C CA . TYR F 1 87 ? 64.786 11.869 38.869 1.00 21.49 274 TYR F CA 1
ATOM 6902 C C . TYR F 1 87 ? 66.035 11.699 39.742 1.00 22.03 274 TYR F C 1
ATOM 6903 O O . TYR F 1 87 ? 66.655 10.636 39.733 1.00 22.48 274 TYR F O 1
ATOM 6912 N N . TYR F 1 88 ? 66.400 12.733 40.498 1.00 24.86 275 TYR F N 1
ATOM 6913 C CA . TYR F 1 88 ? 67.486 12.615 41.467 1.00 23.84 275 TYR F CA 1
ATOM 6914 C C . TYR F 1 88 ? 66.9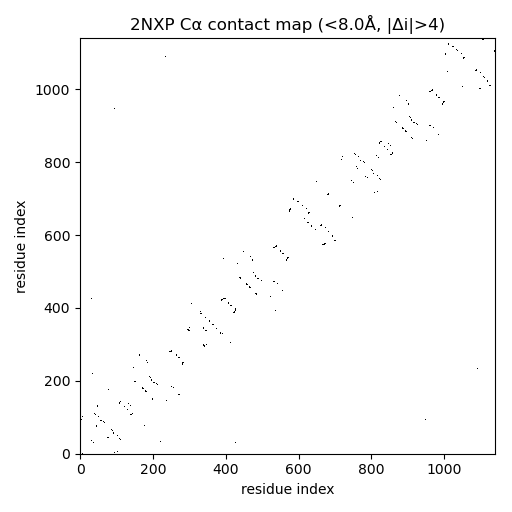48 12.435 42.887 1.00 23.43 275 TYR F C 1
ATOM 6915 O O . TYR F 1 88 ? 67.717 12.231 43.824 1.00 20.59 275 TYR F O 1
ATOM 6924 N N . GLN F 1 89 ? 65.634 12.525 43.059 1.00 23.40 276 GLN F N 1
ATOM 6925 C CA . GLN F 1 89 ? 65.073 12.536 44.404 1.00 21.77 276 GLN F CA 1
ATOM 6926 C C . GLN F 1 89 ? 65.306 11.208 45.113 1.00 21.46 276 GLN F C 1
ATOM 6927 O O . GLN F 1 89 ? 65.513 11.184 46.321 1.00 16.97 276 GLN F O 1
ATOM 6933 N N . ASP F 1 90 ? 65.287 10.109 44.361 1.00 19.29 277 ASP F N 1
ATOM 6934 C CA . ASP F 1 90 ? 65.593 8.803 44.925 1.00 24.60 277 ASP F CA 1
ATOM 6935 C C . ASP F 1 90 ? 67.059 8.719 45.373 1.00 24.24 277 ASP F C 1
ATOM 6936 O O . ASP F 1 90 ? 67.355 8.147 46.420 1.00 24.04 277 ASP F O 1
ATOM 6941 N N . ASP F 1 91 ? 67.967 9.302 44.592 1.00 26.35 278 ASP F N 1
ATOM 6942 C CA . ASP F 1 91 ? 69.392 9.301 44.938 1.00 24.06 278 ASP F CA 1
ATOM 6943 C C . ASP F 1 91 ? 69.666 10.177 46.156 1.00 23.48 278 ASP F C 1
ATOM 6944 O O . ASP F 1 91 ? 70.543 9.878 46.964 1.00 23.37 278 ASP F O 1
ATOM 6949 N N . LEU F 1 92 ? 68.917 11.268 46.269 1.00 25.99 279 LEU F N 1
ATOM 6950 C CA . LEU F 1 92 ? 69.039 12.183 47.399 1.00 27.66 279 LEU F CA 1
ATOM 6951 C C . LEU F 1 92 ? 68.548 11.558 48.703 1.00 21.95 279 LEU F C 1
ATOM 6952 O O . LEU F 1 92 ? 69.004 11.928 49.780 1.00 24.96 279 LEU F O 1
ATOM 6957 N N . ARG F 1 93 ? 67.609 10.624 48.605 1.00 28.78 280 ARG F N 1
ATOM 6958 C CA . ARG F 1 93 ? 67.120 9.917 49.785 1.00 30.78 280 ARG F CA 1
ATOM 6959 C C . ARG F 1 93 ? 68.187 8.980 50.340 1.00 29.52 280 ARG F C 1
ATOM 6960 O O . ARG F 1 93 ? 68.257 8.759 51.545 1.00 33.67 280 ARG F O 1
ATOM 6968 N N . VAL F 1 94 ? 69.020 8.440 49.458 1.00 25.44 281 VAL F N 1
ATOM 6969 C CA . VAL F 1 94 ? 70.174 7.655 49.879 1.00 27.59 281 VAL F CA 1
ATOM 6970 C C . VAL F 1 94 ? 71.255 8.572 50.461 1.00 27.16 281 VAL F C 1
ATOM 6971 O O . VAL F 1 94 ? 71.842 8.271 51.498 1.00 26.74 281 VAL F O 1
ATOM 6975 N N . LEU F 1 95 ? 71.505 9.695 49.792 1.00 28.46 282 LEU F N 1
ATOM 6976 C CA . LEU F 1 95 ? 72.531 10.643 50.230 1.00 24.10 282 LEU F CA 1
ATOM 6977 C C . LEU F 1 95 ? 72.270 11.146 51.648 1.00 19.96 282 LEU F C 1
ATOM 6978 O O . LEU F 1 95 ? 73.198 11.311 52.437 1.00 23.76 282 LEU F O 1
ATOM 6983 N N . SER F 1 96 ? 71.003 11.385 51.966 1.00 23.81 283 SER F N 1
ATOM 6984 C CA . SER F 1 96 ? 70.620 11.896 53.277 1.00 22.89 283 SER F CA 1
ATOM 6985 C C . SER F 1 96 ? 70.927 10.912 54.408 1.00 25.20 283 SER F C 1
ATOM 6986 O O . SER F 1 96 ? 70.934 11.294 55.582 1.00 29.43 283 SER F O 1
ATOM 6989 N N . SER F 1 97 ? 71.170 9.651 54.064 1.00 23.80 284 SER F N 1
ATOM 6990 C CA . SER F 1 97 ? 71.545 8.659 55.063 1.00 28.92 284 SER F CA 1
ATOM 6991 C C . SER F 1 97 ? 72.990 8.867 55.530 1.00 30.62 284 SER F C 1
ATOM 6992 O O . SER F 1 97 ? 73.391 8.327 56.560 1.00 29.25 284 SER F O 1
ATOM 6995 N N . LEU F 1 98 ? 73.765 9.645 54.774 1.00 25.15 285 LEU F N 1
ATOM 6996 C CA . LEU F 1 98 ? 75.131 10.000 55.173 1.00 31.26 285 LEU F CA 1
ATOM 6997 C C . LEU F 1 98 ? 75.132 11.342 55.910 1.00 31.71 285 LEU F C 1
ATOM 6998 O O . LEU F 1 98 ? 75.154 12.405 55.281 1.00 28.03 285 LEU F O 1
ATOM 7003 N N . THR F 1 99 ? 75.103 11.290 57.240 1.00 29.69 286 THR F N 1
ATOM 7004 C CA . THR F 1 99 ? 75.046 12.504 58.059 1.00 31.09 286 THR F CA 1
ATOM 7005 C C . THR F 1 99 ? 76.342 12.808 58.818 1.00 32.34 286 THR F C 1
ATOM 7006 O O . THR F 1 99 ? 76.539 13.933 59.286 1.00 27.32 286 THR F O 1
ATOM 7010 N N . LYS F 1 100 ? 77.214 11.810 58.939 1.00 33.73 287 LYS F N 1
ATOM 7011 C CA . LYS F 1 100 ? 78.436 11.933 59.730 1.00 35.42 287 LYS F CA 1
ATOM 7012 C C . LYS F 1 100 ? 79.659 11.561 58.902 1.00 36.62 287 LYS F C 1
ATOM 7013 O O . LYS F 1 100 ? 79.575 10.731 58.001 1.00 28.91 287 LYS F O 1
ATOM 7019 N N . LYS F 1 101 ? 80.799 12.170 59.216 1.00 35.06 288 LYS F N 1
ATOM 7020 C CA . LYS F 1 101 ? 82.041 11.866 58.517 1.00 36.19 288 LYS F CA 1
ATOM 7021 C C . LYS F 1 101 ? 82.290 10.361 58.482 1.00 38.76 288 LYS F C 1
ATOM 7022 O O . LYS F 1 101 ? 82.759 9.828 57.477 1.00 37.89 288 LYS F O 1
ATOM 7028 N N . GLU F 1 102 ? 81.973 9.686 59.584 1.00 38.48 289 GLU F N 1
ATOM 7029 C CA . GLU F 1 102 ? 82.254 8.256 59.725 1.00 45.45 289 GLU F CA 1
ATOM 7030 C C . GLU F 1 102 ? 81.374 7.390 58.825 1.00 42.20 289 GLU F C 1
ATOM 7031 O O . GLU F 1 102 ? 81.719 6.246 58.534 1.00 43.23 289 GLU F O 1
ATOM 7037 N N . HIS F 1 103 ? 80.243 7.934 58.383 1.00 42.54 290 HIS F N 1
ATOM 7038 C CA . HIS F 1 103 ? 79.377 7.225 57.447 1.00 37.13 290 HIS F CA 1
ATOM 7039 C C . HIS F 1 103 ? 80.007 7.177 56.060 1.00 38.62 290 HIS F C 1
ATOM 7040 O O . HIS F 1 103 ? 79.648 6.337 55.235 1.00 36.86 290 HIS F O 1
ATOM 7055 N N . LYS F 1 105 ? 83.566 7.226 55.506 1.00 45.14 292 LYS F N 1
ATOM 7056 C CA . LYS F 1 105 ? 84.814 6.458 55.514 1.00 49.65 292 LYS F CA 1
ATOM 7057 C C . LYS F 1 105 ? 84.572 4.976 55.238 1.00 46.69 292 LYS F C 1
ATOM 7058 O O . LYS F 1 105 ? 83.723 4.344 55.872 1.00 46.96 292 LYS F O 1
ATOM 7064 N N . GLY F 1 106 ? 85.318 4.434 54.280 1.00 44.92 293 GLY F N 1
ATOM 7065 C CA . GLY F 1 106 ? 85.219 3.023 53.915 1.00 46.68 293 GLY F CA 1
ATOM 7066 C C . GLY F 1 106 ? 83.870 2.617 53.346 1.00 47.07 293 GLY F C 1
ATOM 7067 O O . GLY F 1 106 ? 83.529 1.435 53.333 1.00 50.38 293 GLY F O 1
ATOM 7068 N N . ASN F 1 107 ? 83.107 3.593 52.863 1.00 44.06 294 ASN F N 1
ATOM 7069 C CA . ASN F 1 107 ? 81.768 3.340 52.337 1.00 41.28 294 ASN F CA 1
ATOM 7070 C C . ASN F 1 107 ? 81.764 3.361 50.811 1.00 43.67 294 ASN F C 1
ATOM 7071 O O . ASN F 1 107 ? 81.971 4.408 50.197 1.00 39.39 294 ASN F O 1
ATOM 7076 N N . GLU F 1 108 ? 81.525 2.201 50.204 1.00 44.95 295 GLU F N 1
ATOM 7077 C CA . GLU F 1 108 ? 81.534 2.077 48.745 1.00 46.52 295 GLU F CA 1
ATOM 7078 C C . GLU F 1 108 ? 80.397 2.848 48.073 1.00 42.50 295 GLU F C 1
ATOM 7079 O O . GLU F 1 108 ? 80.467 3.135 46.878 1.00 40.08 295 GLU F O 1
ATOM 7085 N N . THR F 1 109 ? 79.355 3.174 48.833 1.00 39.87 296 THR F N 1
ATOM 7086 C CA . THR F 1 109 ? 78.254 3.988 48.318 1.00 41.22 296 THR F CA 1
ATOM 7087 C C . THR F 1 109 ? 78.754 5.359 47.852 1.00 40.55 296 THR F C 1
ATOM 7088 O O . THR F 1 109 ? 78.155 5.982 46.971 1.00 34.32 296 THR F O 1
ATOM 7100 N N . LEU F 1 111 ? 81.144 6.014 45.993 1.00 36.57 298 LEU F N 1
ATOM 7101 C CA . LEU F 1 111 ? 81.548 5.978 44.590 1.00 38.75 298 LEU F CA 1
ATOM 7102 C C . LEU F 1 111 ? 80.446 6.521 43.690 1.00 36.61 298 LEU F C 1
ATOM 7103 O O . LEU F 1 111 ? 80.724 7.091 42.639 1.00 37.03 298 LEU F O 1
ATOM 7108 N N . ASP F 1 112 ? 79.197 6.346 44.110 1.00 38.06 299 ASP F N 1
ATOM 7109 C CA . ASP F 1 112 ? 78.054 6.829 43.340 1.00 38.05 299 ASP F CA 1
ATOM 7110 C C . ASP F 1 112 ? 77.894 8.348 43.431 1.00 35.86 299 ASP F C 1
ATOM 7111 O O . ASP F 1 112 ? 77.243 8.960 42.584 1.00 33.66 299 ASP F O 1
ATOM 7116 N N . PHE F 1 113 ? 78.493 8.956 44.452 1.00 32.51 300 PHE F N 1
ATOM 7117 C CA . PHE F 1 113 ? 78.336 10.391 44.679 1.00 29.93 300 PHE F CA 1
ATOM 7118 C C . PHE F 1 113 ? 79.614 11.187 44.440 1.00 34.44 300 PHE F C 1
ATOM 7119 O O . PHE F 1 113 ? 79.683 12.374 44.780 1.00 32.26 300 PHE F O 1
ATOM 7127 N N . ARG F 1 114 ? 80.617 10.553 43.840 1.00 35.39 301 ARG F N 1
ATOM 7128 C CA . ARG F 1 114 ? 81.898 11.218 43.649 1.00 36.10 301 ARG F CA 1
ATOM 7129 C C . ARG F 1 114 ? 81.769 12.368 42.645 1.00 32.66 301 ARG F C 1
ATOM 7130 O O . ARG F 1 114 ? 81.143 12.241 41.595 1.00 23.81 301 ARG F O 1
ATOM 7138 N N . THR F 1 115 ? 82.365 13.499 42.992 1.00 31.45 302 THR F N 1
ATOM 7139 C CA . THR F 1 115 ? 82.208 14.712 42.215 1.00 31.60 302 THR F CA 1
ATOM 7140 C C . THR F 1 115 ? 82.745 14.549 40.791 1.00 34.15 302 THR F C 1
ATOM 7141 O O . THR F 1 115 ? 82.209 15.135 39.847 1.00 31.10 302 THR F O 1
ATOM 7145 N N . SER F 1 116 ? 83.783 13.728 40.640 1.00 35.70 303 SER F N 1
ATOM 7146 C CA . SER F 1 116 ? 84.458 13.551 39.354 1.00 38.54 303 SER F CA 1
ATOM 7147 C C . SER F 1 116 ? 83.684 12.714 38.328 1.00 38.29 303 SER F C 1
ATOM 7148 O O . SER F 1 116 ? 84.073 12.657 37.162 1.00 37.19 303 SER F O 1
ATOM 7151 N N . LYS F 1 117 ? 82.602 12.061 38.745 1.00 41.14 304 LYS F N 1
ATOM 7152 C CA . LYS F 1 117 ? 81.841 11.211 37.828 1.00 41.67 304 LYS F CA 1
ATOM 7153 C C . LYS F 1 117 ? 80.910 12.018 36.925 1.00 38.78 304 LYS F C 1
ATOM 7154 O O . LYS F 1 117 ? 80.561 11.572 35.837 1.00 39.66 304 LYS F O 1
ATOM 7160 N N . PHE F 1 118 ? 80.511 13.204 37.376 1.00 38.41 305 PHE F N 1
ATOM 7161 C CA . PHE F 1 118 ? 79.560 14.024 36.629 1.00 36.67 305 PHE F CA 1
ATOM 7162 C C . PHE F 1 118 ? 80.236 14.708 35.451 1.00 36.62 305 PHE F C 1
ATOM 7163 O O . PHE F 1 118 ? 81.091 15.570 35.639 1.00 33.28 305 PHE F O 1
ATOM 7171 N N . VAL F 1 119 ? 79.852 14.316 34.238 1.00 33.94 306 VAL F N 1
ATOM 7172 C CA . VAL F 1 119 ? 80.407 14.917 33.030 1.00 38.42 306 VAL F CA 1
ATOM 7173 C C . VAL F 1 119 ? 79.660 16.203 32.719 1.00 37.94 306 VAL F C 1
ATOM 7174 O O . VAL F 1 119 ? 78.445 16.188 32.536 1.00 40.10 306 VAL F O 1
ATOM 7178 N N . LEU F 1 120 ? 80.387 17.315 32.663 1.00 35.17 307 LEU F N 1
ATOM 7179 C CA . LEU F 1 120 ? 79.776 18.614 32.426 1.00 32.84 307 LEU F CA 1
ATOM 7180 C C . LEU F 1 120 ? 80.413 19.290 31.221 1.00 33.75 307 LEU F C 1
ATOM 7181 O O . LEU F 1 120 ? 81.635 19.374 31.123 1.00 34.73 307 LEU F O 1
ATOM 7186 N N . ARG F 1 121 ? 79.576 19.763 30.304 1.00 28.59 308 ARG F N 1
ATOM 7187 C CA . ARG F 1 121 ? 80.043 20.457 29.113 1.00 34.12 308 ARG F CA 1
ATOM 7188 C C . ARG F 1 121 ? 79.323 21.789 28.991 1.00 33.85 308 ARG F C 1
ATOM 7189 O O . ARG F 1 121 ? 78.093 21.841 28.934 1.00 34.03 308 ARG F O 1
ATOM 7197 N N . ILE F 1 122 ? 80.096 22.868 28.958 1.00 32.33 309 ILE F N 1
ATOM 7198 C CA . ILE F 1 122 ? 79.537 24.203 28.809 1.00 36.86 309 ILE F CA 1
ATOM 7199 C C . ILE F 1 122 ? 80.346 24.992 27.790 1.00 33.81 309 ILE F C 1
ATOM 7200 O O . ILE F 1 122 ? 81.480 24.636 27.477 1.00 35.46 309 ILE F O 1
ATOM 7205 N N . SER F 1 123 ? 79.752 26.055 27.262 1.00 33.23 310 SER F N 1
ATOM 7206 C CA . SER F 1 123 ? 80.442 26.918 26.311 1.00 34.79 310 SER F CA 1
ATOM 7207 C C . SER F 1 123 ? 81.365 27.869 27.063 1.00 35.36 310 SER F C 1
ATOM 7208 O O . SER F 1 123 ? 81.186 28.096 28.261 1.00 29.72 310 SER F O 1
ATOM 7211 N N . ARG F 1 124 ? 82.356 28.418 26.367 1.00 39.55 311 ARG F N 1
ATOM 7212 C CA . ARG F 1 124 ? 83.262 29.397 26.968 1.00 41.49 311 ARG F CA 1
ATOM 7213 C C . ARG F 1 124 ? 82.455 30.601 27.446 1.00 37.14 311 ARG F C 1
ATOM 7214 O O . ARG F 1 124 ? 82.714 31.170 28.505 1.00 39.36 311 ARG F O 1
ATOM 7222 N N . ASP F 1 125 ? 81.467 30.962 26.637 1.00 37.27 312 ASP F N 1
ATOM 7223 C CA . ASP F 1 125 ? 80.540 32.048 26.916 1.00 39.90 312 ASP F CA 1
ATOM 7224 C C . ASP F 1 125 ? 79.898 31.906 28.299 1.00 37.02 312 ASP F C 1
ATOM 7225 O O . ASP F 1 125 ? 79.927 32.838 29.105 1.00 35.00 312 ASP F O 1
ATOM 7230 N N . SER F 1 126 ? 79.321 30.735 28.563 1.00 35.57 313 SER F N 1
ATOM 7231 C CA . SER F 1 126 ? 78.665 30.458 29.842 1.00 31.65 313 SER F CA 1
ATOM 7232 C C . SER F 1 126 ? 79.668 30.379 30.987 1.00 29.68 313 SER F C 1
ATOM 7233 O O . SER F 1 126 ? 79.387 30.825 32.101 1.00 25.71 313 SER F O 1
ATOM 7236 N N . TYR F 1 127 ? 80.831 29.798 30.715 1.00 29.76 314 TYR F N 1
ATOM 7237 C CA . TYR F 1 127 ? 81.877 29.676 31.725 1.00 32.23 314 TYR F CA 1
ATOM 7238 C C . TYR F 1 127 ? 82.347 31.048 32.198 1.00 34.66 314 TYR F C 1
ATOM 7239 O O . TYR F 1 127 ? 82.561 31.263 33.390 1.00 30.42 314 TYR F O 1
ATOM 7248 N N . GLN F 1 128 ? 82.505 31.974 31.258 1.00 37.02 315 GLN F N 1
ATOM 7249 C CA . GLN F 1 128 ? 82.965 33.321 31.581 1.00 37.94 315 GLN F CA 1
ATOM 7250 C C . GLN F 1 128 ? 81.936 34.077 32.419 1.00 31.17 315 GLN F C 1
ATOM 7251 O O . GLN F 1 128 ? 82.288 34.786 33.360 1.00 31.37 315 GLN F O 1
ATOM 7257 N N . LEU F 1 129 ? 80.662 33.925 32.075 1.00 31.01 316 LEU F N 1
ATOM 7258 C CA . LEU F 1 129 ? 79.593 34.504 32.877 1.00 29.60 316 LEU F CA 1
ATOM 7259 C C . LEU F 1 129 ? 79.616 33.899 34.276 1.00 30.76 316 LEU F C 1
ATOM 7260 O O . LEU F 1 129 ? 79.550 34.621 35.278 1.00 25.44 316 LEU F O 1
ATOM 7265 N N . LEU F 1 130 ? 79.718 32.572 34.335 1.00 25.87 317 LEU F N 1
ATOM 7266 C CA . LEU F 1 130 ? 79.796 31.848 35.603 1.00 26.32 317 LEU F CA 1
ATOM 7267 C C . LEU F 1 130 ? 80.969 32.330 36.447 1.00 27.34 317 LEU F C 1
ATOM 7268 O O . LEU F 1 130 ? 80.822 32.596 37.640 1.00 27.31 317 LEU F O 1
ATOM 7273 N N . LYS F 1 131 ? 82.137 32.413 35.818 1.00 29.60 318 LYS F N 1
ATOM 7274 C CA . LYS F 1 131 ? 83.353 32.850 36.489 1.00 33.29 318 LYS F CA 1
ATOM 7275 C C . LYS F 1 131 ? 83.177 34.234 37.100 1.00 33.66 318 LYS F C 1
ATOM 7276 O O . LYS F 1 131 ? 83.554 34.462 38.248 1.00 36.30 318 LYS F O 1
ATOM 7282 N N . ARG F 1 132 ? 82.603 35.157 36.332 1.00 32.55 319 ARG F N 1
ATOM 7283 C CA . ARG F 1 132 ? 82.407 36.519 36.814 1.00 35.00 319 ARG F CA 1
ATOM 7284 C C . ARG F 1 132 ? 81.517 36.542 38.049 1.00 33.37 319 ARG F C 1
ATOM 7285 O O . ARG F 1 132 ? 81.821 37.229 39.028 1.00 34.49 319 ARG F O 1
ATOM 7293 N N . HIS F 1 133 ? 80.420 35.789 38.009 1.00 29.58 320 HIS F N 1
ATOM 7294 C CA . HIS F 1 133 ? 79.531 35.706 39.161 1.00 22.80 320 HIS F CA 1
ATOM 7295 C C . HIS F 1 133 ? 80.244 35.147 40.390 1.00 27.11 320 HIS F C 1
ATOM 7296 O O . HIS F 1 133 ? 80.101 35.674 41.491 1.00 31.20 320 HIS F O 1
ATOM 7303 N N . LEU F 1 134 ? 81.003 34.075 40.205 1.00 27.84 321 LEU F N 1
ATOM 7304 C CA . LEU F 1 134 ? 81.617 33.385 41.338 1.00 31.49 321 LEU F CA 1
ATOM 7305 C C . LEU F 1 134 ? 82.787 34.160 41.940 1.00 34.58 321 LEU F C 1
ATOM 7306 O O . LEU F 1 134 ? 83.184 33.898 43.075 1.00 35.41 321 LEU F O 1
ATOM 7311 N N . GLN F 1 135 ? 83.325 35.116 41.185 1.00 38.83 322 GLN F N 1
ATOM 7312 C CA . GLN F 1 135 ? 84.448 35.928 41.647 1.00 40.22 322 GLN F CA 1
ATOM 7313 C C . GLN F 1 135 ? 84.021 37.291 42.195 1.00 44.54 322 GLN F C 1
ATOM 7314 O O . GLN F 1 135 ? 84.873 38.108 42.546 1.00 45.07 322 GLN F O 1
ATOM 7320 N N . GLU F 1 136 ? 82.715 37.539 42.280 1.00 46.75 323 GLU F N 1
ATOM 7321 C CA . GLU F 1 136 ? 82.229 38.814 42.807 1.00 54.02 323 GLU F CA 1
ATOM 7322 C C . GLU F 1 136 ? 82.439 38.892 44.323 1.00 52.85 323 GLU F C 1
ATOM 7323 O O . GLU F 1 136 ? 82.865 39.923 44.842 1.00 54.26 323 GLU F O 1
ATOM 7329 N N . LYS F 1 137 ? 82.151 37.800 45.027 1.00 54.53 324 LYS F N 1
ATOM 7330 C CA . LYS F 1 137 ? 82.475 37.701 46.447 1.00 54.53 324 LYS F CA 1
ATOM 7331 C C . LYS F 1 137 ? 83.937 37.323 46.603 1.00 56.46 324 LYS F C 1
ATOM 7332 O O . LYS F 1 137 ? 84.588 36.913 45.642 1.00 60.75 324 LYS F O 1
ATOM 7338 N N . GLN F 1 138 ? 84.447 37.456 47.820 1.00 59.64 325 GLN F N 1
ATOM 7339 C CA . GLN F 1 138 ? 85.777 36.968 48.142 1.00 62.26 325 GLN F CA 1
ATOM 7340 C C . GLN F 1 138 ? 85.646 35.565 48.729 1.00 57.40 325 GLN F C 1
ATOM 7341 O O . GLN F 1 138 ? 84.804 35.328 49.594 1.00 55.67 325 GLN F O 1
ATOM 7347 N N . ASN F 1 139 ? 86.461 34.636 48.238 1.00 53.08 326 ASN F N 1
ATOM 7348 C CA . ASN F 1 139 ? 86.502 33.269 48.767 1.00 53.03 326 ASN F CA 1
ATOM 7349 C C . ASN F 1 139 ? 85.200 32.476 48.588 1.00 48.20 326 ASN F C 1
ATOM 7350 O O . ASN F 1 139 ? 84.804 31.722 49.476 1.00 47.09 326 ASN F O 1
ATOM 7355 N N . ASN F 1 140 ? 84.539 32.640 47.445 1.00 40.28 327 ASN F N 1
ATOM 7356 C CA . ASN F 1 140 ? 83.346 31.851 47.138 1.00 36.31 327 ASN F CA 1
ATOM 7357 C C . ASN F 1 140 ? 83.726 30.392 46.879 1.00 31.21 327 ASN F C 1
ATOM 7358 O O . ASN F 1 140 ? 84.344 30.075 45.866 1.00 35.97 327 ASN F O 1
ATOM 7363 N N . GLN F 1 141 ? 83.351 29.510 47.799 1.00 26.58 328 GLN F N 1
ATOM 7364 C CA . GLN F 1 141 ? 83.752 28.104 47.737 1.00 28.27 328 GLN F CA 1
ATOM 7365 C C . GLN F 1 141 ? 83.346 27.419 46.435 1.00 28.10 328 GLN F C 1
ATOM 7366 O O . GLN F 1 141 ? 84.024 26.497 45.984 1.00 32.28 328 GLN F O 1
ATOM 7372 N N . ILE F 1 142 ? 82.249 27.862 45.828 1.00 24.75 329 ILE F N 1
ATOM 7373 C CA . ILE F 1 142 ? 81.791 27.248 44.590 1.00 24.93 329 ILE F CA 1
ATOM 7374 C C . ILE F 1 142 ? 82.842 27.428 43.497 1.00 30.14 329 ILE F C 1
ATOM 7375 O O . ILE F 1 142 ? 83.032 26.548 42.659 1.00 29.34 329 ILE F O 1
ATOM 7380 N N . TRP F 1 143 ? 83.539 28.560 43.517 1.00 33.70 330 TRP F N 1
ATOM 7381 C CA . TRP F 1 143 ? 84.598 28.812 42.541 1.00 36.45 330 TRP F CA 1
ATOM 7382 C C . TRP F 1 143 ? 85.717 27.778 42.668 1.00 32.50 330 TRP F C 1
ATOM 7383 O O . TRP F 1 143 ? 86.231 27.278 41.667 1.00 30.79 330 TRP F O 1
ATOM 7394 N N . ASN F 1 144 ? 86.080 27.458 43.904 1.00 32.89 331 ASN F N 1
ATOM 7395 C CA . ASN F 1 144 ? 87.091 26.442 44.175 1.00 36.28 331 ASN F CA 1
ATOM 7396 C C . ASN F 1 144 ? 86.663 25.062 43.672 1.00 34.25 331 ASN F C 1
ATOM 7397 O O . ASN F 1 144 ? 87.442 24.352 43.032 1.00 38.74 331 ASN F O 1
ATOM 7402 N N . ILE F 1 145 ? 85.419 24.694 43.961 1.00 34.92 332 ILE F N 1
ATOM 7403 C CA . ILE F 1 145 ? 84.876 23.398 43.557 1.00 28.74 332 ILE F CA 1
ATOM 7404 C C . ILE F 1 145 ? 84.853 23.272 42.040 1.00 29.05 332 ILE F C 1
ATOM 7405 O O . ILE F 1 145 ? 85.231 22.236 41.488 1.00 27.24 332 ILE F O 1
ATOM 7410 N N . VAL F 1 146 ? 84.404 24.332 41.375 1.00 29.25 333 VAL F N 1
ATOM 7411 C CA . VAL F 1 146 ? 84.380 24.389 39.916 1.00 33.83 333 VAL F CA 1
ATOM 7412 C C . VAL F 1 146 ? 85.783 24.271 39.329 1.00 37.39 333 VAL F C 1
ATOM 7413 O O . VAL F 1 146 ? 85.985 23.605 38.315 1.00 38.83 333 VAL F O 1
ATOM 7417 N N . GLN F 1 147 ? 86.748 24.918 39.973 1.00 40.85 334 GLN F N 1
ATOM 7418 C CA . GLN F 1 147 ? 88.132 24.895 39.510 1.00 45.19 334 GLN F CA 1
ATOM 7419 C C . GLN F 1 147 ? 88.802 23.535 39.685 1.00 41.82 334 GLN F C 1
ATOM 7420 O O . GLN F 1 147 ? 89.536 23.086 38.809 1.00 40.55 334 GLN F O 1
ATOM 7426 N N . GLU F 1 148 ? 88.553 22.889 40.819 1.00 43.24 335 GLU F N 1
ATOM 7427 C CA . GLU F 1 148 ? 89.372 21.757 41.246 1.00 46.95 335 GLU F CA 1
ATOM 7428 C C . GLU F 1 148 ? 88.679 20.393 41.231 1.00 43.57 335 GLU F C 1
ATOM 7429 O O . GLU F 1 148 ? 89.342 19.372 41.071 1.00 42.69 335 GLU F O 1
ATOM 7435 N N . HIS F 1 149 ? 87.361 20.360 41.407 1.00 38.15 336 HIS F N 1
ATOM 7436 C CA . HIS F 1 149 ? 86.684 19.087 41.642 1.00 37.07 336 HIS F CA 1
ATOM 7437 C C . HIS F 1 149 ? 85.637 18.703 40.593 1.00 39.44 336 HIS F C 1
ATOM 7438 O O . HIS F 1 149 ? 85.327 17.517 40.438 1.00 38.44 336 HIS F O 1
ATOM 7445 N N . LEU F 1 150 ? 85.100 19.681 39.870 1.00 37.43 337 LEU F N 1
ATOM 7446 C CA . LEU F 1 150 ? 84.097 19.390 38.847 1.00 43.41 337 LEU F CA 1
ATOM 7447 C C . LEU F 1 150 ? 84.754 19.006 37.525 1.00 46.35 337 LEU F C 1
ATOM 7448 O O . LEU F 1 150 ? 85.703 19.647 37.076 1.00 45.82 337 LEU F O 1
ATOM 7453 N N . TYR F 1 151 ? 84.235 17.948 36.913 1.00 49.21 338 TYR F N 1
ATOM 7454 C CA . TYR F 1 151 ? 84.717 17.467 35.626 1.00 51.40 338 TYR F CA 1
ATOM 7455 C C . TYR F 1 151 ? 84.030 18.250 34.506 1.00 46.53 338 TYR F C 1
ATOM 7456 O O . TYR F 1 151 ? 83.086 17.762 33.882 1.00 40.15 338 TYR F O 1
ATOM 7465 N N . ILE F 1 152 ? 84.502 19.474 34.269 1.00 41.65 339 ILE F N 1
ATOM 7466 C CA . ILE F 1 152 ? 83.880 20.372 33.293 1.00 42.63 339 ILE F CA 1
ATOM 7467 C C . ILE F 1 152 ? 84.742 20.575 32.049 1.00 39.33 339 ILE F C 1
ATOM 7468 O O . ILE F 1 152 ? 85.897 20.982 32.141 1.00 42.24 339 ILE F O 1
ATOM 7473 N N . ASP F 1 153 ? 84.158 20.304 30.887 1.00 38.62 340 ASP F N 1
ATOM 7474 C CA . ASP F 1 153 ? 84.813 20.544 29.609 1.00 36.34 340 ASP F CA 1
ATOM 7475 C C . ASP F 1 153 ? 84.279 21.846 29.017 1.00 35.11 340 ASP F C 1
ATOM 7476 O O . ASP F 1 153 ? 83.072 21.993 28.808 1.00 30.52 340 ASP F O 1
ATOM 7481 N N . ILE F 1 154 ? 85.178 22.791 28.755 1.00 30.01 341 ILE F N 1
ATOM 7482 C CA . ILE F 1 154 ? 84.786 24.098 28.241 1.00 36.23 341 ILE F CA 1
ATOM 7483 C C . ILE F 1 154 ? 85.002 24.184 26.735 1.00 37.49 341 ILE F C 1
ATOM 7484 O O . ILE F 1 154 ? 86.134 24.128 26.259 1.00 34.80 341 ILE F O 1
ATOM 7489 N N . PHE F 1 155 ? 83.906 24.327 25.997 1.00 40.92 342 PHE F N 1
ATOM 7490 C CA . PHE F 1 155 ? 83.953 24.476 24.550 1.00 48.89 342 PHE F CA 1
ATOM 7491 C C . PHE F 1 155 ? 84.079 25.947 24.170 1.00 57.12 342 PHE F C 1
ATOM 7492 O O . PHE F 1 155 ? 83.532 26.819 24.847 1.00 57.14 342 PHE F O 1
ATOM 7500 N N . ASP F 1 156 ? 84.803 26.214 23.086 1.00 64.21 343 ASP F N 1
ATOM 7501 C CA . ASP F 1 156 ? 84.967 27.575 22.587 1.00 69.39 343 ASP F CA 1
ATOM 7502 C C . ASP F 1 156 ? 84.114 27.784 21.344 1.00 70.52 343 ASP F C 1
ATOM 7503 O O . ASP F 1 156 ? 83.029 27.214 21.224 1.00 71.37 343 ASP F O 1
ATOM 7508 N N . VAL G 1 11 ? 9.236 2.400 29.619 1.00 71.36 198 VAL G N 1
ATOM 7509 C CA . VAL G 1 11 ? 9.395 3.884 29.624 1.00 71.97 198 VAL G CA 1
ATOM 7510 C C . VAL G 1 11 ? 10.852 4.274 29.393 1.00 71.81 198 VAL G C 1
ATOM 7511 O O . VAL G 1 11 ? 11.153 5.061 28.499 1.00 73.35 198 VAL G O 1
ATOM 7515 N N . SER G 1 12 ? 11.755 3.719 30.196 1.00 72.30 199 SER G N 1
ATOM 7516 C CA . SER G 1 12 ? 13.185 3.969 30.025 1.00 74.23 199 SER G CA 1
ATOM 7517 C C . SER G 1 12 ? 13.652 3.550 28.632 1.00 71.74 199 SER G C 1
ATOM 7518 O O . SER G 1 12 ? 14.601 4.118 28.089 1.00 68.54 199 SER G O 1
ATOM 7521 N N . ALA G 1 13 ? 12.984 2.549 28.063 1.00 70.47 200 ALA G N 1
ATOM 7522 C CA . ALA G 1 13 ? 13.236 2.136 26.688 1.00 69.15 200 ALA G CA 1
ATOM 7523 C C . ALA G 1 13 ? 12.785 3.231 25.725 1.00 66.86 200 ALA G C 1
ATOM 7524 O O . ALA G 1 13 ? 13.453 3.511 24.731 1.00 63.89 200 ALA G O 1
ATOM 7526 N N . VAL G 1 14 ? 11.643 3.843 26.031 1.00 61.34 201 VAL G N 1
ATOM 7527 C CA . VAL G 1 14 ? 11.140 4.976 25.260 1.00 58.96 201 VAL G CA 1
ATOM 7528 C C . VAL G 1 14 ? 12.036 6.199 25.455 1.00 56.62 201 VAL G C 1
ATOM 7529 O O . VAL G 1 14 ? 12.270 6.963 24.519 1.00 57.10 201 VAL G O 1
ATOM 7533 N N . LEU G 1 15 ? 12.542 6.374 26.672 1.00 54.95 202 LEU G N 1
ATOM 7534 C CA . LEU G 1 15 ? 13.387 7.521 26.996 1.00 52.41 202 LEU G CA 1
ATOM 7535 C C . LEU G 1 15 ? 14.792 7.394 26.413 1.00 51.78 202 LEU G C 1
ATOM 7536 O O . LEU G 1 15 ? 15.534 8.376 26.356 1.00 50.33 202 LEU G O 1
ATOM 7541 N N . SER G 1 16 ? 15.155 6.189 25.982 1.00 54.28 203 SER G N 1
ATOM 7542 C CA . SER G 1 16 ? 16.462 5.955 25.372 1.00 56.75 203 SER G CA 1
ATOM 7543 C C . SER G 1 16 ? 16.546 6.536 23.957 1.00 58.26 203 SER G C 1
ATOM 7544 O O . SER G 1 16 ? 17.629 6.615 23.371 1.00 56.85 203 SER G O 1
ATOM 7547 N N . ALA G 1 17 ? 15.403 6.946 23.412 1.00 56.90 204 ALA G N 1
ATOM 7548 C CA . ALA G 1 17 ? 15.359 7.538 22.080 1.00 54.68 204 ALA G CA 1
ATOM 7549 C C . ALA G 1 17 ? 15.796 9.003 22.090 1.00 52.39 204 ALA G C 1
ATOM 7550 O O . ALA G 1 17 ? 16.092 9.566 21.037 1.00 51.13 204 ALA G O 1
ATOM 7552 N N . TYR G 1 18 ? 15.843 9.612 23.274 1.00 50.93 205 TYR G N 1
ATOM 7553 C CA . TYR G 1 18 ? 16.158 11.037 23.397 1.00 48.96 205 TYR G CA 1
ATOM 7554 C C . TYR G 1 18 ? 17.576 11.304 23.905 1.00 53.94 205 TYR G C 1
ATOM 7555 O O . TYR G 1 18 ? 17.867 12.400 24.386 1.00 54.93 205 TYR G O 1
ATOM 7564 N N . ASN G 1 19 ? 18.458 10.316 23.785 1.00 59.24 206 ASN G N 1
ATOM 7565 C CA . ASN G 1 19 ? 19.819 10.442 24.307 1.00 61.53 206 ASN G CA 1
ATOM 7566 C C . ASN G 1 19 ? 20.758 11.191 23.368 1.00 65.47 206 ASN G C 1
ATOM 7567 O O . ASN G 1 19 ? 21.369 12.188 23.760 1.00 67.87 206 ASN G O 1
ATOM 7572 N N . GLN G 1 20 ? 20.870 10.713 22.132 1.00 66.61 207 GLN G N 1
ATOM 7573 C CA . GLN G 1 20 ? 21.802 11.301 21.169 1.00 68.30 207 GLN G CA 1
ATOM 7574 C C . GLN G 1 20 ? 21.225 12.572 20.538 1.00 66.42 207 GLN G C 1
ATOM 7575 O O . GLN G 1 20 ? 20.820 12.579 19.375 1.00 64.31 207 GLN G O 1
ATOM 7581 N N . GLN G 1 21 ? 21.207 13.646 21.323 1.00 61.96 208 GLN G N 1
ATOM 7582 C CA . GLN G 1 21 ? 20.652 14.925 20.890 1.00 61.08 208 GLN G CA 1
ATOM 7583 C C . GLN G 1 21 ? 21.543 15.614 19.861 1.00 57.86 208 GLN G C 1
ATOM 7584 O O . GLN G 1 21 ? 22.609 15.109 19.510 1.00 58.69 208 GLN G O 1
ATOM 7590 N N . GLY G 1 22 ? 21.089 16.770 19.383 1.00 53.26 209 GLY G N 1
ATOM 7591 C CA . GLY G 1 22 ? 21.880 17.618 18.497 1.00 49.02 209 GLY G CA 1
ATOM 7592 C C . GLY G 1 22 ? 22.089 18.978 19.135 1.00 47.82 209 GLY G C 1
ATOM 7593 O O . GLY G 1 22 ? 22.035 19.108 20.357 1.00 47.13 209 GLY G O 1
ATOM 7594 N N . ASP G 1 23 ? 22.329 19.996 18.313 1.00 46.66 210 ASP G N 1
ATOM 7595 C CA . ASP G 1 23 ? 22.516 21.355 18.814 1.00 48.43 210 ASP G CA 1
ATOM 7596 C C . ASP G 1 23 ? 21.157 21.987 19.115 1.00 49.67 210 ASP G C 1
ATOM 7597 O O . ASP G 1 23 ? 20.445 22.389 18.196 1.00 48.30 210 ASP G O 1
ATOM 7602 N N . PRO G 1 24 ? 20.804 22.101 20.407 1.00 51.20 211 PRO G N 1
ATOM 7603 C CA . PRO G 1 24 ? 19.478 22.589 20.791 1.00 49.32 211 PRO G CA 1
ATOM 7604 C C . PRO G 1 24 ? 19.145 23.978 20.250 1.00 48.75 211 PRO G C 1
ATOM 7605 O O . PRO G 1 24 ? 17.967 24.311 20.094 1.00 45.14 211 PRO G O 1
ATOM 7609 N N . THR G 1 25 ? 20.170 24.779 19.968 1.00 45.33 212 THR G N 1
ATOM 7610 C CA . THR G 1 25 ? 19.964 26.116 19.418 1.00 41.69 212 THR G CA 1
ATOM 7611 C C . THR G 1 25 ? 19.601 26.078 17.930 1.00 41.05 212 THR G C 1
ATOM 7612 O O . THR G 1 25 ? 19.222 27.100 17.359 1.00 39.98 212 THR G O 1
ATOM 7624 N N . TYR G 1 27 ? 17.432 23.566 16.616 1.00 40.47 214 TYR G N 1
ATOM 7625 C CA . TYR G 1 27 ? 16.226 22.763 16.412 1.00 37.08 214 TYR G CA 1
ATOM 7626 C C . TYR G 1 27 ? 15.136 23.531 15.664 1.00 32.96 214 TYR G C 1
ATOM 7627 O O . TYR G 1 27 ? 14.446 22.962 14.818 1.00 31.91 214 TYR G O 1
ATOM 7636 N N . GLU G 1 28 ? 14.982 24.817 15.966 1.00 32.08 215 GLU G N 1
ATOM 7637 C CA . GLU G 1 28 ? 13.979 25.635 15.284 1.00 33.60 215 GLU G CA 1
ATOM 7638 C C . GLU G 1 28 ? 14.326 25.835 13.807 1.00 35.60 215 GLU G C 1
ATOM 7639 O O . GLU G 1 28 ? 13.446 25.779 12.944 1.00 31.63 215 GLU G O 1
ATOM 7645 N N . GLU G 1 29 ? 15.608 26.052 13.526 1.00 37.73 216 GLU G N 1
ATOM 7646 C CA . GLU G 1 29 ? 16.092 26.182 12.156 1.00 39.50 216 GLU G CA 1
ATOM 7647 C C . GLU G 1 29 ? 15.836 24.907 11.357 1.00 37.35 216 GLU G C 1
ATOM 7648 O O . GLU G 1 29 ? 15.401 24.968 10.206 1.00 33.81 216 GLU G O 1
ATOM 7654 N N . TYR G 1 30 ? 16.115 23.756 11.966 1.00 37.83 217 TYR G N 1
ATOM 7655 C CA . TYR G 1 30 ? 15.954 22.473 11.289 1.00 36.51 217 TYR G CA 1
ATOM 7656 C C . TYR G 1 30 ? 14.494 22.180 10.948 1.00 32.20 217 TYR G C 1
ATOM 7657 O O . TYR G 1 30 ? 14.200 21.613 9.900 1.00 24.64 217 TYR G O 1
ATOM 7666 N N . TYR G 1 31 ? 13.581 22.551 11.839 1.00 31.13 218 TYR G N 1
ATOM 7667 C CA . TYR G 1 31 ? 12.166 22.242 11.637 1.00 31.10 218 TYR G CA 1
ATOM 7668 C C . TYR G 1 31 ? 11.526 23.263 10.703 1.00 26.60 218 TYR G C 1
ATOM 7669 O O . TYR G 1 31 ? 10.672 22.919 9.885 1.00 29.32 218 TYR G O 1
ATOM 7678 N N . SER G 1 32 ? 11.943 24.518 10.827 1.00 29.77 219 SER G N 1
ATOM 7679 C CA . SER G 1 32 ? 11.501 25.571 9.912 1.00 32.11 219 SER G CA 1
ATOM 7680 C C . SER G 1 32 ? 11.919 25.265 8.479 1.00 32.15 219 SER G C 1
ATOM 7681 O O . SER G 1 32 ? 11.139 25.452 7.544 1.00 32.25 219 SER G O 1
ATOM 7684 N N . GLY G 1 33 ? 13.155 24.800 8.312 1.00 27.40 220 GLY G N 1
ATOM 7685 C CA . GLY G 1 33 ? 13.677 24.459 6.992 1.00 24.00 220 GLY G CA 1
ATOM 7686 C C . GLY G 1 33 ? 12.920 23.320 6.342 1.00 23.97 220 GLY G C 1
ATOM 7687 O O . GLY G 1 33 ? 12.579 23.383 5.163 1.00 28.86 220 GLY G O 1
ATOM 7688 N N . LEU G 1 34 ? 12.663 22.270 7.117 1.00 23.65 221 LEU G N 1
ATOM 7689 C CA . LEU G 1 34 ? 11.937 21.108 6.628 1.00 21.31 221 LEU G CA 1
ATOM 7690 C C . LEU G 1 34 ? 10.502 21.479 6.276 1.00 24.01 221 LEU G C 1
ATOM 7691 O O . LEU G 1 34 ? 9.971 21.047 5.255 1.00 27.86 221 LEU G O 1
ATOM 7696 N N . LYS G 1 35 ? 9.881 22.282 7.132 1.00 24.59 222 LYS G N 1
ATOM 7697 C CA . LYS G 1 35 ? 8.518 22.752 6.910 1.00 22.03 222 LYS G CA 1
ATOM 7698 C C . LYS G 1 35 ? 8.411 23.492 5.580 1.00 24.73 222 LYS G C 1
ATOM 7699 O O . LYS G 1 35 ? 7.532 23.199 4.769 1.00 21.49 222 LYS G O 1
ATOM 7705 N N . HIS G 1 36 ? 9.317 24.442 5.361 1.00 23.81 223 HIS G N 1
ATOM 7706 C CA . HIS G 1 36 ? 9.356 25.215 4.123 1.00 25.17 223 HIS G CA 1
ATOM 7707 C C . HIS G 1 36 ? 9.566 24.297 2.924 1.00 23.30 223 HIS G C 1
ATOM 7708 O O . HIS G 1 36 ? 8.841 24.372 1.930 1.00 26.87 223 HIS G O 1
ATOM 7715 N N . PHE G 1 37 ? 10.562 23.426 3.033 1.00 24.24 224 PHE G N 1
ATOM 7716 C CA . PHE G 1 37 ? 10.826 22.427 2.006 1.00 20.83 224 PHE G CA 1
ATOM 7717 C C . PHE G 1 37 ? 9.573 21.622 1.659 1.00 20.53 224 PHE G C 1
ATOM 7718 O O . PHE G 1 37 ? 9.184 21.537 0.494 1.00 17.96 224 PHE G O 1
ATOM 7726 N N . ILE G 1 38 ? 8.926 21.043 2.666 1.00 25.61 225 ILE G N 1
ATOM 7727 C CA . ILE G 1 38 ? 7.736 20.225 2.418 1.00 21.26 225 ILE G CA 1
ATOM 7728 C C . ILE G 1 38 ? 6.611 21.051 1.793 1.00 21.86 225 ILE G C 1
ATOM 7729 O O . ILE G 1 38 ? 5.993 20.641 0.811 1.00 21.38 225 ILE G O 1
ATOM 7734 N N . GLU G 1 39 ? 6.356 22.226 2.349 1.00 26.40 226 GLU G N 1
ATOM 7735 C CA . GLU G 1 39 ? 5.259 23.057 1.868 1.00 28.81 226 GLU G CA 1
ATOM 7736 C C . GLU G 1 39 ? 5.505 23.615 0.458 1.00 28.10 226 GLU G C 1
ATOM 7737 O O . GLU G 1 39 ? 4.560 23.991 -0.230 1.00 18.92 226 GLU G O 1
ATOM 7743 N N . CYS G 1 40 ? 6.762 23.656 0.025 1.00 24.46 227 CYS G N 1
ATOM 7744 C CA . CYS G 1 40 ? 7.087 24.099 -1.336 1.00 25.99 227 CYS G CA 1
ATOM 7745 C C . CYS G 1 40 ? 7.324 22.941 -2.312 1.00 27.48 227 CYS G C 1
ATOM 7746 O O . CYS G 1 40 ? 7.755 23.158 -3.444 1.00 28.69 227 CYS G O 1
ATOM 7749 N N . SER G 1 41 ? 7.036 21.718 -1.878 1.00 24.64 228 SER G N 1
ATOM 7750 C CA . SER G 1 41 ? 7.188 20.542 -2.734 1.00 24.72 228 SER G CA 1
ATOM 7751 C C . SER G 1 41 ? 5.949 20.348 -3.601 1.00 25.85 228 SER G C 1
ATOM 7752 O O . SER G 1 41 ? 4.925 20.993 -3.384 1.00 23.05 228 SER G O 1
ATOM 7755 N N . LEU G 1 42 ? 6.040 19.447 -4.575 1.00 26.89 229 LEU G N 1
ATOM 7756 C CA . LEU G 1 42 ? 4.878 19.086 -5.383 1.00 25.16 229 LEU G CA 1
ATOM 7757 C C . LEU G 1 42 ? 3.842 18.406 -4.495 1.00 28.56 229 LEU G C 1
ATOM 7758 O O . LEU G 1 42 ? 4.169 17.916 -3.415 1.00 23.77 229 LEU G O 1
ATOM 7763 N N . ASP G 1 43 ? 2.595 18.375 -4.952 1.00 24.98 230 ASP G N 1
ATOM 7764 C CA . ASP G 1 43 ? 1.493 17.889 -4.124 1.00 30.71 230 ASP G CA 1
ATOM 7765 C C . ASP G 1 43 ? 1.704 16.463 -3.624 1.00 32.35 230 ASP G C 1
ATOM 7766 O O . ASP G 1 43 ? 1.510 16.184 -2.442 1.00 29.86 230 ASP G O 1
ATOM 7771 N N . CYS G 1 44 ? 2.101 15.568 -4.522 1.00 30.03 231 CYS G N 1
ATOM 7772 C CA . CYS G 1 44 ? 2.287 14.167 -4.167 1.00 32.52 231 CYS G CA 1
ATOM 7773 C C . CYS G 1 44 ? 3.370 13.997 -3.099 1.00 36.45 231 CYS G C 1
ATOM 7774 O O . CYS G 1 44 ? 3.238 13.163 -2.198 1.00 29.72 231 CYS G O 1
ATOM 7777 N N . HIS G 1 45 ? 4.426 14.801 -3.187 1.00 32.63 232 HIS G N 1
ATOM 7778 C CA . HIS G 1 45 ? 5.510 14.741 -2.214 1.00 33.56 232 HIS G CA 1
ATOM 7779 C C . HIS G 1 45 ? 5.121 15.422 -0.907 1.00 33.56 232 HIS G C 1
ATOM 7780 O O . HIS G 1 45 ? 5.496 14.965 0.170 1.00 33.08 232 HIS G O 1
ATOM 7787 N N . ARG G 1 46 ? 4.373 16.516 -1.007 1.00 29.55 233 ARG G N 1
ATOM 7788 C CA . ARG G 1 46 ? 3.921 17.236 0.172 1.00 24.68 233 ARG G CA 1
ATOM 7789 C C . ARG G 1 46 ? 2.920 16.395 0.959 1.00 24.55 233 ARG G C 1
ATOM 7790 O O . ARG G 1 46 ? 3.009 16.302 2.178 1.00 22.84 233 ARG G O 1
ATOM 7798 N N . ALA G 1 47 ? 1.973 15.785 0.256 1.00 28.05 234 ALA G N 1
ATOM 7799 C CA . ALA G 1 47 ? 0.983 14.911 0.886 1.00 31.65 234 ALA G CA 1
ATOM 7800 C C . ALA G 1 47 ? 1.642 13.799 1.702 1.00 31.81 234 ALA G C 1
ATOM 7801 O O . ALA G 1 47 ? 1.201 13.489 2.812 1.00 34.68 234 ALA G O 1
ATOM 7803 N N . GLU G 1 48 ? 2.693 13.202 1.148 1.00 32.63 235 GLU G N 1
ATOM 7804 C CA . GLU G 1 48 ? 3.395 12.107 1.814 1.00 28.89 235 GLU G CA 1
ATOM 7805 C C . GLU G 1 48 ? 4.338 12.590 2.903 1.00 28.46 235 GLU G C 1
ATOM 7806 O O . GLU G 1 48 ? 4.344 12.049 4.002 1.00 24.80 235 GLU G O 1
ATOM 7812 N N . LEU G 1 49 ? 5.147 13.598 2.599 1.00 27.52 236 LEU G N 1
ATOM 7813 C CA . LEU G 1 49 ? 6.139 14.076 3.554 1.00 27.39 236 LEU G CA 1
ATOM 7814 C C . LEU G 1 49 ? 5.521 14.790 4.762 1.00 23.10 236 LEU G C 1
ATOM 7815 O O . LEU G 1 49 ? 6.138 14.861 5.822 1.00 25.94 236 LEU G O 1
ATOM 7820 N N . SER G 1 50 ? 4.301 15.291 4.605 1.00 29.90 237 SER G N 1
ATOM 7821 C CA . SER G 1 50 ? 3.615 16.017 5.673 1.00 22.49 237 SER G CA 1
ATOM 7822 C C . SER G 1 50 ? 3.322 15.172 6.915 1.00 30.08 237 SER G C 1
ATOM 7823 O O . SER G 1 50 ? 3.080 15.712 7.996 1.00 26.92 237 SER G O 1
ATOM 7826 N N . GLN G 1 51 ? 3.330 13.851 6.770 1.00 29.71 238 GLN G N 1
ATOM 7827 C CA . GLN G 1 51 ? 3.097 12.979 7.916 1.00 32.32 238 GLN G CA 1
ATOM 7828 C C . GLN G 1 51 ? 4.324 12.896 8.832 1.00 32.04 238 GLN G C 1
ATOM 7829 O O . GLN G 1 51 ? 4.263 12.300 9.901 1.00 27.66 238 GLN G O 1
ATOM 7835 N N . LEU G 1 52 ? 5.426 13.518 8.420 1.00 32.79 239 LEU G N 1
ATOM 7836 C CA . LEU G 1 52 ? 6.590 13.671 9.290 1.00 33.18 239 LEU G CA 1
ATOM 7837 C C . LEU G 1 52 ? 6.380 14.740 10.360 1.00 29.78 239 LEU G C 1
ATOM 7838 O O . LEU G 1 52 ? 7.018 14.700 11.412 1.00 31.49 239 LEU G O 1
ATOM 7843 N N . PHE G 1 53 ? 5.501 15.700 10.091 1.00 26.63 240 PHE G N 1
ATOM 7844 C CA . PHE G 1 53 ? 5.384 16.884 10.944 1.00 24.14 240 PHE G CA 1
ATOM 7845 C C . PHE G 1 53 ? 5.177 16.582 12.434 1.00 24.58 240 PHE G C 1
ATOM 7846 O O . PHE G 1 53 ? 5.954 17.033 13.268 1.00 26.44 240 PHE G O 1
ATOM 7854 N N . TYR G 1 54 ? 4.133 15.834 12.770 1.00 21.91 241 TYR G N 1
ATOM 7855 C CA . TYR G 1 54 ? 3.785 15.623 14.178 1.00 24.87 241 TYR G CA 1
ATOM 7856 C C . TYR G 1 54 ? 4.807 14.757 14.922 1.00 22.11 241 TYR G C 1
ATOM 7857 O O . TYR G 1 54 ? 5.290 15.156 15.981 1.00 23.24 241 TYR G O 1
ATOM 7866 N N . PRO G 1 55 ? 5.153 13.579 14.371 1.00 23.41 242 PRO G N 1
ATOM 7867 C CA . PRO G 1 55 ? 6.139 12.735 15.046 1.00 25.48 242 PRO G CA 1
ATOM 7868 C C . PRO G 1 55 ? 7.461 13.453 15.253 1.00 28.03 242 PRO G C 1
ATOM 7869 O O . PRO G 1 55 ? 8.101 13.300 16.294 1.00 26.97 242 PRO G O 1
ATOM 7873 N N . LEU G 1 56 ? 7.860 14.236 14.257 1.00 28.41 243 LEU G N 1
ATOM 7874 C CA . LEU G 1 56 ? 9.117 14.963 14.308 1.00 26.48 243 LEU G CA 1
ATOM 7875 C C . LEU G 1 56 ? 9.065 16.058 15.373 1.00 27.42 243 LEU G C 1
ATOM 7876 O O . LEU G 1 56 ? 10.003 16.219 16.153 1.00 24.29 243 LEU G O 1
ATOM 7881 N N . PHE G 1 57 ? 7.963 16.806 15.402 1.00 26.62 244 PHE G N 1
ATOM 7882 C CA . PHE G 1 57 ? 7.775 17.862 16.394 1.00 21.26 244 PHE G CA 1
ATOM 7883 C C . PHE G 1 57 ? 7.799 17.311 17.820 1.00 25.67 244 PHE G C 1
ATOM 7884 O O . PHE G 1 57 ? 8.475 17.851 18.692 1.00 28.27 244 PHE G O 1
ATOM 7892 N N . VAL G 1 58 ? 7.055 16.238 18.053 1.00 24.21 245 VAL G N 1
ATOM 7893 C CA . VAL G 1 58 ? 6.968 15.640 19.381 1.00 27.93 245 VAL G CA 1
ATOM 7894 C C . VAL G 1 58 ? 8.337 15.142 19.848 1.00 27.50 245 VAL G C 1
ATOM 7895 O O . VAL G 1 58 ? 8.800 15.498 20.934 1.00 28.36 245 VAL G O 1
ATOM 7899 N N . HIS G 1 59 ? 8.984 14.325 19.025 1.00 28.99 246 HIS G N 1
ATOM 7900 C CA . HIS G 1 59 ? 10.312 13.812 19.347 1.00 29.31 246 HIS G CA 1
ATOM 7901 C C . HIS G 1 59 ? 11.296 14.930 19.665 1.00 31.48 246 HIS G C 1
ATOM 7902 O O . HIS G 1 59 ? 11.997 14.881 20.676 1.00 31.19 246 HIS G O 1
ATOM 7917 N N . TYR G 1 61 ? 10.736 18.044 20.487 1.00 31.91 248 TYR G N 1
ATOM 7918 C CA . TYR G 1 61 ? 10.356 18.757 21.699 1.00 32.92 248 TYR G CA 1
ATOM 7919 C C . TYR G 1 61 ? 10.793 17.971 22.930 1.00 35.90 248 TYR G C 1
ATOM 7920 O O . TYR G 1 61 ? 11.419 18.518 23.835 1.00 39.01 248 TYR G O 1
ATOM 7929 N N . LEU G 1 62 ? 10.462 16.685 22.953 1.00 35.15 249 LEU G N 1
ATOM 7930 C CA . LEU G 1 62 ? 10.781 15.834 24.088 1.00 35.86 249 LEU G CA 1
ATOM 7931 C C . LEU G 1 62 ? 12.286 15.618 24.230 1.00 39.87 249 LEU G C 1
ATOM 7932 O O . LEU G 1 62 ? 12.780 15.375 25.333 1.00 38.13 249 LEU G O 1
ATOM 7937 N N . GLU G 1 63 ? 13.007 15.715 23.116 1.00 39.25 250 GLU G N 1
ATOM 7938 C CA . GLU G 1 63 ? 14.459 15.586 23.127 1.00 38.77 250 GLU G CA 1
ATOM 7939 C C . GLU G 1 63 ? 15.068 16.779 23.850 1.00 39.70 250 GLU G C 1
ATOM 7940 O O . GLU G 1 63 ? 15.962 16.624 24.680 1.00 45.47 250 GLU G O 1
ATOM 7946 N N . LEU G 1 64 ? 14.570 17.970 23.537 1.00 38.00 251 LEU G N 1
ATOM 7947 C CA . LEU G 1 64 ? 15.006 19.185 24.214 1.00 39.35 251 LEU G CA 1
ATOM 7948 C C . LEU G 1 64 ? 14.705 19.121 25.707 1.00 38.93 251 LEU G C 1
ATOM 7949 O O . LEU G 1 64 ? 15.540 19.495 26.531 1.00 39.83 251 LEU G O 1
ATOM 7954 N N . VAL G 1 65 ? 13.512 18.647 26.052 1.00 38.89 252 VAL G N 1
ATOM 7955 C CA . VAL G 1 65 ? 13.099 18.560 27.450 1.00 43.70 252 VAL G CA 1
ATOM 7956 C C . VAL G 1 65 ? 13.987 17.598 28.232 1.00 42.85 252 VAL G C 1
ATOM 7957 O O . VAL G 1 65 ? 14.546 17.961 29.264 1.00 43.33 252 VAL G O 1
ATOM 7961 N N . TYR G 1 66 ? 14.114 16.373 27.729 1.00 46.64 253 TYR G N 1
ATOM 7962 C CA . TYR G 1 66 ? 14.878 15.327 28.406 1.00 45.24 253 TYR G CA 1
ATOM 7963 C C . TYR G 1 66 ? 16.328 15.746 28.639 1.00 48.50 253 TYR G C 1
ATOM 7964 O O . TYR G 1 66 ? 16.934 15.381 29.643 1.00 51.76 253 TYR G O 1
ATOM 7973 N N . ASN G 1 67 ? 16.882 16.516 27.709 1.00 47.64 254 ASN G N 1
ATOM 7974 C CA . ASN G 1 67 ? 18.251 17.000 27.838 1.00 46.23 254 ASN G CA 1
ATOM 7975 C C . ASN G 1 67 ? 18.308 18.361 28.539 1.00 47.38 254 ASN G C 1
ATOM 7976 O O . ASN G 1 67 ? 19.276 19.107 28.401 1.00 45.58 254 ASN G O 1
ATOM 7981 N N . GLN G 1 68 ? 17.254 18.667 29.292 1.00 46.88 255 GLN G N 1
ATOM 7982 C CA . GLN G 1 68 ? 17.216 19.831 30.175 1.00 54.02 255 GLN G CA 1
ATOM 7983 C C . GLN G 1 68 ? 17.476 21.147 29.450 1.00 54.45 255 GLN G C 1
ATOM 7984 O O . GLN G 1 68 ? 18.161 22.030 29.968 1.00 56.57 255 GLN G O 1
ATOM 7990 N N . HIS G 1 69 ? 16.918 21.269 28.250 1.00 56.32 256 HIS G N 1
ATOM 7991 C CA . HIS G 1 69 ? 16.925 22.526 27.517 1.00 52.35 256 HIS G CA 1
ATOM 7992 C C . HIS G 1 69 ? 15.519 23.112 27.606 1.00 55.20 256 HIS G C 1
ATOM 7993 O O . HIS G 1 69 ? 14.750 23.079 26.646 1.00 50.24 256 HIS G O 1
ATOM 8000 N N . GLU G 1 70 ? 15.197 23.648 28.779 1.00 56.93 257 GLU G N 1
ATOM 8001 C CA . GLU G 1 70 ? 13.826 24.018 29.121 1.00 61.31 257 GLU G CA 1
ATOM 8002 C C . GLU G 1 70 ? 13.328 25.234 28.347 1.00 58.56 257 GLU G C 1
ATOM 8003 O O . GLU G 1 70 ? 12.175 25.271 27.919 1.00 59.09 257 GLU G O 1
ATOM 8009 N N . ASN G 1 71 ? 14.198 26.223 28.170 1.00 59.34 258 ASN G N 1
ATOM 8010 C CA . ASN G 1 71 ? 13.826 27.463 27.496 1.00 59.33 258 ASN G CA 1
ATOM 8011 C C . ASN G 1 71 ? 13.606 27.267 26.001 1.00 56.19 258 ASN G C 1
ATOM 8012 O O . ASN G 1 71 ? 12.647 27.789 25.431 1.00 51.59 258 ASN G O 1
ATOM 8017 N N . GLU G 1 72 ? 14.504 26.516 25.372 1.00 54.47 259 GLU G N 1
ATOM 8018 C CA . GLU G 1 72 ? 14.440 26.282 23.931 1.00 53.57 259 GLU G CA 1
ATOM 8019 C C . GLU G 1 72 ? 13.398 25.224 23.567 1.00 51.29 259 GLU G C 1
ATOM 8020 O O . GLU G 1 72 ? 12.958 25.155 22.421 1.00 49.86 259 GLU G O 1
ATOM 8026 N N . ALA G 1 73 ? 13.010 24.403 24.540 1.00 47.43 260 ALA G N 1
ATOM 8027 C CA . ALA G 1 73 ? 11.906 23.467 24.357 1.00 45.98 260 ALA G CA 1
ATOM 8028 C C . ALA G 1 73 ? 10.590 24.232 24.386 1.00 43.80 260 ALA G C 1
ATOM 8029 O O . ALA G 1 73 ? 9.698 23.993 23.570 1.00 44.61 260 ALA G O 1
ATOM 8031 N N . LYS G 1 74 ? 10.480 25.156 25.334 1.00 42.62 261 LYS G N 1
ATOM 8032 C CA . LYS G 1 74 ? 9.302 26.001 25.455 1.00 44.15 261 LYS G CA 1
ATOM 8033 C C . LYS G 1 74 ? 9.102 26.831 24.191 1.00 39.92 261 LYS G C 1
ATOM 8034 O O . LYS G 1 74 ? 7.974 27.027 23.738 1.00 40.17 261 LYS G O 1
ATOM 8040 N N . SER G 1 75 ? 10.206 27.315 23.629 1.00 39.53 262 SER G N 1
ATOM 8041 C CA . SER G 1 75 ? 10.160 28.148 22.434 1.00 40.07 262 SER G CA 1
ATOM 8042 C C . SER G 1 75 ? 9.832 27.310 21.202 1.00 37.40 262 SER G C 1
ATOM 8043 O O . SER G 1 75 ? 9.057 27.733 20.345 1.00 36.04 262 SER G O 1
ATOM 8046 N N . PHE G 1 76 ? 10.425 26.123 21.124 1.00 34.65 263 PHE G N 1
ATOM 8047 C CA . PHE G 1 76 ? 10.168 25.198 20.024 1.00 34.01 263 PHE G CA 1
ATOM 8048 C C . PHE G 1 76 ? 8.681 24.851 19.971 1.00 36.03 263 PHE G C 1
ATOM 8049 O O . PHE G 1 76 ? 8.066 24.879 18.903 1.00 31.18 263 PHE G O 1
ATOM 8057 N N . PHE G 1 77 ? 8.107 24.547 21.133 1.00 36.79 264 PHE G N 1
ATOM 8058 C CA . PHE G 1 77 ? 6.691 24.216 21.231 1.00 35.08 264 PHE G CA 1
ATOM 8059 C C . PHE G 1 77 ? 5.817 25.399 20.825 1.00 35.77 264 PHE G C 1
ATOM 8060 O O . PHE G 1 77 ? 4.848 25.237 20.086 1.00 37.88 264 PHE G O 1
ATOM 8068 N N . GLU G 1 78 ? 6.160 26.585 21.318 1.00 40.62 265 GLU G N 1
ATOM 8069 C CA . GLU G 1 78 ? 5.380 27.788 21.037 1.00 44.04 265 GLU G CA 1
ATOM 8070 C C . GLU G 1 78 ? 5.327 28.115 19.546 1.00 39.35 265 GLU G C 1
ATOM 8071 O O . GLU G 1 78 ? 4.296 28.558 19.042 1.00 38.69 265 GLU G O 1
ATOM 8077 N N . LYS G 1 79 ? 6.432 27.891 18.843 1.00 38.19 266 LYS G N 1
ATOM 8078 C CA . LYS G 1 79 ? 6.513 28.255 17.430 1.00 37.47 266 LYS G CA 1
ATOM 8079 C C . LYS G 1 79 ? 5.803 27.279 16.489 1.00 34.40 266 LYS G C 1
ATOM 8080 O O . LYS G 1 79 ? 5.224 27.702 15.489 1.00 34.32 266 LYS G O 1
ATOM 8086 N N . PHE G 1 80 ? 5.842 25.985 16.797 1.00 32.00 267 PHE G N 1
ATOM 8087 C CA . PHE G 1 80 ? 5.427 24.967 15.820 1.00 29.87 267 PHE G CA 1
ATOM 8088 C C . PHE G 1 80 ? 4.179 24.155 16.168 1.00 28.52 267 PHE G C 1
ATOM 8089 O O . PHE G 1 80 ? 3.635 23.471 15.298 1.00 29.61 267 PHE G O 1
ATOM 8097 N N . HIS G 1 81 ? 3.724 24.206 17.417 1.00 27.62 268 HIS G N 1
ATOM 8098 C CA . HIS G 1 81 ? 2.588 23.377 17.826 1.00 31.54 268 HIS G CA 1
ATOM 8099 C C . HIS G 1 81 ? 1.313 23.801 17.103 1.00 32.27 268 HIS G C 1
ATOM 8100 O O . HIS G 1 81 ? 0.461 22.966 16.789 1.00 33.92 268 HIS G O 1
ATOM 8107 N N . GLY G 1 82 ? 1.199 25.101 16.831 1.00 32.73 269 GLY G N 1
ATOM 8108 C CA . GLY G 1 82 ? -0.016 25.681 16.273 1.00 30.36 269 GLY G CA 1
ATOM 8109 C C . GLY G 1 82 ? -0.378 25.204 14.879 1.00 36.47 269 GLY G C 1
ATOM 8110 O O . GLY G 1 82 ? -1.549 25.217 14.503 1.00 39.88 269 GLY G O 1
ATOM 8111 N N . ASP G 1 83 ? 0.620 24.787 14.109 1.00 35.32 270 ASP G N 1
ATOM 8112 C CA . ASP G 1 83 ? 0.390 24.351 12.735 1.00 37.34 270 ASP G CA 1
ATOM 8113 C C . ASP G 1 83 ? 0.270 22.835 12.604 1.00 33.18 270 ASP G C 1
ATOM 8114 O O . ASP G 1 83 ? 0.078 22.323 11.505 1.00 32.06 270 ASP G O 1
ATOM 8119 N N . GLN G 1 84 ? 0.373 22.115 13.717 1.00 33.49 271 GLN G N 1
ATOM 8120 C CA . GLN G 1 84 ? 0.142 20.675 13.696 1.00 29.88 271 GLN G CA 1
ATOM 8121 C C . GLN G 1 84 ? -1.345 20.455 13.440 1.00 30.19 271 GLN G C 1
ATOM 8122 O O . GLN G 1 84 ? -2.149 21.366 13.644 1.00 28.11 271 GLN G O 1
ATOM 8128 N N . GLU G 1 85 ? -1.715 19.260 12.988 1.00 28.62 272 GLU G N 1
ATOM 8129 C CA . GLU G 1 85 ? -3.119 18.960 12.691 1.00 31.08 272 GLU G CA 1
ATOM 8130 C C . GLU G 1 85 ? -4.014 19.332 13.865 1.00 31.24 272 GLU G C 1
ATOM 8131 O O . GLU G 1 85 ? -3.618 19.198 15.022 1.00 31.89 272 GLU G O 1
ATOM 8137 N N . CYS G 1 86 ? -5.228 19.784 13.561 1.00 30.44 273 CYS G N 1
ATOM 8138 C CA . CYS G 1 86 ? -6.178 20.198 14.590 1.00 31.42 273 CYS G CA 1
ATOM 8139 C C . CYS G 1 86 ? -6.479 19.070 15.570 1.00 31.41 273 CYS G C 1
ATOM 8140 O O . CYS G 1 86 ? -6.720 19.321 16.749 1.00 31.59 273 CYS G O 1
ATOM 8143 N N . TYR G 1 87 ? -6.458 17.829 15.088 1.00 27.56 274 TYR G N 1
ATOM 8144 C CA . TYR G 1 87 ? -6.798 16.684 15.936 1.00 26.23 274 TYR G CA 1
ATOM 8145 C C . TYR G 1 87 ? -5.640 16.233 16.831 1.00 25.99 274 TYR G C 1
ATOM 8146 O O . TYR G 1 87 ? -5.775 15.268 17.587 1.00 33.64 274 TYR G O 1
ATOM 8155 N N . TYR G 1 88 ? -4.513 16.939 16.756 1.00 27.69 275 TYR G N 1
ATOM 8156 C CA . TYR G 1 88 ? -3.394 16.707 17.668 1.00 25.97 275 TYR G CA 1
ATOM 8157 C C . TYR G 1 88 ? -3.326 17.754 18.776 1.00 27.64 275 TYR G C 1
ATOM 8158 O O . TYR G 1 88 ? -2.522 17.629 19.699 1.00 27.53 275 TYR G O 1
ATOM 8167 N N . GLN G 1 89 ? -4.164 18.784 18.689 1.00 29.91 276 GLN G N 1
ATOM 8168 C CA . GLN G 1 89 ? -4.070 19.920 19.609 1.00 31.03 276 GLN G CA 1
ATOM 8169 C C . GLN G 1 89 ? -4.406 19.554 21.052 1.00 33.86 276 GLN G C 1
ATOM 8170 O O . GLN G 1 89 ? -3.851 20.133 21.987 1.00 37.93 276 GLN G O 1
ATOM 8176 N N . ASP G 1 90 ? -5.308 18.596 21.237 1.00 35.76 277 ASP G N 1
ATOM 8177 C CA . ASP G 1 90 ? -5.609 18.100 22.576 1.00 36.11 277 ASP G CA 1
ATOM 8178 C C . ASP G 1 90 ? -4.404 17.353 23.149 1.00 32.52 277 ASP G C 1
ATOM 8179 O O . ASP G 1 90 ? -4.033 17.556 24.302 1.00 31.38 277 ASP G O 1
ATOM 8184 N N . ASP G 1 91 ? -3.781 16.506 22.335 1.00 30.85 278 ASP G N 1
ATOM 8185 C CA . ASP G 1 91 ? -2.607 15.757 22.770 1.00 30.47 278 ASP G CA 1
ATOM 8186 C C . ASP G 1 91 ? -1.452 16.696 23.097 1.00 29.89 278 ASP G C 1
ATOM 8187 O O . ASP G 1 91 ? -0.690 16.457 24.035 1.00 26.91 278 ASP G O 1
ATOM 8192 N N . LEU G 1 92 ? -1.332 17.762 22.311 1.00 28.54 279 LEU G N 1
ATOM 8193 C CA . LEU G 1 92 ? -0.275 18.753 22.490 1.00 31.99 279 LEU G CA 1
ATOM 8194 C C . LEU G 1 92 ? -0.386 19.539 23.802 1.00 32.13 279 LEU G C 1
ATOM 8195 O O . LEU G 1 92 ? 0.623 20.003 24.338 1.00 26.39 279 LEU G O 1
ATOM 8200 N N . ARG G 1 93 ? -1.601 19.702 24.312 1.00 30.41 280 ARG G N 1
ATOM 8201 C CA . ARG G 1 93 ? -1.790 20.362 25.605 1.00 35.30 280 ARG G CA 1
ATOM 8202 C C . ARG G 1 93 ? -1.201 19.521 26.724 1.00 34.05 280 ARG G C 1
ATOM 8203 O O . ARG G 1 93 ? -0.560 20.046 27.632 1.00 40.07 280 ARG G O 1
ATOM 8211 N N . VAL G 1 94 ? -1.416 18.211 26.646 1.00 35.58 281 VAL G N 1
ATOM 8212 C CA . VAL G 1 94 ? -0.802 17.277 27.581 1.00 31.07 281 VAL G CA 1
ATOM 8213 C C . VAL G 1 94 ? 0.723 17.327 27.462 1.00 35.69 281 VAL G C 1
ATOM 8214 O O . VAL G 1 94 ? 1.430 17.311 28.468 1.00 39.92 281 VAL G O 1
ATOM 8218 N N . LEU G 1 95 ? 1.222 17.387 26.230 1.00 35.39 282 LEU G N 1
ATOM 8219 C CA . LEU G 1 95 ? 2.663 17.408 25.984 1.00 34.44 282 LEU G CA 1
ATOM 8220 C C . LEU G 1 95 ? 3.322 18.649 26.589 1.00 33.56 282 LEU G C 1
ATOM 8221 O O . LEU G 1 95 ? 4.418 18.571 27.147 1.00 32.28 282 LEU G O 1
ATOM 8226 N N . SER G 1 96 ? 2.651 19.791 26.473 1.00 35.41 283 SER G N 1
ATOM 8227 C CA . SER G 1 96 ? 3.181 21.050 26.990 1.00 37.78 283 SER G CA 1
ATOM 8228 C C . SER G 1 96 ? 3.361 21.018 28.510 1.00 40.40 283 SER G C 1
ATOM 8229 O O . SER G 1 96 ? 4.125 21.812 29.064 1.00 40.61 283 SER G O 1
ATOM 8232 N N . SER G 1 97 ? 2.660 20.101 29.177 1.00 39.67 284 SER G N 1
ATOM 8233 C CA . SER G 1 97 ? 2.765 19.960 30.625 1.00 39.37 284 SER G CA 1
ATOM 8234 C C . SER G 1 97 ? 4.070 19.277 31.028 1.00 42.48 284 SER G C 1
ATOM 8235 O O . SER G 1 97 ? 4.482 19.360 32.188 1.00 45.73 284 SER G O 1
ATOM 8238 N N . LEU G 1 98 ? 4.715 18.602 30.077 1.00 37.74 285 LEU G N 1
ATOM 8239 C CA . LEU G 1 98 ? 6.021 17.991 30.317 1.00 40.32 285 LEU G CA 1
ATOM 8240 C C . LEU G 1 98 ? 7.122 18.972 29.918 1.00 43.38 285 LEU G C 1
ATOM 8241 O O . LEU G 1 98 ? 7.417 19.152 28.733 1.00 41.07 285 LEU G O 1
ATOM 8246 N N . THR G 1 99 ? 7.720 19.598 30.926 1.00 42.67 286 THR G N 1
ATOM 8247 C CA . THR G 1 99 ? 8.662 20.693 30.737 1.00 43.24 286 THR G CA 1
ATOM 8248 C C . THR G 1 99 ? 10.061 20.376 31.282 1.00 42.93 286 THR G C 1
ATOM 8249 O O . THR G 1 99 ? 11.053 20.935 30.813 1.00 42.68 286 THR G O 1
ATOM 8253 N N . LYS G 1 100 ? 10.140 19.483 32.265 1.00 44.28 287 LYS G N 1
ATOM 8254 C CA . LYS G 1 100 ? 11.419 19.076 32.848 1.00 44.47 287 LYS G CA 1
ATOM 8255 C C . LYS G 1 100 ? 11.639 17.586 32.614 1.00 40.74 287 LYS G C 1
ATOM 8256 O O . LYS G 1 100 ? 10.689 16.856 32.335 1.00 37.91 287 LYS G O 1
ATOM 8262 N N . LYS G 1 101 ? 12.886 17.132 32.732 1.00 42.59 288 LYS G N 1
ATOM 8263 C CA . LYS G 1 101 ? 13.185 15.704 32.631 1.00 45.07 288 LYS G CA 1
ATOM 8264 C C . LYS G 1 101 ? 12.421 14.928 33.704 1.00 50.01 288 LYS G C 1
ATOM 8265 O O . LYS G 1 101 ? 11.983 13.798 33.472 1.00 44.38 288 LYS G O 1
ATOM 8271 N N . GLU G 1 102 ? 12.271 15.545 34.875 1.00 51.88 289 GLU G N 1
ATOM 8272 C CA . GLU G 1 102 ? 11.540 14.944 35.988 1.00 57.66 289 GLU G CA 1
ATOM 8273 C C . GLU G 1 102 ? 10.196 14.408 35.517 1.00 53.43 289 GLU G C 1
ATOM 8274 O O . GLU G 1 102 ? 9.803 13.292 35.860 1.00 56.41 289 GLU G O 1
ATOM 8280 N N . HIS G 1 103 ? 9.499 15.220 34.728 1.00 50.20 290 HIS G N 1
ATOM 8281 C CA . HIS G 1 103 ? 8.139 14.912 34.299 1.00 48.75 290 HIS G CA 1
ATOM 8282 C C . HIS G 1 103 ? 8.065 13.710 33.357 1.00 49.24 290 HIS G C 1
ATOM 8283 O O . HIS G 1 103 ? 7.017 13.081 33.237 1.00 46.01 290 HIS G O 1
ATOM 8298 N N . LYS G 1 105 ? 10.588 10.966 33.242 1.00 55.84 292 LYS G N 1
ATOM 8299 C CA . LYS G 1 105 ? 11.001 9.754 33.955 1.00 57.44 292 LYS G CA 1
ATOM 8300 C C . LYS G 1 105 ? 9.858 9.140 34.758 1.00 56.03 292 LYS G C 1
ATOM 8301 O O . LYS G 1 105 ? 9.212 9.818 35.556 1.00 55.88 292 LYS G O 1
ATOM 8307 N N . GLY G 1 106 ? 9.618 7.850 34.539 1.00 55.41 293 GLY G N 1
ATOM 8308 C CA . GLY G 1 106 ? 8.586 7.122 35.267 1.00 55.44 293 GLY G CA 1
ATOM 8309 C C . GLY G 1 106 ? 7.186 7.657 35.033 1.00 55.41 293 GLY G C 1
ATOM 8310 O O . GLY G 1 106 ? 6.303 7.496 35.879 1.00 57.93 293 GLY G O 1
ATOM 8311 N N . ASN G 1 107 ? 6.979 8.297 33.887 1.00 53.52 294 ASN G N 1
ATOM 8312 C CA . ASN G 1 107 ? 5.669 8.818 33.527 1.00 51.95 294 ASN G CA 1
ATOM 8313 C C . ASN G 1 107 ? 5.050 7.966 32.425 1.00 55.95 294 ASN G C 1
ATOM 8314 O O . ASN G 1 107 ? 5.571 7.903 31.312 1.00 53.47 294 ASN G O 1
ATOM 8319 N N . GLU G 1 108 ? 3.937 7.310 32.744 1.00 58.44 295 GLU G N 1
ATOM 8320 C CA . GLU G 1 108 ? 3.269 6.411 31.803 1.00 60.15 295 GLU G CA 1
ATOM 8321 C C . GLU G 1 108 ? 2.709 7.148 30.588 1.00 57.60 295 GLU G C 1
ATOM 8322 O O . GLU G 1 108 ? 2.392 6.527 29.574 1.00 55.01 295 GLU G O 1
ATOM 8328 N N . THR G 1 109 ? 2.584 8.467 30.699 1.00 56.16 296 THR G N 1
ATOM 8329 C CA . THR G 1 109 ? 2.116 9.294 29.592 1.00 57.42 296 THR G CA 1
ATOM 8330 C C . THR G 1 109 ? 3.096 9.247 28.420 1.00 56.08 296 THR G C 1
ATOM 8331 O O . THR G 1 109 ? 2.708 9.449 27.271 1.00 56.48 296 THR G O 1
ATOM 8343 N N . LEU G 1 111 ? 4.379 6.800 27.002 1.00 57.44 298 LEU G N 1
ATOM 8344 C CA . LEU G 1 111 ? 4.063 5.719 26.075 1.00 56.41 298 LEU G CA 1
ATOM 8345 C C . LEU G 1 111 ? 3.154 6.200 24.944 1.00 53.30 298 LEU G C 1
ATOM 8346 O O . LEU G 1 111 ? 3.138 5.608 23.865 1.00 53.24 298 LEU G O 1
ATOM 8351 N N . ASP G 1 112 ? 2.411 7.277 25.196 1.00 47.91 299 ASP G N 1
ATOM 8352 C CA . ASP G 1 112 ? 1.501 7.851 24.204 1.00 47.75 299 ASP G CA 1
ATOM 8353 C C . ASP G 1 112 ? 2.213 8.779 23.215 1.00 43.90 299 ASP G C 1
ATOM 8354 O O . ASP G 1 112 ? 1.601 9.253 22.259 1.00 43.06 299 ASP G O 1
ATOM 8359 N N . PHE G 1 113 ? 3.496 9.046 23.448 1.00 42.28 300 PHE G N 1
ATOM 8360 C CA . PHE G 1 113 ? 4.264 9.946 22.585 1.00 39.61 300 PHE G CA 1
ATOM 8361 C C . PHE G 1 113 ? 5.539 9.304 22.038 1.00 40.40 300 PHE G C 1
ATOM 8362 O O . PHE G 1 113 ? 6.360 9.982 21.413 1.00 38.74 300 PHE G O 1
ATOM 8370 N N . ARG G 1 114 ? 5.710 8.004 22.266 1.00 44.12 301 ARG G N 1
ATOM 8371 C CA . ARG G 1 114 ? 6.909 7.310 21.806 1.00 44.65 301 ARG G CA 1
ATOM 8372 C C . ARG G 1 114 ? 7.021 7.371 20.282 1.00 44.45 301 ARG G C 1
ATOM 8373 O O . ARG G 1 114 ? 6.049 7.144 19.565 1.00 44.65 301 ARG G O 1
ATOM 8381 N N . THR G 1 115 ? 8.219 7.692 19.802 1.00 47.23 302 THR G N 1
ATOM 8382 C CA . THR G 1 115 ? 8.466 7.906 18.378 1.00 47.23 302 THR G CA 1
ATOM 8383 C C . THR G 1 115 ? 8.260 6.630 17.557 1.00 51.81 302 THR G C 1
ATOM 8384 O O . THR G 1 115 ? 7.855 6.687 16.393 1.00 52.47 302 THR G O 1
ATOM 8388 N N . SER G 1 116 ? 8.530 5.483 18.172 1.00 53.32 303 SER G N 1
ATOM 8389 C CA . SER G 1 116 ? 8.457 4.197 17.482 1.00 54.44 303 SER G CA 1
ATOM 8390 C C . SER G 1 116 ? 7.033 3.769 17.113 1.00 52.59 303 SER G C 1
ATOM 8391 O O . SER G 1 116 ? 6.853 2.829 16.340 1.00 54.18 303 SER G O 1
ATOM 8394 N N . LYS G 1 117 ? 6.026 4.442 17.663 1.00 53.31 304 LYS G N 1
ATOM 8395 C CA . LYS G 1 117 ? 4.638 4.076 17.387 1.00 55.21 304 LYS G CA 1
ATOM 8396 C C . LYS G 1 117 ? 4.162 4.625 16.039 1.00 55.33 304 LYS G C 1
ATOM 8397 O O . LYS G 1 117 ? 3.408 3.962 15.326 1.00 53.27 304 LYS G O 1
ATOM 8403 N N . PHE G 1 118 ? 4.610 5.831 15.694 1.00 53.39 305 PHE G N 1
ATOM 8404 C CA . PHE G 1 118 ? 4.165 6.504 14.473 1.00 53.21 305 PHE G CA 1
ATOM 8405 C C . PHE G 1 118 ? 4.641 5.783 13.217 1.00 51.31 305 PHE G C 1
ATOM 8406 O O . PHE G 1 118 ? 5.808 5.887 12.845 1.00 53.42 305 PHE G O 1
ATOM 8414 N N . VAL G 1 119 ? 3.737 5.064 12.559 1.00 52.06 306 VAL G N 1
ATOM 8415 C CA . VAL G 1 119 ? 4.084 4.354 11.329 1.00 53.34 306 VAL G CA 1
ATOM 8416 C C . VAL G 1 119 ? 4.003 5.310 10.141 1.00 48.76 306 VAL G C 1
ATOM 8417 O O . VAL G 1 119 ? 2.964 5.927 9.904 1.00 48.73 306 VAL G O 1
ATOM 8421 N N . LEU G 1 120 ? 5.105 5.436 9.405 1.00 45.12 307 LEU G N 1
ATOM 8422 C CA . LEU G 1 120 ? 5.173 6.352 8.270 1.00 41.14 307 LEU G CA 1
ATOM 8423 C C . LEU G 1 120 ? 5.476 5.600 6.984 1.00 37.88 307 LEU G C 1
ATOM 8424 O O . LEU G 1 120 ? 6.341 4.727 6.953 1.00 42.03 307 LEU G O 1
ATOM 8429 N N . ARG G 1 121 ? 4.755 5.950 5.925 1.00 39.11 308 ARG G N 1
ATOM 8430 C CA . ARG G 1 121 ? 4.887 5.281 4.640 1.00 37.11 308 ARG G CA 1
ATOM 8431 C C . ARG G 1 121 ? 5.029 6.319 3.535 1.00 36.74 308 ARG G C 1
ATOM 8432 O O . ARG G 1 121 ? 4.144 7.147 3.339 1.00 24.12 308 ARG G O 1
ATOM 8440 N N . ILE G 1 122 ? 6.153 6.289 2.825 1.00 36.70 309 ILE G N 1
ATOM 8441 C CA . ILE G 1 122 ? 6.375 7.220 1.723 1.00 38.13 309 ILE G CA 1
ATOM 8442 C C . ILE G 1 122 ? 7.028 6.541 0.525 1.00 38.68 309 ILE G C 1
ATOM 8443 O O . ILE G 1 122 ? 7.644 5.482 0.648 1.00 39.71 309 ILE G O 1
ATOM 8448 N N . SER G 1 123 ? 6.890 7.173 -0.634 1.00 39.00 310 SER G N 1
ATOM 8449 C CA . SER G 1 123 ? 7.485 6.678 -1.862 1.00 40.26 310 SER G CA 1
ATOM 8450 C C . SER G 1 123 ? 8.984 6.949 -1.876 1.00 38.62 310 SER G C 1
ATOM 8451 O O . SER G 1 123 ? 9.483 7.783 -1.115 1.00 34.12 310 SER G O 1
ATOM 8454 N N . ARG G 1 124 ? 9.688 6.243 -2.755 1.00 37.15 311 ARG G N 1
ATOM 8455 C CA . ARG G 1 124 ? 11.133 6.386 -2.907 1.00 42.78 311 ARG G CA 1
ATOM 8456 C C . ARG G 1 124 ? 11.521 7.812 -3.285 1.00 41.86 311 ARG G C 1
ATOM 8457 O O . ARG G 1 124 ? 12.429 8.392 -2.691 1.00 42.52 311 ARG G O 1
ATOM 8465 N N . ASP G 1 125 ? 10.838 8.372 -4.279 1.00 41.35 312 ASP G N 1
ATOM 8466 C CA . ASP G 1 125 ? 11.152 9.720 -4.754 1.00 42.04 312 ASP G CA 1
ATOM 8467 C C . ASP G 1 125 ? 10.979 10.772 -3.651 1.00 36.08 312 ASP G C 1
ATOM 8468 O O . ASP G 1 125 ? 11.831 11.642 -3.481 1.00 39.29 312 ASP G O 1
ATOM 8473 N N . SER G 1 126 ? 9.887 10.680 -2.896 1.00 37.75 313 SER G N 1
ATOM 8474 C CA . SER G 1 126 ? 9.667 11.565 -1.750 1.00 34.91 313 SER G CA 1
ATOM 8475 C C . SER G 1 126 ? 10.804 11.435 -0.748 1.00 32.81 313 SER G C 1
ATOM 8476 O O . SER G 1 126 ? 11.313 12.434 -0.240 1.00 27.87 313 SER G O 1
ATOM 8479 N N . TYR G 1 127 ? 11.199 10.197 -0.467 1.00 32.62 314 TYR G N 1
ATOM 8480 C CA . TYR G 1 127 ? 12.286 9.937 0.474 1.00 37.96 314 TYR G CA 1
ATOM 8481 C C . TYR G 1 127 ? 13.617 10.511 -0.005 1.00 36.27 314 TYR G C 1
ATOM 8482 O O . TYR G 1 127 ? 14.398 11.023 0.796 1.00 33.70 314 TYR G O 1
ATOM 8491 N N . GLN G 1 128 ? 13.875 10.416 -1.306 1.00 40.90 315 GLN G N 1
ATOM 8492 C CA . GLN G 1 128 ? 15.138 10.884 -1.879 1.00 43.86 315 GLN G CA 1
ATOM 8493 C C . GLN G 1 128 ? 15.232 12.410 -1.864 1.00 40.09 315 GLN G C 1
ATOM 8494 O O . GLN G 1 128 ? 16.297 12.970 -1.599 1.00 41.27 315 GLN G O 1
ATOM 8500 N N . LEU G 1 129 ? 14.118 13.075 -2.149 1.00 39.67 316 LEU G N 1
ATOM 8501 C CA . LEU G 1 129 ? 14.040 14.526 -2.020 1.00 38.43 316 LEU G CA 1
ATOM 8502 C C . LEU G 1 129 ? 14.266 14.936 -0.568 1.00 37.05 316 LEU G C 1
ATOM 8503 O O . LEU G 1 129 ? 15.020 15.870 -0.285 1.00 32.29 316 LEU G O 1
ATOM 8508 N N . LEU G 1 130 ? 13.611 14.228 0.348 1.00 36.73 317 LEU G N 1
ATOM 8509 C CA . LEU G 1 130 ? 13.767 14.471 1.783 1.00 35.57 317 LEU G CA 1
ATOM 8510 C C . LEU G 1 130 ? 15.226 14.344 2.216 1.00 34.83 317 LEU G C 1
ATOM 8511 O O . LEU G 1 130 ? 15.757 15.216 2.907 1.00 35.91 317 LEU G O 1
ATOM 8516 N N . LYS G 1 131 ? 15.865 13.251 1.810 1.00 35.32 318 LYS G N 1
ATOM 8517 C CA . LYS G 1 131 ? 17.248 12.974 2.186 1.00 39.86 318 LYS G CA 1
ATOM 8518 C C . LYS G 1 131 ? 18.202 14.053 1.679 1.00 38.04 318 LYS G C 1
ATOM 8519 O O . LYS G 1 131 ? 19.112 14.474 2.394 1.00 36.92 318 LYS G O 1
ATOM 8525 N N . ARG G 1 132 ? 17.991 14.496 0.444 1.00 36.36 319 ARG G N 1
ATOM 8526 C CA . ARG G 1 132 ? 18.801 15.562 -0.132 1.00 42.41 319 ARG G CA 1
ATOM 8527 C C . ARG G 1 132 ? 18.666 16.851 0.680 1.00 37.18 319 ARG G C 1
ATOM 8528 O O . ARG G 1 132 ? 19.666 17.438 1.095 1.00 37.58 319 ARG G O 1
ATOM 8536 N N . HIS G 1 133 ? 17.430 17.281 0.924 1.00 34.89 320 HIS G N 1
ATOM 8537 C CA . HIS G 1 133 ? 17.186 18.472 1.739 1.00 29.00 320 HIS G CA 1
ATOM 8538 C C . HIS G 1 133 ? 17.862 18.403 3.106 1.00 29.81 320 HIS G C 1
ATOM 8539 O O . HIS G 1 133 ? 18.489 19.369 3.554 1.00 29.28 320 HIS G O 1
ATOM 8546 N N . LEU G 1 134 ? 17.715 17.267 3.780 1.00 33.36 321 LEU G N 1
ATOM 8547 C CA . LEU G 1 134 ? 18.237 17.118 5.136 1.00 37.98 321 LEU G CA 1
ATOM 8548 C C . LEU G 1 134 ? 19.765 17.055 5.174 1.00 43.07 321 LEU G C 1
ATOM 8549 O O . LEU G 1 134 ? 20.376 17.337 6.207 1.00 41.35 321 LEU G O 1
ATOM 8554 N N . GLN G 1 135 ? 20.377 16.693 4.048 1.00 48.91 322 GLN G N 1
ATOM 8555 C CA . GLN G 1 135 ? 21.835 16.622 3.951 1.00 53.64 322 GLN G CA 1
ATOM 8556 C C . GLN G 1 135 ? 22.464 17.950 3.523 1.00 53.63 322 GLN G C 1
ATOM 8557 O O . GLN G 1 135 ? 23.687 18.063 3.453 1.00 56.95 322 GLN G O 1
ATOM 8563 N N . GLU G 1 136 ? 21.634 18.950 3.241 1.00 53.19 323 GLU G N 1
ATOM 8564 C CA . GLU G 1 136 ? 22.136 20.261 2.839 1.00 55.16 323 GLU G CA 1
ATOM 8565 C C . GLU G 1 136 ? 22.955 20.911 3.950 1.00 55.55 323 GLU G C 1
ATOM 8566 O O . GLU G 1 136 ? 24.020 21.473 3.697 1.00 56.91 323 GLU G O 1
ATOM 8572 N N . LYS G 1 137 ? 22.453 20.834 5.178 1.00 56.97 324 LYS G N 1
ATOM 8573 C CA . LYS G 1 137 ? 23.174 21.365 6.330 1.00 58.57 324 LYS G CA 1
ATOM 8574 C C . LYS G 1 137 ? 24.058 20.291 6.948 1.00 59.36 324 LYS G C 1
ATOM 8575 O O . LYS G 1 137 ? 23.751 19.103 6.870 1.00 58.57 324 LYS G O 1
ATOM 8581 N N . GLN G 1 138 ? 25.158 20.721 7.560 1.00 63.63 325 GLN G N 1
ATOM 8582 C CA . GLN G 1 138 ? 26.041 19.816 8.285 1.00 66.39 325 GLN G CA 1
ATOM 8583 C C . GLN G 1 138 ? 25.332 19.270 9.520 1.00 63.24 325 GLN G C 1
ATOM 8584 O O . GLN G 1 138 ? 24.866 20.033 10.364 1.00 62.34 325 GLN G O 1
ATOM 8590 N N . ASN G 1 139 ? 25.253 17.947 9.616 1.00 59.26 326 ASN G N 1
ATOM 8591 C CA . ASN G 1 139 ? 24.616 17.289 10.753 1.00 61.34 326 ASN G CA 1
ATOM 8592 C C . ASN G 1 139 ? 23.264 17.899 11.120 1.00 57.13 326 ASN G C 1
ATOM 8593 O O . ASN G 1 139 ? 23.117 18.541 12.164 1.00 55.35 326 ASN G O 1
ATOM 8598 N N . ASN G 1 140 ? 22.282 17.702 10.247 1.00 50.84 327 ASN G N 1
ATOM 8599 C CA . ASN G 1 140 ? 20.908 18.055 10.558 1.00 42.36 327 ASN G CA 1
ATOM 8600 C C . ASN G 1 140 ? 20.348 16.982 11.481 1.00 41.82 327 ASN G C 1
ATOM 8601 O O . ASN G 1 140 ? 20.256 15.821 11.098 1.00 32.45 327 ASN G O 1
ATOM 8606 N N . GLN G 1 141 ? 19.996 17.372 12.702 1.00 35.31 328 GLN G N 1
ATOM 8607 C CA . GLN G 1 141 ? 19.477 16.435 13.695 1.00 39.13 328 GLN G CA 1
ATOM 8608 C C . GLN G 1 141 ? 18.267 15.648 13.179 1.00 39.04 328 GLN G C 1
ATOM 8609 O O . GLN G 1 141 ? 18.083 14.482 13.528 1.00 43.55 328 GLN G O 1
ATOM 8615 N N . ILE G 1 142 ? 17.446 16.284 12.348 1.00 36.16 329 ILE G N 1
ATOM 8616 C CA . ILE G 1 142 ? 16.263 15.627 11.797 1.00 34.05 329 ILE G CA 1
ATOM 8617 C C . ILE G 1 142 ? 16.640 14.417 10.942 1.00 34.85 329 ILE G C 1
ATOM 8618 O O . ILE G 1 142 ? 15.893 13.439 10.869 1.00 33.71 329 ILE G O 1
ATOM 8623 N N . TRP G 1 143 ? 17.794 14.488 10.289 1.00 38.03 330 TRP G N 1
ATOM 8624 C CA . TRP G 1 143 ? 18.287 13.366 9.503 1.00 38.18 330 TRP G CA 1
ATOM 8625 C C . TRP G 1 143 ? 18.625 12.183 10.408 1.00 37.30 330 TRP G C 1
ATOM 8626 O O . TRP G 1 143 ? 18.384 11.031 10.054 1.00 32.69 330 TRP G O 1
ATOM 8637 N N . ASN G 1 144 ? 19.178 12.479 11.580 1.00 39.27 331 ASN G N 1
ATOM 8638 C CA . ASN G 1 144 ? 19.528 11.446 12.549 1.00 41.71 331 ASN G CA 1
ATOM 8639 C C . ASN G 1 144 ? 18.281 10.807 13.159 1.00 41.25 331 ASN G C 1
ATOM 8640 O O . ASN G 1 144 ? 18.187 9.583 13.276 1.00 39.05 331 ASN G O 1
ATOM 8645 N N . ILE G 1 145 ? 17.318 11.641 13.535 1.00 38.50 332 ILE G N 1
ATOM 8646 C CA . ILE G 1 145 ? 16.047 11.150 14.055 1.00 36.36 332 ILE G CA 1
ATOM 8647 C C . ILE G 1 145 ? 15.368 10.252 13.026 1.00 34.96 332 ILE G C 1
ATOM 8648 O O . ILE G 1 145 ? 14.777 9.229 13.373 1.00 35.12 332 ILE G O 1
ATOM 8653 N N . VAL G 1 146 ? 15.454 10.646 11.759 1.00 37.17 333 VAL G N 1
ATOM 8654 C CA . VAL G 1 146 ? 14.813 9.910 10.672 1.00 37.52 333 VAL G CA 1
ATOM 8655 C C . VAL G 1 146 ? 15.449 8.533 10.468 1.00 40.61 333 VAL G C 1
ATOM 8656 O O . VAL G 1 146 ? 14.754 7.564 10.157 1.00 41.16 333 VAL G O 1
ATOM 8660 N N . GLN G 1 147 ? 16.764 8.450 10.646 1.00 40.98 334 GLN G N 1
ATOM 8661 C CA . GLN G 1 147 ? 17.477 7.183 10.493 1.00 49.28 334 GLN G CA 1
ATOM 8662 C C . GLN G 1 147 ? 17.257 6.251 11.686 1.00 51.29 334 GLN G C 1
ATOM 8663 O O . GLN G 1 147 ? 16.897 5.084 11.516 1.00 51.09 334 GLN G O 1
ATOM 8669 N N . GLU G 1 148 ? 17.474 6.773 12.891 1.00 53.85 335 GLU G N 1
ATOM 8670 C CA . GLU G 1 148 ? 17.469 5.950 14.098 1.00 55.90 335 GLU G CA 1
ATOM 8671 C C . GLU G 1 148 ? 16.087 5.749 14.722 1.00 53.25 335 GLU G C 1
ATOM 8672 O O . GLU G 1 148 ? 15.721 4.626 15.075 1.00 53.48 335 GLU G O 1
ATOM 8678 N N . HIS G 1 149 ? 15.322 6.827 14.863 1.00 48.22 336 HIS G N 1
ATOM 8679 C CA . HIS G 1 149 ? 14.139 6.804 15.727 1.00 47.59 336 HIS G CA 1
ATOM 8680 C C . HIS G 1 149 ? 12.791 6.743 15.007 1.00 46.98 336 HIS G C 1
ATOM 8681 O O . HIS G 1 149 ? 11.817 6.248 15.571 1.00 41.71 336 HIS G O 1
ATOM 8688 N N . LEU G 1 150 ? 12.724 7.235 13.774 1.00 48.03 337 LEU G N 1
ATOM 8689 C CA . LEU G 1 150 ? 11.460 7.237 13.040 1.00 51.33 337 LEU G CA 1
ATOM 8690 C C . LEU G 1 150 ? 11.181 5.918 12.326 1.00 52.53 337 LEU G C 1
ATOM 8691 O O . LEU G 1 150 ? 12.067 5.320 11.718 1.00 51.61 337 LEU G O 1
ATOM 8696 N N . TYR G 1 151 ? 9.924 5.492 12.403 1.00 56.56 338 TYR G N 1
ATOM 8697 C CA . TYR G 1 151 ? 9.459 4.250 11.799 1.00 61.82 338 TYR G CA 1
ATOM 8698 C C . TYR G 1 151 ? 8.988 4.532 10.370 1.00 56.87 338 TYR G C 1
ATOM 8699 O O . TYR G 1 151 ? 7.788 4.628 10.110 1.00 55.77 338 TYR G O 1
ATOM 8708 N N . ILE G 1 152 ? 9.940 4.676 9.450 1.00 52.49 339 ILE G N 1
ATOM 8709 C CA . ILE G 1 152 ? 9.635 5.049 8.068 1.00 52.51 339 ILE G CA 1
ATOM 8710 C C . ILE G 1 152 ? 9.832 3.888 7.096 1.00 51.33 339 ILE G C 1
ATOM 8711 O O . ILE G 1 152 ? 10.946 3.400 6.925 1.00 46.22 339 ILE G O 1
ATOM 8716 N N . ASP G 1 153 ? 8.754 3.462 6.445 1.00 47.99 340 ASP G N 1
ATOM 8717 C CA . ASP G 1 153 ? 8.857 2.454 5.397 1.00 47.00 340 ASP G CA 1
ATOM 8718 C C . ASP G 1 153 ? 8.828 3.103 4.016 1.00 44.86 340 ASP G C 1
ATOM 8719 O O . ASP G 1 153 ? 7.901 3.844 3.686 1.00 37.13 340 ASP G O 1
ATOM 8724 N N . ILE G 1 154 ? 9.846 2.813 3.211 1.00 42.27 341 ILE G N 1
ATOM 8725 C CA . ILE G 1 154 ? 9.930 3.336 1.854 1.00 44.61 341 ILE G CA 1
ATOM 8726 C C . ILE G 1 154 ? 9.290 2.344 0.888 1.00 44.73 341 ILE G C 1
ATOM 8727 O O . ILE G 1 154 ? 9.566 1.146 0.945 1.00 47.90 341 ILE G O 1
ATOM 8732 N N . PHE G 1 155 ? 8.435 2.851 0.006 1.00 46.48 342 PHE G N 1
ATOM 8733 C CA . PHE G 1 155 ? 7.721 2.016 -0.948 1.00 50.85 342 PHE G CA 1
ATOM 8734 C C . PHE G 1 155 ? 8.137 2.340 -2.377 1.00 54.17 342 PHE G C 1
ATOM 8735 O O . PHE G 1 155 ? 8.291 3.507 -2.738 1.00 51.30 342 PHE G O 1
ATOM 8743 N N . ASP G 1 156 ? 8.312 1.296 -3.183 1.00 59.88 343 ASP G N 1
ATOM 8744 C CA . ASP G 1 156 ? 8.695 1.445 -4.583 1.00 65.67 343 ASP G CA 1
ATOM 8745 C C . ASP G 1 156 ? 7.466 1.371 -5.481 1.00 68.03 343 ASP G C 1
ATOM 8746 O O . ASP G 1 156 ? 7.019 2.384 -6.017 1.00 72.57 343 ASP G O 1
ATOM 8751 N N . SER H 1 12 ? 49.294 8.260 106.221 1.00 58.44 199 SER H N 1
ATOM 8752 C CA . SER H 1 12 ? 48.154 7.354 105.889 1.00 61.52 199 SER H CA 1
ATOM 8753 C C . SER H 1 12 ? 48.015 6.253 106.933 1.00 60.88 199 SER H C 1
ATOM 8754 O O . SER H 1 12 ? 46.929 6.028 107.468 1.00 58.25 199 SER H O 1
ATOM 8757 N N . ALA H 1 13 ? 49.119 5.564 107.210 1.00 59.03 200 ALA H N 1
ATOM 8758 C CA . ALA H 1 13 ? 49.157 4.567 108.272 1.00 57.71 200 ALA H CA 1
ATOM 8759 C C . ALA H 1 13 ? 48.917 5.252 109.610 1.00 54.47 200 ALA H C 1
ATOM 8760 O O . ALA H 1 13 ? 48.293 4.683 110.506 1.00 52.94 200 ALA H O 1
ATOM 8762 N N . VAL H 1 14 ? 49.417 6.479 109.733 1.00 51.40 201 VAL H N 1
ATOM 8763 C CA . VAL H 1 14 ? 49.201 7.291 110.927 1.00 49.66 201 VAL H CA 1
ATOM 8764 C C . VAL H 1 14 ? 47.722 7.648 111.066 1.00 49.40 201 VAL H C 1
ATOM 8765 O O . VAL H 1 14 ? 47.176 7.637 112.169 1.00 50.35 201 VAL H O 1
ATOM 8769 N N . LEU H 1 15 ? 47.080 7.956 109.942 1.00 47.09 202 LEU H N 1
ATOM 8770 C CA . LEU H 1 15 ? 45.669 8.335 109.938 1.00 45.62 202 LEU H CA 1
ATOM 8771 C C . LEU H 1 15 ? 44.766 7.142 110.220 1.00 42.47 202 LEU H C 1
ATOM 8772 O O . LEU H 1 15 ? 43.659 7.306 110.730 1.00 45.93 202 LEU H O 1
ATOM 8777 N N . SER H 1 16 ? 45.238 5.945 109.883 1.00 42.75 203 SER H N 1
ATOM 8778 C CA . SER H 1 16 ? 44.477 4.724 110.126 1.00 43.18 203 SER H CA 1
ATOM 8779 C C . SER H 1 16 ? 44.291 4.468 111.618 1.00 44.73 203 SER H C 1
ATOM 8780 O O . SER H 1 16 ? 43.400 3.724 112.017 1.00 49.68 203 SER H O 1
ATOM 8783 N N . ALA H 1 17 ? 45.138 5.078 112.440 1.00 45.79 204 ALA H N 1
ATOM 8784 C CA . ALA H 1 17 ? 45.019 4.953 113.887 1.00 44.77 204 ALA H CA 1
ATOM 8785 C C . ALA H 1 17 ? 43.785 5.679 114.420 1.00 44.67 204 ALA H C 1
ATOM 8786 O O . ALA H 1 17 ? 43.343 5.413 115.537 1.00 47.85 204 ALA H O 1
ATOM 8788 N N . TYR H 1 18 ? 43.231 6.590 113.622 1.00 42.55 205 TYR H N 1
ATOM 8789 C CA . TYR H 1 18 ? 42.104 7.414 114.056 1.00 41.58 205 TYR H CA 1
ATOM 8790 C C . TYR H 1 18 ? 40.771 6.982 113.454 1.00 44.76 205 TYR H C 1
ATOM 8791 O O . TYR H 1 18 ? 39.738 7.585 113.748 1.00 44.12 205 TYR H O 1
ATOM 8800 N N . ASN H 1 19 ? 40.788 5.942 112.624 1.00 51.73 206 ASN H N 1
ATOM 8801 C CA . ASN H 1 19 ? 39.585 5.512 111.906 1.00 58.92 206 ASN H CA 1
ATOM 8802 C C . ASN H 1 19 ? 38.725 4.527 112.694 1.00 60.35 206 ASN H C 1
ATOM 8803 O O . ASN H 1 19 ? 38.019 3.705 112.109 1.00 66.12 206 ASN H O 1
ATOM 8808 N N . GLN H 1 20 ? 38.779 4.616 114.019 1.00 61.28 207 GLN H N 1
ATOM 8809 C CA . GLN H 1 20 ? 38.024 3.714 114.882 1.00 64.68 207 GLN H CA 1
ATOM 8810 C C . GLN H 1 20 ? 37.673 4.417 116.190 1.00 65.11 207 GLN H C 1
ATOM 8811 O O . GLN H 1 20 ? 38.390 4.312 117.186 1.00 66.01 207 GLN H O 1
ATOM 8817 N N . GLN H 1 21 ? 36.554 5.132 116.169 1.00 63.18 208 GLN H N 1
ATOM 8818 C CA . GLN H 1 21 ? 36.141 5.962 117.293 1.00 63.81 208 GLN H CA 1
ATOM 8819 C C . GLN H 1 21 ? 35.235 5.218 118.271 1.00 61.09 208 GLN H C 1
ATOM 8820 O O . GLN H 1 21 ? 34.801 4.093 118.012 1.00 56.82 208 GLN H O 1
ATOM 8826 N N . GLY H 1 22 ? 34.962 5.865 119.399 1.00 56.75 209 GLY H N 1
ATOM 8827 C CA . GLY H 1 22 ? 33.950 5.398 120.339 1.00 54.62 209 GLY H CA 1
ATOM 8828 C C . GLY H 1 22 ? 32.734 6.297 120.223 1.00 52.50 209 GLY H C 1
ATOM 8829 O O . GLY H 1 22 ? 32.323 6.652 119.117 1.00 51.42 209 GLY H O 1
ATOM 8830 N N . ASP H 1 23 ? 32.161 6.672 121.361 1.00 48.81 210 ASP H N 1
ATOM 8831 C CA . ASP H 1 23 ? 31.073 7.639 121.383 1.00 47.64 210 ASP H CA 1
ATOM 8832 C C . ASP H 1 23 ? 31.658 9.033 121.602 1.00 43.76 210 ASP H C 1
ATOM 8833 O O . ASP H 1 23 ? 32.149 9.332 122.689 1.00 41.70 210 ASP H O 1
ATOM 8838 N N . PRO H 1 24 ? 31.606 9.894 120.569 1.00 44.42 211 PRO H N 1
ATOM 8839 C CA . PRO H 1 24 ? 32.256 11.206 120.637 1.00 41.90 211 PRO H CA 1
ATOM 8840 C C . PRO H 1 24 ? 31.765 12.070 121.795 1.00 41.21 211 PRO H C 1
ATOM 8841 O O . PRO H 1 24 ? 32.533 12.862 122.344 1.00 39.36 211 PRO H O 1
ATOM 8845 N N . THR H 1 25 ? 30.498 11.906 122.164 1.00 41.55 212 THR H N 1
ATOM 8846 C CA . THR H 1 25 ? 29.917 12.643 123.281 1.00 43.89 212 THR H CA 1
ATOM 8847 C C . THR H 1 25 ? 30.450 12.174 124.637 1.00 40.56 212 THR H C 1
ATOM 8848 O O . THR H 1 25 ? 30.206 12.820 125.657 1.00 44.36 212 THR H O 1
ATOM 8860 N N . TYR H 1 27 ? 33.852 11.377 125.170 1.00 34.34 214 TYR H N 1
ATOM 8861 C CA . TYR H 1 27 ? 35.309 11.534 125.239 1.00 35.35 214 TYR H CA 1
ATOM 8862 C C . TYR H 1 27 ? 35.768 12.388 126.424 1.00 36.71 214 TYR H C 1
ATOM 8863 O O . TYR H 1 27 ? 36.745 12.050 127.091 1.00 32.10 214 TYR H O 1
ATOM 8872 N N . GLU H 1 28 ? 35.067 13.489 126.682 1.00 31.78 215 GLU H N 1
ATOM 8873 C CA . GLU H 1 28 ? 35.413 14.364 127.800 1.00 31.75 215 GLU H CA 1
ATOM 8874 C C . GLU H 1 28 ? 35.180 13.675 129.145 1.00 31.57 215 GLU H C 1
ATOM 8875 O O . GLU H 1 28 ? 35.899 13.920 130.111 1.00 29.01 215 GLU H O 1
ATOM 8881 N N . GLU H 1 29 ? 34.177 12.806 129.201 1.00 29.40 216 GLU H N 1
ATOM 8882 C CA . GLU H 1 29 ? 33.880 12.068 130.422 1.00 30.58 216 GLU H CA 1
ATOM 8883 C C . GLU H 1 29 ? 35.000 11.081 130.737 1.00 22.11 216 GLU H C 1
ATOM 8884 O O . GLU H 1 29 ? 35.420 10.955 131.888 1.00 22.66 216 GLU H O 1
ATOM 8890 N N . TYR H 1 30 ? 35.484 10.387 129.711 1.00 25.75 217 TYR H N 1
ATOM 8891 C CA . TYR H 1 30 ? 36.584 9.438 129.873 1.00 23.19 217 TYR H CA 1
ATOM 8892 C C . TYR H 1 30 ? 37.869 10.127 130.322 1.00 19.87 217 TYR H C 1
ATOM 8893 O O . TYR H 1 30 ? 38.549 9.651 131.230 1.00 25.20 217 TYR H O 1
ATOM 8902 N N . TYR H 1 31 ? 38.211 11.233 129.666 1.00 25.66 218 TYR H N 1
ATOM 8903 C CA . TYR H 1 31 ? 39.449 11.947 129.970 1.00 21.73 218 TYR H CA 1
ATOM 8904 C C . TYR H 1 31 ? 39.373 12.589 131.352 1.00 25.26 218 TYR H C 1
ATOM 8905 O O . TYR H 1 31 ? 40.361 12.603 132.085 1.00 21.37 218 TYR H O 1
ATOM 8914 N N . SER H 1 32 ? 38.199 13.119 131.697 1.00 25.75 219 SER H N 1
ATOM 8915 C CA . SER H 1 32 ? 37.956 13.687 133.025 1.00 25.11 219 SER H CA 1
ATOM 8916 C C . SER H 1 32 ? 38.090 12.630 134.106 1.00 23.75 219 SER H C 1
ATOM 8917 O O . SER H 1 32 ? 38.670 12.884 135.162 1.00 24.54 219 SER H O 1
ATOM 8920 N N . GLY H 1 33 ? 37.532 11.451 133.844 1.00 26.69 220 GLY H N 1
ATOM 8921 C CA . GLY H 1 33 ? 37.628 10.327 134.772 1.00 21.52 220 GLY H CA 1
ATOM 8922 C C . GLY H 1 33 ? 39.067 9.882 134.976 1.00 25.95 220 GLY H C 1
ATOM 8923 O O . GLY H 1 33 ? 39.464 9.537 136.091 1.00 18.76 220 GLY H O 1
ATOM 8924 N N . LEU H 1 34 ? 39.849 9.890 133.897 1.00 25.08 221 LEU H N 1
ATOM 8925 C CA . LEU H 1 34 ? 41.254 9.489 133.961 1.00 26.57 221 LEU H CA 1
ATOM 8926 C C . LEU H 1 34 ? 42.059 10.509 134.746 1.00 25.85 221 LEU H C 1
ATOM 8927 O O . LEU H 1 34 ? 42.892 10.157 135.578 1.00 28.15 221 LEU H O 1
ATOM 8932 N N . LYS H 1 35 ? 41.800 11.779 134.461 1.00 24.95 222 LYS H N 1
ATOM 8933 C CA . LYS H 1 35 ? 42.471 12.882 135.128 1.00 25.71 222 LYS H CA 1
ATOM 8934 C C . LYS H 1 35 ? 42.288 12.788 136.634 1.00 24.52 222 LYS H C 1
ATOM 8935 O O . LYS H 1 35 ? 43.248 12.903 137.396 1.00 23.83 222 LYS H O 1
ATOM 8941 N N . HIS H 1 36 ? 41.050 12.571 137.061 1.00 25.02 223 HIS H N 1
ATOM 8942 C CA . HIS H 1 36 ? 40.755 12.458 138.483 1.00 26.25 223 HIS H CA 1
ATOM 8943 C C . HIS H 1 36 ? 41.447 11.243 139.102 1.00 18.33 223 HIS H C 1
ATOM 8944 O O . HIS H 1 36 ? 42.010 11.332 140.196 1.00 23.04 223 HIS H O 1
ATOM 8951 N N . PHE H 1 37 ? 41.407 10.115 138.400 1.00 22.07 224 PHE H N 1
ATOM 8952 C CA . PHE H 1 37 ? 42.063 8.895 138.873 1.00 22.58 224 PHE H CA 1
ATOM 8953 C C . PHE H 1 37 ? 43.561 9.118 139.085 1.00 24.04 224 PHE H C 1
ATOM 8954 O O . PHE H 1 37 ? 44.099 8.804 140.144 1.00 22.86 224 PHE H O 1
ATOM 8962 N N . ILE H 1 38 ? 44.226 9.664 138.073 1.00 26.34 225 ILE H N 1
ATOM 8963 C CA . ILE H 1 38 ? 45.666 9.925 138.142 1.00 21.62 225 ILE H CA 1
ATOM 8964 C C . ILE H 1 38 ? 46.001 10.950 139.233 1.00 22.40 225 ILE H C 1
ATOM 8965 O O . ILE H 1 38 ? 46.981 10.796 139.967 1.00 24.90 225 ILE H O 1
ATOM 8970 N N . GLU H 1 39 ? 45.181 11.987 139.358 1.00 21.63 226 GLU H N 1
ATOM 8971 C CA . GLU H 1 39 ? 45.455 13.041 140.335 1.00 22.62 226 GLU H CA 1
ATOM 8972 C C . GLU H 1 39 ? 45.251 12.577 141.776 1.00 25.12 226 GLU H C 1
ATOM 8973 O O . GLU H 1 39 ? 45.907 13.072 142.692 1.00 21.92 226 GLU H O 1
ATOM 8979 N N . CYS H 1 40 ? 44.370 11.603 141.971 1.00 27.88 227 CYS H N 1
ATOM 8980 C CA . CYS H 1 40 ? 44.101 11.075 143.305 1.00 28.52 227 CYS H CA 1
ATOM 8981 C C . CYS H 1 40 ? 44.983 9.877 143.658 1.00 30.62 227 CYS H C 1
ATOM 8982 O O . CYS H 1 40 ? 44.829 9.286 144.725 1.00 28.20 227 CYS H O 1
ATOM 8985 N N . SER H 1 41 ? 45.905 9.526 142.766 1.00 29.19 228 SER H N 1
ATOM 8986 C CA . SER H 1 41 ? 46.796 8.389 142.982 1.00 27.97 228 SER H CA 1
ATOM 8987 C C . SER H 1 41 ? 47.944 8.752 143.912 1.00 23.45 228 SER H C 1
ATOM 8988 O O . SER H 1 41 ? 48.249 9.926 144.111 1.00 22.69 228 SER H O 1
ATOM 8991 N N . LEU H 1 42 ? 48.593 7.732 144.466 1.00 23.12 229 LEU H N 1
ATOM 8992 C CA . LEU H 1 42 ? 49.840 7.937 145.187 1.00 24.10 229 LEU H CA 1
ATOM 8993 C C . LEU H 1 42 ? 50.813 8.677 144.279 1.00 22.80 229 LEU H C 1
ATOM 8994 O O . LEU H 1 42 ? 50.783 8.502 143.061 1.00 27.61 229 LEU H O 1
ATOM 8999 N N . ASP H 1 43 ? 51.671 9.497 144.878 1.00 20.00 230 ASP H N 1
ATOM 9000 C CA . ASP H 1 43 ? 52.657 10.274 144.131 1.00 23.50 230 ASP H CA 1
ATOM 9001 C C . ASP H 1 43 ? 53.384 9.439 143.081 1.00 19.86 230 ASP H C 1
ATOM 9002 O O . ASP H 1 43 ? 53.488 9.841 141.924 1.00 26.66 230 ASP H O 1
ATOM 9007 N N . CYS H 1 44 ? 53.900 8.286 143.496 1.00 26.12 231 CYS H N 1
ATOM 9008 C CA . CYS H 1 44 ? 54.700 7.449 142.608 1.00 24.88 231 CYS H CA 1
ATOM 9009 C C . CYS H 1 44 ? 53.895 7.012 141.386 1.00 25.16 231 CYS H C 1
ATOM 9010 O O . CYS H 1 44 ? 54.396 7.033 140.266 1.00 25.63 231 CYS H O 1
ATOM 9013 N N . HIS H 1 45 ? 52.639 6.642 141.594 1.00 28.44 232 HIS H N 1
ATOM 9014 C CA . HIS H 1 45 ? 51.783 6.263 140.479 1.00 24.45 232 HIS H CA 1
ATOM 9015 C C . HIS H 1 45 ? 51.412 7.489 139.640 1.00 28.66 232 HIS H C 1
ATOM 9016 O O . HIS H 1 45 ? 51.417 7.434 138.409 1.00 22.79 232 HIS H O 1
ATOM 9023 N N . ARG H 1 46 ? 51.102 8.596 140.307 1.00 26.28 233 ARG H N 1
ATOM 9024 C CA . ARG H 1 46 ? 50.717 9.819 139.612 1.00 25.07 233 ARG H CA 1
ATOM 9025 C C . ARG H 1 46 ? 51.817 10.312 138.666 1.00 23.17 233 ARG H C 1
ATOM 9026 O O . ARG H 1 46 ? 51.547 10.649 137.511 1.00 21.90 233 ARG H O 1
ATOM 9034 N N . ALA H 1 47 ? 53.049 10.360 139.161 1.00 21.32 234 ALA H N 1
ATOM 9035 C CA . ALA H 1 47 ? 54.191 10.783 138.355 1.00 25.98 234 ALA H CA 1
ATOM 9036 C C . ALA H 1 47 ? 54.331 9.946 137.080 1.00 28.68 234 ALA H C 1
ATOM 9037 O O . ALA H 1 47 ? 54.590 10.481 136.004 1.00 31.01 234 ALA H O 1
ATOM 9039 N N . GLU H 1 48 ? 54.164 8.632 137.207 1.00 28.17 235 GLU H N 1
ATOM 9040 C CA . GLU H 1 48 ? 54.283 7.732 136.060 1.00 28.53 235 GLU H CA 1
ATOM 9041 C C . GLU H 1 48 ? 53.108 7.857 135.097 1.00 27.46 235 GLU H C 1
ATOM 9042 O O . GLU H 1 48 ? 53.295 7.960 133.887 1.00 24.09 235 GLU H O 1
ATOM 9048 N N . LEU H 1 49 ? 51.896 7.834 135.639 1.00 23.30 236 LEU H N 1
ATOM 9049 C CA . LEU H 1 49 ? 50.694 7.837 134.813 1.00 25.47 236 LEU H CA 1
ATOM 9050 C C . LEU H 1 49 ? 50.461 9.187 134.140 1.00 23.11 236 LEU H C 1
ATOM 9051 O O . LEU H 1 49 ? 49.785 9.267 133.115 1.00 24.27 236 LEU H O 1
ATOM 9056 N N . SER H 1 50 ? 51.024 10.245 134.710 1.00 24.81 237 SER H N 1
ATOM 9057 C CA . SER H 1 50 ? 50.885 11.580 134.137 1.00 28.82 237 SER H CA 1
ATOM 9058 C C . SER H 1 50 ? 51.456 11.668 132.729 1.00 26.79 237 SER H C 1
ATOM 9059 O O . SER H 1 50 ? 51.059 12.539 131.954 1.00 25.76 237 SER H O 1
ATOM 9062 N N . GLN H 1 51 ? 52.376 10.769 132.390 1.00 29.90 238 GLN H N 1
ATOM 9063 C CA . GLN H 1 51 ? 52.945 10.764 131.048 1.00 33.22 238 GLN H CA 1
ATOM 9064 C C . GLN H 1 51 ? 51.918 10.281 130.013 1.00 29.66 238 GLN H C 1
ATOM 9065 O O . GLN H 1 51 ? 52.137 10.408 128.812 1.00 32.55 238 GLN H O 1
ATOM 9071 N N . LEU H 1 52 ? 50.788 9.761 130.490 1.00 31.94 239 LEU H N 1
ATOM 9072 C CA . LEU H 1 52 ? 49.652 9.400 129.633 1.00 31.82 239 LEU H CA 1
ATOM 9073 C C . LEU H 1 52 ? 48.887 10.602 129.087 1.00 27.56 239 LEU H C 1
ATOM 9074 O O . LEU H 1 52 ? 48.291 10.523 128.016 1.00 29.00 239 LEU H O 1
ATOM 9079 N N . PHE H 1 53 ? 48.879 11.702 129.836 1.00 25.13 240 PHE H N 1
ATOM 9080 C CA . PHE H 1 53 ? 47.998 12.828 129.533 1.00 21.35 240 PHE H CA 1
ATOM 9081 C C . PHE H 1 53 ? 48.116 13.338 128.097 1.00 25.08 240 PHE H C 1
ATOM 9082 O O . PHE H 1 53 ? 47.116 13.420 127.388 1.00 23.43 240 PHE H O 1
ATOM 9090 N N . TYR H 1 54 ? 49.328 13.682 127.671 1.00 22.30 241 TYR H N 1
ATOM 9091 C CA . TYR H 1 54 ? 49.515 14.324 126.372 1.00 23.84 241 TYR H CA 1
ATOM 9092 C C . TYR H 1 54 ? 49.217 13.397 125.194 1.00 22.24 241 TYR H C 1
ATOM 9093 O O . TYR H 1 54 ? 48.392 13.726 124.345 1.00 27.21 241 TYR H O 1
ATOM 9102 N N . PRO H 1 55 ? 49.877 12.230 125.136 1.00 21.87 242 PRO H N 1
ATOM 9103 C CA . PRO H 1 55 ? 49.639 11.350 123.990 1.00 20.65 242 PRO H CA 1
ATOM 9104 C C . PRO H 1 55 ? 48.168 10.962 123.835 1.00 23.01 242 PRO H C 1
ATOM 9105 O O . PRO H 1 55 ? 47.685 10.796 122.714 1.00 24.15 242 PRO H O 1
ATOM 9109 N N . LEU H 1 56 ? 47.468 10.828 124.956 1.00 25.48 243 LEU H N 1
ATOM 9110 C CA . LEU H 1 56 ? 46.072 10.394 124.955 1.00 24.72 243 LEU H CA 1
ATOM 9111 C C . LEU H 1 56 ? 45.171 11.540 124.498 1.00 24.12 243 LEU H C 1
ATOM 9112 O O . LEU H 1 56 ? 44.254 11.346 123.699 1.00 28.46 243 LEU H O 1
ATOM 9117 N N . PHE H 1 57 ? 45.439 12.734 125.017 1.00 26.88 244 PHE H N 1
ATOM 9118 C CA . PHE H 1 57 ? 44.718 13.935 124.607 1.00 26.93 244 PHE H CA 1
ATOM 9119 C C . PHE H 1 57 ? 44.867 14.183 123.106 1.00 24.48 244 PHE H C 1
ATOM 9120 O O . PHE H 1 57 ? 43.896 14.488 122.417 1.00 24.19 244 PHE H O 1
ATOM 9128 N N . VAL H 1 58 ? 46.091 14.054 122.610 1.00 24.95 245 VAL H N 1
ATOM 9129 C CA . VAL H 1 58 ? 46.377 14.260 121.195 1.00 27.51 245 VAL H CA 1
ATOM 9130 C C . VAL H 1 58 ? 45.663 13.235 120.318 1.00 26.84 245 VAL H C 1
ATOM 9131 O O . VAL H 1 58 ? 45.065 13.587 119.301 1.00 24.97 245 VAL H O 1
ATOM 9135 N N . HIS H 1 59 ? 45.724 11.967 120.705 1.00 23.28 246 HIS H N 1
ATOM 9136 C CA . HIS H 1 59 ? 45.063 10.919 119.933 1.00 26.61 246 HIS H CA 1
ATOM 9137 C C . HIS H 1 59 ? 43.551 11.102 119.912 1.00 27.35 246 HIS H C 1
ATOM 9138 O O . HIS H 1 59 ? 42.919 10.973 118.864 1.00 28.30 246 HIS H O 1
ATOM 9153 N N . TYR H 1 61 ? 41.773 13.798 120.475 1.00 29.09 248 TYR H N 1
ATOM 9154 C CA . TYR H 1 61 ? 41.419 14.989 119.723 1.00 31.28 248 TYR H CA 1
ATOM 9155 C C . TYR H 1 61 ? 41.386 14.686 118.229 1.00 32.58 248 TYR H C 1
ATOM 9156 O O . TYR H 1 61 ? 40.428 15.025 117.538 1.00 31.55 248 TYR H O 1
ATOM 9165 N N . LEU H 1 62 ? 42.438 14.040 117.737 1.00 34.05 249 LEU H N 1
ATOM 9166 C CA . LEU H 1 62 ? 42.548 13.739 116.315 1.00 32.75 249 LEU H CA 1
ATOM 9167 C C . LEU H 1 62 ? 41.530 12.697 115.858 1.00 35.85 249 LEU H C 1
ATOM 9168 O O . LEU H 1 62 ? 41.095 12.719 114.705 1.00 39.15 249 LEU H O 1
ATOM 9173 N N . GLU H 1 63 ? 41.155 11.787 116.755 1.00 34.11 250 GLU H N 1
ATOM 9174 C CA . GLU H 1 63 ? 40.078 10.843 116.473 1.00 32.82 250 GLU H CA 1
ATOM 9175 C C . GLU H 1 63 ? 38.760 11.577 116.251 1.00 32.03 250 GLU H C 1
ATOM 9176 O O . GLU H 1 63 ? 38.018 11.261 115.325 1.00 33.22 250 GLU H O 1
ATOM 9182 N N . LEU H 1 64 ? 38.478 12.559 117.098 1.00 29.45 251 LEU H N 1
ATOM 9183 C CA . LEU H 1 64 ? 37.282 13.375 116.943 1.00 30.29 251 LEU H CA 1
ATOM 9184 C C . LEU H 1 64 ? 37.311 14.159 115.631 1.00 33.77 251 LEU H C 1
ATOM 9185 O O . LEU H 1 64 ? 36.321 14.190 114.896 1.00 35.30 251 LEU H O 1
ATOM 9190 N N . VAL H 1 65 ? 38.449 14.783 115.338 1.00 37.12 252 VAL H N 1
ATOM 9191 C CA . VAL H 1 65 ? 38.605 15.560 114.110 1.00 37.33 252 VAL H CA 1
ATOM 9192 C C . VAL H 1 65 ? 38.507 14.674 112.870 1.00 37.21 252 VAL H C 1
ATOM 9193 O O . VAL H 1 65 ? 37.758 14.979 111.943 1.00 37.84 252 VAL H O 1
ATOM 9197 N N . TYR H 1 66 ? 39.264 13.580 112.857 1.00 40.54 253 TYR H N 1
ATOM 9198 C CA . TYR H 1 66 ? 39.304 12.687 111.698 1.00 37.95 253 TYR H CA 1
ATOM 9199 C C . TYR H 1 66 ? 37.931 12.097 111.388 1.00 39.73 253 TYR H C 1
ATOM 9200 O O . TYR H 1 66 ? 37.604 11.837 110.227 1.00 42.72 253 TYR H O 1
ATOM 9209 N N . ASN H 1 67 ? 37.133 11.884 112.429 1.00 39.68 254 ASN H N 1
ATOM 9210 C CA . ASN H 1 67 ? 35.800 11.320 112.270 1.00 38.36 254 ASN H CA 1
ATOM 9211 C C . ASN H 1 67 ? 34.737 12.404 112.132 1.00 40.60 254 ASN H C 1
ATOM 9212 O O . ASN H 1 67 ? 33.550 12.155 112.340 1.00 41.73 254 ASN H O 1
ATOM 9217 N N . GLN H 1 68 ? 35.186 13.611 111.794 1.00 42.39 255 GLN H N 1
ATOM 9218 C CA . GLN H 1 68 ? 34.306 14.707 111.408 1.00 43.68 255 GLN H CA 1
ATOM 9219 C C . GLN H 1 68 ? 33.365 15.138 112.527 1.00 42.73 255 GLN H C 1
ATOM 9220 O O . GLN H 1 68 ? 32.188 15.421 112.299 1.00 45.59 255 GLN H O 1
ATOM 9226 N N . HIS H 1 69 ? 33.903 15.196 113.739 1.00 41.86 256 HIS H N 1
ATOM 9227 C CA . HIS H 1 69 ? 33.190 15.749 114.875 1.00 41.48 256 HIS H CA 1
ATOM 9228 C C . HIS H 1 69 ? 33.851 17.073 115.247 1.00 44.07 256 HIS H C 1
ATOM 9229 O O . HIS H 1 69 ? 34.477 17.195 116.303 1.00 43.56 256 HIS H O 1
ATOM 9236 N N . GLU H 1 70 ? 33.708 18.060 114.364 1.00 43.24 257 GLU H N 1
ATOM 9237 C CA . GLU H 1 70 ? 34.414 19.334 114.496 1.00 45.55 257 GLU H CA 1
ATOM 9238 C C . GLU H 1 70 ? 34.176 20.025 115.833 1.00 42.85 257 GLU H C 1
ATOM 9239 O O . GLU H 1 70 ? 35.111 20.535 116.448 1.00 46.12 257 GLU H O 1
ATOM 9245 N N . ASN H 1 71 ? 32.925 20.043 116.277 1.00 41.65 258 ASN H N 1
ATOM 9246 C CA . ASN H 1 71 ? 32.546 20.808 117.460 1.00 41.75 258 ASN H CA 1
ATOM 9247 C C . ASN H 1 71 ? 32.982 20.170 118.775 1.00 34.31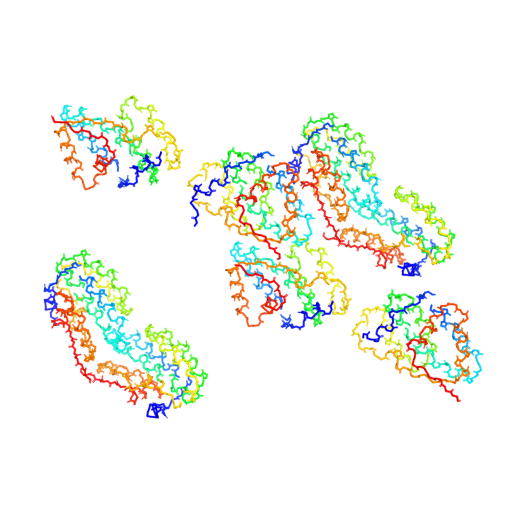 258 ASN H C 1
ATOM 9248 O O . ASN H 1 71 ? 33.462 20.859 119.672 1.00 30.10 258 ASN H O 1
ATOM 9253 N N . GLU H 1 72 ? 32.811 18.860 118.895 1.00 34.52 259 GLU H N 1
ATOM 9254 C CA . GLU H 1 72 ? 33.235 18.164 120.111 1.00 41.12 259 GLU H CA 1
ATOM 9255 C C . GLU H 1 72 ? 34.759 18.118 120.198 1.00 37.85 259 GLU H C 1
ATOM 9256 O O . GLU H 1 72 ? 35.321 18.184 121.288 1.00 39.19 259 GLU H O 1
ATOM 9262 N N . ALA H 1 73 ? 35.421 18.026 119.047 1.00 35.79 260 ALA H N 1
ATOM 9263 C CA . ALA H 1 73 ? 36.877 18.127 118.990 1.00 39.61 260 ALA H CA 1
ATOM 9264 C C . ALA H 1 73 ? 37.331 19.462 119.568 1.00 40.92 260 ALA H C 1
ATOM 9265 O O . ALA H 1 73 ? 38.235 19.513 120.402 1.00 43.51 260 ALA H O 1
ATOM 9267 N N . LYS H 1 74 ? 36.690 20.540 119.123 1.00 44.43 261 LYS H N 1
ATOM 9268 C CA . LYS H 1 74 ? 37.005 21.879 119.611 1.00 44.98 261 LYS H CA 1
ATOM 9269 C C . LYS H 1 74 ? 36.736 21.995 121.108 1.00 41.75 261 LYS H C 1
ATOM 9270 O O . LYS H 1 74 ? 37.542 22.556 121.845 1.00 40.33 261 LYS H O 1
ATOM 9276 N N . SER H 1 75 ? 35.601 21.460 121.548 1.00 35.41 262 SER H N 1
ATOM 9277 C CA . SER H 1 75 ? 35.242 21.460 122.964 1.00 34.68 262 SER H CA 1
ATOM 9278 C C . SER H 1 75 ? 36.260 20.664 123.787 1.00 33.70 262 SER H C 1
ATOM 9279 O O . SER H 1 75 ? 36.735 21.131 124.820 1.00 35.77 262 SER H O 1
ATOM 9282 N N . PHE H 1 76 ? 36.585 19.462 123.317 1.00 33.73 263 PHE H N 1
ATOM 9283 C CA . PHE H 1 76 ? 37.579 18.612 123.963 1.00 31.12 263 PHE H CA 1
ATOM 9284 C C . PHE H 1 76 ? 38.917 19.344 124.090 1.00 30.68 263 PHE H C 1
ATOM 9285 O O . PHE H 1 76 ? 39.550 19.324 125.148 1.00 30.64 263 PHE H O 1
ATOM 9293 N N . PHE H 1 77 ? 39.341 19.989 123.006 1.00 30.11 264 PHE H N 1
ATOM 9294 C CA . PHE H 1 77 ? 40.588 20.744 123.011 1.00 30.08 264 PHE H CA 1
ATOM 9295 C C . PHE H 1 77 ? 40.530 21.886 124.021 1.00 30.84 264 PHE H C 1
ATOM 9296 O O . PHE H 1 77 ? 41.426 22.034 124.846 1.00 34.33 264 PHE H O 1
ATOM 9304 N N . GLU H 1 78 ? 39.473 22.685 123.955 1.00 35.45 265 GLU H N 1
ATOM 9305 C CA . GLU H 1 78 ? 39.342 23.854 124.821 1.00 38.18 265 GLU H CA 1
ATOM 9306 C C . GLU H 1 78 ? 39.349 23.470 126.297 1.00 35.80 265 GLU H C 1
ATOM 9307 O O . GLU H 1 78 ? 39.885 24.200 127.131 1.00 36.62 265 GLU H O 1
ATOM 9313 N N . LYS H 1 79 ? 38.762 22.320 126.614 1.00 37.95 266 LYS H N 1
ATOM 9314 C CA . LYS H 1 79 ? 38.633 21.890 128.003 1.00 32.36 266 LYS H CA 1
ATOM 9315 C C . LYS H 1 79 ? 39.927 21.345 128.618 1.00 32.48 266 LYS H C 1
ATOM 9316 O O . LYS H 1 79 ? 40.175 21.548 129.807 1.00 29.31 266 LYS H O 1
ATOM 9322 N N . PHE H 1 80 ? 40.745 20.653 127.827 1.00 30.00 267 PHE H N 1
ATOM 9323 C CA . PHE H 1 80 ? 41.884 19.913 128.389 1.00 25.35 267 PHE H CA 1
ATOM 9324 C C . PHE H 1 80 ? 43.271 20.360 127.929 1.00 28.31 267 PHE H C 1
ATOM 9325 O O . PHE H 1 80 ? 44.276 19.866 128.450 1.00 26.38 267 PHE H O 1
ATOM 9333 N N . HIS H 1 81 ? 43.346 21.272 126.965 1.00 28.64 268 HIS H N 1
ATOM 9334 C CA . HIS H 1 81 ? 44.648 21.672 126.435 1.00 34.34 268 HIS H CA 1
ATOM 9335 C C . HIS H 1 81 ? 45.452 22.419 127.496 1.00 31.74 268 HIS H C 1
ATOM 9336 O O . HIS H 1 81 ? 46.677 22.304 127.556 1.00 33.11 268 HIS H O 1
ATOM 9343 N N . GLY H 1 82 ? 44.752 23.160 128.348 1.00 32.34 269 GLY H N 1
ATOM 9344 C CA . GLY H 1 82 ? 45.392 24.021 129.332 1.00 36.87 269 GLY H CA 1
ATOM 9345 C C . GLY H 1 82 ? 46.244 23.293 130.353 1.00 38.10 269 GLY H C 1
ATOM 9346 O O . GLY H 1 82 ? 47.281 23.804 130.778 1.00 44.18 269 GLY H O 1
ATOM 9347 N N . ASP H 1 83 ? 45.812 22.102 130.749 1.00 38.04 270 ASP H N 1
ATOM 9348 C CA . ASP H 1 83 ? 46.491 21.356 131.805 1.00 39.35 270 ASP H CA 1
ATOM 9349 C C . ASP H 1 83 ? 47.566 20.405 131.281 1.00 36.56 270 ASP H C 1
ATOM 9350 O O . ASP H 1 83 ? 48.112 19.603 132.038 1.00 35.03 270 ASP H O 1
ATOM 9355 N N . GLN H 1 84 ? 47.874 20.489 129.990 1.00 35.80 271 GLN H N 1
ATOM 9356 C CA . GLN H 1 84 ? 48.998 19.741 129.448 1.00 34.00 271 GLN H CA 1
ATOM 9357 C C . GLN H 1 84 ? 50.280 20.467 129.847 1.00 33.90 271 GLN H C 1
ATOM 9358 O O . GLN H 1 84 ? 50.244 21.631 130.242 1.00 37.74 271 GLN H O 1
ATOM 9364 N N . GLU H 1 85 ? 51.409 19.776 129.761 1.00 35.28 272 GLU H N 1
ATOM 9365 C CA . GLU H 1 85 ? 52.679 20.361 130.170 1.00 33.80 272 GLU H CA 1
ATOM 9366 C C . GLU H 1 85 ? 52.933 21.664 129.420 1.00 30.95 272 GLU H C 1
ATOM 9367 O O . GLU H 1 85 ? 52.616 21.777 128.237 1.00 31.90 272 GLU H O 1
ATOM 9373 N N . CYS H 1 86 ? 53.509 22.641 130.115 1.00 31.19 273 CYS H N 1
ATOM 9374 C CA . CYS H 1 86 ? 53.796 23.944 129.521 1.00 33.60 273 CYS H CA 1
ATOM 9375 C C . CYS H 1 86 ? 54.611 23.824 128.237 1.00 32.09 273 CYS H C 1
ATOM 9376 O O . CYS H 1 86 ? 54.430 24.613 127.311 1.00 36.30 273 CYS H O 1
ATOM 9379 N N . TYR H 1 87 ? 55.495 22.830 128.169 1.00 33.46 274 TYR H N 1
ATOM 9380 C CA . TYR H 1 87 ? 56.360 22.689 127.002 1.00 27.91 274 TYR H CA 1
ATOM 9381 C C . TYR H 1 87 ? 55.661 22.083 125.788 1.00 29.23 274 TYR H C 1
ATOM 9382 O O . TYR H 1 87 ? 56.260 21.995 124.715 1.00 32.89 274 TYR H O 1
ATOM 9391 N N . TYR H 1 88 ? 54.402 21.674 125.948 1.00 33.55 275 TYR H N 1
ATOM 9392 C CA . TYR H 1 88 ? 53.606 21.180 124.821 1.00 32.55 275 TYR H CA 1
ATOM 9393 C C . TYR H 1 88 ? 52.716 22.270 124.226 1.00 31.81 275 TYR H C 1
ATOM 9394 O O . TYR H 1 88 ? 52.113 22.067 123.175 1.00 35.78 275 TYR H O 1
ATOM 9403 N N . GLN H 1 89 ? 52.628 23.420 124.890 1.00 34.80 276 GLN H N 1
ATOM 9404 C CA . GLN H 1 89 ? 51.684 24.461 124.476 1.00 32.52 276 GLN H CA 1
ATOM 9405 C C . GLN H 1 89 ? 51.942 24.967 123.061 1.00 36.72 276 GLN H C 1
ATOM 9406 O O . GLN H 1 89 ? 51.000 25.273 122.327 1.00 34.95 276 GLN H O 1
ATOM 9412 N N . ASP H 1 90 ? 53.211 25.045 122.675 1.00 38.56 277 ASP H N 1
ATOM 9413 C CA . ASP H 1 90 ? 53.563 25.430 121.310 1.00 41.17 277 ASP H CA 1
ATOM 9414 C C . ASP H 1 90 ? 53.129 24.368 120.298 1.00 39.65 277 ASP H C 1
ATOM 9415 O O . ASP H 1 90 ? 52.741 24.694 119.177 1.00 42.18 277 ASP H O 1
ATOM 9420 N N . ASP H 1 91 ? 53.192 23.101 120.696 1.00 39.93 278 ASP H N 1
ATOM 9421 C CA . ASP H 1 91 ? 52.738 22.007 119.840 1.00 38.36 278 ASP H CA 1
ATOM 9422 C C . ASP H 1 91 ? 51.217 22.008 119.753 1.00 35.87 278 ASP H C 1
ATOM 9423 O O . ASP H 1 91 ? 50.642 21.652 118.726 1.00 32.30 278 ASP H O 1
ATOM 9428 N N . LEU H 1 92 ? 50.572 22.414 120.840 1.00 35.62 279 LEU H N 1
ATOM 9429 C CA . LEU H 1 92 ? 49.116 22.436 120.914 1.00 35.63 279 LEU H CA 1
ATOM 9430 C C . LEU H 1 92 ? 48.490 23.529 120.039 1.00 36.80 279 LEU H C 1
ATOM 9431 O O . LEU H 1 92 ? 47.372 23.370 119.557 1.00 33.55 279 LEU H O 1
ATOM 9436 N N . ARG H 1 93 ? 49.205 24.632 119.834 1.00 43.18 280 ARG H N 1
ATOM 9437 C CA . ARG H 1 93 ? 48.721 25.690 118.948 1.00 48.03 280 ARG H CA 1
ATOM 9438 C C . ARG H 1 93 ? 48.688 25.184 117.509 1.00 45.71 280 ARG H C 1
ATOM 9439 O O . ARG H 1 93 ? 47.750 25.466 116.763 1.00 47.15 280 ARG H O 1
ATOM 9447 N N . VAL H 1 94 ? 49.712 24.428 117.127 1.00 40.99 281 VAL H N 1
ATOM 9448 C CA . VAL H 1 94 ? 49.742 23.786 115.817 1.00 37.56 281 VAL H CA 1
ATOM 9449 C C . VAL H 1 94 ? 48.595 22.783 115.676 1.00 36.76 281 VAL H C 1
ATOM 9450 O O . VAL H 1 94 ? 47.857 22.809 114.695 1.00 37.12 281 VAL H O 1
ATOM 9454 N N . LEU H 1 95 ? 48.448 21.906 116.665 1.00 37.50 282 LEU H N 1
ATOM 9455 C CA . LEU H 1 95 ? 47.382 20.902 116.664 1.00 37.06 282 LEU H CA 1
ATOM 9456 C C . LEU H 1 95 ? 45.990 21.526 116.512 1.00 33.05 282 LEU H C 1
ATOM 9457 O O . LEU H 1 95 ? 45.122 20.962 115.846 1.00 37.29 282 LEU H O 1
ATOM 9462 N N . SER H 1 96 ? 45.784 22.687 117.128 1.00 35.07 283 SER H N 1
ATOM 9463 C CA . SER H 1 96 ? 44.489 23.364 117.077 1.00 40.16 283 SER H CA 1
ATOM 9464 C C . SER H 1 96 ? 44.166 23.898 115.680 1.00 42.13 283 SER H C 1
ATOM 9465 O O . SER H 1 96 ? 42.999 24.087 115.340 1.00 41.59 283 SER H O 1
ATOM 9468 N N . SER H 1 97 ? 45.197 24.144 114.875 1.00 43.46 284 SER H N 1
ATOM 9469 C CA . SER H 1 97 ? 44.995 24.600 113.503 1.00 43.88 284 SER H CA 1
ATOM 9470 C C . SER H 1 97 ? 44.417 23.478 112.638 1.00 45.18 284 SER H C 1
ATOM 9471 O O . SER H 1 97 ? 43.970 23.722 111.516 1.00 42.71 284 SER H O 1
ATOM 9474 N N . LEU H 1 98 ? 44.428 22.253 113.165 1.00 43.87 285 LEU H N 1
ATOM 9475 C CA . LEU H 1 98 ? 43.803 21.116 112.493 1.00 43.59 285 LEU H CA 1
ATOM 9476 C C . LEU H 1 98 ? 42.396 20.891 113.051 1.00 43.20 285 LEU H C 1
ATOM 9477 O O . LEU H 1 98 ? 42.234 20.414 114.174 1.00 41.71 285 LEU H O 1
ATOM 9482 N N . THR H 1 99 ? 41.380 21.243 112.266 1.00 43.47 286 THR H N 1
ATOM 9483 C CA . THR H 1 99 ? 39.995 21.213 112.739 1.00 40.06 286 THR H CA 1
ATOM 9484 C C . THR H 1 99 ? 39.061 20.352 111.885 1.00 39.89 286 THR H C 1
ATOM 9485 O O . THR H 1 99 ? 37.946 20.042 112.311 1.00 35.26 286 THR H O 1
ATOM 9489 N N . LYS H 1 100 ? 39.514 19.971 110.692 1.00 38.04 287 LYS H N 1
ATOM 9490 C CA . LYS H 1 100 ? 38.723 19.148 109.782 1.00 41.63 287 LYS H CA 1
ATOM 9491 C C . LYS H 1 100 ? 39.546 17.963 109.302 1.00 36.64 287 LYS H C 1
ATOM 9492 O O . LYS H 1 100 ? 40.775 18.009 109.319 1.00 35.24 287 LYS H O 1
ATOM 9498 N N . LYS H 1 101 ? 38.864 16.909 108.863 1.00 35.40 288 LYS H N 1
ATOM 9499 C CA . LYS H 1 101 ? 39.536 15.712 108.358 1.00 38.98 288 LYS H CA 1
ATOM 9500 C C . LYS H 1 101 ? 40.496 16.038 107.211 1.00 41.28 288 LYS H C 1
ATOM 9501 O O . LYS H 1 101 ? 41.584 15.463 107.122 1.00 34.84 288 LYS H O 1
ATOM 9507 N N . GLU H 1 102 ? 40.091 16.955 106.334 1.00 44.21 289 GLU H N 1
ATOM 9508 C CA . GLU H 1 102 ? 40.893 17.298 105.159 1.00 49.49 289 GLU H CA 1
ATOM 9509 C C . GLU H 1 102 ? 42.191 18.006 105.551 1.00 45.43 289 GLU H C 1
ATOM 9510 O O . GLU H 1 102 ? 43.176 17.959 104.813 1.00 46.35 289 GLU H O 1
ATOM 9516 N N . HIS H 1 103 ? 42.185 18.660 106.711 1.00 44.15 290 HIS H N 1
ATOM 9517 C CA . HIS H 1 103 ? 43.394 19.270 107.265 1.00 43.63 290 HIS H CA 1
ATOM 9518 C C . HIS H 1 103 ? 44.437 18.206 107.609 1.00 42.83 290 HIS H C 1
ATOM 9519 O O . HIS H 1 103 ? 45.636 18.482 107.609 1.00 35.37 290 HIS H O 1
ATOM 9534 N N . LYS H 1 105 ? 44.404 14.860 106.174 1.00 52.17 292 LYS H N 1
ATOM 9535 C CA . LYS H 1 105 ? 44.702 14.049 104.993 1.00 54.19 292 LYS H CA 1
ATOM 9536 C C . LYS H 1 105 ? 45.895 14.592 104.213 1.00 55.58 292 LYS H C 1
ATOM 9537 O O . LYS H 1 105 ? 45.939 15.773 103.861 1.00 55.63 292 LYS H O 1
ATOM 9543 N N . GLY H 1 106 ? 46.867 13.718 103.961 1.00 57.96 293 GLY H N 1
ATOM 9544 C CA . GLY H 1 106 ? 48.060 14.078 103.204 1.00 60.19 293 GLY H CA 1
ATOM 9545 C C . GLY H 1 106 ? 48.955 15.089 103.898 1.00 61.48 293 GLY H C 1
ATOM 9546 O O . GLY H 1 106 ? 49.887 15.617 103.291 1.00 63.51 293 GLY H O 1
ATOM 9547 N N . ASN H 1 107 ? 48.680 15.356 105.173 1.00 61.84 294 ASN H N 1
ATOM 9548 C CA . ASN H 1 107 ? 49.430 16.357 105.919 1.00 61.00 294 ASN H CA 1
ATOM 9549 C C . ASN H 1 107 ? 50.704 15.760 106.505 1.00 63.79 294 ASN H C 1
ATOM 9550 O O . ASN H 1 107 ? 50.701 14.638 107.014 1.00 62.20 294 ASN H O 1
ATOM 9555 N N . GLU H 1 108 ? 51.788 16.526 106.430 1.00 66.79 295 GLU H N 1
ATOM 9556 C CA . GLU H 1 108 ? 53.097 16.068 106.879 1.00 67.47 295 GLU H CA 1
ATOM 9557 C C . GLU H 1 108 ? 53.248 16.262 108.384 1.00 63.98 295 GLU H C 1
ATOM 9558 O O . GLU H 1 108 ? 53.990 15.529 109.039 1.00 63.73 295 GLU H O 1
ATOM 9564 N N . THR H 1 109 ? 52.542 17.253 108.923 1.00 60.73 296 THR H N 1
ATOM 9565 C CA . THR H 1 109 ? 52.558 17.533 110.357 1.00 60.48 296 THR H CA 1
ATOM 9566 C C . THR H 1 109 ? 52.059 16.335 111.165 1.00 60.05 296 THR H C 1
ATOM 9567 O O . THR H 1 109 ? 52.455 16.143 112.314 1.00 59.07 296 THR H O 1
ATOM 9579 N N . LEU H 1 111 ? 52.783 13.298 111.148 1.00 56.85 298 LEU H N 1
ATOM 9580 C CA . LEU H 1 111 ? 53.843 12.419 111.629 1.00 56.04 298 LEU H CA 1
ATOM 9581 C C . LEU H 1 111 ? 54.368 12.878 112.987 1.00 53.16 298 LEU H C 1
ATOM 9582 O O . LEU H 1 111 ? 54.800 12.061 113.797 1.00 54.71 298 LEU H O 1
ATOM 9587 N N . ASP H 1 112 ? 54.323 14.184 113.232 1.00 52.22 299 ASP H N 1
ATOM 9588 C CA . ASP H 1 112 ? 54.770 14.740 114.505 1.00 49.91 299 ASP H CA 1
ATOM 9589 C C . ASP H 1 112 ? 53.827 14.375 115.652 1.00 48.00 299 ASP H C 1
ATOM 9590 O O . ASP H 1 112 ? 54.233 14.377 116.813 1.00 50.35 299 ASP H O 1
ATOM 9595 N N . PHE H 1 113 ? 52.572 14.069 115.330 1.00 40.84 300 PHE H N 1
ATOM 9596 C CA . PHE H 1 113 ? 51.573 13.793 116.358 1.00 41.04 300 PHE H CA 1
ATOM 9597 C C . PHE H 1 113 ? 51.176 12.323 116.459 1.00 41.35 300 PHE H C 1
ATOM 9598 O O . PHE H 1 113 ? 50.331 11.966 117.280 1.00 41.81 300 PHE H O 1
ATOM 9606 N N . ARG H 1 114 ? 51.781 11.466 115.645 1.00 40.38 301 ARG H N 1
ATOM 9607 C CA . ARG H 1 114 ? 51.436 10.051 115.679 1.00 43.27 301 ARG H CA 1
ATOM 9608 C C . ARG H 1 114 ? 51.616 9.499 117.092 1.00 40.74 301 ARG H C 1
ATOM 9609 O O . ARG H 1 114 ? 52.648 9.709 117.730 1.00 38.85 301 ARG H O 1
ATOM 9617 N N . THR H 1 115 ? 50.590 8.802 117.569 1.00 43.89 302 THR H N 1
ATOM 9618 C CA . THR H 1 115 ? 50.554 8.273 118.929 1.00 43.81 302 THR H CA 1
ATOM 9619 C C . THR H 1 115 ? 51.740 7.354 119.217 1.00 45.92 302 THR H C 1
ATOM 9620 O O . THR H 1 115 ? 52.213 7.276 120.349 1.00 48.52 302 THR H O 1
ATOM 9624 N N . SER H 1 116 ? 52.222 6.673 118.183 1.00 50.49 303 SER H N 1
ATOM 9625 C CA . SER H 1 116 ? 53.315 5.714 118.325 1.00 53.06 303 SER H CA 1
ATOM 9626 C C . SER H 1 116 ? 54.677 6.347 118.640 1.00 52.96 303 SER H C 1
ATOM 9627 O O . SER H 1 116 ? 55.628 5.631 118.947 1.00 53.22 303 SER H O 1
ATOM 9630 N N . LYS H 1 117 ? 54.782 7.672 118.569 1.00 56.65 304 LYS H N 1
ATOM 9631 C CA . LYS H 1 117 ? 56.065 8.335 118.813 1.00 56.85 304 LYS H CA 1
ATOM 9632 C C . LYS H 1 117 ? 56.257 8.759 120.276 1.00 59.16 304 LYS H C 1
ATOM 9633 O O . LYS H 1 117 ? 57.345 9.193 120.660 1.00 62.37 304 LYS H O 1
ATOM 9639 N N . PHE H 1 118 ? 55.210 8.635 121.087 1.00 58.45 305 PHE H N 1
ATOM 9640 C CA . PHE H 1 118 ? 55.303 8.962 122.511 1.00 56.26 305 PHE H CA 1
ATOM 9641 C C . PHE H 1 118 ? 55.584 7.705 123.334 1.00 56.24 305 PHE H C 1
ATOM 9642 O O . PHE H 1 118 ? 54.692 6.889 123.555 1.00 54.69 305 PHE H O 1
ATOM 9650 N N . VAL H 1 119 ? 56.829 7.564 123.783 1.00 53.85 306 VAL H N 1
ATOM 9651 C CA . VAL H 1 119 ? 57.260 6.382 124.528 1.00 55.47 306 VAL H CA 1
ATOM 9652 C C . VAL H 1 119 ? 56.782 6.473 125.975 1.00 51.09 306 VAL H C 1
ATOM 9653 O O . VAL H 1 119 ? 56.985 7.492 126.633 1.00 49.81 306 VAL H O 1
ATOM 9657 N N . LEU H 1 120 ? 56.160 5.404 126.466 1.00 43.67 307 LEU H N 1
ATOM 9658 C CA . LEU H 1 120 ? 55.567 5.410 127.801 1.00 42.89 307 LEU H CA 1
ATOM 9659 C C . LEU H 1 120 ? 56.006 4.214 128.643 1.00 41.76 307 LEU H C 1
ATOM 9660 O O . LEU H 1 120 ? 55.676 3.071 128.331 1.00 46.11 307 LEU H O 1
ATOM 9665 N N . ARG H 1 121 ? 56.738 4.487 129.721 1.00 32.91 308 ARG H N 1
ATOM 9666 C CA . ARG H 1 121 ? 57.241 3.444 130.606 1.00 32.61 308 ARG H CA 1
ATOM 9667 C C . ARG H 1 121 ? 56.690 3.625 132.021 1.00 30.09 308 ARG H C 1
ATOM 9668 O O . ARG H 1 121 ? 56.839 4.687 132.628 1.00 22.40 308 ARG H O 1
ATOM 9676 N N . ILE H 1 122 ? 56.050 2.582 132.539 1.00 25.03 309 ILE H N 1
ATOM 9677 C CA . ILE H 1 122 ? 55.443 2.634 133.863 1.00 28.05 309 ILE H CA 1
ATOM 9678 C C . ILE H 1 122 ? 55.621 1.306 134.594 1.00 29.07 309 ILE H C 1
ATOM 9679 O O . ILE H 1 122 ? 55.956 0.288 133.986 1.00 26.75 309 ILE H O 1
ATOM 9684 N N . SER H 1 123 ? 55.393 1.327 135.903 1.00 25.48 310 SER H N 1
ATOM 9685 C CA . SER H 1 123 ? 55.535 0.139 136.732 1.00 27.21 310 SER H CA 1
ATOM 9686 C C . SER H 1 123 ? 54.317 -0.767 136.582 1.00 25.16 310 SER H C 1
ATOM 9687 O O . SER H 1 123 ? 53.271 -0.336 136.098 1.00 27.42 310 SER H O 1
ATOM 9690 N N . ARG H 1 124 ? 54.454 -2.022 137.001 1.00 28.30 311 ARG H N 1
ATOM 9691 C CA . ARG H 1 124 ? 53.353 -2.983 136.918 1.00 29.13 311 ARG H CA 1
ATOM 9692 C C . ARG H 1 124 ? 52.170 -2.568 137.791 1.00 30.17 311 ARG H C 1
ATOM 9693 O O . ARG H 1 124 ? 51.018 -2.674 137.367 1.00 20.86 311 ARG H O 1
ATOM 9701 N N . ASP H 1 125 ? 52.463 -2.111 139.008 1.00 31.39 312 ASP H N 1
ATOM 9702 C CA . ASP H 1 125 ? 51.439 -1.624 139.935 1.00 33.91 312 ASP H CA 1
ATOM 9703 C C . ASP H 1 125 ? 50.590 -0.540 139.294 1.00 29.73 312 ASP H C 1
ATOM 9704 O O . ASP H 1 125 ? 49.365 -0.622 139.282 1.00 34.04 312 ASP H O 1
ATOM 9709 N N . SER H 1 126 ? 51.262 0.482 138.774 1.00 24.50 313 SER H N 1
ATOM 9710 C CA . SER H 1 126 ? 50.602 1.576 138.076 1.00 27.21 313 SER H CA 1
ATOM 9711 C C . SER H 1 126 ? 49.717 1.074 136.942 1.00 21.69 313 SER H C 1
ATOM 9712 O O . SER H 1 126 ? 48.598 1.557 136.761 1.00 20.88 313 SER H O 1
ATOM 9715 N N . TYR H 1 127 ? 50.220 0.115 136.169 1.00 25.42 314 TYR H N 1
ATOM 9716 C CA . TYR H 1 127 ? 49.454 -0.402 135.038 1.00 24.67 314 TYR H CA 1
ATOM 9717 C C . TYR H 1 127 ? 48.191 -1.095 135.519 1.00 26.45 314 TYR H C 1
ATOM 9718 O O . TYR H 1 127 ? 47.124 -0.915 134.936 1.00 20.44 314 TYR H O 1
ATOM 9727 N N . GLN H 1 128 ? 48.323 -1.889 136.580 1.00 25.82 315 GLN H N 1
ATOM 9728 C CA . GLN H 1 128 ? 47.193 -2.627 137.140 1.00 30.21 315 GLN H CA 1
ATOM 9729 C C . GLN H 1 128 ? 46.124 -1.659 137.639 1.00 27.94 315 GLN H C 1
ATOM 9730 O O . GLN H 1 128 ? 44.931 -1.864 137.409 1.00 28.11 315 GLN H O 1
ATOM 9736 N N . LEU H 1 129 ? 46.562 -0.605 138.325 1.00 26.13 316 LEU H N 1
ATOM 9737 C CA . LEU H 1 129 ? 45.655 0.426 138.814 1.00 26.26 316 LEU H CA 1
ATOM 9738 C C . LEU H 1 129 ? 44.959 1.129 137.652 1.00 26.72 316 LEU H C 1
ATOM 9739 O O . LEU H 1 129 ? 43.752 1.357 137.690 1.00 26.76 316 LEU H O 1
ATOM 9744 N N . LEU H 1 130 ? 45.724 1.459 136.616 1.00 30.09 317 LEU H N 1
ATOM 9745 C CA . LEU H 1 130 ? 45.171 2.072 135.415 1.00 22.27 317 LEU H CA 1
ATOM 9746 C C . LEU H 1 130 ? 44.157 1.150 134.747 1.00 24.91 317 LEU H C 1
ATOM 9747 O O . LEU H 1 130 ? 43.034 1.555 134.448 1.00 20.36 317 LEU H O 1
ATOM 9752 N N . LYS H 1 131 ? 44.567 -0.089 134.504 1.00 25.32 318 LYS H N 1
ATOM 9753 C CA . LYS H 1 131 ? 43.713 -1.061 133.840 1.00 27.26 318 LYS H CA 1
ATOM 9754 C C . LYS H 1 131 ? 42.377 -1.198 134.572 1.00 26.70 318 LYS H C 1
ATOM 9755 O O . LYS H 1 131 ? 41.325 -1.245 133.940 1.00 26.57 318 LYS H O 1
ATOM 9761 N N . ARG H 1 132 ? 42.425 -1.255 135.902 1.00 28.66 319 ARG H N 1
ATOM 9762 C CA . ARG H 1 132 ? 41.211 -1.347 136.708 1.00 33.89 319 ARG H CA 1
ATOM 9763 C C . ARG H 1 132 ? 40.333 -0.114 136.528 1.00 26.37 319 ARG H C 1
ATOM 9764 O O . ARG H 1 132 ? 39.127 -0.234 136.323 1.00 29.34 319 ARG H O 1
ATOM 9772 N N . HIS H 1 133 ? 40.935 1.070 136.600 1.00 23.52 320 HIS H N 1
ATOM 9773 C CA . HIS H 1 133 ? 40.186 2.298 136.372 1.00 22.58 320 HIS H CA 1
ATOM 9774 C C . HIS H 1 133 ? 39.481 2.293 135.020 1.00 23.41 320 HIS H C 1
ATOM 9775 O O . HIS H 1 133 ? 38.316 2.669 134.917 1.00 23.49 320 HIS H O 1
ATOM 9782 N N . LEU H 1 134 ? 40.197 1.886 133.978 1.00 28.81 321 LEU H N 1
ATOM 9783 C CA . LEU H 1 134 ? 39.666 1.964 132.618 1.00 29.31 321 LEU H CA 1
ATOM 9784 C C . LEU H 1 134 ? 38.595 0.918 132.332 1.00 32.16 321 LEU H C 1
ATOM 9785 O O . LEU H 1 134 ? 37.858 1.036 131.355 1.00 32.41 321 LEU H O 1
ATOM 9790 N N . GLN H 1 135 ? 38.503 -0.100 133.182 1.00 37.14 322 GLN H N 1
ATOM 9791 C CA . GLN H 1 135 ? 37.516 -1.159 132.990 1.00 38.02 322 GLN H CA 1
ATOM 9792 C C . GLN H 1 135 ? 36.273 -0.975 133.859 1.00 40.74 322 GLN H C 1
ATOM 9793 O O . GLN H 1 135 ? 35.377 -1.814 133.831 1.00 43.83 322 GLN H O 1
ATOM 9799 N N . GLU H 1 136 ? 36.203 0.119 134.615 1.00 44.06 323 GLU H N 1
ATOM 9800 C CA . GLU H 1 136 ? 35.062 0.337 135.504 1.00 49.40 323 GLU H CA 1
ATOM 9801 C C . GLU H 1 136 ? 33.850 0.834 134.718 1.00 49.41 323 GLU H C 1
ATOM 9802 O O . GLU H 1 136 ? 32.726 0.418 134.984 1.00 50.23 323 GLU H O 1
ATOM 9808 N N . LYS H 1 137 ? 34.076 1.714 133.746 1.00 51.31 324 LYS H N 1
ATOM 9809 C CA . LYS H 1 137 ? 33.015 2.103 132.820 1.00 51.41 324 LYS H CA 1
ATOM 9810 C C . LYS H 1 137 ? 33.081 1.233 131.571 1.00 53.71 324 LYS H C 1
ATOM 9811 O O . LYS H 1 137 ? 34.167 0.917 131.081 1.00 52.72 324 LYS H O 1
ATOM 9817 N N . GLN H 1 138 ? 31.915 0.841 131.066 1.00 55.89 325 GLN H N 1
ATOM 9818 C CA . GLN H 1 138 ? 31.835 -0.025 129.893 1.00 58.16 325 GLN H CA 1
ATOM 9819 C C . GLN H 1 138 ? 32.221 0.744 128.632 1.00 53.65 325 GLN H C 1
ATOM 9820 O O . GLN H 1 138 ? 31.865 1.913 128.471 1.00 51.13 325 GLN H O 1
ATOM 9826 N N . ASN H 1 139 ? 32.959 0.080 127.748 1.00 52.78 326 ASN H N 1
ATOM 9827 C CA . ASN H 1 139 ? 33.363 0.661 126.469 1.00 51.38 326 ASN H CA 1
ATOM 9828 C C . ASN H 1 139 ? 34.151 1.965 126.619 1.00 45.02 326 ASN H C 1
ATOM 9829 O O . ASN H 1 139 ? 34.027 2.868 125.791 1.00 42.03 326 ASN H O 1
ATOM 9834 N N . ASN H 1 140 ? 34.958 2.064 127.673 1.00 39.41 327 ASN H N 1
ATOM 9835 C CA . ASN H 1 140 ? 35.839 3.214 127.833 1.00 31.11 327 ASN H CA 1
ATOM 9836 C C . ASN H 1 140 ? 36.812 3.263 126.658 1.00 30.98 327 ASN H C 1
ATOM 9837 O O . ASN H 1 140 ? 37.629 2.360 126.481 1.00 29.70 327 ASN H O 1
ATOM 9842 N N . GLN H 1 141 ? 36.705 4.314 125.852 1.00 30.70 328 GLN H N 1
ATOM 9843 C CA . GLN H 1 141 ? 37.489 4.433 124.628 1.00 30.47 328 GLN H CA 1
ATOM 9844 C C . GLN H 1 141 ? 38.990 4.522 124.902 1.00 27.47 328 GLN H C 1
ATOM 9845 O O . GLN H 1 141 ? 39.796 4.159 124.051 1.00 26.38 328 GLN H O 1
ATOM 9851 N N . ILE H 1 142 ? 39.360 4.993 126.089 1.00 25.07 329 ILE H N 1
ATOM 9852 C CA . ILE H 1 142 ? 40.769 5.119 126.458 1.00 26.61 329 ILE H CA 1
ATOM 9853 C C . ILE H 1 142 ? 41.436 3.747 126.587 1.00 25.59 329 ILE H C 1
ATOM 9854 O O . ILE H 1 142 ? 42.606 3.584 126.244 1.00 30.72 329 ILE H O 1
ATOM 9859 N N . TRP H 1 143 ? 40.689 2.765 127.082 1.00 26.45 330 TRP H N 1
ATOM 9860 C CA . TRP H 1 143 ? 41.187 1.397 127.181 1.00 28.24 330 TRP H CA 1
ATOM 9861 C C . TRP H 1 143 ? 41.499 0.841 125.794 1.00 26.88 330 TRP H C 1
ATOM 9862 O O . TRP H 1 143 ? 42.497 0.149 125.604 1.00 27.02 330 TRP H O 1
ATOM 9873 N N . ASN H 1 144 ? 40.644 1.158 124.827 1.00 29.47 331 ASN H N 1
ATOM 9874 C CA . ASN H 1 144 ? 40.871 0.762 123.441 1.00 33.43 331 ASN H CA 1
ATOM 9875 C C . ASN H 1 144 ? 42.164 1.359 122.906 1.00 31.71 331 ASN H C 1
ATOM 9876 O O . ASN H 1 144 ? 42.967 0.662 122.291 1.00 27.62 331 ASN H O 1
ATOM 9881 N N . ILE H 1 145 ? 42.365 2.650 123.156 1.00 30.84 332 ILE H N 1
ATOM 9882 C CA . ILE H 1 145 ? 43.551 3.354 122.670 1.00 29.87 332 ILE H CA 1
ATOM 9883 C C . ILE H 1 145 ? 44.820 2.788 123.303 1.00 28.41 332 ILE H C 1
ATOM 9884 O O . ILE H 1 145 ? 45.818 2.564 122.617 1.00 33.33 332 ILE H O 1
ATOM 9889 N N . VAL H 1 146 ? 44.777 2.551 124.610 1.00 32.36 333 VAL H N 1
ATOM 9890 C CA . VAL H 1 146 ? 45.901 1.944 125.321 1.00 29.93 333 VAL H CA 1
ATOM 9891 C C . VAL H 1 146 ? 46.278 0.605 124.680 1.00 35.15 333 VAL H C 1
ATOM 9892 O O . VAL H 1 146 ? 47.453 0.323 124.448 1.00 36.53 333 VAL H O 1
ATOM 9896 N N . GLN H 1 147 ? 45.268 -0.204 124.384 1.00 33.46 334 GLN H N 1
ATOM 9897 C CA . GLN H 1 147 ? 45.471 -1.545 123.853 1.00 35.42 334 GLN H CA 1
ATOM 9898 C C . GLN H 1 147 ? 45.995 -1.570 122.424 1.00 36.88 334 GLN H C 1
ATOM 9899 O O . GLN H 1 147 ? 46.697 -2.502 122.039 1.00 34.28 334 GLN H O 1
ATOM 9905 N N . GLU H 1 148 ? 45.633 -0.561 121.637 1.00 34.90 335 GLU H N 1
ATOM 9906 C CA . GLU H 1 148 ? 45.843 -0.599 120.191 1.00 39.33 335 GLU H CA 1
ATOM 9907 C C . GLU H 1 148 ? 46.925 0.351 119.679 1.00 38.39 335 GLU H C 1
ATOM 9908 O O . GLU H 1 148 ? 47.665 0.007 118.761 1.00 38.24 335 GLU H O 1
ATOM 9914 N N . HIS H 1 149 ? 47.005 1.547 120.254 1.00 32.55 336 HIS H N 1
ATOM 9915 C CA . HIS H 1 149 ? 47.795 2.620 119.649 1.00 37.31 336 HIS H CA 1
ATOM 9916 C C . HIS H 1 149 ? 48.903 3.164 120.539 1.00 37.48 336 HIS H C 1
ATOM 9917 O O . HIS H 1 149 ? 49.841 3.786 120.048 1.00 38.43 336 HIS H O 1
ATOM 9924 N N . LEU H 1 150 ? 48.791 2.941 121.842 1.00 43.56 337 LEU H N 1
ATOM 9925 C CA . LEU H 1 150 ? 49.710 3.552 122.788 1.00 48.09 337 LEU H CA 1
ATOM 9926 C C . LEU H 1 150 ? 51.039 2.806 122.819 1.00 52.77 337 LEU H C 1
ATOM 9927 O O . LEU H 1 150 ? 51.074 1.575 122.841 1.00 51.16 337 LEU H O 1
ATOM 9932 N N . TYR H 1 151 ? 52.127 3.569 122.817 1.00 57.49 338 TYR H N 1
ATOM 9933 C CA . TYR H 1 151 ? 53.476 3.019 122.880 1.00 60.90 338 TYR H CA 1
ATOM 9934 C C . TYR H 1 151 ? 53.884 2.864 124.348 1.00 58.37 338 TYR H C 1
ATOM 9935 O O . TYR H 1 151 ? 54.617 3.695 124.888 1.00 55.56 338 TYR H O 1
ATOM 9944 N N . ILE H 1 152 ? 53.405 1.798 124.988 1.00 54.81 339 ILE H N 1
ATOM 9945 C CA . ILE H 1 152 ? 53.553 1.644 126.436 1.00 55.75 339 ILE H CA 1
ATOM 9946 C C . ILE H 1 152 ? 54.141 0.284 126.833 1.00 53.40 339 ILE H C 1
ATOM 9947 O O . ILE H 1 152 ? 53.766 -0.747 126.277 1.00 56.75 339 ILE H O 1
ATOM 9952 N N . ASP H 1 153 ? 55.059 0.298 127.801 1.00 53.07 340 ASP H N 1
ATOM 9953 C CA . ASP H 1 153 ? 55.767 -0.907 128.242 1.00 52.08 340 ASP H CA 1
ATOM 9954 C C . ASP H 1 153 ? 55.881 -0.980 129.771 1.00 52.18 340 ASP H C 1
ATOM 9955 O O . ASP H 1 153 ? 56.284 -0.014 130.422 1.00 47.59 340 ASP H O 1
ATOM 9960 N N . ILE H 1 154 ? 55.538 -2.141 130.327 1.00 51.40 341 ILE H N 1
ATOM 9961 C CA . ILE H 1 154 ? 55.537 -2.361 131.775 1.00 50.41 341 ILE H CA 1
ATOM 9962 C C . ILE H 1 154 ? 56.901 -2.822 132.277 1.00 50.56 341 ILE H C 1
ATOM 9963 O O . ILE H 1 154 ? 57.564 -3.634 131.633 1.00 52.39 341 ILE H O 1
ATOM 9968 N N . PHE H 1 155 ? 57.309 -2.310 133.434 1.00 52.78 342 PHE H N 1
ATOM 9969 C CA . PHE H 1 155 ? 58.567 -2.710 134.055 1.00 59.02 342 PHE H CA 1
ATOM 9970 C C . PHE H 1 155 ? 58.413 -2.792 135.571 1.00 62.95 342 PHE H C 1
ATOM 9971 O O . PHE H 1 155 ? 57.496 -2.204 136.140 1.00 64.39 342 PHE H O 1
ATOM 9979 N N . ASP H 1 156 ? 59.310 -3.530 136.218 1.00 67.36 343 ASP H N 1
ATOM 9980 C CA . ASP H 1 156 ? 59.284 -3.677 137.672 1.00 68.21 343 ASP H CA 1
ATOM 9981 C C . ASP H 1 156 ? 60.523 -3.048 138.302 1.00 69.16 343 ASP H C 1
ATOM 9982 O O . ASP H 1 156 ? 60.420 -2.248 139.232 1.00 69.66 343 ASP H O 1
#

Foldseek 3Di:
DDDPVVLLVLLPDDDPLVLLVLLVLLVVLLVPDDPQLNVQCLLVQPLSLLNLVSCQLVPVLVSSVVSCVVRVVPRDPVCVVVSVVSVVRRHNVVPVDPVVVNRQAVRAGEEEPVSVVSSVVSCVPDPPSVSNVCVVPGHNYDYDD/DVVLLVLLVPFDDLVLLVLLVLLVVLLVPDPPQLNVQSVLVQPLSLLNLSSCQLVPVQPSSLVSCVVRVVPPDPVCVVVSVVSNVRRHNVVPPDPNVVNRSAVRAGEDEPVSVVSSLVSQVVDPPRVVNVCCVPRHHYDYD/DVVVLLVLLAPDFPLVQLVLLVLLVVLLVPDDPVLVVQCLLVNQLSLLNLVSCQLVPVLVSSLVSCVVRVVPRPPVCVVVSVVSVVSRHNVVPPDPNVVNRQAVRAGEDEPVSVVSSQVSQPPDPRSVVNVCCVPGHNYDYDD/DVVVLLVLQPPDFDLVLLVLLVLLVVLLVPDDPQLNVQCVLVQPLSLLNLSSCQLVPVLVSSVVSCVPRVVPDDPVCNVVSVVSVVRRHNVCPPDPNVPSRSAVRAGEEEPVSVVSSVVSQVPDPRSVVNVCVPPGHHYDYHD/DAPVVLLVLLPPDFPLVLLVLLVLLVVLLVPDDPVLNVQCLLVLQLLLLNLSSCQLVPVQVSSVVSLVVRVVPRDPVCVVVSVVSVVSRHNVVPRDVNVVNRSAVRAGEEEPVSVVSVQVSQVPDPRSVVNVCVVPGHNYDYDD/DVVLLVLLVDDFDLVLLVLLVLLVVLLVPDDPQLNVQSVLVLLLSLLSLVSCQLVPVQVSSVVSCVPRVVPPDPVCVVVSVVSVVRRHSVVPVDPNVVNRSAVREGEDEPVSVVSSQVSQVPDPGSVVNVCVVPGHNYDYHD/DVVLVVLLPPFDDLVLLVLLVLLVVLLVPDDPQLNVQSVLCQPLVLLNLVSCQLVPVQVSSLVSLVPRVVPPDPVCVVVSVVSNVRRHNVVPVPPNVVNRQAVRAGEEEPVSVVSSQVSQVPDDPRVSNVCVVPRHNYDYDD/DVLLVLLPDDDPLVQLVLLVLLVVLLVPDDPQLNVQCLLVQVLLLLNLSSCQLVPVQPSSLVSLVVRVVPRDPVCVVVSVVSNVRRHNVVPVDPVVVNRQQVRAGEDEPVSVVSVQVSQVPDPPSVSNVCCVPRHNYDYDD

Sequence (1141 aa):
QPDVSAVLSAYNQQGDPTYEEYYSGLKHFIECSLDCHRAELSQLFYPLFVHYLELVYNQHENEAKSFFEKFHGDQECYYQDDLRVLSSLTKKEHKGNETLDFRTSKFVLRISRDSYQQLLKRHLQEKQNNQIWNIVQEHLYIDIFDVSAVLSAYNQQGDPTYEEYYSGLKHFIECSLDCHRAELSQLFYPLFVHYLELVYNQHENEAKSFFEKFHGDQECYYQDDLRVLSSLTKKEHKGNETLDFRTSKFVLRISRDSYQLLKRHLQEKQNNQIWNIVQEHLYIDIFDVSAVLSAYNQQGDPTYEEYYSGLKHFIECSLDCHRAELSQLFYPLFVHYLELVYNQHENEAKSFFEKFHGDQECYYQDDLRVLSSLTKKEHKGNETLDFRTSKFVLRISRDSYQLLKRHLQEKQNNQIWNIVQEHLYIDIFDDVSAVLSAYNQQGDPTYEEYYSGLKHFIECSLDCHRAELSQLFYPLFVHYLELVYNQHENEAKSFFEKFHGDQECYYQDDLRVLSSLTKKEHKGNETLDFRTSKFVLRISRDSYQLLKRHLQEKQNNQIWNIVQEHLYIDIFDPDVSAVLSAYNQQGDPTYEEYYSGLKHFIECSLDCHRAELSQLFYPLFVHYLELVYNQHENEAKSFFEKFHGDQECYYQDDLRVLSSLTKKEHKGNETLDFRTSKFVLRISRDSYQLLKRHLQEKQNNQIWNIVQEHLYIDIFDVSAVLSAYNQQGDPTYEEYYSGLKHFIECSLDCHRAELSQLFYPLFVHYLELVYNQHENEAKSFFEKFHGDQECYYQDDLRVLSSLTKKEHKGNETLDFRTSKFVLRISRDSYQLLKRHLQEKQNNQIWNIVQEHLYIDIFDVSAVLSAYNQQGDPTYEEYYSGLKHFIECSLDCHRAELSQLFYPLFVHYLELVYNQHENEAKSFFEKFHGDQECYYQDDLRVLSSLTKKEHKGNETLDFRTSKFVLRISRDSYQLLKRHLQEKQNNQIWNIVQEHLYIDIFDSAVLSAYNQQGDPTYEEYYSGLKHFIECSLDCHRAELSQLFYPLFVHYLELVYNQHENEAKSFFEKFHGDQECYYQDDLRVLSSLTKKEHKGNETLDFRTSKFVLRISRDSYQLLKRHLQEKQNNQIWNIVQEHLYIDIFD

GO terms:
  GO:0000785 chromatin (C, IDA)
  GO:0005669 transcription factor TFIID complex (C, IDA)
  GO:0005654 nucleoplasm (C, TAS)
  GO:0042802 identical protein binding (F, IPI)
  GO:0005515 protein binding (F, IPI)
  GO:0005654 nucleoplasm (C, IDA)
  GO:0042789 mRNA transcription by RNA polymerase II (P, IDA)
  GO:0060261 positive regulation of transcription initiation by RNA polymerase II (P, IDA)
  GO:0006357 regulation of transcription by RNA polymerase II (P, IDA)
  GO:0005634 nucleus (C, EXP)
  GO:0051123 RNA polymerase II preinitiation complex assembly (P, IPI)
  GO:0016251 RNA polymerase II general transcription initiation factor activity (F, IDA)
  GO:0005634 nucleus (C, IDA)
  GO:0033276 transcription factor TFTC complex (C, IDA)
  GO:0006352 DNA-templated transcription initiation (P, IDA)
  GO:0006367 transcription initiation at RNA polymerase II promoter (P, IDA)
  GO:0016251 RNA polymerase II general transcription initiation factor activity (F, IMP)

Organism: Homo sapiens (NCBI:txid9606)

Secondary structure (DSSP, 8-state):
---HHHHHGGGSS------HHHHHHHHHHHHTS-HHHHHHHGGGHHHHHH--HHHHHTT-HHHHHHHHHHHGGGS-GGGHHHHHHHHT--STT-------TT-GGGSEEEEEHHHHHHHHHHHTTSTT-HHHHHHHHT-EEEEE-/-HHHHGGGSS------HHHHHHHHHHHHTS-HHHHHHHGGGHHHHHH--HHHHHTT-HHHHHHHHHHHGGGS-GGGHHHHHHHHT--STT-------TT-GGG--EEE-HHHHHHHHHHHHSSTT-HHHHIIIII--EEE-/-HHHHHGGGSS------HHHHHHHHHHHHTS-HHHHHHHGGGHHHHHH--HHHHHTT-HHHHHHHHHHHGGGS-GGGHHHHHHHHT--STT-------TT-GGGSEEEEEHHHHHHHHHHHHHSTT-HHHHHHHHT-EEEEE-/-HHHHHGGGSS------HHHHHHHHHHHHTS-HHHHHHHGGGHHHHHH--HHHHHTT-HHHHHHHHHHHSTTS-GGGHHHHHHHTT--STT-------TT-GGG-EEEEEHHHHHHHHHHHHHSTT-HHHHHHHHT-EEEEE-/--HHHHHGGGSS------HHHHHHHHHHHHTS-HHHHHHHGGGHHHHHH--HHHHHTT-HHHHHHHHHHHGGGS-GGGHHHHHHHTT--STT--------S-GGGSEEEEEHHHHHHHHHHHHHSTT-HHHHHHHHT-EEEEE-/-HHHHGGGSS------HHHHHHHHHHHHTS-HHHHHHHGGGHHHHHH--HHHHHTT-HHHHHHHHHHHSTTS-GGGHHHHHHHTT--STT-------TT-GGG-EEEEEHHHHHHHHHHHTSSSS-HHHHHHHHT-EEEEE-/-HHHHGGGSS------HHHHHHHHHHHHTS-HHHHHHHGGGHHHHHH--HHHHHTT-HHHHHHHHHHHGGGS-GGGHHHHHHHHT--STT--------S-GGG-EEEEEHHHHHHHHHHHTSSTT-HHHHHHHHT-EEEEE-/-TTGGGGS-------HHHHHHHHHHHHTS-HHHHHHHGGGHHHHHH--HHHHHTT-HHHHHHHHHHHSTTS-GGGHHHHHHHHT--STT--------S-GGGSEEEEEHHHHHHHHHHHTTSTT-HHHHHHHHT-EEEEE-

CATH classification: 1.25.40.500

B-factor: mean 39.01, std 13.4, range [6.43, 96.56]

Solvent-accessible surface area: 57921 Å² total

InterPro domains:
  IPR001680 WD40 repeat [PF00400] (468-498)
  IPR001680 WD40 repeat [PF00400] (535-571)
  IPR001680 WD40 repeat [PF00400] (576-612)
  IPR001680 WD40 repeat [PF00400] (618-655)
  IPR001680 WD40 repeat [PF00400] (659-697)
  IPR001680 WD40 repeat [PF00400] (704-739)
  IPR001680 WD40 repeat [PS50082] (466-507)
  IPR001680 WD40 repeat [PS50082] (539-574)
  IPR001680 WD40 repeat [PS50082] (581-612)
  IPR001680 WD40 repeat [PS50082] (623-664)
  IPR001680 WD40 repeat [PS50082] (665-698)
  IPR001680 WD40 repeat [PS50082] (707-739)
  IPR001680 WD40 repeat [SM00320] (459-498)
  IPR001680 WD40 repeat [SM00320] (532-571)
  IPR001680 WD40 repeat [SM00320] (574-613)
  IPR001680 WD40 repeat [SM00320] (616-655)
  IPR001680 WD40 repeat [SM00320] (658-697)
  IPR001680 WD40 repeat [SM00320] (700-739)
  IPR006594 LIS1 homology motif [PS50896] (92-124)
  IPR007582 TFIID subunit TAF5, NTD2 domain [PF04494] (209-337)

Nearest PDB structures (foldseek):
  2nxp-assembly8_H  TM=1.002E+00  e=1.522E-19  Homo sapiens
  7enc-assembly1_De  TM=9.633E-01  e=2.865E-16  Homo sapiens
  6f3t-assembly4_D  TM=9.190E-01  e=1.576E-14  Homo sapiens
  2j4b-assembly1_A  TM=8.750E-01  e=9.796E-06  Encephalitozoon cuniculi
  2j49-assembly1_A  TM=8.974E-01  e=5.295E-05  Saccharomyces cerevisiae

Radius of gyration: 48.21 Å; Cα contacts (8 Å, |Δi|>4): 1212; chains: 8; bounding box: 109×42×151 Å